Protein 1FNU (pdb70)

Organism: Streptococcus pyogenes phage T12 (NCBI:txid35344)

Sequence (884 aa):
QQDPDPSQLHRSSLVKNLQNIYFLYEGDPVTHENVKSVDQLLSHDLIYNVSGPNYDKLKTELKNQEMATLFKDKNVDIYGVEYYHLCYLCENAERSACIYGGVTNHEGNHLEIPKKIVVKVSIDGIQSLSFDIETNKKMVTAQELDYKVRKYTIDNKQLYTNGPSKYETGYIKFIPKNKESFWFDFFPEPEFTQSKYLMIYKDNETLDNKTSQIEVYLTTKQQDPDPSQLHRSSLVKNLQNIYFLYEGDPVTHENVKSVDQLLSHDLIYNVSGPNYDKLKTELKNQEMATLFKDKNVDIYGVEYYHLCYLCENAERSACIYGGVTNHEGNHLEIPKKIVVKVSIDGIQSLSFDIETNKKMVTAQELDYKVRKYTIDNKQLYTNGPSKYETGYIKFIPKNKESFWFDFFPEPEFTQSKYLMIYKDNETLDNKTSQIEVYLTTKQQDPDPSQLHRSSLVKNLQNIYFLYEGDPVTHENVKSVDQLLSHDLIYNVSGPNYDKLKTELKNQEMATLFKDKNVDIYGVEYYHLCYLCENAERSACIYGGVTNHEGNHLEIPKKIVVKVSIDGIQSLSFDIETNKKMVTAQELDYKVRKYTIDNKQLYTNGPSKYETGYIKFIPKNKESFWFDFFPEPEFTQSKYLMIYKDNETLDNKTSQIEVYLTTKQQDPDPSQLHRSSLVKNLQNIYFLYEGDPVTHENVKSVDQLLSHDLIYNVSGPNYDKLKTELKNQEMATLFKDKNVDIYGVEYYHLCYLCENAERSACIYGGVTNHEGNHLEIPKKIVVKVSIDGIQSLSFDIETNKKMVTAQELDYKVRKYTIDNKQLYTNGPSKYETGYIKFIPKNKESFWFDFFPEPEFTQSKYLMIYKDNETLDNKTSQIEVYLTTK

Structure (mmCIF, N/CA/C/O backbone):
data_1FNU
#
_entry.id   1FNU
#
_cell.length_a   55.3
_cell.length_b   126.8
_cell.length_c   148.4
_cell.angle_alpha   90
_cell.angle_beta   90
_cell.angle_gamma   90
#
_symmetry.space_group_name_H-M   'P 21 21 21'
#
loop_
_entity.id
_entity.type
_entity.pdbx_description
1 polymer 'EXOTOXIN TYPE A PRECURSOR (ALLELE 1)'
2 non-polymer 'CADMIUM ION'
3 water water
#
loop_
_atom_site.group_PDB
_atom_site.id
_atom_site.type_symbol
_atom_site.label_atom_id
_atom_site.label_alt_id
_atom_site.label_comp_id
_atom_site.label_asym_id
_atom_site.label_entity_id
_atom_site.label_seq_id
_atom_site.pdbx_PDB_ins_code
_atom_site.Cartn_x
_atom_site.Cartn_y
_atom_site.Cartn_z
_atom_site.occupancy
_atom_site.B_iso_or_equiv
_atom_site.auth_seq_id
_atom_site.auth_comp_id
_atom_site.auth_asym_id
_atom_site.auth_atom_id
_atom_site.pdbx_PDB_model_num
ATOM 1 N N . GLN A 1 1 ? 24.071 57.623 -0.992 1.00 44.55 1 GLN A N 1
ATOM 2 C CA . GLN A 1 1 ? 25.098 57.840 0.058 1.00 44.58 1 GLN A CA 1
ATOM 3 C C . GLN A 1 1 ? 26.580 57.879 -0.386 1.00 44.53 1 GLN A C 1
ATOM 4 O O . GLN A 1 1 ? 27.235 56.828 -0.523 1.00 44.54 1 GLN A O 1
ATOM 10 N N . GLN A 1 2 ? 27.101 59.095 -0.598 1.00 44.53 2 GLN A N 1
ATOM 11 C CA . GLN A 1 2 ? 28.516 59.266 -0.947 1.00 44.45 2 GLN A CA 1
ATOM 12 C C . GLN A 1 2 ? 29.150 58.545 0.208 1.00 44.23 2 GLN A C 1
ATOM 13 O O . GLN A 1 2 ? 28.729 58.760 1.327 1.00 44.26 2 GLN A O 1
ATOM 19 N N . ASP A 1 3 ? 30.153 57.714 -0.036 1.00 43.93 3 ASP A N 1
ATOM 20 C CA . ASP A 1 3 ? 30.795 57.039 1.072 1.00 43.59 3 ASP A CA 1
ATOM 21 C C . ASP A 1 3 ? 31.202 58.029 2.159 1.00 43.25 3 ASP A C 1
ATOM 22 O O . ASP A 1 3 ? 31.638 59.157 1.904 1.00 43.26 3 ASP A O 1
ATOM 27 N N . PRO A 1 4 ? 31.012 57.620 3.410 1.00 42.92 4 PRO A N 1
ATOM 28 C CA . PRO A 1 4 ? 31.340 58.460 4.548 1.00 42.59 4 PRO A CA 1
ATOM 29 C C . PRO A 1 4 ? 32.764 58.995 4.622 1.00 42.29 4 PRO A C 1
ATOM 30 O O . PRO A 1 4 ? 33.760 58.344 4.255 1.00 42.20 4 PRO A O 1
ATOM 34 N N . ASP A 1 5 ? 32.822 60.233 5.064 1.00 41.85 5 ASP A N 1
ATOM 35 C CA . ASP A 1 5 ? 34.087 60.887 5.307 1.00 41.47 5 ASP A CA 1
ATOM 36 C C . ASP A 1 5 ? 34.417 60.411 6.746 1.00 41.03 5 ASP A C 1
ATOM 37 O O . ASP A 1 5 ? 33.487 60.206 7.528 1.00 41.06 5 ASP A O 1
ATOM 42 N N . PRO A 1 6 ? 35.694 60.104 7.080 1.00 40.54 6 PRO A N 1
ATOM 43 C CA . PRO A 1 6 ? 36.075 59.670 8.444 1.00 40.06 6 PRO A CA 1
ATOM 44 C C . PRO A 1 6 ? 35.498 60.553 9.602 1.00 39.52 6 PRO A C 1
ATOM 45 O O . PRO A 1 6 ? 35.179 60.051 10.688 1.00 39.51 6 PRO A O 1
ATOM 49 N N . SER A 1 7 ? 35.362 61.854 9.338 1.00 38.89 7 SER A N 1
ATOM 50 C CA . SER A 1 7 ? 34.816 62.855 10.276 1.00 38.20 7 SER A CA 1
ATOM 51 C C . SER A 1 7 ? 33.295 62.817 10.333 1.00 37.63 7 SER A C 1
ATOM 52 O O . SER A 1 7 ? 32.702 63.384 11.237 1.00 37.60 7 SER A O 1
ATOM 55 N N . GLN A 1 8 ? 32.688 62.189 9.326 1.00 36.91 8 GLN A N 1
ATOM 56 C CA . GLN A 1 8 ? 31.241 62.014 9.203 1.00 36.18 8 GLN A CA 1
ATOM 57 C C . GLN A 1 8 ? 30.726 60.856 10.044 1.00 35.40 8 GLN A C 1
ATOM 58 O O . GLN A 1 8 ? 29.548 60.780 10.279 1.00 35.45 8 GLN A O 1
ATOM 64 N N . LEU A 1 9 ? 31.595 59.936 10.455 1.00 34.39 9 LEU A N 1
ATOM 65 C CA . LEU A 1 9 ? 31.199 58.815 11.278 1.00 33.38 9 LEU A CA 1
ATOM 66 C C . LEU A 1 9 ? 31.057 59.172 12.755 1.00 32.67 9 LEU A C 1
ATOM 67 O O . LEU A 1 9 ? 31.818 59.937 13.309 1.00 32.53 9 LEU A O 1
ATOM 72 N N . HIS A 1 10 ? 30.033 58.613 13.373 1.00 31.84 10 HIS A N 1
ATOM 73 C CA . HIS A 1 10 ? 29.758 58.820 14.806 1.00 30.93 10 HIS A CA 1
ATOM 74 C C . HIS A 1 10 ? 30.680 57.894 15.601 1.00 30.21 10 HIS A C 1
ATOM 75 O O . HIS A 1 10 ? 30.762 56.701 15.329 1.00 30.08 10 HIS A O 1
ATOM 82 N N . ARG A 1 11 ? 31.372 58.456 16.587 1.00 29.45 11 ARG A N 1
ATOM 83 C CA . ARG A 1 11 ? 32.294 57.683 17.426 1.00 28.69 11 ARG A CA 1
ATOM 84 C C . ARG A 1 11 ? 31.472 57.083 18.547 1.00 28.01 11 ARG A C 1
ATOM 85 O O . ARG A 1 11 ? 30.741 57.821 19.251 1.00 27.98 11 ARG A O 1
ATOM 93 N N . SER A 1 12 ? 31.555 55.766 18.711 1.00 27.33 12 SER A N 1
ATOM 94 C CA . SER A 1 12 ? 30.784 55.067 19.777 1.00 26.72 12 SER A CA 1
ATOM 95 C C . SER A 1 12 ? 31.165 55.471 21.210 1.00 26.20 12 SER A C 1
ATOM 96 O O . SER A 1 12 ? 30.342 55.396 22.110 1.00 25.99 12 SER A O 1
ATOM 99 N N . SER A 1 13 ? 32.419 55.884 21.402 1.00 25.64 13 SER A N 1
ATOM 100 C CA . SER A 1 13 ? 32.901 56.213 22.760 1.00 25.15 13 SER A CA 1
ATOM 101 C C . SER A 1 13 ? 32.333 57.522 23.316 1.00 24.73 13 SER A C 1
ATOM 102 O O . SER A 1 13 ? 32.484 57.762 24.464 1.00 24.78 13 SER A O 1
ATOM 105 N N . LEU A 1 14 ? 31.653 58.312 22.484 1.00 24.28 14 LEU A N 1
ATOM 106 C CA . LEU A 1 14 ? 30.997 59.538 22.899 1.00 23.79 14 LEU A CA 1
ATOM 107 C C . LEU A 1 14 ? 29.532 59.225 23.322 1.00 23.54 14 LEU A C 1
ATOM 108 O O . LEU A 1 14 ? 28.946 59.921 24.176 1.00 23.49 14 LEU A O 1
ATOM 113 N N . VAL A 1 15 ? 28.955 58.156 22.765 1.00 23.04 15 VAL A N 1
ATOM 114 C CA . VAL A 1 15 ? 27.571 57.783 23.069 1.00 22.47 15 VAL A CA 1
ATOM 115 C C . VAL A 1 15 ? 27.223 57.493 24.555 1.00 22.25 15 VAL A C 1
ATOM 116 O O . VAL A 1 15 ? 27.831 56.690 25.244 1.00 21.97 15 VAL A O 1
ATOM 120 N N . LYS A 1 16 ? 26.166 58.146 25.007 1.00 21.89 16 LYS A N 1
ATOM 121 C CA . LYS A 1 16 ? 25.627 57.897 26.333 1.00 21.39 16 LYS A CA 1
ATOM 122 C C . LYS A 1 16 ? 24.501 56.840 26.142 1.00 20.96 16 LYS A C 1
ATOM 123 O O . LYS A 1 16 ? 23.610 56.960 25.296 1.00 20.78 16 LYS A O 1
ATOM 129 N N . ASN A 1 17 ? 24.587 55.753 26.889 1.00 20.48 17 ASN A N 1
ATOM 130 C CA . ASN A 1 17 ? 23.577 54.711 26.799 1.00 20.12 17 ASN A CA 1
ATOM 131 C C . ASN A 1 17 ? 23.602 53.884 25.511 1.00 19.78 17 ASN A C 1
ATOM 132 O O . ASN A 1 17 ? 22.540 53.656 24.877 1.00 19.78 17 ASN A O 1
ATOM 137 N N . LEU A 1 18 ? 24.798 53.470 25.100 1.00 19.28 18 LEU A N 1
ATOM 138 C CA . LEU A 1 18 ? 24.919 52.698 23.894 1.00 18.90 18 LEU A CA 1
ATOM 139 C C . LEU A 1 18 ? 24.195 51.381 24.040 1.00 18.50 18 LEU A C 1
ATOM 140 O O . LEU A 1 18 ? 23.848 50.784 23.028 1.00 18.55 18 LEU A O 1
ATOM 145 N N . GLN A 1 19 ? 23.986 50.904 25.264 1.00 17.92 19 GLN A N 1
ATOM 146 C CA . GLN A 1 19 ? 23.275 49.679 25.477 1.00 17.69 19 GLN A CA 1
ATOM 147 C C . GLN A 1 19 ? 21.904 49.679 24.714 1.00 17.56 19 GLN A C 1
ATOM 148 O O . GLN A 1 19 ? 21.440 48.609 24.333 1.00 17.32 19 GLN A O 1
ATOM 154 N N . ASN A 1 20 ? 21.298 50.867 24.532 1.00 17.47 20 ASN A N 1
ATOM 155 C CA . ASN A 1 20 ? 19.995 51.011 23.831 1.00 17.59 20 ASN A CA 1
ATOM 156 C C . ASN A 1 20 ? 20.078 50.700 22.319 1.00 17.56 20 ASN A C 1
ATOM 157 O O . ASN A 1 20 ? 19.046 50.442 21.723 1.00 17.71 20 ASN A O 1
ATOM 162 N N . ILE A 1 21 ? 21.293 50.710 21.735 1.00 17.55 21 ILE A N 1
ATOM 163 C CA . ILE A 1 21 ? 21.493 50.259 20.330 1.00 17.61 21 ILE A CA 1
ATOM 164 C C . ILE A 1 21 ? 21.671 48.727 20.506 1.00 17.55 21 ILE A C 1
ATOM 165 O O . ILE A 1 21 ? 21.070 47.940 19.789 1.00 17.41 21 ILE A O 1
ATOM 170 N N . TYR A 1 22 ? 22.467 48.313 21.485 1.00 17.60 22 TYR A N 1
ATOM 171 C CA . TYR A 1 22 ? 22.662 46.887 21.791 1.00 17.63 22 TYR A CA 1
ATOM 172 C C . TYR A 1 22 ? 21.324 46.079 21.899 1.00 17.76 22 TYR A C 1
ATOM 173 O O . TYR A 1 22 ? 21.196 44.984 21.334 1.00 17.55 22 TYR A O 1
ATOM 182 N N . PHE A 1 23 ? 20.343 46.565 22.676 1.00 17.87 23 PHE A N 1
ATOM 183 C CA . PHE A 1 23 ? 19.129 45.760 22.822 1.00 18.00 23 PHE A CA 1
ATOM 184 C C . PHE A 1 23 ? 18.269 45.670 21.528 1.00 18.17 23 PHE A C 1
ATOM 185 O O . PHE A 1 23 ? 17.521 44.716 21.393 1.00 18.36 23 PHE A O 1
ATOM 193 N N . LEU A 1 24 ? 18.431 46.620 20.611 1.00 18.11 24 LEU A N 1
ATOM 194 C CA . LEU A 1 24 ? 17.701 46.652 19.344 1.00 18.41 24 LEU A CA 1
ATOM 195 C C . LEU A 1 24 ? 18.237 45.520 18.421 1.00 18.63 24 LEU A C 1
ATOM 196 O O . LEU A 1 24 ? 17.490 44.818 17.761 1.00 18.61 24 LEU A O 1
ATOM 201 N N . TYR A 1 25 ? 19.544 45.307 18.429 1.00 18.88 25 TYR A N 1
ATOM 202 C CA . TYR A 1 25 ? 20.137 44.315 17.547 1.00 19.18 25 TYR A CA 1
ATOM 203 C C . TYR A 1 25 ? 20.456 42.935 18.126 1.00 19.47 25 TYR A C 1
ATOM 204 O O . TYR A 1 25 ? 20.678 41.938 17.365 1.00 19.46 25 TYR A O 1
ATOM 213 N N . GLU A 1 26 ? 20.499 42.876 19.442 1.00 19.65 26 GLU A N 1
ATOM 214 C CA . GLU A 1 26 ? 20.685 41.608 20.123 1.00 19.99 26 GLU A CA 1
ATOM 215 C C . GLU A 1 26 ? 19.283 40.965 20.200 1.00 20.00 26 GLU A C 1
ATOM 216 O O . GLU A 1 26 ? 19.168 39.752 20.124 1.00 20.34 26 GLU A O 1
ATOM 222 N N . GLY A 1 27 ? 18.227 41.758 20.349 1.00 20.00 27 GLY A N 1
ATOM 223 C CA . GLY A 1 27 ? 16.858 41.210 20.438 1.00 19.94 27 GLY A CA 1
ATOM 224 C C . GLY A 1 27 ? 16.367 40.660 19.092 1.00 19.99 27 GLY A C 1
ATOM 225 O O . GLY A 1 27 ? 17.086 40.803 18.090 1.00 19.98 27 GLY A O 1
ATOM 226 N N . ASP A 1 28 ? 15.232 39.951 19.087 1.00 19.87 28 ASP A N 1
ATOM 227 C CA . ASP A 1 28 ? 14.666 39.419 17.872 1.00 19.94 28 ASP A CA 1
ATOM 228 C C . ASP A 1 28 ? 13.990 40.536 17.086 1.00 19.99 28 ASP A C 1
ATOM 229 O O . ASP A 1 28 ? 13.588 41.565 17.647 1.00 19.64 28 ASP A O 1
ATOM 234 N N . PRO A 1 29 ? 13.969 40.389 15.772 1.00 20.04 29 PRO A N 1
ATOM 235 C CA . PRO A 1 29 ? 13.311 41.413 14.947 1.00 20.19 29 PRO A CA 1
ATOM 236 C C . PRO A 1 29 ? 11.778 41.101 14.968 1.00 20.27 29 PRO A C 1
ATOM 237 O O . PRO A 1 29 ? 11.337 40.061 15.463 1.00 20.15 29 PRO A O 1
ATOM 241 N N . VAL A 1 30 ? 11.000 42.000 14.406 1.00 20.42 30 VAL A N 1
ATOM 242 C CA . VAL A 1 30 ? 9.543 41.817 14.319 1.00 20.64 30 VAL A CA 1
ATOM 243 C C . VAL A 1 30 ? 9.343 41.360 12.819 1.00 20.94 30 VAL A C 1
ATOM 244 O O . VAL A 1 30 ? 9.793 42.003 11.858 1.00 20.74 30 VAL A O 1
ATOM 248 N N . THR A 1 31 ? 8.750 40.191 12.631 1.00 21.31 31 THR A N 1
ATOM 249 C CA . THR A 1 31 ? 8.540 39.691 11.304 1.00 21.84 31 THR A CA 1
ATOM 250 C C . THR A 1 31 ? 7.120 39.141 11.189 1.00 22.16 31 THR A C 1
ATOM 251 O O . THR A 1 31 ? 6.577 38.486 12.097 1.00 22.00 31 THR A O 1
ATOM 255 N N . HIS A 1 32 ? 6.522 39.463 10.056 1.00 22.52 32 HIS A N 1
ATOM 256 C CA . HIS A 1 32 ? 5.152 39.042 9.790 1.00 23.08 32 HIS A CA 1
ATOM 257 C C . HIS A 1 32 ? 5.024 38.817 8.330 1.00 23.37 32 HIS A C 1
ATOM 258 O O . HIS A 1 32 ? 5.529 39.616 7.519 1.00 23.46 32 HIS A O 1
ATOM 265 N N . GLU A 1 33 ? 4.318 37.743 7.996 1.00 23.82 33 GLU A N 1
ATOM 266 C CA . GLU A 1 33 ? 4.125 37.367 6.582 1.00 24.26 33 GLU A CA 1
ATOM 267 C C . GLU A 1 33 ? 2.618 37.426 6.152 1.00 24.21 33 GLU A C 1
ATOM 268 O O . GLU A 1 33 ? 1.698 37.021 6.893 1.00 24.05 33 GLU A O 1
ATOM 274 N N . ASN A 1 34 ? 2.404 38.055 5.011 1.00 24.17 34 ASN A N 1
ATOM 275 C CA . ASN A 1 34 ? 1.077 38.151 4.353 1.00 24.21 34 ASN A CA 1
ATOM 276 C C . ASN A 1 34 ? -0.013 38.762 5.260 1.00 23.97 34 ASN A C 1
ATOM 277 O O . ASN A 1 34 ? -1.014 38.119 5.615 1.00 23.93 34 ASN A O 1
ATOM 282 N N . VAL A 1 35 ? 0.221 40.028 5.628 1.00 23.86 35 VAL A N 1
ATOM 283 C CA . VAL A 1 35 ? -0.705 40.752 6.462 1.00 23.71 35 VAL A CA 1
ATOM 284 C C . VAL A 1 35 ? -1.052 42.020 5.748 1.00 23.69 35 VAL A C 1
ATOM 285 O O . VAL A 1 35 ? -0.348 42.478 4.876 1.00 23.68 35 VAL A O 1
ATOM 289 N N . LYS A 1 36 ? -2.173 42.587 6.144 1.00 23.83 36 LYS A N 1
ATOM 290 C CA . LYS A 1 36 ? -2.691 43.775 5.509 1.00 23.83 36 LYS A CA 1
ATOM 291 C C . LYS A 1 36 ? -3.001 44.892 6.530 1.00 23.84 36 LYS A C 1
ATOM 292 O O . LYS A 1 36 ? -3.729 44.674 7.505 1.00 23.63 36 LYS A O 1
ATOM 298 N N . SER A 1 37 ? -2.512 46.096 6.243 1.00 23.91 37 SER A N 1
ATOM 299 C CA . SER A 1 37 ? -2.675 47.192 7.151 1.00 24.08 37 SER A CA 1
ATOM 300 C C . SER A 1 37 ? -4.121 47.168 7.557 1.00 24.12 37 SER A C 1
ATOM 301 O O . SER A 1 37 ? -4.942 46.498 6.886 1.00 24.22 37 SER A O 1
ATOM 304 N N . VAL A 1 38 ? -4.427 47.864 8.644 1.00 24.01 38 VAL A N 1
ATOM 305 C CA . VAL A 1 38 ? -5.796 47.935 9.181 1.00 23.92 38 VAL A CA 1
ATOM 306 C C . VAL A 1 38 ? -6.204 49.362 9.546 1.00 23.71 38 VAL A C 1
ATOM 307 O O . VAL A 1 38 ? -7.409 49.684 9.693 1.00 23.83 38 VAL A O 1
ATOM 311 N N . ASP A 1 39 ? -5.241 50.256 9.618 1.00 23.25 39 ASP A N 1
ATOM 312 C CA . ASP A 1 39 ? -5.602 51.588 10.039 1.00 22.73 39 ASP A CA 1
ATOM 313 C C . ASP A 1 39 ? -4.295 52.414 9.950 1.00 22.31 39 ASP A C 1
ATOM 314 O O . ASP A 1 39 ? -3.268 51.939 9.468 1.00 22.09 39 ASP A O 1
ATOM 319 N N . GLN A 1 40 ? -4.373 53.658 10.412 1.00 21.80 40 GLN A N 1
ATOM 320 C CA . GLN A 1 40 ? -3.212 54.531 10.401 1.00 21.31 40 GLN A CA 1
ATOM 321 C C . GLN A 1 40 ? -3.504 55.695 11.346 1.00 20.85 40 GLN A C 1
ATOM 322 O O . GLN A 1 40 ? -4.688 56.058 11.571 1.00 20.63 40 GLN A O 1
ATOM 328 N N . LEU A 1 41 ? -2.435 56.216 11.964 1.00 20.34 41 LEU A N 1
ATOM 329 C CA . LEU A 1 41 ? -2.509 57.358 12.904 1.00 19.88 41 LEU A CA 1
ATOM 330 C C . LEU A 1 41 ? -2.331 58.671 12.068 1.00 19.76 41 LEU A C 1
ATOM 331 O O . LEU A 1 41 ? -3.191 59.494 11.943 1.00 19.57 41 LEU A O 1
ATOM 336 N N . LEU A 1 42 ? -1.182 58.759 11.429 1.00 19.79 42 LEU A N 1
ATOM 337 C CA . LEU A 1 42 ? -0.866 59.874 10.557 1.00 19.89 42 LEU A CA 1
ATOM 338 C C . LEU A 1 42 ? -0.825 59.359 9.095 1.00 20.00 42 LEU A C 1
ATOM 339 O O . LEU A 1 42 ? -0.664 58.180 8.862 1.00 19.99 42 LEU A O 1
ATOM 344 N N . SER A 1 43 ? -0.934 60.239 8.115 1.00 20.16 43 SER A N 1
ATOM 345 C CA . SER A 1 43 ? -0.935 59.771 6.728 1.00 20.31 43 SER A CA 1
ATOM 346 C C . SER A 1 43 ? 0.290 58.950 6.263 1.00 20.40 43 SER A C 1
ATOM 347 O O . SER A 1 43 ? 0.193 58.213 5.272 1.00 20.28 43 SER A O 1
ATOM 350 N N . HIS A 1 44 ? 1.429 59.043 6.960 1.00 20.38 44 HIS A N 1
ATOM 351 C CA . HIS A 1 44 ? 2.602 58.343 6.434 1.00 20.40 44 HIS A CA 1
ATOM 352 C C . HIS A 1 44 ? 2.919 57.048 7.122 1.00 20.18 44 HIS A C 1
ATOM 353 O O . HIS A 1 44 ? 3.978 56.482 6.909 1.00 20.10 44 HIS A O 1
ATOM 360 N N . ASP A 1 45 ? 2.006 56.612 7.974 1.00 19.75 45 ASP A N 1
ATOM 361 C CA . ASP A 1 45 ? 2.202 55.373 8.655 1.00 19.48 45 ASP A CA 1
ATOM 362 C C . ASP A 1 45 ? 1.115 54.379 8.325 1.00 19.40 45 ASP A C 1
ATOM 363 O O . ASP A 1 45 ? 0.106 54.757 7.717 1.00 19.25 45 ASP A O 1
ATOM 368 N N . LEU A 1 46 ? 1.359 53.095 8.686 1.00 19.33 46 LEU A N 1
ATOM 369 C CA . LEU A 1 46 ? 0.323 52.033 8.563 1.00 19.43 46 LEU A CA 1
ATOM 370 C C . LEU A 1 46 ? 0.450 51.180 9.886 1.00 19.62 46 LEU A C 1
ATOM 371 O O . LEU A 1 46 ? 1.541 50.952 10.368 1.00 19.62 46 LEU A O 1
ATOM 376 N N . ILE A 1 47 ? -0.689 50.764 10.434 1.00 19.89 47 ILE A N 1
ATOM 377 C CA . ILE A 1 47 ? -0.839 50.013 11.675 1.00 20.26 47 ILE A CA 1
ATOM 378 C C . ILE A 1 47 ? -1.353 48.676 11.269 1.00 20.55 47 ILE A C 1
ATOM 379 O O . ILE A 1 47 ? -2.215 48.579 10.375 1.00 20.62 47 ILE A O 1
ATOM 384 N N . TYR A 1 48 ? -0.818 47.651 11.910 1.00 20.85 48 TYR A N 1
ATOM 385 C CA . TYR A 1 48 ? -1.127 46.251 11.611 1.00 21.32 48 TYR A CA 1
ATOM 386 C C . TYR A 1 48 ? -1.558 45.545 12.869 1.00 21.52 48 TYR A C 1
ATOM 387 O O . TYR A 1 48 ? -1.009 45.751 13.956 1.00 21.58 48 TYR A O 1
ATOM 396 N N . ASN A 1 49 ? -2.661 44.817 12.737 1.00 21.84 49 ASN A N 1
ATOM 397 C CA . ASN A 1 49 ? -3.167 44.092 13.877 1.00 22.11 49 ASN A CA 1
ATOM 398 C C . ASN A 1 49 ? -2.359 42.798 13.901 1.00 22.11 49 ASN A C 1
ATOM 399 O O . ASN A 1 49 ? -2.828 41.772 13.395 1.00 22.09 49 ASN A O 1
ATOM 404 N N . VAL A 1 50 ? -1.119 42.878 14.378 1.00 22.10 50 VAL A N 1
ATOM 405 C CA . VAL A 1 50 ? -0.250 41.692 14.457 1.00 22.14 50 VAL A CA 1
ATOM 406 C C . VAL A 1 50 ? 0.389 41.651 15.858 1.00 22.16 50 VAL A C 1
ATOM 407 O O . VAL A 1 50 ? 0.487 42.733 16.502 1.00 22.04 50 VAL A O 1
ATOM 411 N N . SER A 1 51 ? 0.782 40.423 16.305 1.00 22.15 51 SER A N 1
ATOM 412 C CA . SER A 1 51 ? 1.383 40.145 17.640 1.00 22.40 51 SER A CA 1
ATOM 413 C C . SER A 1 51 ? 2.799 39.569 17.740 1.00 22.39 51 SER A C 1
ATOM 414 O O . SER A 1 51 ? 3.326 38.983 16.808 1.00 22.57 51 SER A O 1
ATOM 417 N N . GLY A 1 52 ? 3.336 39.636 18.938 1.00 22.47 52 GLY A N 1
ATOM 418 C CA . GLY A 1 52 ? 4.648 39.094 19.221 1.00 22.47 52 GLY A CA 1
ATOM 419 C C . GLY A 1 52 ? 4.824 39.320 20.715 1.00 22.59 52 GLY A C 1
ATOM 420 O O . GLY A 1 52 ? 3.926 39.819 21.432 1.00 22.55 52 GLY A O 1
ATOM 421 N N . PRO A 1 53 ? 5.933 38.875 21.242 1.00 22.69 53 PRO A N 1
ATOM 422 C CA . PRO A 1 53 ? 5.992 39.147 22.663 1.00 22.93 53 PRO A CA 1
ATOM 423 C C . PRO A 1 53 ? 6.181 40.638 22.864 1.00 23.04 53 PRO A C 1
ATOM 424 O O . PRO A 1 53 ? 6.889 41.339 22.091 1.00 23.41 53 PRO A O 1
ATOM 428 N N . ASN A 1 54 ? 5.511 41.106 23.895 1.00 23.02 54 ASN A N 1
ATOM 429 C CA . ASN A 1 54 ? 5.427 42.472 24.340 1.00 22.86 54 ASN A CA 1
ATOM 430 C C . ASN A 1 54 ? 4.514 43.323 23.501 1.00 22.50 54 ASN A C 1
ATOM 431 O O . ASN A 1 54 ? 4.344 44.481 23.865 1.00 22.50 54 ASN A O 1
ATOM 436 N N . TYR A 1 55 ? 3.908 42.811 22.423 1.00 21.87 55 TYR A N 1
ATOM 437 C CA . TYR A 1 55 ? 3.014 43.737 21.694 1.00 21.53 55 TYR A CA 1
ATOM 438 C C . TYR A 1 55 ? 1.884 43.058 20.913 1.00 21.12 55 TYR A C 1
ATOM 439 O O . TYR A 1 55 ? 1.966 41.870 20.612 1.00 21.01 55 TYR A O 1
ATOM 448 N N . ASP A 1 56 ? 0.827 43.808 20.622 1.00 20.76 56 ASP A N 1
ATOM 449 C CA . ASP A 1 56 ? -0.293 43.240 19.816 1.00 20.40 56 ASP A CA 1
ATOM 450 C C . ASP A 1 56 ? -0.906 44.201 18.818 1.00 20.25 56 ASP A C 1
ATOM 451 O O . ASP A 1 56 ? -1.990 43.954 18.278 1.00 20.12 56 ASP A O 1
ATOM 456 N N . LYS A 1 57 ? -0.171 45.279 18.567 1.00 20.05 57 LYS A N 1
ATOM 457 C CA . LYS A 1 57 ? -0.508 46.313 17.606 1.00 19.79 57 LYS A CA 1
ATOM 458 C C . LYS A 1 57 ? 0.880 46.799 17.146 1.00 19.61 57 LYS A C 1
ATOM 459 O O . LYS A 1 57 ? 1.756 47.044 17.990 1.00 19.75 57 LYS A O 1
ATOM 465 N N . LEU A 1 58 ? 1.101 46.876 15.846 1.00 19.24 58 LEU A N 1
ATOM 466 C CA . LEU A 1 58 ? 2.398 47.292 15.323 1.00 18.95 58 LEU A CA 1
ATOM 467 C C . LEU A 1 58 ? 2.221 48.414 14.366 1.00 18.79 58 LEU A C 1
ATOM 468 O O . LEU A 1 58 ? 1.326 48.384 13.455 1.00 18.68 58 LEU A O 1
ATOM 473 N N . LYS A 1 59 ? 3.079 49.408 14.502 1.00 18.50 59 LYS A N 1
ATOM 474 C CA . LYS A 1 59 ? 2.991 50.527 13.564 1.00 18.31 59 LYS A CA 1
ATOM 475 C C . LYS A 1 59 ? 4.318 50.719 12.809 1.00 18.51 59 LYS A C 1
ATOM 476 O O . LYS A 1 59 ? 5.395 50.611 13.391 1.00 18.32 59 LYS A O 1
ATOM 482 N N . THR A 1 60 ? 4.223 50.916 11.480 1.00 18.84 60 THR A N 1
ATOM 483 C CA . THR A 1 60 ? 5.386 51.279 10.670 1.00 19.14 60 THR A CA 1
ATOM 484 C C . THR A 1 60 ? 5.230 52.625 10.014 1.00 19.45 60 THR A C 1
ATOM 485 O O . THR A 1 60 ? 4.156 52.936 9.421 1.00 19.48 60 THR A O 1
ATOM 489 N N . GLU A 1 61 ? 6.294 53.437 10.122 1.00 19.63 61 GLU A N 1
ATOM 490 C CA . GLU A 1 61 ? 6.307 54.744 9.556 1.00 20.02 61 GLU A CA 1
ATOM 491 C C . GLU A 1 61 ? 7.129 54.662 8.325 1.00 20.21 61 GLU A C 1
ATOM 492 O O . GLU A 1 61 ? 8.289 54.351 8.407 1.00 20.09 61 GLU A O 1
ATOM 498 N N . LEU A 1 62 ? 6.515 55.036 7.201 1.00 20.58 62 LEU A N 1
ATOM 499 C CA . LEU A 1 62 ? 7.168 55.023 5.913 1.00 20.95 62 LEU A CA 1
ATOM 500 C C . LEU A 1 62 ? 7.641 56.432 5.525 1.00 21.32 62 LEU A C 1
ATOM 501 O O . LEU A 1 62 ? 7.573 57.374 6.276 1.00 21.28 62 LEU A O 1
ATOM 506 N N . LYS A 1 63 ? 8.153 56.545 4.323 1.00 21.91 63 LYS A N 1
ATOM 507 C CA . LYS A 1 63 ? 8.705 57.765 3.836 1.00 22.52 63 LYS A CA 1
ATOM 508 C C . LYS A 1 63 ? 7.840 58.970 3.899 1.00 22.79 63 LYS A C 1
ATOM 509 O O . LYS A 1 63 ? 8.249 60.013 4.369 1.00 22.78 63 LYS A O 1
ATOM 515 N N . ASN A 1 64 ? 6.630 58.776 3.437 1.00 23.17 64 ASN A N 1
ATOM 516 C CA . ASN A 1 64 ? 5.613 59.807 3.329 1.00 23.58 64 ASN A CA 1
ATOM 517 C C . ASN A 1 64 ? 4.254 59.217 3.008 1.00 23.85 64 ASN A C 1
ATOM 518 O O . ASN A 1 64 ? 4.089 58.005 2.950 1.00 23.72 64 ASN A O 1
ATOM 523 N N . GLN A 1 65 ? 3.280 60.122 2.851 1.00 24.36 65 GLN A N 1
ATOM 524 C CA . GLN A 1 65 ? 1.917 59.760 2.567 1.00 24.81 65 GLN A CA 1
ATOM 525 C C . GLN A 1 65 ? 1.805 58.864 1.345 1.00 25.01 65 GLN A C 1
ATOM 526 O O . GLN A 1 65 ? 1.118 57.880 1.398 1.00 24.84 65 GLN A O 1
ATOM 532 N N . GLU A 1 66 ? 2.510 59.205 0.264 1.00 25.29 66 GLU A N 1
ATOM 533 C CA . GLU A 1 66 ? 2.434 58.369 -0.934 1.00 25.57 66 GLU A CA 1
ATOM 534 C C . GLU A 1 66 ? 2.825 56.935 -0.679 1.00 25.50 66 GLU A C 1
ATOM 535 O O . GLU A 1 66 ? 2.182 56.033 -1.228 1.00 25.29 66 GLU A O 1
ATOM 541 N 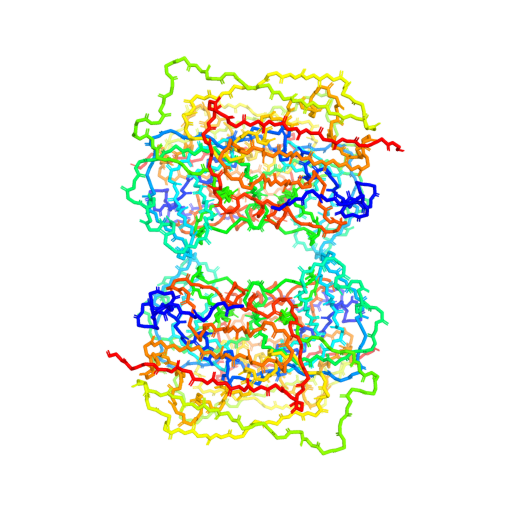N . MET A 1 67 ? 3.903 56.721 0.117 1.00 25.47 67 MET A N 1
ATOM 542 C CA . MET A 1 67 ? 4.346 55.357 0.430 1.00 25.41 67 MET A CA 1
ATOM 543 C C . MET A 1 67 ? 3.326 54.573 1.278 1.00 25.45 67 MET A C 1
ATOM 544 O O . MET A 1 67 ? 3.021 53.404 0.945 1.00 25.52 67 MET A O 1
ATOM 549 N N . ALA A 1 68 ? 2.782 55.162 2.362 1.00 25.29 68 ALA A N 1
ATOM 550 C CA . ALA A 1 68 ? 1.767 54.461 3.157 1.00 25.14 68 ALA A CA 1
ATOM 551 C C . ALA A 1 68 ? 0.590 54.062 2.241 1.00 25.25 68 ALA A C 1
ATOM 552 O O . ALA A 1 68 ? 0.122 52.927 2.304 1.00 24.91 68 ALA A O 1
ATOM 554 N N . THR A 1 69 ? 0.107 55.002 1.425 1.00 25.44 69 THR A N 1
ATOM 555 C CA . THR A 1 69 ? -1.001 54.628 0.525 1.00 25.82 69 THR A CA 1
ATOM 556 C C . THR A 1 69 ? -0.580 53.560 -0.509 1.00 25.91 69 THR A C 1
ATOM 557 O O . THR A 1 69 ? -1.399 52.721 -0.868 1.00 25.88 69 THR A O 1
ATOM 561 N N . LEU A 1 70 ? 0.700 53.493 -0.902 1.00 26.21 70 LEU A N 1
ATOM 562 C CA . LEU A 1 70 ? 1.114 52.457 -1.897 1.00 26.49 70 LEU A CA 1
ATOM 563 C C . LEU A 1 70 ? 0.883 51.051 -1.292 1.00 26.64 70 LEU A C 1
ATOM 564 O O . LEU A 1 70 ? 0.389 50.148 -1.979 1.00 26.53 70 LEU A O 1
ATOM 569 N N . PHE A 1 71 ? 1.218 50.884 0.003 1.00 26.75 71 PHE A N 1
ATOM 570 C CA . PHE A 1 71 ? 1.072 49.591 0.670 1.00 26.94 71 PHE A CA 1
ATOM 571 C C . PHE A 1 71 ? -0.154 49.417 1.475 1.00 27.13 71 PHE A C 1
ATOM 572 O O . PHE A 1 71 ? -0.446 48.284 1.893 1.00 27.04 71 PHE A O 1
ATOM 580 N N . LYS A 1 72 ? -0.882 50.511 1.695 1.00 27.33 72 LYS A N 1
ATOM 581 C CA . LYS A 1 72 ? -2.079 50.438 2.515 1.00 27.82 72 LYS A CA 1
ATOM 582 C C . LYS A 1 72 ? -2.978 49.210 2.322 1.00 28.07 72 LYS A C 1
ATOM 583 O O . LYS A 1 72 ? -3.314 48.454 3.211 1.00 28.08 72 LYS A O 1
ATOM 589 N N . ASP A 1 73 ? -3.425 49.025 1.120 1.00 28.52 73 ASP A N 1
ATOM 590 C CA . ASP A 1 73 ? -4.286 47.863 0.894 1.00 28.76 73 ASP A CA 1
ATOM 591 C C . ASP A 1 73 ? -3.640 46.626 0.457 1.00 28.54 73 ASP A C 1
ATOM 592 O O . ASP A 1 73 ? -4.346 45.721 0.070 1.00 28.72 73 ASP A O 1
ATOM 597 N N . LYS A 1 74 ? -2.322 46.574 0.494 1.00 28.22 74 LYS A N 1
ATOM 598 C CA . LYS A 1 74 ? -1.575 45.430 0.037 1.00 27.93 74 LYS A CA 1
ATOM 599 C C . LYS A 1 74 ? -1.229 44.320 1.048 1.00 27.59 74 LYS A C 1
ATOM 600 O O . LYS A 1 74 ? -1.122 44.607 2.266 1.00 27.63 74 LYS A O 1
ATOM 606 N N . ASN A 1 75 ? -1.104 43.049 0.588 1.00 26.94 75 ASN A N 1
ATOM 607 C CA . ASN A 1 75 ? -0.698 42.018 1.542 1.00 26.45 75 ASN A CA 1
ATOM 608 C C . ASN A 1 75 ? 0.832 42.188 1.520 1.00 25.69 75 ASN A C 1
ATOM 609 O O . ASN A 1 75 ? 1.461 42.191 0.446 1.00 25.66 75 ASN A O 1
ATOM 614 N N . VAL A 1 76 ? 1.451 42.327 2.692 1.00 24.78 76 VAL A N 1
ATOM 615 C CA . VAL A 1 76 ? 2.859 42.608 2.666 1.00 23.75 76 VAL A CA 1
ATOM 616 C C . VAL A 1 76 ? 3.582 41.757 3.617 1.00 23.17 76 VAL A C 1
ATOM 617 O O . VAL A 1 76 ? 2.981 41.043 4.376 1.00 23.09 76 VAL A O 1
ATOM 621 N N . ASP A 1 77 ? 4.894 41.797 3.546 1.00 22.53 77 ASP A N 1
ATOM 622 C CA . ASP A 1 77 ? 5.672 41.105 4.539 1.00 22.09 77 ASP A CA 1
ATOM 623 C C . ASP A 1 77 ? 6.350 42.262 5.303 1.00 21.45 77 ASP A C 1
ATOM 624 O O . ASP A 1 77 ? 6.652 43.305 4.703 1.00 21.48 77 ASP A O 1
ATOM 629 N N . ILE A 1 78 ? 6.595 42.041 6.596 1.00 20.89 78 ILE A N 1
ATOM 630 C CA . ILE A 1 78 ? 7.247 43.029 7.466 1.00 20.11 78 ILE A CA 1
ATOM 631 C C . ILE A 1 78 ? 8.470 42.453 8.102 1.00 19.54 78 ILE A C 1
ATOM 632 O O . ILE A 1 78 ? 8.457 41.331 8.540 1.00 19.61 78 ILE A O 1
ATOM 637 N N . TYR A 1 79 ? 9.559 43.198 8.166 1.00 18.92 79 TYR A N 1
ATOM 638 C CA . TYR A 1 79 ? 10.747 42.646 8.865 1.00 18.40 79 TYR A CA 1
ATOM 639 C C . TYR A 1 79 ? 11.391 43.891 9.488 1.00 17.91 79 TYR A C 1
ATOM 640 O O . TYR A 1 79 ? 11.947 44.699 8.792 1.00 17.96 79 TYR A O 1
ATOM 649 N N . GLY A 1 80 ? 11.279 44.093 10.784 1.00 17.52 80 GLY A N 1
ATOM 650 C CA . GLY A 1 80 ? 11.801 45.358 11.300 1.00 17.05 80 GLY A CA 1
ATOM 651 C C . GLY A 1 80 ? 12.396 45.261 12.708 1.00 16.83 80 GLY A C 1
ATOM 652 O O . GLY A 1 80 ? 12.129 44.290 13.424 1.00 16.31 80 GLY A O 1
ATOM 653 N N . VAL A 1 81 ? 13.196 46.289 13.040 1.00 16.64 81 VAL A N 1
ATOM 654 C CA . VAL A 1 81 ? 13.871 46.421 14.346 1.00 16.65 81 VAL A CA 1
ATOM 655 C C . VAL A 1 81 ? 12.902 47.311 15.148 1.00 16.49 81 VAL A C 1
ATOM 656 O O . VAL A 1 81 ? 12.769 48.468 14.838 1.00 16.64 81 VAL A O 1
ATOM 660 N N . GLU A 1 82 ? 12.215 46.766 16.127 1.00 16.24 82 GLU A N 1
ATOM 661 C CA . GLU A 1 82 ? 11.250 47.547 16.844 1.00 16.25 82 GLU A CA 1
ATOM 662 C C . GLU A 1 82 ? 11.728 48.283 18.097 1.00 16.15 82 GLU A C 1
ATOM 663 O O . GLU A 1 82 ? 12.726 47.880 18.687 1.00 16.12 82 GLU A O 1
ATOM 669 N N . TYR A 1 83 ? 10.990 49.346 18.427 1.00 16.01 83 TYR A N 1
ATOM 670 C CA . TYR A 1 83 ? 11.174 50.155 19.635 1.00 16.15 83 TYR A CA 1
ATOM 671 C C . TYR A 1 83 ? 9.816 50.385 20.284 1.00 16.33 83 TYR A C 1
ATOM 672 O O . TYR A 1 83 ? 8.741 50.357 19.638 1.00 16.19 83 TYR A O 1
ATOM 681 N N . TYR A 1 84 ? 9.899 50.630 21.592 1.00 16.71 84 TYR A N 1
ATOM 682 C CA . TYR A 1 84 ? 8.753 50.837 22.467 1.00 17.02 84 TYR A CA 1
ATOM 683 C C . TYR A 1 84 ? 8.676 52.254 23.030 1.00 16.89 84 TYR A C 1
ATOM 684 O O . TYR A 1 84 ? 7.606 52.895 23.004 1.00 16.83 84 TYR A O 1
ATOM 693 N N . HIS A 1 85 ? 9.802 52.691 23.574 1.00 16.71 85 HIS A N 1
ATOM 694 C CA . HIS A 1 85 ? 9.918 54.054 24.147 1.00 16.52 85 HIS A CA 1
ATOM 695 C C . HIS A 1 85 ? 9.608 55.083 23.047 1.00 16.61 85 HIS A C 1
ATOM 696 O O . HIS A 1 85 ? 10.299 55.061 21.993 1.00 16.56 85 HIS A O 1
ATOM 703 N N . LEU A 1 86 ? 8.605 55.951 23.289 1.00 16.51 86 LEU A N 1
ATOM 704 C CA . LEU A 1 86 ? 8.118 56.994 22.359 1.00 16.74 86 LEU A CA 1
ATOM 705 C C . LEU A 1 86 ? 7.429 56.414 21.071 1.00 16.83 86 LEU A C 1
ATOM 706 O O . LEU A 1 86 ? 7.371 57.053 20.016 1.00 16.47 86 LEU A O 1
ATOM 711 N N . CYS A 1 87 ? 6.901 55.204 21.199 1.00 17.25 87 CYS A N 1
ATOM 712 C CA . CYS A 1 87 ? 6.160 54.597 20.103 1.00 17.53 87 CYS A CA 1
ATOM 713 C C . CYS A 1 87 ? 4.706 54.985 20.362 1.00 18.06 87 CYS A C 1
ATOM 714 O O . CYS A 1 87 ? 4.155 54.690 21.399 1.00 17.99 87 CYS A O 1
ATOM 717 N N . TYR A 1 88 ? 4.061 55.649 19.427 1.00 18.77 88 TYR A N 1
ATOM 718 C CA . TYR A 1 88 ? 2.660 55.947 19.668 1.00 19.39 88 TYR A CA 1
ATOM 719 C C . TYR A 1 88 ? 1.886 55.436 18.452 1.00 19.17 88 TYR A C 1
ATOM 720 O O . TYR A 1 88 ? 2.271 55.662 17.294 1.00 19.23 88 TYR A O 1
ATOM 729 N N . LEU A 1 89 ? 0.761 54.796 18.728 1.00 18.62 89 LEU A N 1
ATOM 730 C CA . LEU A 1 89 ? -0.002 54.194 17.694 1.00 18.12 89 LEU A CA 1
ATOM 731 C C . LEU A 1 89 ? -1.496 54.474 17.835 1.00 17.82 89 LEU A C 1
ATOM 732 O O . LEU A 1 89 ? -2.188 54.737 16.837 1.00 17.59 89 LEU A O 1
ATOM 737 N N . CYS A 1 90 ? -1.981 54.426 19.073 1.00 17.50 90 CYS A N 1
ATOM 738 C CA . CYS A 1 90 ? -3.409 54.607 19.378 1.00 17.48 90 CYS A CA 1
ATOM 739 C C . CYS A 1 90 ? -3.582 54.976 20.885 1.00 17.56 90 CYS A C 1
ATOM 740 O O . CYS A 1 90 ? -2.799 54.539 21.726 1.00 17.44 90 CYS A O 1
ATOM 743 N N . GLU A 1 91 ? -4.600 55.769 21.212 1.00 17.84 91 GLU A N 1
ATOM 744 C CA . GLU A 1 91 ? -4.875 56.183 22.646 1.00 17.96 91 GLU A CA 1
ATOM 745 C C . GLU A 1 91 ? -5.248 54.999 23.535 1.00 18.22 91 GLU A C 1
ATOM 746 O O . GLU A 1 91 ? -5.060 55.027 24.770 1.00 18.12 91 GLU A O 1
ATOM 752 N N . ASN A 1 92 ? -5.794 53.961 22.892 1.00 18.41 92 ASN A N 1
ATOM 753 C CA . ASN A 1 92 ? -6.247 52.719 23.581 1.00 18.72 92 ASN A CA 1
ATOM 754 C C . ASN A 1 92 ? -5.268 51.525 23.528 1.00 18.69 92 ASN A C 1
ATOM 755 O O . ASN A 1 92 ? -5.537 50.482 24.107 1.00 18.95 92 ASN A O 1
ATOM 760 N N . ALA A 1 93 ? -4.164 51.632 22.797 1.00 18.85 93 ALA A N 1
ATOM 761 C CA . ALA A 1 93 ? -3.230 50.493 22.673 1.00 18.69 93 ALA A CA 1
ATOM 762 C C . ALA A 1 93 ? -2.190 50.554 23.809 1.00 18.63 93 ALA A C 1
ATOM 763 O O . ALA A 1 93 ? -1.466 51.548 23.910 1.00 18.93 93 ALA A O 1
ATOM 765 N N . GLU A 1 94 ? -2.156 49.574 24.702 1.00 18.30 94 GLU A N 1
ATOM 766 C CA . GLU A 1 94 ? -1.173 49.574 25.830 1.00 18.06 94 GLU A CA 1
ATOM 767 C C . GLU A 1 94 ? -0.027 48.650 25.524 1.00 17.65 94 GLU A C 1
ATOM 768 O O . GLU A 1 94 ? 0.943 48.536 26.274 1.00 17.59 94 GLU A O 1
ATOM 774 N N . ARG A 1 95 ? -0.164 47.982 24.410 1.00 17.26 95 ARG A N 1
ATOM 775 C CA . ARG A 1 95 ? 0.880 47.018 24.009 1.00 17.02 95 ARG A CA 1
ATOM 776 C C . ARG A 1 95 ? 1.334 47.221 22.614 1.00 16.75 95 ARG A C 1
ATOM 777 O O . ARG A 1 95 ? 1.226 46.312 21.803 1.00 16.87 95 ARG A O 1
ATOM 785 N N . SER A 1 96 ? 1.829 48.400 22.280 1.00 16.48 96 SER A N 1
ATOM 786 C CA . SER A 1 96 ? 2.259 48.525 20.879 1.00 16.55 96 SER A CA 1
ATOM 787 C C . SER A 1 96 ? 3.773 48.499 20.682 1.00 16.40 96 SER A C 1
ATOM 788 O O . SER A 1 96 ? 4.515 48.591 21.658 1.00 16.31 96 SER A O 1
ATOM 791 N N . ALA A 1 97 ? 4.190 48.306 19.430 1.00 16.39 97 ALA A N 1
ATOM 792 C CA . ALA A 1 97 ? 5.575 48.253 18.976 1.00 16.39 97 ALA A CA 1
ATOM 793 C C . ALA A 1 97 ? 5.602 49.099 17.709 1.00 16.38 97 ALA A C 1
ATOM 794 O O . ALA A 1 97 ? 4.609 49.181 17.009 1.00 16.37 97 ALA A O 1
ATOM 796 N N . CYS A 1 98 ? 6.761 49.716 17.421 1.00 16.54 98 CYS A N 1
ATOM 797 C CA . CYS A 1 98 ? 6.906 50.568 16.274 1.00 16.62 98 CYS A CA 1
ATOM 798 C C . CYS A 1 98 ? 8.161 50.267 15.507 1.00 16.66 98 CYS A C 1
ATOM 799 O O . CYS A 1 98 ? 9.156 49.854 16.065 1.00 16.77 98 CYS A O 1
ATOM 802 N N . ILE A 1 99 ? 8.072 50.473 14.205 1.00 16.88 99 ILE A N 1
ATOM 803 C CA . ILE A 1 99 ? 9.198 50.320 13.295 1.00 17.14 99 ILE A CA 1
ATOM 804 C C . ILE A 1 99 ? 9.178 51.429 12.220 1.00 17.25 99 ILE A C 1
ATOM 805 O O . ILE A 1 99 ? 8.235 52.209 12.102 1.00 17.26 99 ILE A O 1
ATOM 810 N N . TYR A 1 100 ? 10.267 51.505 11.464 1.00 17.51 100 TYR A N 1
ATOM 811 C CA . TYR A 1 100 ? 10.347 52.424 10.360 1.00 17.81 100 TYR A CA 1
ATOM 812 C C . TYR A 1 100 ? 10.577 51.484 9.168 1.00 18.19 100 TYR A C 1
ATOM 813 O O . TYR A 1 100 ? 11.265 50.442 9.282 1.00 18.05 100 TYR A O 1
ATOM 822 N N . GLY A 1 101 ? 9.906 51.822 8.070 1.00 18.54 101 GLY A N 1
ATOM 823 C CA . GLY A 1 101 ? 9.971 51.011 6.868 1.00 19.01 101 GLY A CA 1
ATOM 824 C C . GLY A 1 101 ? 9.697 49.539 7.078 1.00 19.34 101 GLY A C 1
ATOM 825 O O . GLY A 1 101 ? 8.711 49.159 7.734 1.00 19.27 101 GLY A O 1
ATOM 826 N N . GLY A 1 102 ? 10.586 48.706 6.518 1.00 19.76 102 GLY A N 1
ATOM 827 C CA . GLY A 1 102 ? 10.515 47.250 6.623 1.00 20.32 102 GLY A CA 1
ATOM 828 C C . GLY A 1 102 ? 9.382 46.537 5.877 1.00 20.84 102 GLY A C 1
ATOM 829 O O . GLY A 1 102 ? 9.012 45.441 6.218 1.00 20.63 102 GLY A O 1
ATOM 830 N N . VAL A 1 103 ? 8.827 47.181 4.867 1.00 21.39 103 VAL A N 1
ATOM 831 C CA . VAL A 1 103 ? 7.678 46.636 4.156 1.00 22.13 103 VAL A CA 1
ATOM 832 C C . VAL A 1 103 ? 7.952 46.195 2.712 1.00 22.73 103 VAL A C 1
ATOM 833 O O . VAL A 1 103 ? 8.481 46.987 1.939 1.00 22.68 103 VAL A O 1
ATOM 837 N N . THR A 1 104 ? 7.511 44.997 2.331 1.00 23.58 104 THR A N 1
ATOM 838 C CA . THR A 1 104 ? 7.713 44.549 0.967 1.00 24.55 104 THR A CA 1
ATOM 839 C C . THR A 1 104 ? 6.487 43.806 0.501 1.00 25.42 104 THR A C 1
ATOM 840 O O . THR A 1 104 ? 5.855 43.124 1.280 1.00 25.33 104 THR A O 1
ATOM 844 N N . ASN A 1 105 ? 6.103 43.952 -0.775 1.00 26.43 105 ASN A N 1
ATOM 845 C CA . ASN A 1 105 ? 4.886 43.245 -1.184 1.00 27.59 105 ASN A CA 1
ATOM 846 C C . ASN A 1 105 ? 5.032 41.760 -0.949 1.00 28.20 105 ASN A C 1
ATOM 847 O O . ASN A 1 105 ? 6.094 41.220 -1.110 1.00 28.40 105 ASN A O 1
ATOM 852 N N . HIS A 1 106 ? 3.978 41.074 -0.549 1.00 29.12 106 HIS A N 1
ATOM 853 C CA . HIS A 1 106 ? 4.090 39.628 -0.383 1.00 29.98 106 HIS A CA 1
ATOM 854 C C . HIS A 1 106 ? 4.114 38.861 -1.732 1.00 30.69 106 HIS A C 1
ATOM 855 O O . HIS A 1 106 ? 5.015 38.055 -1.970 1.00 30.70 106 HIS A O 1
ATOM 862 N N . GLU A 1 107 ? 3.130 39.125 -2.609 1.00 31.52 107 GLU A N 1
ATOM 863 C CA . GLU A 1 107 ? 2.956 38.421 -3.926 1.00 32.37 107 GLU A CA 1
ATOM 864 C C . GLU A 1 107 ? 4.208 38.098 -4.767 1.00 32.70 107 GLU A C 1
ATOM 865 O O . GLU A 1 107 ? 4.779 39.012 -5.333 1.00 32.78 107 GLU A O 1
ATOM 871 N N . GLY A 1 108 ? 4.553 36.807 -4.896 1.00 33.26 108 GLY A N 1
ATOM 872 C CA . GLY A 1 108 ? 5.697 36.314 -5.667 1.00 33.88 108 GLY A CA 1
ATOM 873 C C . GLY A 1 108 ? 7.057 36.928 -5.338 1.00 34.38 108 GLY A C 1
ATOM 874 O O . GLY A 1 108 ? 7.922 37.092 -6.211 1.00 34.49 108 GLY A O 1
ATOM 875 N N . ASN A 1 109 ? 7.267 37.293 -4.086 1.00 34.81 109 ASN A N 1
ATOM 876 C CA . ASN A 1 109 ? 8.540 37.916 -3.743 1.00 35.28 109 ASN A CA 1
ATOM 877 C C . ASN A 1 109 ? 9.394 36.941 -2.999 1.00 35.70 109 ASN A C 1
ATOM 878 O O . ASN A 1 109 ? 10.496 37.269 -2.592 1.00 35.66 109 ASN A O 1
ATOM 883 N N . HIS A 1 110 ? 8.854 35.730 -2.866 1.00 36.28 110 HIS A N 1
ATOM 884 C CA . HIS A 1 110 ? 9.482 34.643 -2.168 1.00 36.93 110 HIS A CA 1
ATOM 885 C C . HIS A 1 110 ? 10.431 33.845 -3.109 1.00 37.27 110 HIS A C 1
ATOM 886 O O . HIS A 1 110 ? 10.357 33.891 -4.362 1.00 37.30 110 HIS A O 1
ATOM 893 N N . LEU A 1 111 ? 11.354 33.154 -2.457 1.00 37.63 111 LEU A N 1
ATOM 894 C CA . LEU A 1 111 ? 12.391 32.367 -3.097 1.00 37.99 111 LEU A CA 1
ATOM 895 C C . LEU A 1 111 ? 12.376 30.933 -2.561 1.00 38.23 111 LEU A C 1
ATOM 896 O O . LEU A 1 111 ? 12.317 30.730 -1.320 1.00 38.31 111 LEU A O 1
ATOM 901 N N . GLU A 1 112 ? 12.449 29.945 -3.470 1.00 38.53 112 GLU A N 1
ATOM 902 C CA . GLU A 1 112 ? 12.472 28.534 -3.024 1.00 38.82 112 GLU A CA 1
ATOM 903 C C . GLU A 1 112 ? 13.581 28.308 -1.982 1.00 38.79 112 GLU A C 1
ATOM 904 O O . GLU A 1 112 ? 13.348 27.805 -0.887 1.00 38.84 112 GLU A O 1
ATOM 910 N N . ILE A 1 113 ? 14.804 28.671 -2.335 1.00 38.80 113 ILE A N 1
ATOM 911 C CA . ILE A 1 113 ? 15.916 28.469 -1.406 1.00 38.75 113 ILE A CA 1
ATOM 912 C C . ILE A 1 113 ? 16.430 29.848 -0.992 1.00 38.62 113 ILE A C 1
ATOM 913 O O . ILE A 1 113 ? 16.565 30.727 -1.841 1.00 38.57 113 ILE A O 1
ATOM 918 N N . PRO A 1 114 ? 16.769 30.047 0.294 1.00 38.56 114 PRO A N 1
ATOM 919 C CA . PRO A 1 114 ? 17.283 31.346 0.760 1.00 38.44 114 PRO A CA 1
ATOM 920 C C . PRO A 1 114 ? 18.458 31.855 -0.098 1.00 38.40 114 PRO A C 1
ATOM 921 O O . PRO A 1 114 ? 19.328 31.074 -0.480 1.00 38.37 114 PRO A O 1
ATOM 925 N N . LYS A 1 115 ? 18.487 33.149 -0.404 1.00 38.28 115 LYS A N 1
ATOM 926 C CA . LYS A 1 115 ? 19.582 33.687 -1.179 1.00 38.23 115 LYS A CA 1
ATOM 927 C C . LYS A 1 115 ? 20.642 33.859 -0.104 1.00 38.20 115 LYS A C 1
ATOM 928 O O . LYS A 1 115 ? 20.340 34.279 1.014 1.00 38.25 115 LYS A O 1
ATOM 934 N N . LYS A 1 116 ? 21.857 33.434 -0.385 1.00 38.05 116 LYS A N 1
ATOM 935 C CA . LYS A 1 116 ? 22.898 33.575 0.599 1.00 37.90 116 LYS A CA 1
ATOM 936 C C . LYS A 1 116 ? 23.709 34.777 0.158 1.00 37.74 116 LYS A C 1
ATOM 937 O O . LYS A 1 116 ? 24.084 34.900 -0.997 1.00 37.63 116 LYS A O 1
ATOM 943 N N . ILE A 1 117 ? 23.967 35.704 1.066 1.00 37.53 117 ILE A N 1
ATOM 944 C CA . ILE A 1 117 ? 24.748 36.855 0.648 1.00 37.35 117 ILE A CA 1
ATOM 945 C C . ILE A 1 117 ? 26.010 36.953 1.488 1.00 37.21 117 ILE A C 1
ATOM 946 O O . ILE A 1 117 ? 25.966 36.976 2.734 1.00 37.25 117 ILE A O 1
ATOM 951 N N . VAL A 1 118 ? 27.148 36.972 0.815 1.00 36.93 118 VAL A N 1
ATOM 952 C CA . VAL A 1 118 ? 28.427 37.062 1.510 1.00 36.64 118 VAL A CA 1
ATOM 953 C C . VAL A 1 118 ? 28.687 38.493 1.984 1.00 36.42 118 VAL A C 1
ATOM 954 O O . VAL A 1 118 ? 28.542 39.454 1.215 1.00 36.50 118 VAL A O 1
ATOM 958 N N . VAL A 1 119 ? 29.019 38.636 3.276 1.00 36.12 119 VAL A N 1
ATOM 959 C CA . VAL A 1 119 ? 29.251 39.962 3.849 1.00 35.78 119 VAL A CA 1
ATOM 960 C C . VAL A 1 119 ? 30.722 40.208 4.078 1.00 35.65 119 VAL A C 1
ATOM 961 O O . VAL A 1 119 ? 31.346 39.498 4.839 1.00 35.59 119 VAL A O 1
ATOM 965 N N . LYS A 1 120 ? 31.252 41.228 3.414 1.00 35.61 120 LYS A N 1
ATOM 966 C CA . LYS A 1 120 ? 32.649 41.597 3.502 1.00 35.63 120 LYS A CA 1
ATOM 967 C C . LYS A 1 120 ? 32.959 42.558 4.613 1.00 35.67 120 LYS A C 1
ATOM 968 O O . LYS A 1 120 ? 32.590 43.717 4.529 1.00 35.69 120 LYS A O 1
ATOM 974 N N . VAL A 1 121 ? 33.674 42.087 5.631 1.00 35.67 121 VAL A N 1
ATOM 975 C CA . VAL A 1 121 ? 34.034 42.963 6.720 1.00 35.60 121 VAL A CA 1
ATOM 976 C C . VAL A 1 121 ? 35.506 43.366 6.734 1.00 35.79 121 VAL A C 1
ATOM 977 O O . VAL A 1 121 ? 36.393 42.509 6.651 1.00 35.76 121 VAL A O 1
ATOM 981 N N . SER A 1 122 ? 35.753 44.682 6.826 1.00 35.88 122 SER A N 1
ATOM 982 C CA . SER A 1 122 ? 37.099 45.252 6.955 1.00 36.00 122 SER A CA 1
ATOM 983 C C . SER A 1 122 ? 37.157 45.824 8.353 1.00 36.06 122 SER A C 1
ATOM 984 O O . SER A 1 122 ? 36.152 46.306 8.856 1.00 36.02 122 SER A O 1
ATOM 987 N N . ILE A 1 123 ? 38.325 45.774 8.986 1.00 36.20 123 ILE A N 1
ATOM 988 C CA . ILE A 1 123 ? 38.503 46.350 10.334 1.00 36.30 123 ILE A CA 1
ATOM 989 C C . ILE A 1 123 ? 39.827 47.064 10.257 1.00 36.42 123 ILE A C 1
ATOM 990 O O . ILE A 1 123 ? 40.839 46.447 9.998 1.00 36.43 123 ILE A O 1
ATOM 995 N N . ASP A 1 124 ? 39.812 48.351 10.536 1.00 36.55 124 ASP A N 1
ATOM 996 C CA . ASP A 1 124 ? 40.991 49.156 10.449 1.00 36.66 124 ASP A CA 1
ATOM 997 C C . ASP A 1 124 ? 41.691 48.948 9.084 1.00 37.01 124 ASP A C 1
ATOM 998 O O . ASP A 1 124 ? 42.920 48.846 9.018 1.00 37.10 124 ASP A O 1
ATOM 1003 N N . GLY A 1 125 ? 40.934 48.865 7.995 1.00 37.21 125 GLY A N 1
ATOM 1004 C CA . GLY A 1 125 ? 41.604 48.742 6.717 1.00 37.50 125 GLY A CA 1
ATOM 1005 C C . GLY A 1 125 ? 41.873 47.353 6.211 1.00 37.76 125 GLY A C 1
ATOM 1006 O O . GLY A 1 125 ? 42.091 47.211 5.016 1.00 37.81 125 GLY A O 1
ATOM 1007 N N . ILE A 1 126 ? 41.874 46.318 7.061 1.00 38.06 126 ILE A N 1
ATOM 1008 C CA . ILE A 1 126 ? 42.099 44.997 6.490 1.00 38.26 126 ILE A CA 1
ATOM 1009 C C . ILE A 1 126 ? 40.824 44.186 6.550 1.00 38.45 126 ILE A C 1
ATOM 1010 O O . ILE A 1 126 ? 40.153 44.155 7.593 1.00 38.43 126 ILE A O 1
ATOM 1015 N N . GLN A 1 127 ? 40.489 43.528 5.430 1.00 38.59 127 GLN A N 1
ATOM 1016 C CA . GLN A 1 127 ? 39.323 42.666 5.399 1.00 38.69 127 GLN A CA 1
ATOM 1017 C C . GLN A 1 127 ? 39.594 41.377 6.124 1.00 38.65 127 GLN A C 1
ATOM 1018 O O . GLN A 1 127 ? 40.026 40.366 5.543 1.00 38.74 127 GLN A O 1
ATOM 1024 N N . SER A 1 128 ? 39.273 41.363 7.388 1.00 38.45 128 SER A N 1
ATOM 1025 C CA . SER A 1 128 ? 39.567 40.183 8.127 1.00 38.28 128 SER A CA 1
ATOM 1026 C C . SER A 1 128 ? 38.505 39.140 8.206 1.00 38.07 128 SER A C 1
ATOM 1027 O O . SER A 1 128 ? 38.764 38.092 8.808 1.00 38.19 128 SER A O 1
ATOM 1030 N N . LEU A 1 129 ? 37.304 39.400 7.692 1.00 37.73 129 LEU A N 1
ATOM 1031 C CA . LEU A 1 129 ? 36.272 38.356 7.738 1.00 37.36 129 LEU A CA 1
ATOM 1032 C C . LEU A 1 129 ? 35.094 38.505 6.819 1.00 36.95 129 LEU A C 1
ATOM 1033 O O . LEU A 1 129 ? 34.687 39.610 6.427 1.00 36.97 129 LEU A O 1
ATOM 1038 N N . SER A 1 130 ? 34.573 37.335 6.494 1.00 36.44 130 SER A N 1
ATOM 1039 C CA . SER A 1 130 ? 33.405 37.191 5.679 1.00 35.95 130 SER A CA 1
ATOM 1040 C C . SER A 1 130 ? 32.540 36.200 6.375 1.00 35.59 130 SER A C 1
ATOM 1041 O O . SER A 1 130 ? 33.043 35.247 6.967 1.00 35.49 130 SER A O 1
ATOM 1044 N N . PHE A 1 131 ? 31.241 36.471 6.337 1.00 35.22 131 PHE A N 1
ATOM 1045 C CA . PHE A 1 131 ? 30.225 35.579 6.851 1.00 34.85 131 PHE A CA 1
ATOM 1046 C C . PHE A 1 131 ? 29.049 35.770 5.884 1.00 34.72 131 PHE A C 1
ATOM 1047 O O . PHE A 1 131 ? 29.033 36.682 5.046 1.00 34.55 131 PHE A O 1
ATOM 1055 N N . ASP A 1 132 ? 28.102 34.859 5.996 1.00 34.63 132 ASP A N 1
ATOM 1056 C CA . ASP A 1 132 ? 26.908 34.833 5.191 1.00 34.62 132 ASP A CA 1
ATOM 1057 C C . ASP A 1 132 ? 25.660 35.244 6.003 1.00 34.43 132 ASP A C 1
ATOM 1058 O O . ASP A 1 132 ? 25.542 34.911 7.171 1.00 34.37 132 ASP A O 1
ATOM 1063 N N . ILE A 1 133 ? 24.754 35.979 5.357 1.00 34.27 133 ILE A N 1
ATOM 1064 C CA . ILE A 1 133 ? 23.444 36.258 5.954 1.00 34.15 133 ILE A CA 1
ATOM 1065 C C . ILE A 1 133 ? 22.566 35.621 4.850 1.00 34.08 133 ILE A C 1
ATOM 1066 O O . ILE A 1 133 ? 23.080 35.204 3.797 1.00 34.00 133 ILE A O 1
ATOM 1071 N N . GLU A 1 134 ? 21.267 35.527 5.103 1.00 34.04 134 GLU A N 1
ATOM 1072 C CA . GLU A 1 134 ? 20.322 34.882 4.187 1.00 33.95 134 GLU A CA 1
ATOM 1073 C C . GLU A 1 134 ? 18.996 35.562 4.257 1.00 33.66 134 GLU A C 1
ATOM 1074 O O . GLU A 1 134 ? 18.607 35.974 5.330 1.00 33.59 134 GLU A O 1
ATOM 1080 N N . THR A 1 135 ? 18.290 35.582 3.132 1.00 33.39 135 THR A N 1
ATOM 1081 C CA . THR A 1 135 ? 16.937 36.122 3.054 1.00 33.19 135 THR A CA 1
ATOM 1082 C C . THR A 1 135 ? 16.087 35.230 2.142 1.00 33.20 135 THR A C 1
ATOM 1083 O O . THR A 1 135 ? 16.616 34.591 1.229 1.00 33.26 135 THR A O 1
ATOM 1087 N N . ASN A 1 136 ? 14.782 35.198 2.403 1.00 33.11 136 ASN A N 1
ATOM 1088 C CA . ASN A 1 136 ? 13.810 34.429 1.629 1.00 32.98 136 ASN A CA 1
ATOM 1089 C C . ASN A 1 136 ? 13.136 35.331 0.594 1.00 32.60 136 ASN A C 1
ATOM 1090 O O . ASN A 1 136 ? 12.319 34.857 -0.186 1.00 32.68 136 ASN A O 1
ATOM 1095 N N . LYS A 1 137 ? 13.490 36.607 0.568 1.00 31.98 137 LYS A N 1
ATOM 1096 C CA . LYS A 1 137 ? 12.907 37.567 -0.370 1.00 31.49 137 LYS A CA 1
ATOM 1097 C C . LYS A 1 137 ? 13.734 37.977 -1.586 1.00 31.23 137 LYS A C 1
ATOM 1098 O O . LYS A 1 137 ? 14.953 38.210 -1.509 1.00 31.23 137 LYS A O 1
ATOM 1104 N N . LYS A 1 138 ? 13.044 38.109 -2.718 1.00 30.86 138 LYS A N 1
ATOM 1105 C CA . LYS A 1 138 ? 13.663 38.538 -3.967 1.00 30.45 138 LYS A CA 1
ATOM 1106 C C . LYS A 1 138 ? 14.084 40.002 -3.806 1.00 30.00 138 LYS A C 1
ATOM 1107 O O . LYS A 1 138 ? 15.213 40.384 -4.141 1.00 29.80 138 LYS A O 1
ATOM 1113 N N . MET A 1 139 ? 13.136 40.817 -3.342 1.00 29.44 139 MET A N 1
ATOM 1114 C CA . MET A 1 139 ? 13.394 42.216 -3.064 1.00 28.81 139 MET A CA 1
ATOM 1115 C C . MET A 1 139 ? 13.279 42.331 -1.518 1.00 28.24 139 MET A C 1
ATOM 1116 O O . MET A 1 139 ? 12.190 42.155 -0.901 1.00 28.22 139 MET A O 1
ATOM 1121 N N . VAL A 1 140 ? 14.415 42.611 -0.898 1.00 27.31 140 VAL A N 1
ATOM 1122 C CA . VAL A 1 140 ? 14.466 42.674 0.564 1.00 26.38 140 VAL A CA 1
ATOM 1123 C C . VAL A 1 140 ? 14.792 44.064 1.033 1.00 25.69 140 VAL A C 1
ATOM 1124 O O . VAL A 1 140 ? 15.530 44.776 0.337 1.00 25.56 140 VAL A O 1
ATOM 1128 N N . THR A 1 141 ? 14.263 44.490 2.176 1.00 24.78 141 THR A N 1
ATOM 1129 C CA . THR A 1 141 ? 14.665 45.827 2.604 1.00 24.06 141 THR A CA 1
ATOM 1130 C C . THR A 1 141 ? 16.099 45.787 3.099 1.00 23.53 141 THR A C 1
ATOM 1131 O O . THR A 1 141 ? 16.559 44.773 3.536 1.00 23.33 141 THR A O 1
ATOM 1135 N N . ALA A 1 142 ? 16.815 46.905 2.947 1.00 23.25 142 ALA A N 1
ATOM 1136 C CA . ALA A 1 142 ? 18.189 47.028 3.469 1.00 22.83 142 ALA A CA 1
ATOM 1137 C C . ALA A 1 142 ? 18.063 46.748 5.027 1.00 22.52 142 ALA A C 1
ATOM 1138 O O . ALA A 1 142 ? 18.912 46.075 5.668 1.00 22.47 142 ALA A O 1
ATOM 1140 N N . GLN A 1 143 ? 16.982 47.265 5.614 1.00 21.90 143 GLN A N 1
ATOM 1141 C CA . GLN A 1 143 ? 16.771 47.039 7.015 1.00 21.36 143 GLN A CA 1
ATOM 1142 C C . GLN A 1 143 ? 16.925 45.554 7.398 1.00 21.02 143 GLN A C 1
ATOM 1143 O O . GLN A 1 143 ? 17.665 45.158 8.350 1.00 20.95 143 GLN A O 1
ATOM 1149 N N . GLU A 1 144 ? 16.215 44.700 6.699 1.00 20.55 144 GLU A N 1
ATOM 1150 C CA . GLU A 1 144 ? 16.306 43.312 7.075 1.00 20.41 144 GLU A CA 1
ATOM 1151 C C . GLU A 1 144 ? 17.763 42.757 7.034 1.00 20.06 144 GLU A C 1
ATOM 1152 O O . GLU A 1 144 ? 18.234 42.011 7.925 1.00 19.77 144 GLU A O 1
ATOM 1158 N N . LEU A 1 145 ? 18.489 43.177 6.029 1.00 19.74 145 LEU A N 1
ATOM 1159 C CA . LEU A 1 145 ? 19.856 42.649 5.862 1.00 19.64 145 LEU A CA 1
ATOM 1160 C C . LEU A 1 145 ? 20.816 43.195 6.910 1.00 19.58 145 LEU A C 1
ATOM 1161 O O . LEU A 1 145 ? 21.664 42.447 7.408 1.00 19.90 145 LEU A O 1
ATOM 1166 N N . ASP A 1 146 ? 20.640 44.466 7.247 1.00 19.63 146 ASP A N 1
ATOM 1167 C CA . ASP A 1 146 ? 21.435 45.185 8.303 1.00 19.56 146 ASP A CA 1
ATOM 1168 C C . ASP A 1 146 ? 21.106 44.496 9.636 1.00 19.42 146 ASP A C 1
ATOM 1169 O O . ASP A 1 146 ? 21.997 44.120 10.391 1.00 19.48 146 ASP A O 1
ATOM 1174 N N . TYR A 1 147 ? 19.829 44.233 9.902 1.00 19.15 147 TYR A N 1
ATOM 1175 C CA . TYR A 1 147 ? 19.527 43.568 11.150 1.00 18.91 147 TYR A CA 1
ATOM 1176 C C . TYR A 1 147 ? 20.336 42.306 11.213 1.00 19.00 147 TYR A C 1
ATOM 1177 O O . TYR A 1 147 ? 21.060 42.103 12.146 1.00 18.96 147 TYR A O 1
ATOM 1186 N N . LYS A 1 148 ? 20.177 41.409 10.232 1.00 19.13 148 LYS A N 1
ATOM 1187 C CA . LYS A 1 148 ? 20.996 40.192 10.251 1.00 19.61 148 LYS A CA 1
ATOM 1188 C C . LYS A 1 148 ? 22.528 40.438 10.300 1.00 19.72 148 LYS A C 1
ATOM 1189 O O . LYS A 1 148 ? 23.252 39.743 10.988 1.00 19.87 148 LYS A O 1
ATOM 1195 N N . VAL A 1 149 ? 23.040 41.444 9.614 1.00 20.02 149 VAL A N 1
ATOM 1196 C CA . VAL A 1 149 ? 24.485 41.627 9.715 1.00 20.12 149 VAL A CA 1
ATOM 1197 C C . VAL A 1 149 ? 24.807 41.957 11.183 1.00 20.27 149 VAL A C 1
ATOM 1198 O O . VAL A 1 149 ? 25.715 41.377 11.787 1.00 20.17 149 VAL A O 1
ATOM 1202 N N . ARG A 1 150 ? 24.071 42.923 11.747 1.00 20.32 150 ARG A N 1
ATOM 1203 C CA . ARG A 1 150 ? 24.333 43.333 13.105 1.00 20.51 150 ARG A CA 1
ATOM 1204 C C . ARG A 1 150 ? 24.090 42.309 14.225 1.00 20.85 150 ARG A C 1
ATOM 1205 O O . ARG A 1 150 ? 24.903 42.258 15.152 1.00 20.84 150 ARG A O 1
ATOM 1213 N N . LYS A 1 151 ? 23.029 41.494 14.139 1.00 21.21 151 LYS A N 1
ATOM 1214 C CA . LYS A 1 151 ? 22.770 40.480 15.135 1.00 21.76 151 LYS A CA 1
ATOM 1215 C C . LYS A 1 151 ? 23.983 39.547 15.090 1.00 22.30 151 LYS A C 1
ATOM 1216 O O . LYS A 1 151 ? 24.406 38.990 16.118 1.00 22.31 151 LYS A O 1
ATOM 1222 N N . TYR A 1 152 ? 24.542 39.400 13.900 1.00 23.02 152 TYR A N 1
ATOM 1223 C CA . TYR A 1 152 ? 25.695 38.543 13.761 1.00 23.79 152 TYR A CA 1
ATOM 1224 C C . TYR A 1 152 ? 26.961 39.175 14.353 1.00 23.98 152 TYR A C 1
ATOM 1225 O O . TYR A 1 152 ? 27.682 38.516 15.118 1.00 23.90 152 TYR A O 1
ATOM 1234 N N . THR A 1 153 ? 27.225 40.435 14.046 1.00 24.31 153 THR A N 1
ATOM 1235 C CA . THR A 1 153 ? 28.459 40.895 14.590 1.00 24.73 153 THR A CA 1
ATOM 1236 C C . THR A 1 153 ? 28.423 41.220 16.086 1.00 24.88 153 THR A C 1
ATOM 1237 O O . THR A 1 153 ? 29.461 41.262 16.786 1.00 24.89 153 THR A O 1
ATOM 1241 N N . ILE A 1 154 ? 27.210 41.302 16.634 1.00 25.05 154 ILE A N 1
ATOM 1242 C CA . ILE A 1 154 ? 27.074 41.539 18.065 1.00 25.17 154 ILE A CA 1
ATOM 1243 C C . ILE A 1 154 ? 27.418 40.245 18.814 1.00 25.28 154 ILE A C 1
ATOM 1244 O O . ILE A 1 154 ? 28.107 40.222 19.830 1.00 25.18 154 ILE A O 1
ATOM 1249 N N . ASP A 1 155 ? 26.884 39.169 18.300 1.00 25.44 155 ASP A N 1
ATOM 1250 C CA . ASP A 1 155 ? 27.048 37.908 18.932 1.00 25.71 155 ASP A CA 1
ATOM 1251 C C . ASP A 1 155 ? 28.364 37.228 18.603 1.00 25.74 155 ASP A C 1
ATOM 1252 O O . ASP A 1 155 ? 28.745 36.295 19.266 1.00 25.83 155 ASP A O 1
ATOM 1257 N N . ASN A 1 156 ? 29.029 37.636 17.547 1.00 25.72 156 ASN A N 1
ATOM 1258 C CA . ASN A 1 156 ? 30.300 36.981 17.311 1.00 25.69 156 ASN A CA 1
ATOM 1259 C C . ASN A 1 156 ? 31.475 37.909 17.374 1.00 25.47 156 ASN A C 1
ATOM 1260 O O . ASN A 1 156 ? 32.520 37.467 17.689 1.00 25.66 156 ASN A O 1
ATOM 1265 N N . LYS A 1 157 ? 31.338 39.189 17.082 1.00 25.09 157 LYS A N 1
ATOM 1266 C CA . LYS A 1 157 ? 32.518 40.027 17.106 1.00 24.96 157 LYS A CA 1
ATOM 1267 C C . LYS A 1 157 ? 32.374 41.224 18.104 1.00 24.70 157 LYS A C 1
ATOM 1268 O O . LYS A 1 157 ? 33.066 42.235 18.031 1.00 24.65 157 LYS A O 1
ATOM 1274 N N . GLN A 1 158 ? 31.445 41.127 19.048 1.00 24.42 158 GLN A N 1
ATOM 1275 C CA . GLN A 1 158 ? 31.362 42.233 19.949 1.00 24.07 158 GLN A CA 1
ATOM 1276 C C . GLN A 1 158 ? 30.989 43.592 19.403 1.00 23.53 158 GLN A C 1
ATOM 1277 O O . GLN A 1 158 ? 31.449 44.587 19.965 1.00 23.37 158 GLN A O 1
ATOM 1283 N N . LEU A 1 159 ? 30.160 43.663 18.365 1.00 22.71 159 LEU A N 1
ATOM 1284 C CA . LEU A 1 159 ? 29.817 44.966 17.778 1.00 22.23 159 LEU A CA 1
ATOM 1285 C C . LEU A 1 159 ? 29.126 45.839 18.823 1.00 21.96 159 LEU A C 1
ATOM 1286 O O . LEU A 1 159 ? 29.366 47.033 18.882 1.00 21.95 159 LEU A O 1
ATOM 1291 N N . TYR A 1 160 ? 28.218 45.245 19.573 1.00 21.74 160 TYR A N 1
ATOM 1292 C CA . TYR A 1 160 ? 27.511 45.970 20.645 1.00 21.71 160 TYR A CA 1
ATOM 1293 C C . TYR A 1 160 ? 27.542 45.097 21.926 1.00 21.65 160 TYR A C 1
ATOM 1294 O O . TYR A 1 160 ? 27.685 43.837 21.857 1.00 21.59 160 TYR A O 1
ATOM 1303 N N . THR A 1 161 ? 27.460 45.737 23.095 1.00 21.80 161 THR A N 1
ATOM 1304 C CA . THR A 1 161 ? 27.364 44.977 24.327 1.00 21.77 161 THR A CA 1
ATOM 1305 C C . THR A 1 161 ? 26.438 45.806 25.222 1.00 21.97 161 THR A C 1
ATOM 1306 O O . THR A 1 161 ? 26.092 46.901 24.903 1.00 21.93 161 THR A O 1
ATOM 1310 N N . ASN A 1 162 ? 26.062 45.263 26.362 1.00 22.38 162 ASN A N 1
ATOM 1311 C CA . ASN A 1 162 ? 25.289 46.035 27.308 1.00 22.78 162 ASN A CA 1
ATOM 1312 C C . ASN A 1 162 ? 26.438 46.899 27.942 1.00 23.06 162 ASN A C 1
ATOM 1313 O O . ASN A 1 162 ? 26.903 46.652 29.049 1.00 23.16 162 ASN A O 1
ATOM 1318 N N . GLY A 1 163 ? 26.868 47.913 27.214 1.00 23.38 163 GLY A N 1
ATOM 1319 C CA . GLY A 1 163 ? 28.001 48.716 27.622 1.00 23.71 163 GLY A CA 1
ATOM 1320 C C . GLY A 1 163 ? 28.693 49.247 26.377 1.00 23.95 163 GLY A C 1
ATOM 1321 O O . GLY A 1 163 ? 28.017 49.430 25.374 1.00 23.95 163 GLY A O 1
ATOM 1322 N N . PRO A 1 164 ? 30.031 49.412 26.316 1.00 24.20 164 PRO A N 1
ATOM 1323 C CA . PRO A 1 164 ? 30.473 49.976 25.052 1.00 24.35 164 PRO A CA 1
ATOM 1324 C C . PRO A 1 164 ? 30.765 48.920 24.021 1.00 24.52 164 PRO A C 1
ATOM 1325 O O . PRO A 1 164 ? 30.614 47.734 24.294 1.00 24.40 164 PRO A O 1
ATOM 1329 N N . SER A 1 165 ? 31.091 49.367 22.820 1.00 24.82 165 SER A N 1
ATOM 1330 C CA . SER A 1 165 ? 31.375 48.460 21.699 1.00 25.15 165 SER A CA 1
ATOM 1331 C C . SER A 1 165 ? 32.864 48.269 21.576 1.00 25.50 165 SER A C 1
ATOM 1332 O O . SER A 1 165 ? 33.592 49.116 21.990 1.00 25.56 165 SER A O 1
ATOM 1335 N N . LYS A 1 166 ? 33.325 47.160 20.993 1.00 25.92 166 LYS A N 1
ATOM 1336 C CA . LYS A 1 166 ? 34.781 46.977 20.755 1.00 26.35 166 LYS A CA 1
ATOM 1337 C C . LYS A 1 166 ? 35.255 47.966 19.629 1.00 26.40 166 LYS A C 1
ATOM 1338 O O . LYS A 1 166 ? 36.463 48.314 19.513 1.00 26.60 166 LYS A O 1
ATOM 1344 N N . TYR A 1 167 ? 34.312 48.471 18.830 1.00 26.30 167 TYR A N 1
ATOM 1345 C CA . TYR A 1 167 ? 34.640 49.365 17.718 1.00 26.22 167 TYR A CA 1
ATOM 1346 C C . TYR A 1 167 ? 34.369 50.831 17.977 1.00 26.21 167 TYR A C 1
ATOM 1347 O O . TYR A 1 167 ? 33.426 51.174 18.682 1.00 26.35 167 TYR A O 1
ATOM 1356 N N . GLU A 1 168 ? 35.195 51.689 17.391 1.00 26.09 168 GLU A N 1
ATOM 1357 C CA . GLU A 1 168 ? 35.049 53.128 17.547 1.00 25.92 168 GLU A CA 1
ATOM 1358 C C . GLU A 1 168 ? 34.096 53.649 16.475 1.00 25.83 168 GLU A C 1
ATOM 1359 O O . GLU A 1 168 ? 33.254 54.485 16.730 1.00 25.48 168 GLU A O 1
ATOM 1365 N N . THR A 1 169 ? 34.251 53.162 15.249 1.00 25.73 169 THR A N 1
ATOM 1366 C CA . THR A 1 169 ? 33.346 53.630 14.239 1.00 25.73 169 THR A CA 1
ATOM 1367 C C . THR A 1 169 ? 32.930 52.425 13.442 1.00 25.76 169 THR A C 1
ATOM 1368 O O . THR A 1 169 ? 33.592 51.393 13.490 1.00 25.57 169 THR A O 1
ATOM 1372 N N . GLY A 1 170 ? 31.765 52.531 12.801 1.00 25.95 170 GLY A N 1
ATOM 1373 C CA . GLY A 1 170 ? 31.260 51.423 12.008 1.00 26.25 170 GLY A CA 1
ATOM 1374 C C . GLY A 1 170 ? 30.169 51.833 11.039 1.00 26.44 170 GLY A C 1
ATOM 1375 O O . GLY A 1 170 ? 29.383 52.711 11.354 1.00 26.57 170 GLY A O 1
ATOM 1376 N N . TYR A 1 171 ? 30.147 51.281 9.832 1.00 26.59 171 TYR A N 1
ATOM 1377 C CA . TYR A 1 171 ? 29.099 51.592 8.890 1.00 26.78 171 TYR A CA 1
ATOM 1378 C C . TYR A 1 171 ? 28.956 50.401 7.970 1.00 26.85 171 TYR A C 1
ATOM 1379 O O . TYR A 1 171 ? 29.840 49.504 7.894 1.00 26.76 171 TYR A O 1
ATOM 1388 N N . ILE A 1 172 ? 27.777 50.308 7.379 1.00 26.91 172 ILE A N 1
ATOM 1389 C CA . ILE A 1 172 ? 27.486 49.190 6.487 1.00 27.10 172 ILE A CA 1
ATOM 1390 C C . ILE A 1 172 ? 27.102 49.884 5.187 1.00 27.40 172 ILE A C 1
ATOM 1391 O O . ILE A 1 172 ? 26.383 50.904 5.202 1.00 27.31 172 ILE A O 1
ATOM 1396 N N . LYS A 1 173 ? 27.609 49.351 4.088 1.00 27.68 173 LYS A N 1
ATOM 1397 C CA . LYS A 1 173 ? 27.398 49.948 2.776 1.00 28.09 173 LYS A CA 1
ATOM 1398 C C . LYS A 1 173 ? 26.718 48.951 1.884 1.00 28.25 173 LYS A C 1
ATOM 1399 O O . LYS A 1 173 ? 27.103 47.801 1.816 1.00 28.10 173 LYS A O 1
ATOM 1405 N N . PHE A 1 174 ? 25.661 49.419 1.248 1.00 28.53 174 PHE A N 1
ATOM 1406 C CA . PHE A 1 174 ? 24.875 48.602 0.358 1.00 28.93 174 PHE A CA 1
ATOM 1407 C C . PHE A 1 174 ? 25.197 49.049 -1.084 1.00 29.39 174 PHE A C 1
ATOM 1408 O O . PHE A 1 174 ? 25.211 50.252 -1.414 1.00 29.23 174 PHE A O 1
ATOM 1416 N N . ILE A 1 175 ? 25.496 48.063 -1.930 1.00 30.07 175 ILE A N 1
ATOM 1417 C CA . ILE A 1 175 ? 25.837 48.335 -3.323 1.00 30.71 175 ILE A CA 1
ATOM 1418 C C . ILE A 1 175 ? 24.873 47.561 -4.241 1.00 31.21 175 ILE A C 1
ATOM 1419 O O . ILE A 1 175 ? 25.069 46.367 -4.480 1.00 31.24 175 ILE A O 1
ATOM 1424 N N . PRO A 1 176 ? 23.807 48.234 -4.734 1.00 31.76 176 PRO A N 1
ATOM 1425 C CA . PRO A 1 176 ? 22.769 47.673 -5.616 1.00 32.33 176 PRO A CA 1
ATOM 1426 C C . PRO A 1 176 ? 23.298 47.669 -7.057 1.00 32.88 176 PRO A C 1
ATOM 1427 O O . PRO A 1 176 ? 23.731 48.707 -7.532 1.00 33.07 176 PRO A O 1
ATOM 1431 N N . LYS A 1 177 ? 23.245 46.538 -7.754 1.00 33.48 177 LYS A N 1
ATOM 1432 C CA . LYS A 1 177 ? 23.746 46.416 -9.159 1.00 33.97 177 LYS A CA 1
ATOM 1433 C C . LYS A 1 177 ? 23.805 47.704 -9.913 1.00 34.32 177 LYS A C 1
ATOM 1434 O O . LYS A 1 177 ? 24.845 48.137 -10.396 1.00 34.50 177 LYS A O 1
ATOM 1440 N N . ASN A 1 178 ? 22.621 48.287 -9.962 1.00 34.65 178 ASN A N 1
ATOM 1441 C CA . ASN A 1 178 ? 22.210 49.507 -10.626 1.00 34.89 178 ASN A CA 1
ATOM 1442 C C . ASN A 1 178 ? 22.617 50.772 -9.900 1.00 35.00 178 ASN A C 1
ATOM 1443 O O . ASN A 1 178 ? 23.829 50.960 -9.588 1.00 35.15 178 ASN A O 1
ATOM 1448 N N . LYS A 1 179 ? 21.607 51.605 -9.580 1.00 34.89 179 LYS A N 1
ATOM 1449 C CA . LYS A 1 179 ? 21.874 52.885 -8.952 1.00 34.75 179 LYS A CA 1
ATOM 1450 C C . LYS A 1 179 ? 22.620 53.014 -7.644 1.00 34.33 179 LYS A C 1
ATOM 1451 O O . LYS A 1 179 ? 23.216 52.083 -7.126 1.00 34.39 179 LYS A O 1
ATOM 1457 N N . GLU A 1 180 ? 22.665 54.257 -7.225 1.00 33.86 180 GLU A N 1
ATOM 1458 C CA . GLU A 1 180 ? 23.419 54.703 -6.102 1.00 33.41 180 GLU A CA 1
ATOM 1459 C C . GLU A 1 180 ? 23.627 53.733 -4.864 1.00 32.75 180 GLU A C 1
ATOM 1460 O O . GLU A 1 180 ? 22.686 53.084 -4.360 1.00 32.68 180 GLU A O 1
ATOM 1466 N N . SER A 1 181 ? 24.889 53.599 -4.445 1.00 31.85 181 SER A N 1
ATOM 1467 C CA . SER A 1 181 ? 25.234 52.783 -3.265 1.00 31.00 181 SER A CA 1
ATOM 1468 C C . SER A 1 181 ? 24.758 53.670 -2.055 1.00 30.28 181 SER A C 1
ATOM 1469 O O . SER A 1 181 ? 24.468 54.870 -2.240 1.00 30.32 181 SER A O 1
ATOM 1472 N N . PHE A 1 182 ? 24.614 53.089 -0.853 1.00 29.42 182 PHE A N 1
ATOM 1473 C CA . PHE A 1 182 ? 24.245 53.889 0.335 1.00 28.36 182 PHE A CA 1
ATOM 1474 C C . PHE A 1 182 ? 24.777 53.267 1.637 1.00 27.74 182 PHE A C 1
ATOM 1475 O O . PHE A 1 182 ? 25.252 52.111 1.666 1.00 27.57 182 PHE A O 1
ATOM 1483 N N . TRP A 1 183 ? 24.717 54.002 2.739 1.00 26.83 183 TRP A N 1
ATOM 1484 C CA . TRP A 1 183 ? 25.278 53.364 3.887 1.00 26.13 183 TRP A CA 1
ATOM 1485 C C . TRP A 1 183 ? 24.577 53.831 5.129 1.00 25.44 183 TRP A C 1
ATOM 1486 O O . TRP A 1 183 ? 23.847 54.822 5.063 1.00 25.36 183 TRP A O 1
ATOM 1497 N N . PHE A 1 184 ? 24.726 53.055 6.210 1.00 24.59 184 PHE A N 1
ATOM 1498 C CA . PHE A 1 184 ? 24.111 53.383 7.503 1.00 23.73 184 PHE A CA 1
ATOM 1499 C C . PHE A 1 184 ? 25.239 53.406 8.559 1.00 23.32 184 PHE A C 1
ATOM 1500 O O . PHE A 1 184 ? 26.088 52.501 8.577 1.00 23.23 184 PHE A O 1
ATOM 1508 N N . ASP A 1 185 ? 25.234 54.432 9.424 1.00 22.82 185 ASP A N 1
ATOM 1509 C CA . ASP A 1 185 ? 26.176 54.551 10.551 1.00 22.28 185 ASP A CA 1
ATOM 1510 C C . ASP A 1 185 ? 25.774 53.561 11.677 1.00 21.97 185 ASP A C 1
ATOM 1511 O O . ASP A 1 185 ? 24.629 53.603 12.150 1.00 21.88 185 ASP A O 1
ATOM 1516 N N . PHE A 1 186 ? 26.663 52.657 12.077 1.00 21.61 186 PHE A N 1
ATOM 1517 C CA . PHE A 1 186 ? 26.343 51.733 13.150 1.00 21.32 186 PHE A CA 1
ATOM 1518 C C . PHE A 1 186 ? 26.127 52.449 14.482 1.00 21.02 186 PHE A C 1
ATOM 1519 O O . PHE A 1 186 ? 25.577 51.873 15.396 1.00 20.97 186 PHE A O 1
ATOM 1527 N N . PHE A 1 187 ? 26.561 53.698 14.575 1.00 20.78 187 PHE A N 1
ATOM 1528 C CA . PHE A 1 187 ? 26.463 54.431 15.820 1.00 20.67 187 PHE A CA 1
ATOM 1529 C C . PHE A 1 187 ? 25.651 55.716 15.747 1.00 20.52 187 PHE A C 1
ATOM 1530 O O . PHE A 1 187 ? 25.720 56.461 14.778 1.00 20.61 187 PHE A O 1
ATOM 1538 N N . PRO A 1 188 ? 24.870 56.002 16.819 1.00 20.40 188 PRO A N 1
ATOM 1539 C CA . PRO A 1 188 ? 24.026 57.178 16.950 1.00 20.22 188 PRO A CA 1
ATOM 1540 C C . PRO A 1 188 ? 24.837 58.407 17.377 1.00 20.20 188 PRO A C 1
ATOM 1541 O O . PRO A 1 188 ? 26.019 58.280 17.716 1.00 20.04 188 PRO A O 1
ATOM 1545 N N . GLU A 1 189 ? 24.178 59.584 17.408 1.00 20.21 189 GLU A N 1
ATOM 1546 C CA . GLU A 1 189 ? 24.802 60.788 17.961 1.00 20.23 189 GLU A CA 1
ATOM 1547 C C . GLU A 1 189 ? 24.950 60.496 19.504 1.00 20.04 189 GLU A C 1
ATOM 1548 O O . GLU A 1 189 ? 24.331 59.542 20.043 1.00 19.90 189 GLU A O 1
ATOM 1554 N N . PRO A 1 190 ? 25.747 61.324 20.234 1.00 19.77 190 PRO A N 1
ATOM 1555 C CA . PRO A 1 190 ? 25.975 61.100 21.662 1.00 19.62 190 PRO A CA 1
ATOM 1556 C C . PRO A 1 190 ? 24.767 60.928 22.570 1.00 19.42 190 PRO A C 1
ATOM 1557 O O . PRO A 1 190 ? 24.699 59.965 23.307 1.00 19.51 190 PRO A O 1
ATOM 1561 N N . GLU A 1 191 ? 23.825 61.862 22.527 1.00 19.27 191 GLU A N 1
ATOM 1562 C CA . GLU A 1 191 ? 22.599 61.748 23.295 1.00 19.07 191 GLU A CA 1
ATOM 1563 C C . GLU A 1 191 ? 21.525 61.558 22.207 1.00 18.39 191 GLU A C 1
ATOM 1564 O O . GLU A 1 191 ? 21.280 62.433 21.330 1.00 18.22 191 GLU A O 1
ATOM 1570 N N . PHE A 1 192 ? 20.891 60.396 22.276 1.00 17.76 192 PHE A N 1
ATOM 1571 C CA . PHE A 1 192 ? 19.932 60.009 21.228 1.00 17.22 192 PHE A CA 1
ATOM 1572 C C . PHE A 1 192 ? 18.753 59.261 21.767 1.00 16.95 192 PHE A C 1
ATOM 1573 O O . PHE A 1 192 ? 18.664 58.991 22.988 1.00 16.79 192 PHE A O 1
ATOM 1581 N N . THR A 1 193 ? 17.809 58.960 20.878 1.00 16.74 193 THR A N 1
ATOM 1582 C CA . THR A 1 193 ? 16.723 58.069 21.274 1.00 16.74 193 THR A CA 1
ATOM 1583 C C . THR A 1 193 ? 16.659 57.051 20.158 1.00 16.92 193 THR A C 1
ATOM 1584 O O . THR A 1 193 ? 17.011 57.325 18.961 1.00 16.74 193 THR A O 1
ATOM 1588 N N . GLN A 1 194 ? 16.184 55.880 20.530 1.00 17.18 194 GLN A N 1
ATOM 1589 C CA . GLN A 1 194 ? 16.029 54.774 19.581 1.00 17.36 194 GLN A CA 1
ATOM 1590 C C . GLN A 1 194 ? 15.107 55.177 18.380 1.00 17.50 194 GLN A C 1
ATOM 1591 O O . GLN A 1 194 ? 15.365 54.849 17.178 1.00 17.56 194 GLN A O 1
ATOM 1597 N N . SER A 1 195 ? 14.065 55.924 18.716 1.00 17.66 195 SER A N 1
ATOM 1598 C CA . SER A 1 195 ? 13.082 56.380 17.745 1.00 17.96 195 SER A CA 1
ATOM 1599 C C . SER A 1 195 ? 13.735 57.245 16.646 1.00 18.08 195 SER A C 1
ATOM 1600 O O . SER A 1 195 ? 13.395 57.108 15.474 1.00 18.27 195 SER A O 1
ATOM 1603 N N . LYS A 1 196 ? 14.587 58.178 17.055 1.00 18.02 196 LYS A N 1
ATOM 1604 C CA . LYS A 1 196 ? 15.264 59.047 16.108 1.00 18.10 196 LYS A CA 1
ATOM 1605 C C . LYS A 1 196 ? 16.331 58.305 15.240 1.00 17.88 196 LYS A C 1
ATOM 1606 O O . LYS A 1 196 ? 16.358 58.466 14.020 1.00 17.89 196 LYS A O 1
ATOM 1612 N N . TYR A 1 197 ? 17.100 57.420 15.880 1.00 17.84 197 TYR A N 1
ATOM 1613 C CA . TYR A 1 197 ? 18.147 56.623 15.286 1.00 17.74 197 TYR A CA 1
ATOM 1614 C C . TYR A 1 197 ? 17.563 55.704 14.215 1.00 17.94 197 TYR A C 1
ATOM 1615 O O . TYR A 1 197 ? 18.146 55.564 13.121 1.00 17.91 197 TYR A O 1
ATOM 1624 N N . LEU A 1 198 ? 16.406 55.089 14.498 1.00 17.89 198 LEU A N 1
ATOM 1625 C CA . LEU A 1 198 ? 15.862 54.098 13.570 1.00 17.82 198 LEU A CA 1
ATOM 1626 C C . LEU A 1 198 ? 15.277 54.643 12.245 1.00 18.08 198 LEU A C 1
ATOM 1627 O O . LEU A 1 198 ? 14.927 53.880 11.316 1.00 17.98 198 LEU A O 1
ATOM 1632 N N . MET A 1 199 ? 15.261 55.964 12.152 1.00 18.34 199 MET A N 1
ATOM 1633 C CA . MET A 1 199 ? 14.775 56.653 10.992 1.00 18.81 199 MET A CA 1
ATOM 1634 C C . MET A 1 199 ? 15.732 56.337 9.846 1.00 19.06 199 MET A C 1
ATOM 1635 O O . MET A 1 199 ? 15.398 56.651 8.741 1.00 19.18 199 MET A O 1
ATOM 1640 N N . ILE A 1 200 ? 16.880 55.690 10.072 1.00 19.24 200 ILE A N 1
ATOM 1641 C CA . ILE A 1 200 ? 17.660 55.287 8.878 1.00 19.59 200 ILE A CA 1
ATOM 1642 C C . ILE A 1 200 ? 16.863 54.279 8.007 1.00 19.81 200 ILE A C 1
ATOM 1643 O O . ILE A 1 200 ? 17.202 54.052 6.838 1.00 19.84 200 ILE A O 1
ATOM 1648 N N . TYR A 1 201 ? 15.795 53.694 8.551 1.00 20.02 201 TYR A N 1
ATOM 1649 C CA . TYR A 1 201 ? 14.960 52.723 7.811 1.00 20.30 201 TYR A CA 1
ATOM 1650 C C . TYR A 1 201 ? 13.637 53.267 7.289 1.00 20.79 201 TYR A C 1
ATOM 1651 O O . TYR A 1 201 ? 12.804 52.536 6.652 1.00 20.67 201 TYR A O 1
ATOM 1660 N N . LYS A 1 202 ? 13.407 54.532 7.599 1.00 21.46 202 LYS A N 1
ATOM 1661 C CA . LYS A 1 202 ? 12.155 55.132 7.203 1.00 22.13 202 LYS A CA 1
ATOM 1662 C C . LYS A 1 202 ? 11.882 55.134 5.687 1.00 22.66 202 LYS A C 1
ATOM 1663 O O . LYS A 1 202 ? 10.711 55.028 5.279 1.00 22.71 202 LYS A O 1
ATOM 1669 N N . ASP A 1 203 ? 12.924 55.235 4.861 1.00 23.18 203 ASP A N 1
ATOM 1670 C CA . ASP A 1 203 ? 12.654 55.360 3.425 1.00 23.85 203 ASP A CA 1
ATOM 1671 C C . ASP A 1 203 ? 12.348 54.011 2.815 1.00 24.22 203 ASP A C 1
ATOM 1672 O O . ASP A 1 203 ? 12.148 53.928 1.639 1.00 24.17 203 ASP A O 1
ATOM 1677 N N . ASN A 1 204 ? 12.321 52.981 3.661 1.00 24.49 204 ASN A N 1
ATOM 1678 C CA . ASN A 1 204 ? 11.962 51.626 3.251 1.00 24.96 204 ASN A CA 1
ATOM 1679 C C . ASN A 1 204 ? 12.792 51.109 2.108 1.00 25.38 204 ASN A C 1
ATOM 1680 O O . ASN A 1 204 ? 12.314 50.299 1.338 1.00 25.40 204 ASN A O 1
ATOM 1685 N N . GLU A 1 205 ? 14.036 51.575 2.004 1.00 26.00 205 GLU A N 1
ATOM 1686 C CA . GLU A 1 205 ? 14.946 51.151 0.933 1.00 26.61 205 GLU A CA 1
ATOM 1687 C C . GLU A 1 205 ? 14.952 49.617 0.739 1.00 26.63 205 GLU A C 1
ATOM 1688 O O . GLU A 1 205 ? 15.126 48.839 1.672 1.00 26.50 205 GLU A O 1
ATOM 1694 N N . THR A 1 206 ? 14.767 49.210 -0.526 1.00 26.78 206 THR A N 1
ATOM 1695 C CA . THR A 1 206 ? 14.649 47.813 -0.890 1.00 26.76 206 THR A CA 1
ATOM 1696 C C . THR A 1 206 ? 15.568 47.452 -2.080 1.00 26.89 206 THR A C 1
ATOM 1697 O O . THR A 1 206 ? 15.746 48.225 -3.003 1.00 26.60 206 THR A O 1
ATOM 1701 N N . LEU A 1 207 ? 16.159 46.279 -2.063 1.00 27.08 207 LEU A N 1
ATOM 1702 C CA . LEU A 1 207 ? 16.978 45.966 -3.210 1.00 27.46 207 LEU A CA 1
ATOM 1703 C C . LEU A 1 207 ? 16.931 44.551 -3.573 1.00 27.65 207 LEU A C 1
ATOM 1704 O O . LEU A 1 207 ? 16.442 43.733 -2.841 1.00 27.57 207 LEU A O 1
ATOM 1709 N N . ASP A 1 208 ? 17.442 44.271 -4.756 1.00 28.21 208 ASP A N 1
ATOM 1710 C CA . ASP A 1 208 ? 17.412 42.916 -5.286 1.00 28.63 208 ASP A CA 1
ATOM 1711 C C . ASP A 1 208 ? 18.467 42.072 -4.542 1.00 29.08 208 ASP A C 1
ATOM 1712 O O . ASP A 1 208 ? 19.666 42.340 -4.644 1.00 29.11 208 ASP A O 1
ATOM 1717 N N . ASN A 1 209 ? 18.070 41.060 -3.802 1.00 29.50 209 ASN A N 1
ATOM 1718 C CA . ASN A 1 209 ? 19.116 40.346 -3.115 1.00 30.18 209 ASN A CA 1
ATOM 1719 C C . ASN A 1 209 ? 20.059 39.481 -3.927 1.00 30.52 209 ASN A C 1
ATOM 1720 O O . ASN A 1 209 ? 21.084 39.071 -3.387 1.00 30.59 209 ASN A O 1
ATOM 1725 N N . LYS A 1 210 ? 19.751 39.214 -5.201 1.00 30.88 210 LYS A N 1
ATOM 1726 C CA . LYS A 1 210 ? 20.626 38.369 -6.003 1.00 31.27 210 LYS A CA 1
ATOM 1727 C C . LYS A 1 210 ? 21.769 39.240 -6.442 1.00 31.43 210 LYS A C 1
ATOM 1728 O O . LYS A 1 210 ? 22.895 38.781 -6.522 1.00 31.70 210 LYS A O 1
ATOM 1734 N N . THR A 1 211 ? 21.503 40.501 -6.721 1.00 31.53 211 THR A N 1
ATOM 1735 C CA . THR A 1 211 ? 22.583 41.362 -7.204 1.00 31.65 211 THR A CA 1
ATOM 1736 C C . THR A 1 211 ? 23.066 42.552 -6.383 1.00 31.60 211 THR A C 1
ATOM 1737 O O . THR A 1 211 ? 23.653 43.501 -6.934 1.00 31.72 211 THR A O 1
ATOM 1741 N N . SER A 1 212 ? 22.883 42.507 -5.076 1.00 31.58 212 SER A N 1
ATOM 1742 C CA . SER A 1 212 ? 23.350 43.624 -4.260 1.00 31.33 212 SER A CA 1
ATOM 1743 C C . SER A 1 212 ? 24.487 43.126 -3.347 1.00 31.27 212 SER A C 1
ATOM 1744 O O . SER A 1 212 ? 24.456 42.013 -2.863 1.00 31.19 212 SER A O 1
ATOM 1747 N N . GLN A 1 213 ? 25.514 43.934 -3.142 1.00 31.16 213 GLN A N 1
ATOM 1748 C CA . GLN A 1 213 ? 26.614 43.520 -2.245 1.00 31.18 213 GLN A CA 1
ATOM 1749 C C . GLN A 1 213 ? 26.671 44.286 -0.881 1.00 31.02 213 GLN A C 1
ATOM 1750 O O . GLN A 1 213 ? 26.402 45.501 -0.819 1.00 30.80 213 GLN A O 1
ATOM 1756 N N . ILE A 1 214 ? 27.036 43.558 0.181 1.00 30.95 214 ILE A N 1
ATOM 1757 C CA . ILE A 1 214 ? 27.113 44.169 1.513 1.00 30.90 214 ILE A CA 1
ATOM 1758 C C . ILE A 1 214 ? 28.552 44.214 1.917 1.00 30.84 214 ILE A C 1
ATOM 1759 O O . ILE A 1 214 ? 29.264 43.221 1.834 1.00 30.92 214 ILE A O 1
ATOM 1764 N N . GLU A 1 215 ? 28.966 45.376 2.355 1.00 30.86 215 GLU A N 1
ATOM 1765 C CA . GLU A 1 215 ? 30.311 45.637 2.807 1.00 30.73 215 GLU A CA 1
ATOM 1766 C C . GLU A 1 215 ? 30.284 46.348 4.163 1.00 30.70 215 GLU A C 1
ATOM 1767 O O . GLU A 1 215 ? 29.582 47.361 4.343 1.00 30.60 215 GLU A O 1
ATOM 1773 N N . VAL A 1 216 ? 31.050 45.806 5.105 1.00 30.63 216 VAL A N 1
ATOM 1774 C CA . VAL A 1 216 ? 31.152 46.383 6.435 1.00 30.55 216 VAL A CA 1
ATOM 1775 C C . VAL A 1 216 ? 32.535 46.943 6.801 1.00 30.54 216 VAL A C 1
ATOM 1776 O O . VAL A 1 216 ? 33.512 46.187 6.769 1.00 30.48 216 VAL A O 1
ATOM 1780 N N . TYR A 1 217 ? 32.579 48.227 7.230 1.00 30.55 217 TYR A N 1
ATOM 1781 C CA . TYR A 1 217 ? 33.829 48.941 7.654 1.00 30.45 217 TYR A CA 1
ATOM 1782 C C . TYR A 1 217 ? 33.884 49.391 9.132 1.00 30.28 217 TYR A C 1
ATOM 1783 O O . TYR A 1 217 ? 33.150 50.304 9.542 1.00 30.38 217 TYR A O 1
ATOM 1792 N N . LEU A 1 218 ? 34.789 48.817 9.903 1.00 30.06 218 LEU A N 1
ATOM 1793 C CA . LEU A 1 218 ? 34.920 49.126 11.329 1.00 29.89 218 LEU A CA 1
ATOM 1794 C C . LEU A 1 218 ? 36.321 49.620 11.712 1.00 29.95 218 LEU A C 1
ATOM 1795 O O . LEU A 1 218 ? 37.326 49.227 11.069 1.00 29.93 218 LEU A O 1
ATOM 1800 N N . THR A 1 219 ? 36.405 50.475 12.740 1.00 29.83 219 THR A N 1
ATOM 1801 C CA . THR A 1 219 ? 37.702 50.949 13.234 1.00 29.83 219 THR A CA 1
ATOM 1802 C C . THR A 1 219 ? 37.613 50.696 14.726 1.00 29.96 219 THR A C 1
ATOM 1803 O O . THR A 1 219 ? 36.516 50.601 15.289 1.00 30.04 219 THR A O 1
ATOM 1807 N N . THR A 1 220 ? 38.775 50.503 15.323 1.00 30.12 220 THR A N 1
ATOM 1808 C CA . THR A 1 220 ? 38.941 50.268 16.746 1.00 30.18 220 THR A CA 1
ATOM 1809 C C . THR A 1 220 ? 39.539 51.626 17.200 1.00 30.33 220 THR A C 1
ATOM 1810 O O . THR A 1 220 ? 39.931 52.404 16.325 1.00 30.41 220 THR A O 1
ATOM 1814 N N . LYS A 1 221 ? 39.578 51.937 18.513 1.00 30.38 221 LYS A N 1
ATOM 1815 C CA . LYS A 1 221 ? 40.091 53.246 19.037 1.00 30.55 221 LYS A CA 1
ATOM 1816 C C . LYS A 1 221 ? 41.566 53.390 18.600 1.00 30.59 221 LYS A C 1
ATOM 1817 O O . LYS A 1 221 ? 41.972 54.412 17.967 1.00 30.88 221 LYS A O 1
ATOM 1824 N N . GLN B 1 1 ? -12.608 47.177 55.960 1.00 45.09 301 GLN B N 1
ATOM 1825 C CA . GLN B 1 1 ? -13.391 47.260 54.690 1.00 45.08 301 GLN B CA 1
ATOM 1826 C C . GLN B 1 1 ? -14.648 46.412 54.824 1.00 44.92 301 GLN B C 1
ATOM 1827 O O . GLN B 1 1 ? -14.689 45.438 55.624 1.00 45.02 301 GLN B O 1
ATOM 1833 N N . GLN B 1 2 ? -15.664 46.782 54.059 1.00 44.64 302 GLN B N 1
ATOM 1834 C CA . GLN B 1 2 ? -16.933 46.064 54.063 1.00 44.37 302 GLN B CA 1
ATOM 1835 C C . GLN B 1 2 ? -16.933 45.187 52.827 1.00 44.03 302 GLN B C 1
ATOM 1836 O O . GLN B 1 2 ? -16.647 45.661 51.725 1.00 43.92 302 GLN B O 1
ATOM 1842 N N . ASP B 1 3 ? -17.237 43.908 53.006 1.00 43.60 303 ASP B N 1
ATOM 1843 C CA . ASP B 1 3 ? -17.297 43.035 51.863 1.00 43.16 303 ASP B CA 1
ATOM 1844 C C . ASP B 1 3 ? -18.274 43.648 50.893 1.00 42.82 303 ASP B C 1
ATOM 1845 O O . ASP B 1 3 ? -19.356 44.135 51.284 1.00 42.87 303 ASP B O 1
ATOM 1850 N N . PRO B 1 4 ? -17.931 43.574 49.600 1.00 42.39 304 PRO B N 1
ATOM 1851 C CA . PRO B 1 4 ? -18.652 44.086 48.437 1.00 42.00 304 PRO B CA 1
ATOM 1852 C C . PRO B 1 4 ? -20.009 43.524 48.170 1.00 41.61 304 PRO B C 1
ATOM 1853 O O . PRO B 1 4 ? -20.235 42.313 48.254 1.00 41.57 304 PRO B O 1
ATOM 1857 N N . ASP B 1 5 ? -20.885 44.421 47.749 1.00 41.16 305 ASP B N 1
ATOM 1858 C CA . ASP B 1 5 ? -22.209 44.039 47.317 1.00 40.63 305 ASP B CA 1
ATOM 1859 C C . ASP B 1 5 ? -21.981 43.674 45.825 1.00 40.03 305 ASP B C 1
ATOM 1860 O O . ASP B 1 5 ? -21.060 44.191 45.194 1.00 39.82 305 ASP B O 1
ATOM 1865 N N . PRO B 1 6 ? -22.807 42.769 45.254 1.00 39.51 306 PRO B N 1
ATOM 1866 C CA . PRO B 1 6 ? -22.603 42.424 43.841 1.00 39.03 306 PRO B CA 1
ATOM 1867 C C . PRO B 1 6 ? -22.701 43.632 42.948 1.00 38.43 306 PRO B C 1
ATOM 1868 O O . PRO B 1 6 ? -22.170 43.641 41.843 1.00 38.60 306 PRO B O 1
ATOM 1872 N N . SER B 1 7 ? -23.372 44.665 43.422 1.00 37.67 307 SER B N 1
ATOM 1873 C CA . SER B 1 7 ? -23.547 45.862 42.601 1.00 36.79 307 SER B CA 1
ATOM 1874 C C . SER B 1 7 ? -22.253 46.661 42.634 1.00 35.97 307 SER B C 1
ATOM 1875 O O . SER B 1 7 ? -22.039 47.516 41.815 1.00 35.94 307 SER B O 1
ATOM 1878 N N . GLN B 1 8 ? -21.405 46.402 43.604 1.00 35.04 308 GLN B N 1
ATOM 1879 C CA . GLN B 1 8 ? -20.164 47.132 43.666 1.00 34.00 308 GLN B CA 1
ATOM 1880 C C . GLN B 1 8 ? -19.092 46.541 42.769 1.00 33.06 308 GLN B C 1
ATOM 1881 O O . GLN B 1 8 ? -18.233 47.281 42.339 1.00 33.03 308 GLN B O 1
ATOM 1887 N N . LEU B 1 9 ? -19.183 45.243 42.443 1.00 31.88 309 LEU B N 1
ATOM 1888 C CA . LEU B 1 9 ? -18.185 44.550 41.613 1.00 30.56 309 LEU B CA 1
ATOM 1889 C C . LEU B 1 9 ? -18.313 44.819 40.136 1.00 29.80 309 LEU B C 1
ATOM 1890 O O . LEU B 1 9 ? -19.424 44.866 39.594 1.00 29.54 309 LEU B O 1
ATOM 1895 N N . HIS B 1 10 ? -17.165 44.950 39.464 1.00 28.86 310 HIS B N 1
ATOM 1896 C CA . HIS B 1 10 ? -17.151 45.235 38.020 1.00 28.01 310 HIS B CA 1
ATOM 1897 C C . HIS B 1 10 ? -17.476 44.017 37.193 1.00 27.37 310 HIS B C 1
ATOM 1898 O O . HIS B 1 10 ? -16.896 42.992 37.403 1.00 27.31 310 HIS B O 1
ATOM 1905 N N . ARG B 1 11 ? -18.392 44.143 36.249 1.00 26.77 311 ARG B N 1
ATOM 1906 C CA . ARG B 1 11 ? -18.786 43.018 35.388 1.00 26.17 311 ARG B CA 1
ATOM 1907 C C . ARG B 1 11 ? -17.688 42.907 34.296 1.00 25.59 311 ARG B C 1
ATOM 1908 O O . ARG B 1 11 ? -17.525 43.816 33.531 1.00 25.39 311 ARG B O 1
ATOM 1916 N N . SER B 1 12 ? -16.955 41.792 34.219 1.00 24.96 312 SER B N 1
ATOM 1917 C CA . SER B 1 12 ? -15.886 41.675 33.201 1.00 24.38 312 SER B CA 1
ATOM 1918 C C . SER B 1 12 ? -16.449 41.768 31.815 1.00 24.03 312 SER B C 1
ATOM 1919 O O . SER B 1 12 ? -15.740 42.177 30.869 1.00 23.92 312 SER B O 1
ATOM 1922 N N . SER B 1 13 ? -17.721 41.398 31.656 1.00 23.61 313 SER B N 1
ATOM 1923 C CA . SER B 1 13 ? -18.263 41.415 30.296 1.00 23.39 313 SER B CA 1
ATOM 1924 C C . SER B 1 13 ? -18.357 42.862 29.824 1.00 22.97 313 SER B C 1
ATOM 1925 O O . SER B 1 13 ? -18.527 43.123 28.651 1.00 22.95 313 SER B O 1
ATOM 1928 N N . LEU B 1 14 ? -18.247 43.818 30.737 1.00 22.51 314 LEU B N 1
ATOM 1929 C CA . LEU B 1 14 ? -18.310 45.183 30.298 1.00 21.99 314 LEU B CA 1
ATOM 1930 C C . LEU B 1 14 ? -16.940 45.764 29.857 1.00 21.73 314 LEU B C 1
ATOM 1931 O O . LEU B 1 14 ? -16.912 46.816 29.211 1.00 21.70 314 LEU B O 1
ATOM 1936 N N . VAL B 1 15 ? -15.840 45.080 30.201 1.00 21.30 315 VAL B N 1
ATOM 1937 C CA . VAL B 1 15 ? -14.477 45.566 29.917 1.00 21.00 315 VAL B CA 1
ATOM 1938 C C . VAL B 1 15 ? -13.965 45.623 28.496 1.00 20.98 315 VAL B C 1
ATOM 1939 O O . VAL B 1 15 ? -14.138 44.704 27.666 1.00 21.12 315 VAL B O 1
ATOM 1943 N N . LYS B 1 16 ? -13.359 46.756 28.169 1.00 20.66 316 LYS B N 1
ATOM 1944 C CA . LYS B 1 16 ? -12.807 46.881 26.850 1.00 20.50 316 LYS B CA 1
ATOM 1945 C C . LYS B 1 16 ? -11.336 46.581 27.047 1.00 20.10 316 LYS B C 1
ATOM 1946 O O . LYS B 1 16 ? -10.709 47.100 28.013 1.00 19.70 316 LYS B O 1
ATOM 1952 N N . ASN B 1 17 ? -10.803 45.777 26.136 1.00 19.57 317 ASN B N 1
ATOM 1953 C CA . ASN B 1 17 ? -9.400 45.404 26.202 1.00 19.25 317 ASN B CA 1
ATOM 1954 C C . ASN B 1 17 ? -9.049 44.718 27.482 1.00 18.91 317 ASN B C 1
ATOM 1955 O O . ASN B 1 17 ? -8.028 45.065 28.109 1.00 18.82 317 ASN B O 1
ATOM 1960 N N . LEU B 1 18 ? -9.866 43.741 27.907 1.00 18.68 318 LEU B N 1
ATOM 1961 C CA . LEU B 1 18 ? -9.608 43.037 29.192 1.00 18.49 318 LEU B CA 1
ATOM 1962 C C . LEU B 1 18 ? -8.312 42.237 29.157 1.00 18.38 318 LEU B C 1
ATOM 1963 O O . LEU B 1 18 ? -7.711 41.901 30.151 1.00 18.34 318 LEU B O 1
ATOM 1968 N N . GLN B 1 19 ? -7.849 42.015 27.952 1.00 18.41 319 GLN B N 1
ATOM 1969 C CA . GLN B 1 19 ? -6.645 41.259 27.699 1.00 18.42 319 GLN B CA 1
ATOM 1970 C C . GLN B 1 19 ? -5.405 41.991 28.388 1.00 18.06 319 GLN B C 1
ATOM 1971 O O . GLN B 1 19 ? -4.416 41.371 28.809 1.00 18.09 319 GLN B O 1
ATOM 1977 N N . ASN B 1 20 ? -5.490 43.311 28.546 1.00 17.67 320 ASN B N 1
ATOM 1978 C CA . ASN B 1 20 ? -4.444 44.054 29.250 1.00 17.34 320 ASN B CA 1
ATOM 1979 C C . ASN B 1 20 ? -4.303 43.675 30.753 1.00 17.13 320 ASN B C 1
ATOM 1980 O O . ASN B 1 20 ? -3.237 43.882 31.421 1.00 17.32 320 ASN B O 1
ATOM 1985 N N . ILE B 1 21 ? -5.350 43.085 31.282 1.00 16.70 321 ILE B N 1
ATOM 1986 C CA . ILE B 1 21 ? -5.271 42.647 32.642 1.00 16.49 321 ILE B CA 1
ATOM 1987 C C . ILE B 1 21 ? -4.604 41.269 32.575 1.00 16.53 321 ILE B C 1
ATOM 1988 O O . ILE B 1 21 ? -3.734 40.907 33.411 1.00 16.32 321 ILE B O 1
ATOM 1993 N N . TYR B 1 22 ? -5.018 40.477 31.601 1.00 16.62 322 TYR B N 1
ATOM 1994 C CA . TYR B 1 22 ? -4.389 39.160 31.405 1.00 16.99 322 TYR B CA 1
ATOM 1995 C C . TYR B 1 22 ? -2.833 39.271 31.358 1.00 17.12 322 TYR B C 1
ATOM 1996 O O . TYR B 1 22 ? -2.154 38.579 32.092 1.00 17.23 322 TYR B O 1
ATOM 2005 N N . PHE B 1 23 ? -2.268 40.172 30.559 1.00 17.36 323 PHE B N 1
ATOM 2006 C CA . PHE B 1 23 ? -0.822 40.234 30.413 1.00 17.48 323 PHE B CA 1
ATOM 2007 C C . PHE B 1 23 ? -0.039 40.554 31.659 1.00 17.64 323 PHE B C 1
ATOM 2008 O O . PHE B 1 23 ? 1.099 40.104 31.841 1.00 17.56 323 PHE B O 1
ATOM 2016 N N . LEU B 1 24 ? -0.691 41.278 32.544 1.00 17.60 324 LEU B N 1
ATOM 2017 C CA . LEU B 1 24 ? -0.131 41.606 33.841 1.00 17.67 324 LEU B CA 1
ATOM 2018 C C . LEU B 1 24 ? 0.045 40.362 34.693 1.00 17.78 324 LEU B C 1
ATOM 2019 O O . LEU B 1 24 ? 1.035 40.219 35.334 1.00 17.42 324 LEU B O 1
ATOM 2024 N N . TYR B 1 25 ? -0.983 39.515 34.741 1.00 18.16 325 TYR B N 1
ATOM 2025 C CA . TYR B 1 25 ? -0.941 38.377 35.654 1.00 18.60 325 TYR B CA 1
ATOM 2026 C C . TYR B 1 25 ? -0.456 37.069 35.060 1.00 18.82 325 TYR B C 1
ATOM 2027 O O . TYR B 1 25 ? -0.228 36.130 35.845 1.00 18.95 325 TYR B O 1
ATOM 2036 N N . GLU B 1 26 ? -0.273 37.011 33.725 1.00 19.19 326 GLU B N 1
ATOM 2037 C CA . GLU B 1 26 ? 0.262 35.803 33.033 1.00 19.80 326 GLU B CA 1
ATOM 2038 C C . GLU B 1 26 ? 1.791 35.967 33.004 1.00 20.06 326 GLU B C 1
ATOM 2039 O O . GLU B 1 26 ? 2.533 35.030 33.091 1.00 20.28 326 GLU B O 1
ATOM 2045 N N . GLY B 1 27 ? 2.220 37.207 32.914 1.00 20.47 327 GLY B N 1
ATOM 2046 C CA . GLY B 1 27 ? 3.648 37.539 32.904 1.00 20.70 327 GLY B CA 1
ATOM 2047 C C . GLY B 1 27 ? 4.360 37.429 34.232 1.00 20.94 327 GLY B C 1
ATOM 2048 O O . GLY B 1 27 ? 3.704 37.419 35.318 1.00 20.94 327 GLY B O 1
ATOM 2049 N N . ASP B 1 28 ? 5.687 37.340 34.168 1.00 21.02 328 ASP B N 1
ATOM 2050 C CA . ASP B 1 28 ? 6.500 37.292 35.374 1.00 21.38 328 ASP B CA 1
ATOM 2051 C C . ASP B 1 28 ? 6.458 38.566 36.151 1.00 21.23 328 ASP B C 1
ATOM 2052 O O . ASP B 1 28 ? 6.382 39.631 35.548 1.00 21.44 328 ASP B O 1
ATOM 2057 N N . PRO B 1 29 ? 6.474 38.492 37.491 1.00 21.17 329 PRO B N 1
ATOM 2058 C CA . PRO B 1 29 ? 6.448 39.786 38.210 1.00 21.06 329 PRO B CA 1
ATOM 2059 C C . PRO B 1 29 ? 7.899 40.320 38.228 1.00 21.14 329 PRO B C 1
ATOM 2060 O O . PRO B 1 29 ? 8.819 39.723 37.676 1.00 21.34 329 PRO B O 1
ATOM 2064 N N . VAL B 1 30 ? 8.109 41.417 38.896 1.00 21.06 330 VAL B N 1
ATOM 2065 C CA . VAL B 1 30 ? 9.394 42.021 38.893 1.00 21.22 330 VAL B CA 1
ATOM 2066 C C . VAL B 1 30 ? 9.858 41.781 40.312 1.00 21.23 330 VAL B C 1
ATOM 2067 O O . VAL B 1 30 ? 9.088 42.016 41.208 1.00 21.23 330 VAL B O 1
ATOM 2071 N N . THR B 1 31 ? 11.057 41.217 40.491 1.00 21.34 331 THR B N 1
ATOM 2072 C CA . THR B 1 31 ? 11.547 40.903 41.854 1.00 21.36 331 THR B CA 1
ATOM 2073 C C . THR B 1 31 ? 13.031 41.209 41.997 1.00 21.60 331 THR B C 1
ATOM 2074 O O . THR B 1 31 ? 13.822 40.974 41.058 1.00 21.31 331 THR B O 1
ATOM 2078 N N . HIS B 1 32 ? 13.417 41.709 43.184 1.00 21.98 332 HIS B N 1
ATOM 2079 C CA . HIS B 1 32 ? 14.832 42.045 43.419 1.00 22.48 332 HIS B CA 1
ATOM 2080 C C . HIS B 1 32 ? 15.021 41.918 44.891 1.00 22.74 332 HIS B C 1
ATOM 2081 O O . HIS B 1 32 ? 14.128 42.274 45.633 1.00 22.87 332 HIS B O 1
ATOM 2088 N N . GLU B 1 33 ? 16.212 41.491 45.312 1.00 23.06 333 GLU B N 1
ATOM 2089 C CA . GLU B 1 33 ? 16.501 41.301 46.733 1.00 23.37 333 GLU B CA 1
ATOM 2090 C C . GLU B 1 33 ? 17.585 42.213 47.224 1.00 23.28 333 GLU B C 1
ATOM 2091 O O . GLU B 1 33 ? 18.533 42.439 46.506 1.00 23.37 333 GLU B O 1
ATOM 2097 N N . ASN B 1 34 ? 17.433 42.759 48.433 1.00 23.21 334 ASN B N 1
ATOM 2098 C CA . ASN B 1 34 ? 18.452 43.654 49.018 1.00 23.18 334 ASN B CA 1
ATOM 2099 C C . ASN B 1 34 ? 19.004 44.760 48.122 1.00 23.06 334 ASN B C 1
ATOM 2100 O O . ASN B 1 34 ? 20.209 44.707 47.719 1.00 23.04 334 ASN B O 1
ATOM 2105 N N . VAL B 1 35 ? 18.163 45.752 47.776 1.00 22.84 335 VAL B N 1
ATOM 2106 C CA . VAL B 1 35 ? 18.623 46.859 46.947 1.00 22.72 335 VAL B CA 1
ATOM 2107 C C . VAL B 1 35 ? 18.266 48.201 47.587 1.00 22.79 335 VAL B C 1
ATOM 2108 O O . VAL B 1 35 ? 17.462 48.254 48.514 1.00 22.75 335 VAL B O 1
ATOM 2112 N N . LYS B 1 36 ? 18.791 49.282 47.050 1.00 22.75 336 LYS B N 1
ATOM 2113 C CA . LYS B 1 36 ? 18.533 50.563 47.659 1.00 22.88 336 LYS B CA 1
ATOM 2114 C C . LYS B 1 36 ? 18.267 51.586 46.570 1.00 22.76 336 LYS B C 1
ATOM 2115 O O . LYS B 1 36 ? 18.896 51.509 45.501 1.00 22.50 336 LYS B O 1
ATOM 2121 N N . SER B 1 37 ? 17.377 52.538 46.864 1.00 22.64 337 SER B N 1
ATOM 2122 C CA . SER B 1 37 ? 16.997 53.555 45.888 1.00 22.83 337 SER B CA 1
ATOM 2123 C C . SER B 1 37 ? 18.195 54.414 45.489 1.00 22.93 337 SER B C 1
ATOM 2124 O O . SER B 1 37 ? 19.155 54.561 46.251 1.00 22.97 337 SER B O 1
ATOM 2127 N N . VAL B 1 38 ? 18.129 54.977 44.281 1.00 22.92 338 VAL B N 1
ATOM 2128 C CA . VAL B 1 38 ? 19.180 55.846 43.830 1.00 22.98 338 VAL B CA 1
ATOM 2129 C C . VAL B 1 38 ? 18.595 57.204 43.385 1.00 22.80 338 VAL B C 1
ATOM 2130 O O . VAL B 1 38 ? 19.335 58.168 43.220 1.00 23.03 338 VAL B O 1
ATOM 2134 N N . ASP B 1 39 ? 17.276 57.291 43.185 1.00 22.45 339 ASP B N 1
ATOM 2135 C CA . ASP B 1 39 ? 16.734 58.559 42.830 1.00 22.09 339 ASP B CA 1
ATOM 2136 C C . ASP B 1 39 ? 15.209 58.538 42.920 1.00 21.73 339 ASP B C 1
ATOM 2137 O O . ASP B 1 39 ? 14.578 57.595 43.411 1.00 21.60 339 ASP B O 1
ATOM 2142 N N . GLN B 1 40 ? 14.646 59.639 42.490 1.00 21.48 340 GLN B N 1
ATOM 2143 C CA . GLN B 1 40 ? 13.205 59.785 42.461 1.00 21.11 340 GLN B CA 1
ATOM 2144 C C . GLN B 1 40 ? 12.839 60.918 41.559 1.00 20.77 340 GLN B C 1
ATOM 2145 O O . GLN B 1 40 ? 13.590 61.881 41.389 1.00 20.59 340 GLN B O 1
ATOM 2151 N N . LEU B 1 41 ? 11.665 60.792 40.969 1.00 20.36 341 LEU B N 1
ATOM 2152 C CA . LEU B 1 41 ? 11.163 61.823 40.073 1.00 20.10 341 LEU B CA 1
ATOM 2153 C C . LEU B 1 41 ? 10.317 62.799 40.857 1.00 19.92 341 LEU B C 1
ATOM 2154 O O . LEU B 1 41 ? 10.551 63.998 40.816 1.00 19.85 341 LEU B O 1
ATOM 2159 N N . LEU B 1 42 ? 9.246 62.266 41.449 1.00 19.67 342 LEU B N 1
ATOM 2160 C CA . LEU B 1 42 ? 8.329 63.002 42.325 1.00 19.51 342 LEU B CA 1
ATOM 2161 C C . LEU B 1 42 ? 8.613 62.461 43.763 1.00 19.35 342 LEU B C 1
ATOM 2162 O O . LEU B 1 42 ? 9.260 61.433 43.935 1.00 19.04 342 LEU B O 1
ATOM 2167 N N . SER B 1 43 ? 8.104 63.177 44.754 1.00 19.45 343 SER B N 1
ATOM 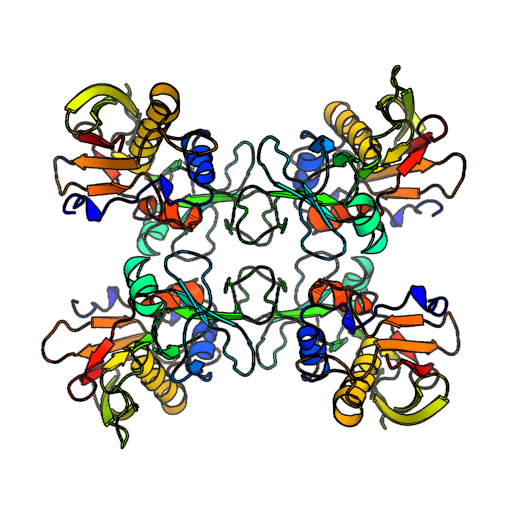2168 C CA . SER B 1 43 ? 8.340 62.892 46.172 1.00 19.50 343 SER B CA 1
ATOM 2169 C C . SER B 1 43 ? 7.646 61.602 46.691 1.00 19.55 343 SER B C 1
ATOM 2170 O O . SER B 1 43 ? 8.021 61.104 47.743 1.00 19.73 343 SER B O 1
ATOM 2173 N N . HIS B 1 44 ? 6.592 61.127 46.027 1.00 19.46 344 HIS B N 1
ATOM 2174 C CA . HIS B 1 44 ? 5.964 59.891 46.454 1.00 19.48 344 HIS B CA 1
ATOM 2175 C C . HIS B 1 44 ? 6.577 58.680 45.761 1.00 19.19 344 HIS B C 1
ATOM 2176 O O . HIS B 1 44 ? 6.053 57.564 45.935 1.00 19.32 344 HIS B O 1
ATOM 2183 N N . ASP B 1 45 ? 7.691 58.824 45.044 1.00 18.87 345 ASP B N 1
ATOM 2184 C CA . ASP B 1 45 ? 8.198 57.604 44.404 1.00 18.66 345 ASP B CA 1
ATOM 2185 C C . ASP B 1 45 ? 9.688 57.317 44.697 1.00 18.52 345 ASP B C 1
ATOM 2186 O O . ASP B 1 45 ? 10.361 58.155 45.302 1.00 18.44 345 ASP B O 1
ATOM 2191 N N . LEU B 1 46 ? 10.181 56.142 44.270 1.00 18.21 346 LEU B N 1
ATOM 2192 C CA . LEU B 1 46 ? 11.577 55.759 44.425 1.00 18.02 346 LEU B CA 1
ATOM 2193 C C . LEU B 1 46 ? 11.999 55.045 43.140 1.00 17.91 346 LEU B C 1
ATOM 2194 O O . LEU B 1 46 ? 11.233 54.224 42.607 1.00 17.58 346 LEU B O 1
ATOM 2199 N N . ILE B 1 47 ? 13.226 55.340 42.687 1.00 17.93 347 ILE B N 1
ATOM 2200 C CA . ILE B 1 47 ? 13.791 54.725 41.480 1.00 18.10 347 ILE B CA 1
ATOM 2201 C C . ILE B 1 47 ? 14.950 53.834 41.867 1.00 18.43 347 ILE B C 1
ATOM 2202 O O . ILE B 1 47 ? 15.758 54.218 42.709 1.00 18.45 347 ILE B O 1
ATOM 2207 N N . TYR B 1 48 ? 15.002 52.645 41.275 1.00 18.72 348 TYR B N 1
ATOM 2208 C CA . TYR B 1 48 ? 16.048 51.663 41.553 1.00 19.09 348 TYR B CA 1
ATOM 2209 C C . TYR B 1 48 ? 16.704 51.319 40.248 1.00 19.40 348 TYR B C 1
ATOM 2210 O O . TYR B 1 48 ? 16.014 51.176 39.213 1.00 19.65 348 TYR B O 1
ATOM 2219 N N . ASN B 1 49 ? 18.034 51.229 40.276 1.00 19.84 349 ASN B N 1
ATOM 2220 C CA . ASN B 1 49 ? 18.795 50.868 39.062 1.00 20.24 349 ASN B CA 1
ATOM 2221 C C . ASN B 1 49 ? 18.928 49.327 39.186 1.00 20.22 349 ASN B C 1
ATOM 2222 O O . ASN B 1 49 ? 19.889 48.785 39.760 1.00 20.25 349 ASN B O 1
ATOM 2227 N N . VAL B 1 50 ? 17.904 48.617 38.736 1.00 20.10 350 VAL B N 1
ATOM 2228 C CA . VAL B 1 50 ? 17.841 47.184 38.805 1.00 20.05 350 VAL B CA 1
ATOM 2229 C C . VAL B 1 50 ? 17.309 46.780 37.448 1.00 20.19 350 VAL B C 1
ATOM 2230 O O . VAL B 1 50 ? 16.689 47.607 36.776 1.00 19.99 350 VAL B O 1
ATOM 2234 N N . SER B 1 51 ? 17.581 45.527 37.088 1.00 20.19 351 SER B N 1
ATOM 2235 C CA . SER B 1 51 ? 17.289 44.940 35.817 1.00 20.68 351 SER B CA 1
ATOM 2236 C C . SER B 1 51 ? 16.454 43.719 35.778 1.00 20.80 351 SER B C 1
ATOM 2237 O O . SER B 1 51 ? 16.490 42.931 36.716 1.00 20.89 351 SER B O 1
ATOM 2240 N N . GLY B 1 52 ? 15.737 43.599 34.645 1.00 21.07 352 GLY B N 1
ATOM 2241 C CA . GLY B 1 52 ? 14.844 42.496 34.294 1.00 21.45 352 GLY B CA 1
ATOM 2242 C C . GLY B 1 52 ? 14.841 42.399 32.748 1.00 21.72 352 GLY B C 1
ATOM 2243 O O . GLY B 1 52 ? 15.407 43.272 32.078 1.00 21.77 352 GLY B O 1
ATOM 2244 N N . PRO B 1 53 ? 14.212 41.367 32.141 1.00 21.92 353 PRO B N 1
ATOM 2245 C CA . PRO B 1 53 ? 14.119 41.103 30.692 1.00 22.02 353 PRO B CA 1
ATOM 2246 C C . PRO B 1 53 ? 13.959 42.301 29.759 1.00 22.13 353 PRO B C 1
ATOM 2247 O O . PRO B 1 53 ? 14.710 42.491 28.699 1.00 22.50 353 PRO B O 1
ATOM 2251 N N . ASN B 1 54 ? 13.041 43.153 30.146 1.00 21.91 354 ASN B N 1
ATOM 2252 C CA . ASN B 1 54 ? 12.747 44.283 29.351 1.00 21.69 354 ASN B CA 1
ATOM 2253 C C . ASN B 1 54 ? 13.046 45.636 29.935 1.00 21.36 354 ASN B C 1
ATOM 2254 O O . ASN B 1 54 ? 12.523 46.568 29.399 1.00 21.40 354 ASN B O 1
ATOM 2259 N N . TYR B 1 55 ? 13.819 45.789 31.003 1.00 20.82 355 TYR B N 1
ATOM 2260 C CA . TYR B 1 55 ? 14.037 47.171 31.568 1.00 20.28 355 TYR B CA 1
ATOM 2261 C C . TYR B 1 55 ? 15.369 47.266 32.340 1.00 20.08 355 TYR B C 1
ATOM 2262 O O . TYR B 1 55 ? 15.873 46.253 32.756 1.00 19.68 355 TYR B O 1
ATOM 2271 N N . ASP B 1 56 ? 15.910 48.471 32.522 1.00 19.96 356 ASP B N 1
ATOM 2272 C CA . ASP B 1 56 ? 17.110 48.610 33.329 1.00 19.96 356 ASP B CA 1
ATOM 2273 C C . ASP B 1 56 ? 16.980 49.705 34.414 1.00 19.81 356 ASP B C 1
ATOM 2274 O O . ASP B 1 56 ? 17.974 50.078 35.078 1.00 19.88 356 ASP B O 1
ATOM 2279 N N . LYS B 1 57 ? 15.751 50.206 34.576 1.00 19.48 357 LYS B N 1
ATOM 2280 C CA . LYS B 1 57 ? 15.408 51.208 35.590 1.00 19.31 357 LYS B CA 1
ATOM 2281 C C . LYS B 1 57 ? 13.993 50.832 36.023 1.00 19.02 357 LYS B C 1
ATOM 2282 O O . LYS B 1 57 ? 13.116 50.494 35.178 1.00 18.78 357 LYS B O 1
ATOM 2288 N N . LEU B 1 58 ? 13.784 50.861 37.334 1.00 18.65 358 LEU B N 1
ATOM 2289 C CA . LEU B 1 58 ? 12.512 50.478 37.883 1.00 18.58 358 LEU B CA 1
ATOM 2290 C C . LEU B 1 58 ? 11.982 51.576 38.819 1.00 18.52 358 LEU B C 1
ATOM 2291 O O . LEU B 1 58 ? 12.672 51.915 39.748 1.00 18.46 358 LEU B O 1
ATOM 2296 N N . LYS B 1 59 ? 10.780 52.096 38.579 1.00 18.53 359 LYS B N 1
ATOM 2297 C CA . LYS B 1 59 ? 10.222 53.072 3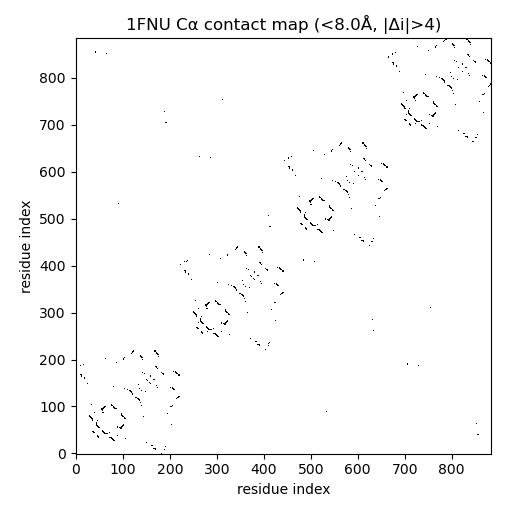9.492 1.00 18.61 359 LYS B CA 1
ATOM 2298 C C . LYS B 1 59 ? 9.039 52.468 40.275 1.00 18.83 359 LYS B C 1
ATOM 2299 O O . LYS B 1 59 ? 8.214 51.770 39.700 1.00 18.58 359 LYS B O 1
ATOM 2305 N N . THR B 1 60 ? 8.989 52.732 41.577 1.00 19.11 360 THR B N 1
ATOM 2306 C CA . THR B 1 60 ? 7.817 52.342 42.386 1.00 19.56 360 THR B CA 1
ATOM 2307 C C . THR B 1 60 ? 7.154 53.578 42.964 1.00 20.01 360 THR B C 1
ATOM 2308 O O . THR B 1 60 ? 7.834 54.435 43.560 1.00 19.78 360 THR B O 1
ATOM 2312 N N . GLU B 1 61 ? 5.834 53.702 42.768 1.00 20.68 361 GLU B N 1
ATOM 2313 C CA . GLU B 1 61 ? 5.058 54.832 43.343 1.00 21.37 361 GLU B CA 1
ATOM 2314 C C . GLU B 1 61 ? 4.499 54.316 44.605 1.00 21.74 361 GLU B C 1
ATOM 2315 O O . GLU B 1 61 ? 3.827 53.320 44.592 1.00 21.86 361 GLU B O 1
ATOM 2321 N N . LEU B 1 62 ? 4.816 54.976 45.706 1.00 22.31 362 LEU B N 1
ATOM 2322 C CA . LEU B 1 62 ? 4.359 54.599 47.041 1.00 22.78 362 LEU B CA 1
ATOM 2323 C C . LEU B 1 62 ? 3.150 55.406 47.567 1.00 23.29 362 LEU B C 1
ATOM 2324 O O . LEU B 1 62 ? 2.586 56.262 46.899 1.00 23.41 362 LEU B O 1
ATOM 2329 N N . LYS B 1 63 ? 2.735 55.127 48.783 1.00 24.03 363 LYS B N 1
ATOM 2330 C CA . LYS B 1 63 ? 1.578 55.839 49.293 1.00 24.69 363 LYS B CA 1
ATOM 2331 C C . LYS B 1 63 ? 1.626 57.402 49.239 1.00 24.99 363 LYS B C 1
ATOM 2332 O O . LYS B 1 63 ? 0.712 58.054 48.708 1.00 24.94 363 LYS B O 1
ATOM 2338 N N . ASN B 1 64 ? 2.703 58.010 49.737 1.00 25.20 364 ASN B N 1
ATOM 2339 C CA . ASN B 1 64 ? 2.809 59.473 49.724 1.00 25.48 364 ASN B CA 1
ATOM 2340 C C . ASN B 1 64 ? 4.301 59.845 49.938 1.00 25.73 364 ASN B C 1
ATOM 2341 O O . ASN B 1 64 ? 5.145 58.957 49.946 1.00 25.76 364 ASN B O 1
ATOM 2346 N N . GLN B 1 65 ? 4.649 61.116 50.099 1.00 26.01 365 GLN B N 1
ATOM 2347 C CA . GLN B 1 65 ? 6.070 61.465 50.305 1.00 26.23 365 GLN B CA 1
ATOM 2348 C C . GLN B 1 65 ? 6.696 60.709 51.554 1.00 26.29 365 GLN B C 1
ATOM 2349 O O . GLN B 1 65 ? 7.818 60.183 51.520 1.00 26.15 365 GLN B O 1
ATOM 2355 N N . GLU B 1 66 ? 5.912 60.695 52.627 1.00 26.44 366 GLU B N 1
ATOM 2356 C CA . GLU B 1 66 ? 6.220 60.071 53.940 1.00 26.51 366 GLU B CA 1
ATOM 2357 C C . GLU B 1 66 ? 6.710 58.630 53.765 1.00 26.19 366 GLU B C 1
ATOM 2358 O O . GLU B 1 66 ? 7.786 58.253 54.222 1.00 26.16 366 GLU B O 1
ATOM 2364 N N . MET B 1 67 ? 5.885 57.813 53.105 1.00 25.81 367 MET B N 1
ATOM 2365 C CA . MET B 1 67 ? 6.262 56.438 52.852 1.00 25.43 367 MET B CA 1
ATOM 2366 C C . MET B 1 67 ? 7.494 56.375 51.917 1.00 25.49 367 MET B C 1
ATOM 2367 O O . MET B 1 67 ? 8.391 55.541 52.138 1.00 25.44 367 MET B O 1
ATOM 2372 N N . ALA B 1 68 ? 7.579 57.231 50.887 1.00 25.45 368 ALA B N 1
ATOM 2373 C CA . ALA B 1 68 ? 8.773 57.121 50.033 1.00 25.30 368 ALA B CA 1
ATOM 2374 C C . ALA B 1 68 ? 10.074 57.520 50.768 1.00 25.34 368 ALA B C 1
ATOM 2375 O O . ALA B 1 68 ? 11.132 56.961 50.471 1.00 25.07 368 ALA B O 1
ATOM 2377 N N . THR B 1 69 ? 10.026 58.522 51.676 1.00 25.52 369 THR B N 1
ATOM 2378 C CA . THR B 1 69 ? 11.298 58.875 52.356 1.00 25.75 369 THR B CA 1
ATOM 2379 C C . THR B 1 69 ? 11.586 57.850 53.430 1.00 25.88 369 THR B C 1
ATOM 2380 O O . THR B 1 69 ? 12.730 57.637 53.798 1.00 25.68 369 THR B O 1
ATOM 2384 N N . LEU B 1 70 ? 10.534 57.180 53.903 1.00 26.16 370 LEU B N 1
ATOM 2385 C CA . LEU B 1 70 ? 10.745 56.116 54.885 1.00 26.40 370 LEU B CA 1
ATOM 2386 C C . LEU B 1 70 ? 11.629 54.964 54.315 1.00 26.52 370 LEU B C 1
ATOM 2387 O O . LEU B 1 70 ? 12.443 54.343 55.039 1.00 26.42 370 LEU B O 1
ATOM 2392 N N . PHE B 1 71 ? 11.419 54.632 53.040 1.00 26.57 371 PHE B N 1
ATOM 2393 C CA . PHE B 1 71 ? 12.178 53.542 52.465 1.00 26.60 371 PHE B CA 1
ATOM 2394 C C . PHE B 1 71 ? 13.336 54.078 51.616 1.00 26.75 371 PHE B C 1
ATOM 2395 O O . PHE B 1 71 ? 14.113 53.285 51.125 1.00 26.62 371 PHE B O 1
ATOM 2403 N N . LYS B 1 72 ? 13.441 55.384 51.422 1.00 27.00 372 LYS B N 1
ATOM 2404 C CA . LYS B 1 72 ? 14.503 55.887 50.543 1.00 27.37 372 LYS B CA 1
ATOM 2405 C C . LYS B 1 72 ? 15.946 55.383 50.809 1.00 27.67 372 LYS B C 1
ATOM 2406 O O . LYS B 1 72 ? 16.640 54.943 49.906 1.00 27.76 372 LYS B O 1
ATOM 2412 N N . ASP B 1 73 ? 16.424 55.411 52.042 1.00 27.99 373 ASP B N 1
ATOM 2413 C CA . ASP B 1 73 ? 17.790 54.955 52.231 1.00 28.14 373 ASP B CA 1
ATOM 2414 C C . ASP B 1 73 ? 17.853 53.518 52.784 1.00 28.00 373 ASP B C 1
ATOM 2415 O O . ASP B 1 73 ? 18.873 53.135 53.352 1.00 28.04 373 ASP B O 1
ATOM 2420 N N . LYS B 1 74 ? 16.807 52.703 52.588 1.00 27.56 374 LYS B N 1
ATOM 2421 C CA . LYS B 1 74 ? 16.868 51.363 53.167 1.00 27.25 374 LYS B CA 1
ATOM 2422 C C . LYS B 1 74 ? 17.101 50.250 52.157 1.00 26.83 374 LYS B C 1
ATOM 2423 O O . LYS B 1 74 ? 16.768 50.391 51.000 1.00 26.77 374 LYS B O 1
ATOM 2429 N N . ASN B 1 75 ? 17.656 49.126 52.623 1.00 26.34 375 ASN B N 1
ATOM 2430 C CA . ASN B 1 75 ? 17.812 47.989 51.744 1.00 25.80 375 ASN B CA 1
ATOM 2431 C C . ASN B 1 75 ? 16.426 47.351 51.770 1.00 25.22 375 ASN B C 1
ATOM 2432 O O . ASN B 1 75 ? 15.882 47.043 52.855 1.00 25.37 375 ASN B O 1
ATOM 2437 N N . VAL B 1 76 ? 15.839 47.199 50.605 1.00 24.42 376 VAL B N 1
ATOM 2438 C CA . VAL B 1 76 ? 14.538 46.581 50.531 1.00 23.59 376 VAL B CA 1
ATOM 2439 C C . VAL B 1 76 ? 14.553 45.426 49.492 1.00 22.90 376 VAL B C 1
ATOM 2440 O O . VAL B 1 76 ? 15.537 45.188 48.768 1.00 22.62 376 VAL B O 1
ATOM 2444 N N . ASP B 1 77 ? 13.459 44.667 49.520 1.00 22.17 377 ASP B N 1
ATOM 2445 C CA . ASP B 1 77 ? 13.226 43.625 48.556 1.00 21.32 377 ASP B CA 1
ATOM 2446 C C . ASP B 1 77 ? 12.014 44.218 47.840 1.00 20.77 377 ASP B C 1
ATOM 2447 O O . ASP B 1 77 ? 11.141 44.883 48.450 1.00 20.54 377 ASP B O 1
ATOM 2452 N N . ILE B 1 78 ? 11.936 43.893 46.566 1.00 20.02 378 ILE B N 1
ATOM 2453 C CA . ILE B 1 78 ? 10.860 44.343 45.726 1.00 19.34 378 ILE B CA 1
ATOM 2454 C C . ILE B 1 78 ? 10.084 43.203 45.063 1.00 19.04 378 ILE B C 1
ATOM 2455 O O . ILE B 1 78 ? 10.662 42.287 44.503 1.00 19.09 378 ILE B O 1
ATOM 2460 N N . TYR B 1 79 ? 8.768 43.254 45.112 1.00 18.55 379 TYR B N 1
ATOM 2461 C CA . TYR B 1 79 ? 7.991 42.234 44.432 1.00 18.32 379 TYR B CA 1
ATOM 2462 C C . TYR B 1 79 ? 6.765 42.976 43.811 1.00 17.98 379 TYR B C 1
ATOM 2463 O O . TYR B 1 79 ? 5.792 43.259 44.495 1.00 17.93 379 TYR B O 1
ATOM 2472 N N . GLY B 1 80 ? 6.818 43.231 42.506 1.00 17.79 380 GLY B N 1
ATOM 2473 C CA . GLY B 1 80 ? 5.762 43.970 41.848 1.00 17.14 380 GLY B CA 1
ATOM 2474 C C . GLY B 1 80 ? 5.235 43.468 40.543 1.00 16.89 380 GLY B C 1
ATOM 2475 O O . GLY B 1 80 ? 5.871 42.619 39.872 1.00 16.96 380 GLY B O 1
ATOM 2476 N N . VAL B 1 81 ? 4.020 43.954 40.235 1.00 16.53 381 VAL B N 1
ATOM 2477 C CA . VAL B 1 81 ? 3.304 43.710 38.983 1.00 16.27 381 VAL B CA 1
ATOM 2478 C C . VAL B 1 81 ? 3.602 44.981 38.137 1.00 16.22 381 VAL B C 1
ATOM 2479 O O . VAL B 1 81 ? 2.999 46.024 38.388 1.00 16.28 381 VAL B O 1
ATOM 2483 N N . GLU B 1 82 ? 4.466 44.882 37.108 1.00 15.99 382 GLU B N 1
ATOM 2484 C CA . GLU B 1 82 ? 4.878 46.041 36.349 1.00 15.86 382 GLU B CA 1
ATOM 2485 C C . GLU B 1 82 ? 4.090 46.381 35.075 1.00 15.78 382 GLU B C 1
ATOM 2486 O O . GLU B 1 82 ? 3.372 45.534 34.552 1.00 15.52 382 GLU B O 1
ATOM 2492 N N . TYR B 1 83 ? 4.252 47.622 34.578 1.00 15.55 383 TYR B N 1
ATOM 2493 C CA . TYR B 1 83 ? 3.621 48.059 33.376 1.00 15.57 383 TYR B CA 1
ATOM 2494 C C . TYR B 1 83 ? 4.650 48.978 32.738 1.00 15.97 383 TYR B C 1
ATOM 2495 O O . TYR B 1 83 ? 5.553 49.508 33.408 1.00 15.95 383 TYR B O 1
ATOM 2504 N N . TYR B 1 84 ? 4.462 49.174 31.442 1.00 16.22 384 TYR B N 1
ATOM 2505 C CA . TYR B 1 84 ? 5.269 49.995 30.537 1.00 16.50 384 TYR B CA 1
ATOM 2506 C C . TYR B 1 84 ? 4.546 51.227 29.995 1.00 16.60 384 TYR B C 1
ATOM 2507 O O . TYR B 1 84 ? 5.052 52.342 29.995 1.00 16.43 384 TYR B O 1
ATOM 2516 N N . HIS B 1 85 ? 3.338 50.996 29.513 1.00 16.74 385 HIS B N 1
ATOM 2517 C CA . HIS B 1 85 ? 2.525 52.045 28.959 1.00 16.95 385 HIS B CA 1
ATOM 2518 C C . HIS B 1 85 ? 2.264 53.045 30.079 1.00 17.08 385 HIS B C 1
ATOM 2519 O O . HIS B 1 85 ? 1.844 52.663 31.182 1.00 17.10 385 HIS B O 1
ATOM 2526 N N . LEU B 1 86 ? 2.542 54.318 29.795 1.00 17.15 386 LEU B N 1
ATOM 2527 C CA . LEU B 1 86 ? 2.412 55.424 30.784 1.00 17.44 386 LEU B CA 1
ATOM 2528 C C . LEU B 1 86 ? 3.381 55.337 32.019 1.00 17.54 386 LEU B C 1
ATOM 2529 O O . LEU B 1 86 ? 3.180 55.953 33.059 1.00 17.40 386 LEU B O 1
ATOM 2534 N N . CYS B 1 87 ? 4.446 54.559 31.885 1.00 17.82 387 CYS B N 1
ATOM 2535 C CA . CYS B 1 87 ? 5.430 54.461 32.935 1.00 18.17 387 CYS B CA 1
ATOM 2536 C C . CYS B 1 87 ? 6.397 55.662 32.682 1.00 18.66 387 CYS B C 1
ATOM 2537 O O . CYS B 1 87 ? 6.961 55.794 31.616 1.00 18.61 387 CYS B O 1
ATOM 2540 N N . TYR B 1 88 ? 6.533 56.537 33.674 1.00 19.26 388 TYR B N 1
ATOM 2541 C CA . TYR B 1 88 ? 7.410 57.733 33.613 1.00 19.88 388 TYR B CA 1
ATOM 2542 C C . TYR B 1 88 ? 8.509 57.623 34.665 1.00 19.50 388 TYR B C 1
ATOM 2543 O O . TYR B 1 88 ? 8.233 57.482 35.867 1.00 19.54 388 TYR B O 1
ATOM 2552 N N . LEU B 1 89 ? 9.744 57.764 34.236 1.00 19.09 389 LEU B N 1
ATOM 2553 C CA . LEU B 1 89 ? 10.809 57.648 35.191 1.00 18.77 389 LEU B CA 1
ATOM 2554 C C . LEU B 1 89 ? 11.871 58.711 35.088 1.00 18.57 389 LEU B C 1
ATOM 2555 O O . LEU B 1 89 ? 12.127 59.401 36.071 1.00 18.58 389 LEU B O 1
ATOM 2560 N N . CYS B 1 90 ? 12.473 58.845 33.910 1.00 18.35 390 CYS B N 1
ATOM 2561 C CA . CYS B 1 90 ? 13.531 59.800 33.686 1.00 18.04 390 CYS B CA 1
ATOM 2562 C C . CYS B 1 90 ? 13.602 60.157 32.181 1.00 18.18 390 CYS B C 1
ATOM 2563 O O . CYS B 1 90 ? 13.392 59.310 31.322 1.00 18.03 390 CYS B O 1
ATOM 2566 N N . GLU B 1 91 ? 13.889 61.429 31.854 1.00 18.11 391 GLU B N 1
ATOM 2567 C CA . GLU B 1 91 ? 13.987 61.823 30.446 1.00 17.99 391 GLU B CA 1
ATOM 2568 C C . GLU B 1 91 ? 15.016 60.945 29.684 1.00 18.40 391 GLU B C 1
ATOM 2569 O O . GLU B 1 91 ? 14.934 60.790 28.460 1.00 18.45 391 GLU B O 1
ATOM 2575 N N . ASN B 1 92 ? 16.029 60.415 30.385 1.00 18.63 392 ASN B N 1
ATOM 2576 C CA . ASN B 1 92 ? 17.069 59.648 29.676 1.00 18.86 392 ASN B CA 1
ATOM 2577 C C . ASN B 1 92 ? 16.880 58.170 29.667 1.00 19.00 392 ASN B C 1
ATOM 2578 O O . ASN B 1 92 ? 17.778 57.420 29.259 1.00 19.24 392 ASN B O 1
ATOM 2583 N N . ALA B 1 93 ? 15.726 57.707 30.152 1.00 18.85 393 ALA B N 1
ATOM 2584 C CA . ALA B 1 93 ? 15.583 56.279 30.258 1.00 18.78 393 ALA B CA 1
ATOM 2585 C C . ALA B 1 93 ? 14.649 55.828 29.223 1.00 18.52 393 ALA B C 1
ATOM 2586 O O . ALA B 1 93 ? 13.535 56.328 29.177 1.00 18.67 393 ALA B O 1
ATOM 2588 N N . GLU B 1 94 ? 15.122 54.947 28.346 1.00 18.22 394 GLU B N 1
ATOM 2589 C CA . GLU B 1 94 ? 14.285 54.339 27.285 1.00 17.88 394 GLU B CA 1
ATOM 2590 C C . GLU B 1 94 ? 13.804 52.916 27.608 1.00 17.60 394 GLU B C 1
ATOM 2591 O O . GLU B 1 94 ? 13.014 52.388 26.880 1.00 17.43 394 GLU B O 1
ATOM 2597 N N . ARG B 1 95 ? 14.313 52.302 28.677 1.00 17.31 395 ARG B N 1
ATOM 2598 C CA . ARG B 1 95 ? 13.900 50.955 29.020 1.00 17.16 395 ARG B CA 1
ATOM 2599 C C . ARG B 1 95 ? 13.464 50.958 30.467 1.00 17.16 395 ARG B C 1
ATOM 2600 O O . ARG B 1 95 ? 14.164 50.385 31.324 1.00 17.26 395 ARG B O 1
ATOM 2608 N N . SER B 1 96 ? 12.297 51.620 30.744 1.00 17.12 396 SER B N 1
ATOM 2609 C CA . SER B 1 96 ? 11.791 51.689 32.121 1.00 17.00 396 SER B CA 1
ATOM 2610 C C . SER B 1 96 ? 10.657 50.690 32.378 1.00 16.77 396 SER B C 1
ATOM 2611 O O . SER B 1 96 ? 10.026 50.167 31.466 1.00 16.87 396 SER B O 1
ATOM 2614 N N . ALA B 1 97 ? 10.460 50.403 33.658 1.00 16.70 397 ALA B N 1
ATOM 2615 C CA . ALA B 1 97 ? 9.365 49.572 34.163 1.00 16.66 397 ALA B CA 1
ATOM 2616 C C . ALA B 1 97 ? 8.826 50.323 35.385 1.00 16.51 397 ALA B C 1
ATOM 2617 O O . ALA B 1 97 ? 9.554 51.026 36.097 1.00 16.56 397 ALA B O 1
ATOM 2619 N N . CYS B 1 98 ? 7.540 50.207 35.595 1.00 16.46 398 CYS B N 1
ATOM 2620 C CA . CYS B 1 98 ? 6.889 50.852 36.735 1.00 16.33 398 CYS B CA 1
ATOM 2621 C C . CYS B 1 98 ? 5.995 49.917 37.528 1.00 16.14 398 CYS B C 1
ATOM 2622 O O . CYS B 1 98 ? 5.367 49.016 36.959 1.00 15.83 398 CYS B O 1
ATOM 2625 N N . ILE B 1 99 ? 5.960 50.126 38.843 1.00 15.99 399 ILE B N 1
ATOM 2626 C CA . ILE B 1 99 ? 5.037 49.395 39.699 1.00 16.20 399 ILE B CA 1
ATOM 2627 C C . ILE B 1 99 ? 4.532 50.373 40.715 1.00 16.23 399 ILE B C 1
ATOM 2628 O O . ILE B 1 99 ? 4.981 51.528 40.740 1.00 16.41 399 ILE B O 1
ATOM 2633 N N . TYR B 1 100 ? 3.606 49.893 41.553 1.00 16.44 400 TYR B N 1
ATOM 2634 C CA . TYR B 1 100 ? 3.088 50.606 42.704 1.00 16.56 400 TYR B CA 1
ATOM 2635 C C . TYR B 1 100 ? 3.377 49.735 43.958 1.00 16.69 400 TYR B C 1
ATOM 2636 O O . TYR B 1 100 ? 3.219 48.495 43.969 1.00 16.47 400 TYR B O 1
ATOM 2645 N N . GLY B 1 101 ? 3.871 50.381 45.016 1.00 17.05 401 GLY B N 1
ATOM 2646 C CA . GLY B 1 101 ? 4.135 49.649 46.249 1.00 17.31 401 GLY B CA 1
ATOM 2647 C C . GLY B 1 101 ? 5.063 48.487 46.012 1.00 17.64 401 GLY B C 1
ATOM 2648 O O . GLY B 1 101 ? 6.072 48.632 45.290 1.00 17.58 401 GLY B O 1
ATOM 2649 N N . GLY B 1 102 ? 4.733 47.360 46.615 1.00 18.01 402 GLY B N 1
ATOM 2650 C CA . GLY B 1 102 ? 5.512 46.115 46.558 1.00 18.57 402 GLY B CA 1
ATOM 2651 C C . GLY B 1 102 ? 6.869 46.159 47.270 1.00 19.10 402 GLY B C 1
ATOM 2652 O O . GLY B 1 102 ? 7.767 45.333 47.025 1.00 19.09 402 GLY B O 1
ATOM 2653 N N . VAL B 1 103 ? 7.059 47.150 48.138 1.00 19.52 403 VAL B N 1
ATOM 2654 C CA . VAL B 1 103 ? 8.345 47.330 48.824 1.00 20.09 403 VAL B CA 1
ATOM 2655 C C . VAL B 1 103 ? 8.352 46.866 50.303 1.00 20.66 403 VAL B C 1
ATOM 2656 O O . VAL B 1 103 ? 7.427 47.215 51.072 1.00 20.69 403 VAL B O 1
ATOM 2660 N N . THR B 1 104 ? 9.391 46.119 50.690 1.00 21.19 404 THR B N 1
ATOM 2661 C CA . THR B 1 104 ? 9.526 45.599 52.053 1.00 21.93 404 THR B CA 1
ATOM 2662 C C . THR B 1 104 ? 10.987 45.692 52.548 1.00 22.47 404 THR B C 1
ATOM 2663 O O . THR B 1 104 ? 11.921 45.475 51.789 1.00 22.29 404 THR B O 1
ATOM 2667 N N . ASN B 1 105 ? 11.159 46.059 53.807 1.00 23.38 405 ASN B N 1
ATOM 2668 C CA . ASN B 1 105 ? 12.528 46.086 54.393 1.00 24.28 405 ASN B CA 1
ATOM 2669 C C . ASN B 1 105 ? 13.177 44.733 54.172 1.00 24.82 405 ASN B C 1
ATOM 2670 O O . ASN B 1 105 ? 12.512 43.719 54.321 1.00 24.63 405 ASN B O 1
ATOM 2675 N N . HIS B 1 106 ? 14.450 44.701 53.766 1.00 25.61 406 HIS B N 1
ATOM 2676 C CA . HIS B 1 106 ? 15.102 43.396 53.565 1.00 26.46 406 HIS B CA 1
ATOM 2677 C C . HIS B 1 106 ? 15.591 42.819 54.908 1.00 27.15 406 HIS B C 1
ATOM 2678 O O . HIS B 1 106 ? 15.375 41.635 55.187 1.00 27.21 406 HIS B O 1
ATOM 2685 N N . GLU B 1 107 ? 16.271 43.640 55.722 1.00 27.88 407 GLU B N 1
ATOM 2686 C CA . GLU B 1 107 ? 16.788 43.128 57.010 1.00 28.68 407 GLU B CA 1
ATOM 2687 C C . GLU B 1 107 ? 15.895 42.202 57.899 1.00 29.08 407 GLU B C 1
ATOM 2688 O O . GLU B 1 107 ? 14.878 42.612 58.462 1.00 29.14 407 GLU B O 1
ATOM 2694 N N . GLY B 1 108 ? 16.354 40.959 58.041 1.00 29.56 408 GLY B N 1
ATOM 2695 C CA . GLY B 1 108 ? 15.686 39.931 58.851 1.00 30.17 408 GLY B CA 1
ATOM 2696 C C . GLY B 1 108 ? 14.354 39.389 58.309 1.00 30.65 408 GLY B C 1
ATOM 2697 O O . GLY B 1 108 ? 13.671 38.593 58.997 1.00 30.67 408 GLY B O 1
ATOM 2698 N N . ASN B 1 109 ? 13.986 39.743 57.068 1.00 30.95 409 ASN B N 1
ATOM 2699 C CA . ASN B 1 109 ? 12.659 39.344 56.623 1.00 31.36 409 ASN B CA 1
ATOM 2700 C C . ASN B 1 109 ? 12.504 38.044 55.923 1.00 31.76 409 ASN B C 1
ATOM 2701 O O . ASN B 1 109 ? 11.390 37.628 55.611 1.00 31.78 409 ASN B O 1
ATOM 2706 N N . HIS B 1 110 ? 13.641 37.402 55.674 1.00 32.16 410 HIS B N 1
ATOM 2707 C CA . HIS B 1 110 ? 13.709 36.154 54.996 1.00 32.56 410 HIS B CA 1
ATOM 2708 C C . HIS B 1 110 ? 13.473 34.920 55.878 1.00 32.85 410 HIS B C 1
ATOM 2709 O O . HIS B 1 110 ? 14.012 34.812 56.973 1.00 32.85 410 HIS B O 1
ATOM 2716 N N . LEU B 1 111 ? 12.685 33.981 55.352 1.00 33.14 411 LEU B N 1
ATOM 2717 C CA . LEU B 1 111 ? 12.361 32.712 56.006 1.00 33.49 411 LEU B CA 1
ATOM 2718 C C . LEU B 1 111 ? 13.174 31.625 55.285 1.00 33.62 411 LEU B C 1
ATOM 2719 O O . LEU B 1 111 ? 13.324 31.679 54.061 1.00 33.63 411 LEU B O 1
ATOM 2724 N N . GLU B 1 112 ? 13.715 30.666 56.062 1.00 33.86 412 GLU B N 1
ATOM 2725 C CA . GLU B 1 112 ? 14.498 29.499 55.583 1.00 33.93 412 GLU B CA 1
ATOM 2726 C C . GLU B 1 112 ? 13.777 28.661 54.513 1.00 33.76 412 GLU B C 1
ATOM 2727 O O . GLU B 1 112 ? 14.315 28.239 53.476 1.00 33.76 412 GLU B O 1
ATOM 2733 N N . ILE B 1 113 ? 12.540 28.367 54.827 1.00 33.59 413 ILE B N 1
ATOM 2734 C CA . ILE B 1 113 ? 11.767 27.534 53.941 1.00 33.32 413 ILE B CA 1
ATOM 2735 C C . ILE B 1 113 ? 10.480 28.302 53.676 1.00 33.05 413 ILE B C 1
ATOM 2736 O O . ILE B 1 113 ? 9.938 28.986 54.565 1.00 33.02 413 ILE B O 1
ATOM 2741 N N . PRO B 1 114 ? 9.986 28.224 52.442 1.00 32.74 414 PRO B N 1
ATOM 2742 C CA . PRO B 1 114 ? 8.771 28.972 52.130 1.00 32.48 414 PRO B CA 1
ATOM 2743 C C . PRO B 1 114 ? 7.589 28.745 53.057 1.00 32.22 414 PRO B C 1
ATOM 2744 O O . PRO B 1 114 ? 7.347 27.607 53.460 1.00 32.23 414 PRO B O 1
ATOM 2748 N N . LYS B 1 115 ? 6.895 29.829 53.414 1.00 31.83 415 LYS B N 1
ATOM 2749 C CA . LYS B 1 115 ? 5.690 29.768 54.227 1.00 31.48 415 LYS B CA 1
ATOM 2750 C C . LYS B 1 115 ? 4.490 29.556 53.259 1.00 31.20 415 LYS B C 1
ATOM 2751 O O . LYS B 1 115 ? 4.294 30.401 52.402 1.00 31.18 415 LYS B O 1
ATOM 2757 N N . LYS B 1 116 ? 3.741 28.428 53.368 1.00 30.74 416 LYS B N 1
ATOM 2758 C CA . LYS B 1 116 ? 2.603 28.121 52.485 1.00 30.41 416 LYS B CA 1
ATOM 2759 C C . LYS B 1 116 ? 1.323 28.800 53.043 1.00 30.09 416 LYS B C 1
ATOM 2760 O O . LYS B 1 116 ? 1.097 28.821 54.273 1.00 29.98 416 LYS B O 1
ATOM 2766 N N . ILE B 1 117 ? 0.497 29.383 52.165 1.00 29.65 417 ILE B N 1
ATOM 2767 C CA . ILE B 1 117 ? -0.721 29.997 52.632 1.00 29.13 417 ILE B CA 1
ATOM 2768 C C . ILE B 1 117 ? -1.771 29.399 51.763 1.00 28.93 417 ILE B C 1
ATOM 2769 O O . ILE B 1 117 ? -1.633 29.313 50.561 1.00 28.94 417 ILE B O 1
ATOM 2774 N N . VAL B 1 118 ? -2.842 28.953 52.393 1.00 28.61 418 VAL B N 1
ATOM 2775 C CA . VAL B 1 118 ? -3.946 28.317 51.691 1.00 28.28 418 VAL B CA 1
ATOM 2776 C C . VAL B 1 118 ? -4.830 29.380 51.022 1.00 28.01 418 VAL B C 1
ATOM 2777 O O . VAL B 1 118 ? -5.061 30.469 51.599 1.00 28.00 418 VAL B O 1
ATOM 2781 N N . VAL B 1 119 ? -5.320 29.098 49.824 1.00 27.68 419 VAL B N 1
ATOM 2782 C CA . VAL B 1 119 ? -6.201 30.051 49.157 1.00 27.36 419 VAL B CA 1
ATOM 2783 C C . VAL B 1 119 ? -7.510 29.314 48.843 1.00 27.23 419 VAL B C 1
ATOM 2784 O O . VAL B 1 119 ? -7.529 28.392 48.040 1.00 27.19 419 VAL B O 1
ATOM 2788 N N . LYS B 1 120 ? -8.585 29.710 49.525 1.00 27.10 420 LYS B N 1
ATOM 2789 C CA . LYS B 1 120 ? -9.911 29.118 49.354 1.00 26.99 420 LYS B CA 1
ATOM 2790 C C . LYS B 1 120 ? -10.649 29.745 48.184 1.00 26.76 420 LYS B C 1
ATOM 2791 O O . LYS B 1 120 ? -10.893 30.930 48.186 1.00 26.60 420 LYS B O 1
ATOM 2797 N N . VAL B 1 121 ? -11.050 28.959 47.203 1.00 26.50 421 VAL B N 1
ATOM 2798 C CA . VAL B 1 121 ? -11.708 29.578 46.095 1.00 26.52 421 VAL B CA 1
ATOM 2799 C C . VAL B 1 121 ? -13.211 29.241 46.005 1.00 26.61 421 VAL B C 1
ATOM 2800 O O . VAL B 1 121 ? -13.567 28.045 45.918 1.00 26.48 421 VAL B O 1
ATOM 2804 N N . SER B 1 122 ? -14.078 30.265 46.103 1.00 26.46 422 SER B N 1
ATOM 2805 C CA . SER B 1 122 ? -15.516 30.012 45.920 1.00 26.70 422 SER B CA 1
ATOM 2806 C C . SER B 1 122 ? -15.885 30.416 44.483 1.00 26.74 422 SER B C 1
ATOM 2807 O O . SER B 1 122 ? -15.454 31.477 43.972 1.00 26.62 422 SER B O 1
ATOM 2810 N N . ILE B 1 123 ? -16.679 29.557 43.845 1.00 26.89 423 ILE B N 1
ATOM 2811 C CA . ILE B 1 123 ? -17.191 29.805 42.515 1.00 27.08 423 ILE B CA 1
ATOM 2812 C C . ILE B 1 123 ? -18.689 29.652 42.722 1.00 27.27 423 ILE B C 1
ATOM 2813 O O . ILE B 1 123 ? -19.171 28.580 43.172 1.00 27.14 423 ILE B O 1
ATOM 2818 N N . ASP B 1 124 ? -19.407 30.746 42.433 1.00 27.38 424 ASP B N 1
ATOM 2819 C CA . ASP B 1 124 ? -20.866 30.810 42.543 1.00 27.50 424 ASP B CA 1
ATOM 2820 C C . ASP B 1 124 ? -21.346 30.325 43.880 1.00 27.49 424 ASP B C 1
ATOM 2821 O O . ASP B 1 124 ? -22.252 29.487 43.963 1.00 27.60 424 ASP B O 1
ATOM 2826 N N . GLY B 1 125 ? -20.724 30.786 44.960 1.00 27.36 425 GLY B N 1
ATOM 2827 C CA . GLY B 1 125 ? -21.216 30.358 46.237 1.00 27.17 425 GLY B CA 1
ATOM 2828 C C . GLY B 1 125 ? -20.809 28.983 46.727 1.00 27.10 425 GLY B C 1
ATOM 2829 O O . GLY B 1 125 ? -21.192 28.621 47.840 1.00 27.20 425 GLY B O 1
ATOM 2830 N N . ILE B 1 126 ? -20.015 28.234 45.953 1.00 26.81 426 ILE B N 1
ATOM 2831 C CA . ILE B 1 126 ? -19.546 26.889 46.376 1.00 26.52 426 ILE B CA 1
ATOM 2832 C C . ILE B 1 126 ? -17.999 26.877 46.446 1.00 26.40 426 ILE B C 1
ATOM 2833 O O . ILE B 1 126 ? -17.340 27.246 45.466 1.00 26.18 426 ILE B O 1
ATOM 2838 N N . GLN B 1 127 ? -17.434 26.488 47.592 1.00 26.27 427 GLN B N 1
ATOM 2839 C CA . GLN B 1 127 ? -15.988 26.482 47.721 1.00 26.24 427 GLN B CA 1
ATOM 2840 C C . GLN B 1 127 ? -15.385 25.101 47.592 1.00 26.21 427 GLN B C 1
ATOM 2841 O O . GLN B 1 127 ? -14.969 24.492 48.575 1.00 26.39 427 GLN B O 1
ATOM 2847 N N . SER B 1 128 ? -15.277 24.622 46.376 1.00 26.16 428 SER B N 1
ATOM 2848 C CA . SER B 1 128 ? -14.756 23.314 46.164 1.00 25.97 428 SER B CA 1
ATOM 2849 C C . SER B 1 128 ? -13.306 23.193 45.646 1.00 25.85 428 SER B C 1
ATOM 2850 O O . SER B 1 128 ? -12.881 22.106 45.216 1.00 25.89 428 SER B O 1
ATOM 2853 N N . LEU B 1 129 ? -12.556 24.289 45.761 1.00 25.65 429 LEU B N 1
ATOM 2854 C CA . LEU B 1 129 ? -11.154 24.386 45.369 1.00 25.45 429 LEU B CA 1
ATOM 2855 C C . LEU B 1 129 ? -10.353 25.069 46.446 1.00 25.26 429 LEU B C 1
ATOM 2856 O O . LEU B 1 129 ? -10.797 26.052 47.051 1.00 25.17 429 LEU B O 1
ATOM 2861 N N . SER B 1 130 ? -9.173 24.540 46.709 1.00 25.07 430 SER B N 1
ATOM 2862 C CA . SER B 1 130 ? -8.248 25.126 47.652 1.00 24.98 430 SER B CA 1
ATOM 2863 C C . SER B 1 130 ? -6.920 24.982 46.952 1.00 24.79 430 SER B C 1
ATOM 2864 O O . SER B 1 130 ? -6.763 24.053 46.134 1.00 24.76 430 SER B O 1
ATOM 2867 N N . PHE B 1 131 ? -6.009 25.930 47.148 1.00 24.50 431 PHE B N 1
ATOM 2868 C CA . PHE B 1 131 ? -4.664 25.755 46.575 1.00 24.42 431 PHE B CA 1
ATOM 2869 C C . PHE B 1 131 ? -3.727 26.562 47.434 1.00 24.45 431 PHE B C 1
ATOM 2870 O O . PHE B 1 131 ? -4.183 27.337 48.287 1.00 24.65 431 PHE B O 1
ATOM 2878 N N . ASP B 1 132 ? -2.428 26.376 47.289 1.00 24.63 432 ASP B N 1
ATOM 2879 C CA . ASP B 1 132 ? -1.505 27.151 48.135 1.00 24.79 432 ASP B CA 1
ATOM 2880 C C . ASP B 1 132 ? -0.606 28.010 47.297 1.00 24.62 432 ASP B C 1
ATOM 2881 O O . ASP B 1 132 ? -0.416 27.727 46.109 1.00 24.56 432 ASP B O 1
ATOM 2886 N N . ILE B 1 133 ? -0.115 29.056 47.929 1.00 24.43 433 ILE B N 1
ATOM 2887 C CA . ILE B 1 133 ? 0.854 29.893 47.315 1.00 24.35 433 ILE B CA 1
ATOM 2888 C C . ILE B 1 133 ? 1.881 29.924 48.410 1.00 24.27 433 ILE B C 1
ATOM 2889 O O . ILE B 1 133 ? 1.588 29.540 49.506 1.00 24.04 433 ILE B O 1
ATOM 2894 N N . GLU B 1 134 ? 3.104 30.341 48.115 1.00 24.46 434 GLU B N 1
ATOM 2895 C CA . GLU B 1 134 ? 4.111 30.404 49.140 1.00 24.67 434 GLU B CA 1
ATOM 2896 C C . GLU B 1 134 ? 4.878 31.675 48.935 1.00 24.69 434 GLU B C 1
ATOM 2897 O O . GLU B 1 134 ? 4.877 32.186 47.813 1.00 24.80 434 GLU B O 1
ATOM 2903 N N . THR B 1 135 ? 5.496 32.166 50.031 1.00 24.66 435 THR B N 1
ATOM 2904 C CA . THR B 1 135 ? 6.375 33.332 50.091 1.00 24.49 435 THR B CA 1
ATOM 2905 C C . THR B 1 135 ? 7.610 33.066 51.003 1.00 24.59 435 THR B C 1
ATOM 2906 O O . THR B 1 135 ? 7.546 32.284 52.002 1.00 24.56 435 THR B O 1
ATOM 2910 N N . ASN B 1 136 ? 8.681 33.800 50.700 1.00 24.62 436 ASN B N 1
ATOM 2911 C CA . ASN B 1 136 ? 9.980 33.760 51.380 1.00 24.69 436 ASN B CA 1
ATOM 2912 C C . ASN B 1 136 ? 10.095 34.906 52.329 1.00 24.61 436 ASN B C 1
ATOM 2913 O O . ASN B 1 136 ? 11.184 35.132 52.901 1.00 24.48 436 ASN B O 1
ATOM 2918 N N . LYS B 1 137 ? 8.982 35.631 52.479 1.00 24.44 437 LYS B N 1
ATOM 2919 C CA . LYS B 1 137 ? 8.921 36.821 53.347 1.00 24.29 437 LYS B CA 1
ATOM 2920 C C . LYS B 1 137 ? 8.117 36.686 54.650 1.00 24.21 437 LYS B C 1
ATOM 2921 O O . LYS B 1 137 ? 7.069 36.067 54.641 1.00 24.33 437 LYS B O 1
ATOM 2927 N N . LYS B 1 138 ? 8.599 37.235 55.775 1.00 24.09 438 LYS B N 1
ATOM 2928 C CA . LYS B 1 138 ? 7.822 37.131 57.001 1.00 23.96 438 LYS B CA 1
ATOM 2929 C C . LYS B 1 138 ? 6.690 38.160 56.930 1.00 23.71 438 LYS B C 1
ATOM 2930 O O . LYS B 1 138 ? 5.589 37.934 57.406 1.00 23.65 438 LYS B O 1
ATOM 2936 N N . MET B 1 139 ? 7.004 39.332 56.414 1.00 23.48 439 MET B N 1
ATOM 2937 C CA . MET B 1 139 ? 5.958 40.392 56.226 1.00 23.19 439 MET B CA 1
ATOM 2938 C C . MET B 1 139 ? 5.996 40.598 54.675 1.00 22.60 439 MET B C 1
ATOM 2939 O O . MET B 1 139 ? 7.016 41.048 54.118 1.00 22.64 439 MET B O 1
ATOM 2944 N N . VAL B 1 140 ? 4.953 40.119 53.999 1.00 21.99 440 VAL B N 1
ATOM 2945 C CA . VAL B 1 140 ? 4.796 40.177 52.553 1.00 21.15 440 VAL B CA 1
ATOM 2946 C C . VAL B 1 140 ? 3.801 41.244 52.123 1.00 20.67 440 VAL B C 1
ATOM 2947 O O . VAL B 1 140 ? 2.830 41.460 52.811 1.00 20.45 440 VAL B O 1
ATOM 2951 N N . THR B 1 141 ? 3.956 41.808 50.923 1.00 20.13 441 THR B N 1
ATOM 2952 C CA . THR B 1 141 ? 2.899 42.728 50.457 1.00 19.69 441 THR B CA 1
ATOM 2953 C C . THR B 1 141 ? 1.670 41.949 49.973 1.00 19.30 441 THR B C 1
ATOM 2954 O O . THR B 1 141 ? 1.763 40.793 49.533 1.00 19.18 441 THR B O 1
ATOM 2958 N N . ALA B 1 142 ? 0.493 42.574 50.054 1.00 19.08 442 ALA B N 1
ATOM 2959 C CA . ALA B 1 142 ? -0.754 41.901 49.580 1.00 18.66 442 ALA B CA 1
ATOM 2960 C C . ALA B 1 142 ? -0.531 41.684 48.106 1.00 18.20 442 ALA B C 1
ATOM 2961 O O . ALA B 1 142 ? -0.942 40.636 47.546 1.00 18.00 442 ALA B O 1
ATOM 2963 N N . GLN B 1 143 ? 0.150 42.674 47.511 1.00 17.99 443 GLN B N 1
ATOM 2964 C CA . GLN B 1 143 ? 0.512 42.660 46.094 1.00 17.92 443 GLN B CA 1
ATOM 2965 C C . GLN B 1 143 ? 1.186 41.344 45.690 1.00 17.98 443 GLN B C 1
ATOM 2966 O O . GLN B 1 143 ? 0.821 40.668 44.686 1.00 18.00 443 GLN B O 1
ATOM 2972 N N . GLU B 1 144 ? 2.167 40.950 46.477 1.00 18.03 444 GLU B N 1
ATOM 2973 C CA . GLU B 1 144 ? 2.907 39.747 46.131 1.00 18.26 444 GLU B CA 1
ATOM 2974 C C . GLU B 1 144 ? 2.014 38.492 46.158 1.00 18.40 444 GLU B C 1
ATOM 2975 O O . GLU B 1 144 ? 2.097 37.632 45.251 1.00 18.33 444 GLU B O 1
ATOM 2981 N N . LEU B 1 145 ? 1.165 38.405 47.206 1.00 18.40 445 LEU B N 1
ATOM 2982 C CA . LEU B 1 145 ? 0.323 37.264 47.369 1.00 18.44 445 LEU B CA 1
ATOM 2983 C C . LEU B 1 145 ? -0.724 37.257 46.318 1.00 18.35 445 LEU B C 1
ATOM 2984 O O . LEU B 1 145 ? -0.975 36.189 45.773 1.00 18.57 445 LEU B O 1
ATOM 2989 N N . ASP B 1 146 ? -1.247 38.454 45.966 1.00 18.23 446 ASP B N 1
ATOM 2990 C CA . ASP B 1 146 ? -2.335 38.626 44.987 1.00 18.03 446 ASP B CA 1
ATOM 2991 C C . ASP B 1 146 ? -1.850 38.219 43.544 1.00 17.79 446 ASP B C 1
ATOM 2992 O O . ASP B 1 146 ? -2.546 37.520 42.811 1.00 17.60 446 ASP B O 1
ATOM 2997 N N . TYR B 1 147 ? -0.631 38.614 43.187 1.00 17.54 447 TYR B N 1
ATOM 2998 C CA . TYR B 1 147 ? -0.085 38.220 41.921 1.00 17.55 447 TYR B CA 1
ATOM 2999 C C . TYR B 1 147 ? -0.021 36.698 41.980 1.00 17.79 447 TYR B C 1
ATOM 3000 O O . TYR B 1 147 ? -0.401 36.004 41.031 1.00 17.88 447 TYR B O 1
ATOM 3009 N N . LYS B 1 148 ? 0.513 36.178 43.090 1.00 18.09 448 LYS B N 1
ATOM 3010 C CA . LYS B 1 148 ? 0.649 34.743 43.229 1.00 18.30 448 LYS B CA 1
ATOM 3011 C C . LYS B 1 148 ? -0.633 34.027 42.965 1.00 18.31 448 LYS B C 1
ATOM 3012 O O . LYS B 1 148 ? -0.695 33.124 42.172 1.00 18.47 448 LYS B O 1
ATOM 3018 N N . VAL B 1 149 ? -1.684 34.475 43.590 1.00 18.37 449 VAL B N 1
ATOM 3019 C CA . VAL B 1 149 ? -3.003 33.888 43.438 1.00 18.12 449 VAL B CA 1
ATOM 3020 C C . VAL B 1 149 ? -3.569 34.042 42.024 1.00 18.01 449 VAL B C 1
ATOM 3021 O O . VAL B 1 149 ? -4.110 33.057 41.486 1.00 18.05 449 VAL B O 1
ATOM 3025 N N . ARG B 1 150 ? -3.468 35.247 41.421 1.00 17.71 450 ARG B N 1
ATOM 3026 C CA . ARG B 1 150 ? -4.019 35.431 40.089 1.00 17.61 450 ARG B CA 1
ATOM 3027 C C . ARG B 1 150 ? -3.221 34.683 39.020 1.00 17.78 450 ARG B C 1
ATOM 3028 O O . ARG B 1 150 ? -3.787 34.212 38.057 1.00 17.52 450 ARG B O 1
ATOM 3036 N N . LYS B 1 151 ? -1.900 34.614 39.165 1.00 18.20 451 LYS B N 1
ATOM 3037 C CA . LYS B 1 151 ? -1.112 33.851 38.185 1.00 19.00 451 LYS B CA 1
ATOM 3038 C C . LYS B 1 151 ? -1.590 32.375 38.130 1.00 19.37 451 LYS B C 1
ATOM 3039 O O . LYS B 1 151 ? -1.777 31.788 37.037 1.00 19.64 451 LYS B O 1
ATOM 3045 N N . TYR B 1 152 ? -1.820 31.803 39.302 1.00 19.93 452 TYR B N 1
ATOM 3046 C CA . TYR B 1 152 ? -2.295 30.404 39.451 1.00 20.65 452 TYR B CA 1
ATOM 3047 C C . TYR B 1 152 ? -3.687 30.267 38.847 1.00 20.84 452 TYR B C 1
ATOM 3048 O O . TYR B 1 152 ? -3.925 29.398 38.059 1.00 20.91 452 TYR B O 1
ATOM 3057 N N . THR B 1 153 ? -4.643 31.114 39.202 1.00 21.11 453 THR B N 1
ATOM 3058 C CA . THR B 1 153 ? -5.888 30.800 38.537 1.00 21.26 453 THR B CA 1
ATOM 3059 C C . THR B 1 153 ? -5.904 31.214 37.073 1.00 21.21 453 THR B C 1
ATOM 3060 O O . THR B 1 153 ? -6.756 30.722 36.341 1.00 20.93 453 THR B O 1
ATOM 3064 N N . ILE B 1 154 ? -4.973 32.078 36.598 1.00 21.20 454 ILE B N 1
ATOM 3065 C CA . ILE B 1 154 ? -5.050 32.368 35.179 1.00 21.24 454 ILE B CA 1
ATOM 3066 C C . ILE B 1 154 ? -4.658 31.133 34.416 1.00 21.56 454 ILE B C 1
ATOM 3067 O O . ILE B 1 154 ? -5.188 30.828 33.307 1.00 21.48 454 ILE B O 1
ATOM 3072 N N . ASP B 1 155 ? -3.742 30.401 34.992 1.00 21.73 455 ASP B N 1
ATOM 3073 C CA . ASP B 1 155 ? -3.270 29.267 34.225 1.00 22.15 455 ASP B CA 1
ATOM 3074 C C . ASP B 1 155 ? -3.978 27.978 34.559 1.00 22.36 455 ASP B C 1
ATOM 3075 O O . ASP B 1 155 ? -3.873 27.006 33.822 1.00 22.63 455 ASP B O 1
ATOM 3080 N N . ASN B 1 156 ? -4.680 27.963 35.667 1.00 22.67 456 ASN B N 1
ATOM 3081 C CA . ASN B 1 156 ? -5.356 26.786 36.090 1.00 22.87 456 ASN B CA 1
ATOM 3082 C C . ASN B 1 156 ? -6.854 26.812 35.942 1.00 22.98 456 ASN B C 1
ATOM 3083 O O . ASN B 1 156 ? -7.475 25.801 35.707 1.00 22.92 456 ASN B O 1
ATOM 3088 N N . LYS B 1 157 ? -7.434 27.982 36.027 1.00 22.97 457 LYS B N 1
ATOM 3089 C CA . LYS B 1 157 ? -8.891 28.047 36.013 1.00 23.21 457 LYS B CA 1
ATOM 3090 C C . LYS B 1 157 ? -9.315 29.096 35.029 1.00 23.14 457 LYS B C 1
ATOM 3091 O O . LYS B 1 157 ? -10.448 29.492 35.030 1.00 23.35 457 LYS B O 1
ATOM 3097 N N . GLN B 1 158 ? -8.375 29.576 34.242 1.00 23.37 458 GLN B N 1
ATOM 3098 C CA . GLN B 1 158 ? -8.648 30.599 33.236 1.00 23.42 458 GLN B CA 1
ATOM 3099 C C . GLN B 1 158 ? -9.295 31.877 33.753 1.00 23.17 458 GLN B C 1
ATOM 3100 O O . GLN B 1 158 ? -10.168 32.417 33.084 1.00 23.09 458 GLN B O 1
ATOM 3106 N N . LEU B 1 159 ? -8.822 32.381 34.889 1.00 22.76 459 LEU B N 1
ATOM 3107 C CA . LEU B 1 159 ? -9.334 33.643 35.456 1.00 22.45 459 LEU B CA 1
ATOM 3108 C C . LEU B 1 159 ? -9.302 34.695 34.355 1.00 22.21 459 LEU B C 1
ATOM 3109 O O . LEU B 1 159 ? -10.312 35.403 34.097 1.00 22.15 459 LEU B O 1
ATOM 3114 N N . TYR B 1 160 ? -8.153 34.770 33.680 1.00 21.85 460 TYR B N 1
ATOM 3115 C CA . TYR B 1 160 ? -7.975 35.702 32.563 1.00 21.59 460 TYR B CA 1
ATOM 3116 C C . TYR B 1 160 ? -7.521 35.003 31.256 1.00 21.45 460 TYR B C 1
ATOM 3117 O O . TYR B 1 160 ? -6.867 33.965 31.339 1.00 21.26 460 TYR B O 1
ATOM 3126 N N . THR B 1 161 ? -7.926 35.519 30.086 1.00 21.34 461 THR B N 1
ATOM 3127 C CA . THR B 1 161 ? -7.410 34.988 28.822 1.00 21.32 461 THR B CA 1
ATOM 3128 C C . THR B 1 161 ? -7.034 36.191 27.967 1.00 21.35 461 THR B C 1
ATOM 3129 O O . THR B 1 161 ? -7.313 37.321 28.341 1.00 21.18 461 THR B O 1
ATOM 3133 N N . ASN B 1 162 ? -6.384 35.944 26.817 1.00 21.29 462 ASN B N 1
ATOM 3134 C CA . ASN B 1 162 ? -6.105 37.045 25.917 1.00 21.61 462 ASN B CA 1
ATOM 3135 C C . ASN B 1 162 ? -7.484 37.292 25.268 1.00 21.64 462 ASN B C 1
ATOM 3136 O O . ASN B 1 162 ? -7.672 36.958 24.156 1.00 21.77 462 ASN B O 1
ATOM 3141 N N . GLY B 1 163 ? -8.456 37.805 26.029 1.00 21.90 463 GLY B N 1
ATOM 3142 C CA . GLY B 1 163 ? -9.823 37.948 25.531 1.00 22.02 463 GLY B CA 1
ATOM 3143 C C . GLY B 1 163 ? -10.781 37.988 26.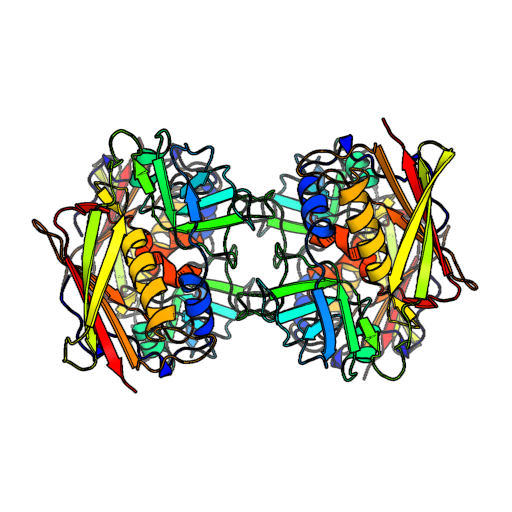732 1.00 22.27 463 GLY B C 1
ATOM 3144 O O . GLY B 1 163 ? -10.389 38.541 27.737 1.00 22.20 463 GLY B O 1
ATOM 3145 N N . PRO B 1 164 ? -12.024 37.396 26.691 1.00 22.50 464 PRO B N 1
ATOM 3146 C CA . PRO B 1 164 ? -12.952 37.460 27.837 1.00 22.67 464 PRO B CA 1
ATOM 3147 C C . PRO B 1 164 ? -12.652 36.479 28.929 1.00 22.83 464 PRO B C 1
ATOM 3148 O O . PRO B 1 164 ? -11.807 35.576 28.786 1.00 22.85 464 PRO B O 1
ATOM 3152 N N . SER B 1 165 ? -13.321 36.684 30.048 1.00 23.06 465 SER B N 1
ATOM 3153 C CA . SER B 1 165 ? -13.156 35.808 31.188 1.00 23.30 465 SER B CA 1
ATOM 3154 C C . SER B 1 165 ? -14.450 34.990 31.179 1.00 23.50 465 SER B C 1
ATOM 3155 O O . SER B 1 165 ? -15.494 35.512 30.712 1.00 23.67 465 SER B O 1
ATOM 3158 N N . LYS B 1 166 ? -14.380 33.735 31.625 1.00 23.61 466 LYS B N 1
ATOM 3159 C CA . LYS B 1 166 ? -15.569 32.900 31.774 1.00 23.40 466 LYS B CA 1
ATOM 3160 C C . LYS B 1 166 ? -16.242 33.423 33.087 1.00 23.48 466 LYS B C 1
ATOM 3161 O O . LYS B 1 166 ? -17.441 33.179 33.335 1.00 23.44 466 LYS B O 1
ATOM 3167 N N . TYR B 1 167 ? -15.498 34.165 33.918 1.00 23.34 467 TYR B N 1
ATOM 3168 C CA . TYR B 1 167 ? -16.094 34.705 35.100 1.00 23.37 467 TYR B CA 1
ATOM 3169 C C . TYR B 1 167 ? -16.639 36.125 34.831 1.00 23.55 467 TYR B C 1
ATOM 3170 O O . TYR B 1 167 ? -16.021 36.914 34.099 1.00 23.34 467 TYR B O 1
ATOM 3179 N N . GLU B 1 168 ? -17.811 36.417 35.429 1.00 23.75 468 GLU B N 1
ATOM 3180 C CA . GLU B 1 168 ? -18.463 37.729 35.284 1.00 23.84 468 GLU B CA 1
ATOM 3181 C C . GLU B 1 168 ? -17.898 38.672 36.363 1.00 23.87 468 GLU B C 1
ATOM 3182 O O . GLU B 1 168 ? -17.551 39.815 36.068 1.00 24.03 468 GLU B O 1
ATOM 3188 N N . THR B 1 169 ? -17.836 38.216 37.609 1.00 23.79 469 THR B N 1
ATOM 3189 C CA . THR B 1 169 ? -17.261 39.018 38.685 1.00 23.77 469 THR B CA 1
ATOM 3190 C C . THR B 1 169 ? -16.302 38.170 39.460 1.00 23.79 469 THR B C 1
ATOM 3191 O O . THR B 1 169 ? -16.327 36.946 39.381 1.00 23.87 469 THR B O 1
ATOM 3195 N N . GLY B 1 170 ? -15.445 38.819 40.199 1.00 23.85 470 GLY B N 1
ATOM 3196 C CA . GLY B 1 170 ? -14.492 38.089 40.995 1.00 24.01 470 GLY B CA 1
ATOM 3197 C C . GLY B 1 170 ? -13.694 39.020 41.817 1.00 24.13 470 GLY B C 1
ATOM 3198 O O . GLY B 1 170 ? -13.442 40.147 41.390 1.00 24.16 470 GLY B O 1
ATOM 3199 N N . TYR B 1 171 ? -13.298 38.594 43.000 1.00 24.36 471 TYR B N 1
ATOM 3200 C CA . TYR B 1 171 ? -12.490 39.417 43.874 1.00 24.66 471 TYR B CA 1
ATOM 3201 C C . TYR B 1 171 ? -11.684 38.585 44.898 1.00 24.85 471 TYR B C 1
ATOM 3202 O O . TYR B 1 171 ? -11.974 37.409 45.163 1.00 24.92 471 TYR B O 1
ATOM 3211 N N . ILE B 1 172 ? -10.654 39.181 45.449 1.00 25.11 472 ILE B N 1
ATOM 3212 C CA . ILE B 1 172 ? -9.811 38.515 46.386 1.00 25.49 472 ILE B CA 1
ATOM 3213 C C . ILE B 1 172 ? -9.928 39.228 47.712 1.00 26.08 472 ILE B C 1
ATOM 3214 O O . ILE B 1 172 ? -9.840 40.468 47.788 1.00 26.02 472 ILE B O 1
ATOM 3219 N N . LYS B 1 173 ? -10.127 38.434 48.762 1.00 26.60 473 LYS B N 1
ATOM 3220 C CA . LYS B 1 173 ? -10.278 38.973 50.109 1.00 27.19 473 LYS B CA 1
ATOM 3221 C C . LYS B 1 173 ? -9.102 38.532 51.017 1.00 27.63 473 LYS B C 1
ATOM 3222 O O . LYS B 1 173 ? -8.810 37.325 51.148 1.00 27.78 473 LYS B O 1
ATOM 3228 N N . PHE B 1 174 ? -8.391 39.492 51.573 1.00 28.06 474 PHE B N 1
ATOM 3229 C CA . PHE B 1 174 ? -7.318 39.197 52.465 1.00 28.72 474 PHE B CA 1
ATOM 3230 C C . PHE B 1 174 ? -7.922 39.328 53.840 1.00 29.34 474 PHE B C 1
ATOM 3231 O O . PHE B 1 174 ? -8.741 40.222 54.109 1.00 29.28 474 PHE B O 1
ATOM 3239 N N . ILE B 1 175 ? -7.532 38.402 54.699 1.00 30.01 475 ILE B N 1
ATOM 3240 C CA . ILE B 1 175 ? -8.067 38.374 56.013 1.00 30.84 475 ILE B CA 1
ATOM 3241 C C . ILE B 1 175 ? -6.912 38.414 57.063 1.00 31.35 475 ILE B C 1
ATOM 3242 O O . ILE B 1 175 ? -6.477 37.365 57.493 1.00 31.39 475 ILE B O 1
ATOM 3247 N N . PRO B 1 176 ? -6.392 39.603 57.472 1.00 31.85 476 PRO B N 1
ATOM 3248 C CA . PRO B 1 176 ? -5.301 39.612 58.488 1.00 32.38 476 PRO B CA 1
ATOM 3249 C C . PRO B 1 176 ? -5.879 39.106 59.844 1.00 32.91 476 PRO B C 1
ATOM 3250 O O . PRO B 1 176 ? -7.108 39.076 59.997 1.00 32.91 476 PRO B O 1
ATOM 3254 N N . LYS B 1 177 ? -5.024 38.742 60.819 1.00 33.53 477 LYS B N 1
ATOM 3255 C CA . LYS B 1 177 ? -5.461 38.183 62.119 1.00 34.13 477 LYS B CA 1
ATOM 3256 C C . LYS B 1 177 ? -6.135 39.197 63.044 1.00 34.50 477 LYS B C 1
ATOM 3257 O O . LYS B 1 177 ? -7.342 39.140 63.430 1.00 34.62 477 LYS B O 1
ATOM 3263 N N . ASN B 1 178 ? -5.233 40.082 63.417 1.00 34.79 478 ASN B N 1
ATOM 3264 C CA . ASN B 1 178 ? -5.366 41.226 64.291 1.00 35.13 478 ASN B CA 1
ATOM 3265 C C . ASN B 1 178 ? -6.310 42.282 63.701 1.00 35.09 478 ASN B C 1
ATOM 3266 O O . ASN B 1 178 ? -7.350 42.616 64.309 1.00 35.25 478 ASN B O 1
ATOM 3271 N N . LYS B 1 179 ? -5.978 42.787 62.515 1.00 34.98 479 LYS B N 1
ATOM 3272 C CA . LYS B 1 179 ? -6.845 43.784 61.898 1.00 34.76 479 LYS B CA 1
ATOM 3273 C C . LYS B 1 179 ? -7.710 43.546 60.665 1.00 34.32 479 LYS B C 1
ATOM 3274 O O . LYS B 1 179 ? -7.867 42.420 60.181 1.00 34.37 479 LYS B O 1
ATOM 3280 N N . GLU B 1 180 ? -8.317 44.650 60.239 1.00 33.72 480 GLU B N 1
ATOM 3281 C CA . GLU B 1 180 ? -9.282 44.833 59.126 1.00 33.03 480 GLU B CA 1
ATOM 3282 C C . GLU B 1 180 ? -9.181 44.003 57.807 1.00 32.21 480 GLU B C 1
ATOM 3283 O O . GLU B 1 180 ? -8.144 43.998 57.171 1.00 32.22 480 GLU B O 1
ATOM 3289 N N . SER B 1 181 ? -10.249 43.333 57.368 1.00 31.18 481 SER B N 1
ATOM 3290 C CA . SER B 1 181 ? -10.126 42.614 56.122 1.00 30.12 481 SER B CA 1
ATOM 3291 C C . SER B 1 181 ? -10.224 43.693 55.017 1.00 29.33 481 SER B C 1
ATOM 3292 O O . SER B 1 181 ? -10.587 44.855 55.288 1.00 29.11 481 SER B O 1
ATOM 3295 N N . PHE B 1 182 ? -9.834 43.311 53.809 1.00 28.18 482 PHE B N 1
ATOM 3296 C CA . PHE B 1 182 ? -9.914 44.208 52.665 1.00 27.07 482 PHE B CA 1
ATOM 3297 C C . PHE B 1 182 ? -9.866 43.369 51.382 1.00 26.46 482 PHE B C 1
ATOM 3298 O O . PHE B 1 182 ? -9.390 42.211 51.393 1.00 26.41 482 PHE B O 1
ATOM 3306 N N . TRP B 1 183 ? -10.377 43.915 50.282 1.00 25.62 483 TRP B N 1
ATOM 3307 C CA . TRP B 1 183 ? -10.398 43.188 49.029 1.00 24.75 483 TRP B CA 1
ATOM 3308 C C . TRP B 1 183 ? -10.031 43.940 47.743 1.00 24.27 483 TRP B C 1
ATOM 3309 O O . TRP B 1 183 ? -10.127 45.156 47.681 1.00 24.36 483 TRP B O 1
ATOM 3320 N N . PHE B 1 184 ? -9.647 43.221 46.685 1.00 23.47 484 PHE B N 1
ATOM 3321 C CA . PHE B 1 184 ? -9.359 43.892 45.434 1.00 22.69 484 PHE B CA 1
ATOM 3322 C C . PHE B 1 184 ? -10.339 43.236 44.434 1.00 22.38 484 PHE B C 1
ATOM 3323 O O . PHE B 1 184 ? -10.615 42.009 44.461 1.00 22.28 484 PHE B O 1
ATOM 3331 N N . ASP B 1 185 ? -10.861 44.057 43.539 1.00 21.92 485 ASP B N 1
ATOM 3332 C CA . ASP B 1 185 ? -11.764 43.585 42.528 1.00 21.56 485 ASP B CA 1
ATOM 3333 C C . ASP B 1 185 ? -10.817 43.112 41.406 1.00 21.18 485 ASP B C 1
ATOM 3334 O O . ASP B 1 185 ? -9.804 43.806 41.088 1.00 21.19 485 ASP B O 1
ATOM 3339 N N . PHE B 1 186 ? -11.084 41.915 40.876 1.00 20.61 486 PHE B N 1
ATOM 3340 C CA . PHE B 1 186 ? -10.276 41.284 39.811 1.00 20.06 486 PHE B CA 1
ATOM 3341 C C . PHE B 1 186 ? -10.523 41.983 38.449 1.00 19.81 486 PHE B C 1
ATOM 3342 O O . PHE B 1 186 ? -9.716 41.907 37.577 1.00 19.75 486 PHE B O 1
ATOM 3350 N N . PHE B 1 187 ? -11.625 42.701 38.275 1.00 19.58 487 PHE B N 1
ATOM 3351 C CA . PHE B 1 187 ? -11.834 43.324 36.990 1.00 19.45 487 PHE B CA 1
ATOM 3352 C C . PHE B 1 187 ? -11.786 44.841 37.109 1.00 19.28 487 PHE B C 1
ATOM 3353 O O . PHE B 1 187 ? -12.118 45.401 38.152 1.00 19.06 487 PHE B O 1
ATOM 3361 N N . PRO B 1 188 ? -11.342 45.521 36.052 1.00 19.27 488 PRO B N 1
ATOM 3362 C CA . PRO B 1 188 ? -11.274 46.990 36.149 1.00 19.25 488 PRO B CA 1
ATOM 3363 C C . PRO B 1 188 ? -12.571 47.639 35.631 1.00 19.43 488 PRO B C 1
ATOM 3364 O O . PRO B 1 188 ? -13.526 46.933 35.258 1.00 19.56 488 PRO B O 1
ATOM 3368 N N . GLU B 1 189 ? -12.594 48.974 35.547 1.00 19.51 489 GLU B N 1
ATOM 3369 C CA . GLU B 1 189 ? -13.776 49.664 35.007 1.00 19.68 489 GLU B CA 1
ATOM 3370 C C . GLU B 1 189 ? -13.761 49.425 33.478 1.00 19.46 489 GLU B C 1
ATOM 3371 O O . GLU B 1 189 ? -12.719 49.038 32.954 1.00 19.41 489 GLU B O 1
ATOM 3377 N N . PRO B 1 190 ? -14.918 49.629 32.761 1.00 19.34 490 PRO B N 1
ATOM 3378 C CA . PRO B 1 190 ? -15.013 49.414 31.299 1.00 19.31 490 PRO B CA 1
ATOM 3379 C C . PRO B 1 190 ? -13.805 49.855 30.431 1.00 19.37 490 PRO B C 1
ATOM 3380 O O . PRO B 1 190 ? -13.280 49.028 29.642 1.00 19.20 490 PRO B O 1
ATOM 3384 N N . GLU B 1 191 ? -13.398 51.141 30.545 1.00 19.22 491 GLU B N 1
ATOM 3385 C CA . GLU B 1 191 ? -12.251 51.692 29.808 1.00 19.33 491 GLU B CA 1
ATOM 3386 C C . GLU B 1 191 ? -11.228 52.148 30.943 1.00 18.96 491 GLU B C 1
ATOM 3387 O O . GLU B 1 191 ? -11.522 52.996 31.809 1.00 18.75 491 GLU B O 1
ATOM 3393 N N . PHE B 1 192 ? -10.041 51.529 30.927 1.00 18.63 492 PHE B N 1
ATOM 3394 C CA . PHE B 1 192 ? -9.069 51.724 31.983 1.00 18.25 492 PHE B CA 1
ATOM 3395 C C . PHE B 1 192 ? -7.703 51.634 31.365 1.00 18.25 492 PHE B C 1
ATOM 3396 O O . PHE B 1 192 ? -7.545 51.369 30.147 1.00 17.90 492 PHE B O 1
ATOM 3404 N N . THR B 1 193 ? -6.742 51.869 32.237 1.00 18.22 493 THR B N 1
ATOM 3405 C CA . THR B 1 193 ? -5.345 51.679 31.901 1.00 18.51 493 THR B CA 1
ATOM 3406 C C . THR B 1 193 ? -4.758 50.811 33.012 1.00 18.49 493 THR B C 1
ATOM 3407 O O . THR B 1 193 ? -5.244 50.752 34.162 1.00 18.52 493 THR B O 1
ATOM 3411 N N . GLN B 1 194 ? -3.726 50.099 32.629 1.00 18.62 494 GLN B N 1
ATOM 3412 C CA . GLN B 1 194 ? -3.024 49.211 33.529 1.00 18.47 494 GLN B CA 1
ATOM 3413 C C . GLN B 1 194 ? -2.493 50.087 34.587 1.00 18.57 494 GLN B C 1
ATOM 3414 O O . GLN B 1 194 ? -2.657 49.810 35.760 1.00 18.69 494 GLN B O 1
ATOM 3420 N N . SER B 1 195 ? -1.908 51.214 34.225 1.00 18.69 495 SER B N 1
ATOM 3421 C CA . SER B 1 195 ? -1.371 52.077 35.289 1.00 18.74 495 SER B CA 1
ATOM 3422 C C . SER B 1 195 ? -2.426 52.507 36.318 1.00 18.61 495 SER B C 1
ATOM 3423 O O . SER B 1 195 ? -2.195 52.458 37.509 1.00 18.58 495 SER B O 1
ATOM 3426 N N . LYS B 1 196 ? -3.606 52.842 35.819 1.00 18.48 496 LYS B N 1
ATOM 3427 C CA . LYS B 1 196 ? -4.686 53.259 36.641 1.00 18.30 496 LYS B CA 1
ATOM 3428 C C . LYS B 1 196 ? -5.122 52.098 37.546 1.00 17.93 496 LYS B C 1
ATOM 3429 O O . LYS B 1 196 ? -5.213 52.197 38.776 1.00 17.88 496 LYS B O 1
ATOM 3435 N N . TYR B 1 197 ? -5.442 50.979 36.939 1.00 17.68 497 TYR B N 1
ATOM 3436 C CA . TYR B 1 197 ? -5.882 49.807 37.738 1.00 17.18 497 TYR B CA 1
ATOM 3437 C C . TYR B 1 197 ? -4.922 49.324 38.874 1.00 17.19 497 TYR B C 1
ATOM 3438 O O . TYR B 1 197 ? -5.365 48.965 39.960 1.00 16.73 497 TYR B O 1
ATOM 3447 N N . LEU B 1 198 ? -3.603 49.335 38.602 1.00 17.29 498 LEU B N 1
ATOM 3448 C CA . LEU B 1 198 ? -2.600 48.843 39.527 1.00 17.28 498 LEU B CA 1
ATOM 3449 C C . LEU B 1 198 ? -2.455 49.702 40.822 1.00 17.56 498 LEU B C 1
ATOM 3450 O O . LEU B 1 198 ? -1.742 49.319 41.803 1.00 17.23 498 LEU B O 1
ATOM 3455 N N . MET B 1 199 ? -3.189 50.818 40.845 1.00 17.84 499 MET B N 1
ATOM 3456 C CA . MET B 1 199 ? -3.116 51.678 42.032 1.00 18.30 499 MET B CA 1
ATOM 3457 C C . MET B 1 199 ? -3.594 50.953 43.287 1.00 18.32 499 MET B C 1
ATOM 3458 O O . MET B 1 199 ? -3.310 51.377 44.407 1.00 18.40 499 MET B O 1
ATOM 3463 N N . ILE B 1 200 ? -4.305 49.837 43.108 1.00 18.50 500 ILE B N 1
ATOM 3464 C CA . ILE B 1 200 ? -4.752 49.045 44.278 1.00 18.42 500 ILE B CA 1
ATOM 3465 C C . ILE B 1 200 ? -3.508 48.618 45.111 1.00 18.55 500 ILE B C 1
ATOM 3466 O O . ILE B 1 200 ? -3.633 48.192 46.287 1.00 18.47 500 ILE B O 1
ATOM 3471 N N . TYR B 1 201 ? -2.313 48.656 44.496 1.00 18.75 501 TYR B N 1
ATOM 3472 C CA . TYR B 1 201 ? -1.069 48.350 45.204 1.00 19.01 501 TYR B CA 1
ATOM 3473 C C . TYR B 1 201 ? -0.355 49.579 45.774 1.00 19.56 501 TYR B C 1
ATOM 3474 O O . TYR B 1 201 ? 0.585 49.412 46.536 1.00 19.47 501 TYR B O 1
ATOM 3483 N N . LYS B 1 202 ? -0.778 50.796 45.408 1.00 20.13 502 LYS B N 1
ATOM 3484 C CA . LYS B 1 202 ? -0.062 52.021 45.880 1.00 21.00 502 LYS B CA 1
ATOM 3485 C C . LYS B 1 202 ? 0.118 52.167 47.387 1.00 21.49 502 LYS B C 1
ATOM 3486 O O . LYS B 1 202 ? 1.148 52.716 47.813 1.00 21.59 502 LYS B O 1
ATOM 3492 N N . ASP B 1 203 ? -0.844 51.697 48.184 1.00 22.07 503 ASP B N 1
ATOM 3493 C CA . ASP B 1 203 ? -0.718 51.820 49.620 1.00 22.88 503 ASP B CA 1
ATOM 3494 C C . ASP B 1 203 ? 0.320 50.900 50.292 1.00 23.39 503 ASP B C 1
ATOM 3495 O O . ASP B 1 203 ? 0.539 50.998 51.522 1.00 23.39 503 ASP B O 1
ATOM 3500 N N . ASN B 1 204 ? 0.931 50.006 49.501 1.00 23.80 504 ASN B N 1
ATOM 3501 C CA . ASN B 1 204 ? 2.005 49.151 49.963 1.00 24.38 504 ASN B CA 1
ATOM 3502 C C . ASN B 1 204 ? 1.643 48.257 51.147 1.00 24.91 504 ASN B C 1
ATOM 3503 O O . ASN B 1 204 ? 2.499 47.890 51.938 1.00 24.73 504 ASN B O 1
ATOM 3508 N N . GLU B 1 205 ? 0.352 47.913 51.223 1.00 25.63 505 GLU B N 1
ATOM 3509 C CA . GLU B 1 205 ? -0.234 47.083 52.311 1.00 26.43 505 GLU B CA 1
ATOM 3510 C C . GLU B 1 205 ? 0.567 45.805 52.535 1.00 26.55 505 GLU B C 1
ATOM 3511 O O . GLU B 1 205 ? 0.718 44.996 51.661 1.00 26.44 505 GLU B O 1
ATOM 3517 N N . THR B 1 206 ? 1.055 45.626 53.742 1.00 26.87 506 THR B N 1
ATOM 3518 C CA . THR B 1 206 ? 1.860 44.472 54.065 1.00 27.22 506 THR B CA 1
ATOM 3519 C C . THR B 1 206 ? 1.261 43.710 55.243 1.00 27.47 506 THR B C 1
ATOM 3520 O O . THR B 1 206 ? 0.724 44.331 56.160 1.00 27.58 506 THR B O 1
ATOM 3524 N N . LEU B 1 207 ? 1.375 42.375 55.215 1.00 27.76 507 LEU B N 1
ATOM 3525 C CA . LEU B 1 207 ? 0.862 41.499 56.266 1.00 28.02 507 LEU B CA 1
ATOM 3526 C C . LEU B 1 207 ? 1.757 40.362 56.676 1.00 28.12 507 LEU B C 1
ATOM 3527 O O . LEU B 1 207 ? 2.790 40.063 56.029 1.00 28.16 507 LEU B O 1
ATOM 3532 N N . ASP B 1 208 ? 1.359 39.749 57.795 1.00 28.38 508 ASP B N 1
ATOM 3533 C CA . ASP B 1 208 ? 2.056 38.642 58.405 1.00 28.43 508 ASP B CA 1
ATOM 3534 C C . ASP B 1 208 ? 1.654 37.445 57.625 1.00 28.55 508 ASP B C 1
ATOM 3535 O O . ASP B 1 208 ? 0.490 37.065 57.571 1.00 28.47 508 ASP B O 1
ATOM 3540 N N . ASN B 1 209 ? 2.614 36.794 57.029 1.00 28.79 509 ASN B N 1
ATOM 3541 C CA . ASN B 1 209 ? 2.191 35.678 56.230 1.00 29.07 509 ASN B CA 1
ATOM 3542 C C . ASN B 1 209 ? 1.994 34.428 57.052 1.00 29.11 509 ASN B C 1
ATOM 3543 O O . ASN B 1 209 ? 1.400 33.472 56.577 1.00 29.02 509 ASN B O 1
ATOM 3548 N N . LYS B 1 210 ? 2.484 34.422 58.291 1.00 29.36 510 LYS B N 1
ATOM 3549 C CA . LYS B 1 210 ? 2.262 33.213 59.080 1.00 29.55 510 LYS B CA 1
ATOM 3550 C C . LYS B 1 210 ? 0.769 33.126 59.413 1.00 29.65 510 LYS B C 1
ATOM 3551 O O . LYS B 1 210 ? 0.194 32.025 59.447 1.00 29.71 510 LYS B O 1
ATOM 3557 N N . THR B 1 211 ?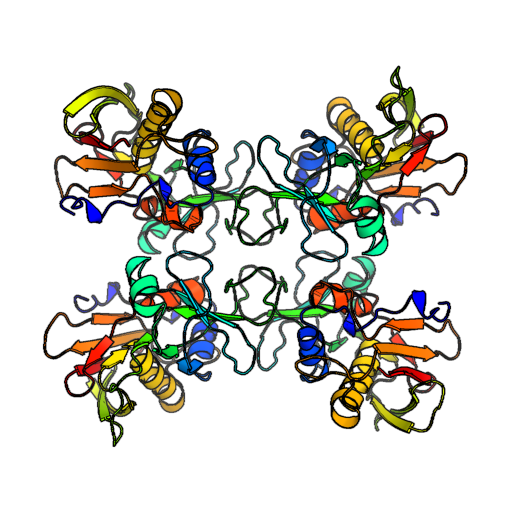 0.138 34.285 59.624 1.00 29.66 511 THR B N 1
ATOM 3558 C CA . THR B 1 211 ? -1.242 34.332 60.086 1.00 29.64 511 THR B CA 1
ATOM 3559 C C . THR B 1 211 ? -2.332 34.802 59.200 1.00 29.70 511 THR B C 1
ATOM 3560 O O . THR B 1 211 ? -3.468 34.596 59.526 1.00 29.81 511 THR B O 1
ATOM 3564 N N . SER B 1 212 ? -2.006 35.415 58.072 1.00 29.64 512 SER B N 1
ATOM 3565 C CA . SER B 1 212 ? -3.054 35.910 57.195 1.00 29.52 512 SER B CA 1
ATOM 3566 C C . SER B 1 212 ? -3.694 34.850 56.304 1.00 29.30 512 SER B C 1
ATOM 3567 O O . SER B 1 212 ? -3.020 33.958 55.785 1.00 29.30 512 SER B O 1
ATOM 3570 N N . GLN B 1 213 ? -5.015 34.946 56.176 1.00 29.01 513 GLN B N 1
ATOM 3571 C CA . GLN B 1 213 ? -5.808 34.013 55.370 1.00 28.77 513 GLN B CA 1
ATOM 3572 C C . GLN B 1 213 ? -6.306 34.631 54.051 1.00 28.33 513 GLN B C 1
ATOM 3573 O O . GLN B 1 213 ? -6.664 35.827 54.002 1.00 28.23 513 GLN B O 1
ATOM 3579 N N . ILE B 1 214 ? -6.381 33.819 52.997 1.00 27.79 514 ILE B N 1
ATOM 3580 C CA . ILE B 1 214 ? -6.880 34.335 51.740 1.00 27.33 514 ILE B CA 1
ATOM 3581 C C . ILE B 1 214 ? -8.137 33.653 51.112 1.00 27.08 514 ILE B C 1
ATOM 3582 O O . ILE B 1 214 ? -8.135 32.432 50.883 1.00 27.06 514 ILE B O 1
ATOM 3587 N N . GLU B 1 215 ? -9.158 34.440 50.735 1.00 26.82 515 GLU B N 1
ATOM 3588 C CA . GLU B 1 215 ? -10.354 33.887 50.038 1.00 26.57 515 GLU B CA 1
ATOM 3589 C C . GLU B 1 215 ? -10.594 34.592 48.674 1.00 26.28 515 GLU B C 1
ATOM 3590 O O . GLU B 1 215 ? -10.312 35.775 48.524 1.00 26.11 515 GLU B O 1
ATOM 3596 N N . VAL B 1 216 ? -11.158 33.864 47.708 1.00 25.81 516 VAL B N 1
ATOM 3597 C CA . VAL B 1 216 ? -11.403 34.408 46.418 1.00 25.38 516 VAL B CA 1
ATOM 3598 C C . VAL B 1 216 ? -12.803 34.024 46.120 1.00 25.25 516 VAL B C 1
ATOM 3599 O O . VAL B 1 216 ? -13.220 32.959 46.482 1.00 25.06 516 VAL B O 1
ATOM 3603 N N . TYR B 1 217 ? -13.546 34.908 45.495 1.00 25.26 517 TYR B N 1
ATOM 3604 C CA . TYR B 1 217 ? -14.947 34.648 45.142 1.00 25.40 517 TYR B CA 1
ATOM 3605 C C . TYR B 1 217 ? -15.224 35.056 43.690 1.00 25.64 517 TYR B C 1
ATOM 3606 O O . TYR B 1 217 ? -15.095 36.255 43.313 1.00 25.48 517 TYR B O 1
ATOM 3615 N N . LEU B 1 218 ? -15.684 34.084 42.902 1.00 25.84 518 LEU B N 1
ATOM 3616 C CA . LEU B 1 218 ? -15.937 34.303 41.489 1.00 26.26 518 LEU B CA 1
ATOM 3617 C C . LEU B 1 218 ? -17.391 33.964 41.106 1.00 26.70 518 LEU B C 1
ATOM 3618 O O . LEU B 1 218 ? -18.041 33.134 41.763 1.00 26.79 518 LEU B O 1
ATOM 3623 N N . THR B 1 219 ? -17.917 34.559 40.042 1.00 27.11 519 THR B N 1
ATOM 3624 C CA . THR B 1 219 ? -19.259 34.186 39.655 1.00 27.68 519 THR B CA 1
ATOM 3625 C C . THR B 1 219 ? -19.081 33.968 38.191 1.00 28.15 519 THR B C 1
ATOM 3626 O O . THR B 1 219 ? -18.342 34.683 37.534 1.00 27.88 519 THR B O 1
ATOM 3630 N N . THR B 1 220 ? -19.789 32.964 37.704 1.00 28.83 520 THR B N 1
ATOM 3631 C CA . THR B 1 220 ? -19.691 32.552 36.346 1.00 29.65 520 THR B CA 1
ATOM 3632 C C . THR B 1 220 ? -20.697 33.249 35.463 1.00 30.21 520 THR B C 1
ATOM 3633 O O . THR B 1 220 ? -21.714 33.682 35.972 1.00 30.24 520 THR B O 1
ATOM 3637 N N . LYS B 1 221 ? -20.373 33.328 34.164 1.00 30.92 521 LYS B N 1
ATOM 3638 C CA . LYS B 1 221 ? -21.251 33.796 33.044 1.00 31.72 521 LYS B CA 1
ATOM 3639 C C . LYS B 1 221 ? -20.756 34.575 31.808 1.00 32.00 521 LYS B C 1
ATOM 3640 O O . LYS B 1 221 ? -21.085 34.040 30.694 1.00 32.34 521 LYS B O 1
ATOM 3647 N N . GLN C 1 1 ? -12.995 65.788 58.282 1.00 47.35 601 GLN C N 1
ATOM 3648 C CA . GLN C 1 1 ? -11.561 65.590 57.881 1.00 47.31 601 GLN C CA 1
ATOM 3649 C C . GLN C 1 1 ? -10.750 66.465 58.804 1.00 47.29 601 GLN C C 1
ATOM 3650 O O . GLN C 1 1 ? -10.589 67.658 58.532 1.00 47.33 601 GLN C O 1
ATOM 3656 N N . GLN C 1 2 ? -10.253 65.858 59.882 1.00 47.25 602 GLN C N 1
ATOM 3657 C CA . GLN C 1 2 ? -9.470 66.547 60.925 1.00 47.18 602 GLN C CA 1
ATOM 3658 C C . GLN C 1 2 ? -8.586 67.619 60.331 1.00 46.96 602 GLN C C 1
ATOM 3659 O O . GLN C 1 2 ? -7.961 67.409 59.301 1.00 46.96 602 GLN C O 1
ATOM 3665 N N . ASP C 1 3 ? -8.522 68.770 60.980 1.00 46.66 603 ASP C N 1
ATOM 3666 C CA . ASP C 1 3 ? -7.703 69.819 60.422 1.00 46.38 603 ASP C CA 1
ATOM 3667 C C . ASP C 1 3 ? -6.200 69.520 60.535 1.00 46.05 603 ASP C C 1
ATOM 3668 O O . ASP C 1 3 ? -5.744 68.728 61.391 1.00 46.14 603 ASP C O 1
ATOM 3673 N N . PRO C 1 4 ? -5.405 70.144 59.663 1.00 45.68 604 PRO C N 1
ATOM 3674 C CA . PRO C 1 4 ? -3.963 69.893 59.668 1.00 45.36 604 PRO C CA 1
ATOM 3675 C C . PRO C 1 4 ? -3.132 70.045 60.937 1.00 45.00 604 PRO C C 1
ATOM 3676 O O . PRO C 1 4 ? -3.093 71.096 61.534 1.00 45.00 604 PRO C O 1
ATOM 3680 N N . ASP C 1 5 ? -2.474 68.980 61.352 1.00 44.58 605 ASP C N 1
ATOM 3681 C CA . ASP C 1 5 ? -1.542 69.087 62.450 1.00 44.18 605 ASP C CA 1
ATOM 3682 C C . ASP C 1 5 ? -0.434 69.957 61.716 1.00 43.71 605 ASP C C 1
ATOM 3683 O O . ASP C 1 5 ? -0.161 69.759 60.522 1.00 43.75 605 ASP C O 1
ATOM 3688 N N . PRO C 1 6 ? 0.253 70.874 62.418 1.00 43.13 606 PRO C N 1
ATOM 3689 C CA . PRO C 1 6 ? 1.270 71.744 61.780 1.00 42.59 606 PRO C CA 1
ATOM 3690 C C . PRO C 1 6 ? 2.415 71.069 61.045 1.00 42.01 606 PRO C C 1
ATOM 3691 O O . PRO C 1 6 ? 3.007 71.619 60.126 1.00 42.01 606 PRO C O 1
ATOM 3695 N N . SER C 1 7 ? 2.743 69.878 61.484 1.00 41.41 607 SER C N 1
ATOM 3696 C CA . SER C 1 7 ? 3.802 69.136 60.864 1.00 40.78 607 SER C CA 1
ATOM 3697 C C . SER C 1 7 ? 3.178 68.441 59.652 1.00 40.21 607 SER C C 1
ATOM 3698 O O . SER C 1 7 ? 3.841 67.709 58.940 1.00 40.18 607 SER C O 1
ATOM 3701 N N . GLN C 1 8 ? 1.886 68.671 59.438 1.00 39.47 608 GLN C N 1
ATOM 3702 C CA . GLN C 1 8 ? 1.171 68.088 58.307 1.00 38.68 608 GLN C CA 1
ATOM 3703 C C . GLN C 1 8 ? 1.015 69.067 57.091 1.00 37.87 608 GLN C C 1
ATOM 3704 O O . GLN C 1 8 ? 0.626 68.654 56.001 1.00 37.87 608 GLN C O 1
ATOM 3710 N N . LEU C 1 9 ? 1.341 70.343 57.259 1.00 36.83 609 LEU C N 1
ATOM 3711 C CA . LEU C 1 9 ? 1.243 71.269 56.127 1.00 35.75 609 LEU C CA 1
ATOM 3712 C C . LEU C 1 9 ? 2.530 71.243 55.258 1.00 35.12 609 LEU C C 1
ATOM 3713 O O . LEU C 1 9 ? 3.643 70.997 55.773 1.00 34.95 609 LEU C O 1
ATOM 3718 N N . HIS C 1 10 ? 2.404 71.504 53.951 1.00 34.18 610 HIS C N 1
ATOM 3719 C CA . HIS C 1 10 ? 3.593 71.464 53.091 1.00 33.28 610 HIS C CA 1
ATOM 3720 C C . HIS C 1 10 ? 4.342 72.791 53.213 1.00 32.76 610 HIS C C 1
ATOM 3721 O O . HIS C 1 10 ? 3.731 73.855 53.178 1.00 32.54 610 HIS C O 1
ATOM 3728 N N . ARG C 1 11 ? 5.666 72.709 53.379 1.00 32.10 611 ARG C N 1
ATOM 3729 C CA . ARG C 1 11 ? 6.516 73.881 53.498 1.00 31.40 611 ARG C CA 1
ATOM 3730 C C . ARG C 1 11 ? 6.795 74.402 52.100 1.00 30.65 611 ARG C C 1
ATOM 3731 O O . ARG C 1 11 ? 7.320 73.685 51.254 1.00 30.55 611 ARG C O 1
ATOM 3739 N N . SER C 1 12 ? 6.486 75.657 51.854 1.00 29.78 612 SER C N 1
ATOM 3740 C CA . SER C 1 12 ? 6.732 76.202 50.513 1.00 28.88 612 SER C CA 1
ATOM 3741 C C . SER C 1 12 ? 8.233 76.320 50.089 1.00 28.25 612 SER C C 1
ATOM 3742 O O . SER C 1 12 ? 8.550 76.118 48.930 1.00 28.04 612 SER C O 1
ATOM 3745 N N . SER C 1 13 ? 9.122 76.637 51.028 1.00 27.49 613 SER C N 1
ATOM 3746 C CA . SER C 1 13 ? 10.576 76.817 50.717 1.00 26.88 613 SER C CA 1
ATOM 3747 C C . SER C 1 13 ? 11.243 75.503 50.297 1.00 26.20 613 SER C C 1
ATOM 3748 O O . SER C 1 13 ? 12.396 75.495 49.935 1.00 26.17 613 SER C O 1
ATOM 3751 N N . LEU C 1 14 ? 10.513 74.397 50.396 1.00 25.60 614 LEU C N 1
ATOM 3752 C CA . LEU C 1 14 ? 11.030 73.101 49.952 1.00 24.96 614 LEU C CA 1
ATOM 3753 C C . LEU C 1 14 ? 10.508 72.725 48.534 1.00 24.62 614 LEU C C 1
ATOM 3754 O O . LEU C 1 14 ? 10.933 71.721 47.962 1.00 24.34 614 LEU C O 1
ATOM 3759 N N . VAL C 1 15 ? 9.636 73.553 47.948 1.00 24.16 615 VAL C N 1
ATOM 3760 C CA . VAL C 1 15 ? 9.056 73.183 46.655 1.00 23.80 615 VAL C CA 1
ATOM 3761 C C . VAL C 1 15 ? 9.928 73.553 45.461 1.00 23.66 615 VAL C C 1
ATOM 3762 O O . VAL C 1 15 ? 10.346 74.671 45.343 1.00 23.48 615 VAL C O 1
ATOM 3766 N N . LYS C 1 16 ? 10.173 72.586 44.581 1.00 23.40 616 LYS C N 1
ATOM 3767 C CA . LYS C 1 16 ? 10.906 72.807 43.345 1.00 23.26 616 LYS C CA 1
ATOM 3768 C C . LYS C 1 16 ? 9.875 73.228 42.294 1.00 22.83 616 LYS C C 1
ATOM 3769 O O . LYS C 1 16 ? 8.796 72.656 42.195 1.00 22.89 616 LYS C O 1
ATOM 3775 N N . ASN C 1 17 ? 10.169 74.247 41.531 1.00 22.35 617 ASN C N 1
ATOM 3776 C CA . ASN C 1 17 ? 9.190 74.760 40.555 1.00 21.88 617 ASN C CA 1
ATOM 3777 C C . ASN C 1 17 ? 7.832 75.237 41.132 1.00 21.60 617 ASN C C 1
ATOM 3778 O O . ASN C 1 17 ? 6.745 75.008 40.563 1.00 21.51 617 ASN C O 1
ATOM 3783 N N . LEU C 1 18 ? 7.886 75.897 42.281 1.00 21.19 618 LEU C N 1
ATOM 3784 C CA . LEU C 1 18 ? 6.669 76.459 42.832 1.00 20.89 618 LEU C CA 1
ATOM 3785 C C . LEU C 1 18 ? 5.981 77.398 41.888 1.00 20.73 618 LEU C C 1
ATOM 3786 O O . LEU C 1 18 ? 4.810 77.663 42.058 1.00 20.64 618 LEU C O 1
ATOM 3791 N N . GLN C 1 19 ? 6.675 77.921 40.890 1.00 20.56 619 GLN C N 1
ATOM 3792 C CA . GLN C 1 19 ? 5.984 78.855 40.013 1.00 20.54 619 GLN C CA 1
ATOM 3793 C C . GLN C 1 19 ? 4.833 78.196 39.277 1.00 20.26 619 GLN C C 1
ATOM 3794 O O . GLN C 1 19 ? 3.917 78.905 38.791 1.00 20.45 619 GLN C O 1
ATOM 3800 N N . ASN C 1 20 ? 4.883 76.876 39.172 1.00 19.74 620 ASN C N 1
ATOM 3801 C CA . ASN C 1 20 ? 3.783 76.169 38.444 1.00 19.32 620 ASN C CA 1
ATOM 3802 C C . ASN C 1 20 ? 2.454 76.183 39.166 1.00 19.06 620 ASN C C 1
ATOM 3803 O O . ASN C 1 20 ? 1.402 75.975 38.528 1.00 18.99 620 ASN C O 1
ATOM 3808 N N . ILE C 1 21 ? 2.505 76.346 40.497 1.00 18.70 621 ILE C N 1
ATOM 3809 C CA . ILE C 1 21 ? 1.269 76.538 41.242 1.00 18.49 621 ILE C CA 1
ATOM 3810 C C . ILE C 1 21 ? 0.760 77.952 40.935 1.00 18.30 621 ILE C C 1
ATOM 3811 O O . ILE C 1 21 ? -0.443 78.127 40.714 1.00 18.24 621 ILE C O 1
ATOM 3816 N N . TYR C 1 22 ? 1.670 78.947 40.861 1.00 18.24 622 TYR C N 1
ATOM 3817 C CA . TYR C 1 22 ? 1.310 80.347 40.577 1.00 18.15 622 TYR C CA 1
ATOM 3818 C C . TYR C 1 22 ? 0.471 80.450 39.300 1.00 18.22 622 TYR C C 1
ATOM 3819 O O . TYR C 1 22 ? -0.602 81.076 39.304 1.00 18.01 622 TYR C O 1
ATOM 3828 N N . PHE C 1 23 ? 0.948 79.825 38.207 1.00 18.24 623 PHE C N 1
ATOM 3829 C CA . PHE C 1 23 ? 0.211 79.893 36.905 1.00 18.36 623 PHE C CA 1
ATOM 3830 C C . PHE C 1 23 ? -1.218 79.375 36.907 1.00 18.47 623 PHE C C 1
ATOM 3831 O O . PHE C 1 23 ? -2.112 79.902 36.201 1.00 18.56 623 PHE C O 1
ATOM 3839 N N . LEU C 1 24 ? -1.455 78.404 37.757 1.00 18.59 624 LEU C N 1
ATOM 3840 C CA . LEU C 1 24 ? -2.784 77.833 37.928 1.00 18.75 624 LEU C CA 1
ATOM 3841 C C . LEU C 1 24 ? -3.799 78.820 38.513 1.00 18.92 624 LEU C C 1
ATOM 3842 O O . LEU C 1 24 ? -4.921 78.961 38.018 1.00 18.92 624 LEU C O 1
ATOM 3847 N N . TYR C 1 25 ? -3.387 79.535 39.546 1.00 19.02 625 TYR C N 1
ATOM 3848 C CA . TYR C 1 25 ? -4.308 80.396 40.250 1.00 19.23 625 TYR C CA 1
ATOM 3849 C C . TYR C 1 25 ? -4.213 81.811 39.846 1.00 19.35 625 TYR C C 1
ATOM 3850 O O . TYR C 1 25 ? -5.063 82.591 40.214 1.00 19.29 625 TYR C O 1
ATOM 3859 N N . GLU C 1 26 ? -3.184 82.153 39.051 1.00 19.64 626 GLU C N 1
ATOM 3860 C CA . GLU C 1 26 ? -3.057 83.548 38.586 1.00 19.86 626 GLU C CA 1
ATOM 3861 C C . GLU C 1 26 ? -3.839 83.640 37.256 1.00 19.92 626 GLU C C 1
ATOM 3862 O O . GLU C 1 26 ? -4.514 84.616 37.004 1.00 19.98 626 GLU C O 1
ATOM 3868 N N . GLY C 1 27 ? -3.748 82.622 36.403 1.00 20.03 627 GLY C N 1
ATOM 3869 C CA . GLY C 1 27 ? -4.502 82.693 35.150 1.00 20.06 627 GLY C CA 1
ATOM 3870 C C . GLY C 1 27 ? -5.999 82.468 35.281 1.00 20.05 627 GLY C C 1
ATOM 3871 O O . GLY C 1 27 ? -6.523 82.041 36.329 1.00 20.14 627 GLY C O 1
ATOM 3872 N N . ASP C 1 28 ? -6.728 82.702 34.212 1.00 20.00 628 ASP C N 1
ATOM 3873 C CA . ASP C 1 28 ? -8.169 82.503 34.306 1.00 19.94 628 ASP C CA 1
ATOM 3874 C C . ASP C 1 28 ? -8.579 81.067 34.423 1.00 19.75 628 ASP C C 1
ATOM 3875 O O . ASP C 1 28 ? -7.923 80.181 33.922 1.00 19.54 628 ASP C O 1
ATOM 3880 N N . PRO C 1 29 ? -9.710 80.821 35.068 1.00 19.47 629 PRO C N 1
ATOM 3881 C CA . PRO C 1 29 ? -10.167 79.450 35.192 1.00 19.34 629 PRO C CA 1
ATOM 3882 C C . PRO C 1 29 ? -10.858 79.133 33.860 1.00 19.30 629 PRO C C 1
ATOM 3883 O O . PRO C 1 29 ? -10.954 79.957 32.982 1.00 19.34 629 PRO C O 1
ATOM 3887 N N . VAL C 1 30 ? -11.331 77.905 33.716 1.00 19.33 630 VAL C N 1
ATOM 3888 C CA . VAL C 1 30 ? -12.044 77.522 32.524 1.00 19.38 630 VAL C CA 1
ATOM 3889 C C . VAL C 1 30 ? -13.517 77.480 32.938 1.00 19.36 630 VAL C C 1
ATOM 3890 O O . VAL C 1 30 ? -13.907 76.827 33.919 1.00 19.16 630 VAL C O 1
ATOM 3894 N N . THR C 1 31 ? -14.346 78.213 32.204 1.00 19.52 631 THR C N 1
ATOM 3895 C CA . THR C 1 31 ? -15.760 78.205 32.503 1.00 19.71 631 THR C CA 1
ATOM 3896 C C . THR C 1 31 ? -16.647 78.043 31.247 1.00 19.95 631 THR C C 1
ATOM 3897 O O . THR C 1 31 ? -16.366 78.705 30.224 1.00 19.88 631 THR C O 1
ATOM 3901 N N . HIS C 1 32 ? -17.692 77.184 31.350 1.00 20.30 632 HIS C N 1
ATOM 3902 C CA . HIS C 1 32 ? -18.704 76.925 30.278 1.00 20.89 632 HIS C CA 1
ATOM 3903 C C . HIS C 1 32 ? -20.063 76.730 30.895 1.00 21.46 632 HIS C C 1
ATOM 3904 O O . HIS C 1 32 ? -20.205 76.054 31.928 1.00 21.40 632 HIS C O 1
ATOM 3911 N N . GLU C 1 33 ? -21.071 77.296 30.243 1.00 22.33 633 GLU C N 1
ATOM 3912 C CA . GLU C 1 33 ? -22.427 77.198 30.781 1.00 23.08 633 GLU C CA 1
ATOM 3913 C C . GLU C 1 33 ? -23.399 76.369 29.909 1.00 23.25 633 GLU C C 1
ATOM 3914 O O . GLU C 1 33 ? -23.454 76.584 28.707 1.00 23.23 633 GLU C O 1
ATOM 3920 N N . ASN C 1 34 ? -24.069 75.391 30.522 1.00 23.57 634 ASN C N 1
ATOM 3921 C CA . ASN C 1 34 ? -25.113 74.584 29.887 1.00 23.82 634 ASN C CA 1
ATOM 3922 C C . ASN C 1 34 ? -24.607 73.767 28.730 1.00 23.91 634 ASN C C 1
ATOM 3923 O O . ASN C 1 34 ? -25.199 73.890 27.632 1.00 24.02 634 ASN C O 1
ATOM 3928 N N . VAL C 1 35 ? -23.531 72.982 28.956 1.00 23.66 635 VAL C N 1
ATOM 3929 C CA . VAL C 1 35 ? -22.906 72.137 27.955 1.00 23.45 635 VAL C CA 1
ATOM 3930 C C . VAL C 1 35 ? -23.060 70.625 28.278 1.00 23.36 635 VAL C C 1
ATOM 3931 O O . VAL C 1 35 ? -23.259 70.227 29.417 1.00 23.25 635 VAL C O 1
ATOM 3935 N N . LYS C 1 36 ? -22.877 69.793 27.253 1.00 23.28 636 LYS C N 1
ATOM 3936 C CA . LYS C 1 36 ? -23.047 68.335 27.362 1.00 23.17 636 LYS C CA 1
ATOM 3937 C C . LYS C 1 36 ? -21.825 67.564 26.839 1.00 22.97 636 LYS C C 1
ATOM 3938 O O . LYS C 1 36 ? -21.285 67.907 25.799 1.00 22.83 636 LYS C O 1
ATOM 3944 N N . SER C 1 37 ? -21.419 66.489 27.528 1.00 22.87 637 SER C N 1
ATOM 3945 C CA . SER C 1 37 ? -20.240 65.750 27.093 1.00 22.81 637 SER C CA 1
ATOM 3946 C C . SER C 1 37 ? -20.440 65.157 25.669 1.00 22.79 637 SER C C 1
ATOM 3947 O O . SER C 1 37 ? -21.556 64.902 25.236 1.00 22.73 637 SER C O 1
ATOM 3950 N N . VAL C 1 38 ? -19.352 65.010 24.940 1.00 22.63 638 VAL C N 1
ATOM 3951 C CA . VAL C 1 38 ? -19.455 64.443 23.595 1.00 22.52 638 VAL C CA 1
ATOM 3952 C C . VAL C 1 38 ? -18.643 63.160 23.538 1.00 22.39 638 VAL C C 1
ATOM 3953 O O . VAL C 1 38 ? -18.719 62.462 22.552 1.00 22.49 638 VAL C O 1
ATOM 3957 N N . ASP C 1 39 ? -17.856 62.842 24.574 1.00 22.18 639 ASP C N 1
ATOM 3958 C CA . ASP C 1 39 ? -17.089 61.616 24.529 1.00 21.89 639 ASP C CA 1
ATOM 3959 C C . ASP C 1 39 ? -16.459 61.286 25.893 1.00 21.77 639 ASP C C 1
ATOM 3960 O O . ASP C 1 39 ? -16.745 61.939 26.940 1.00 21.63 639 ASP C O 1
ATOM 3965 N N . GLN C 1 40 ? -15.598 60.270 25.905 1.00 21.50 640 GLN C N 1
ATOM 3966 C CA . GLN C 1 40 ? -14.841 59.972 27.122 1.00 21.30 640 GLN C CA 1
ATOM 3967 C C . GLN C 1 40 ? -13.591 59.132 26.774 1.00 20.97 640 GLN C C 1
ATOM 3968 O O . GLN C 1 40 ? -13.609 58.445 25.751 1.00 20.84 640 GLN C O 1
ATOM 3974 N N . LEU C 1 41 ? -12.498 59.241 27.560 1.00 20.56 641 LEU C N 1
ATOM 3975 C CA . LEU C 1 41 ? -11.246 58.435 27.305 1.00 20.02 641 LEU C CA 1
ATOM 3976 C C . LEU C 1 41 ? -11.346 57.159 28.158 1.00 19.66 641 LEU C C 1
ATOM 3977 O O . LEU C 1 41 ? -11.365 56.034 27.634 1.00 19.68 641 LEU C O 1
ATOM 3982 N N . LEU C 1 42 ? -11.346 57.369 29.476 1.00 19.23 642 LEU C N 1
ATOM 3983 C CA . LEU C 1 42 ? -11.546 56.366 30.507 1.00 18.86 642 LEU C CA 1
ATOM 3984 C C . LEU C 1 42 ? -12.990 56.544 31.108 1.00 18.84 642 LEU C C 1
ATOM 3985 O O . LEU C 1 42 ? -13.689 57.619 30.938 1.00 18.48 642 LEU C O 1
ATOM 3990 N N . SER C 1 43 ? -13.422 55.523 31.822 1.00 18.71 643 SER C N 1
ATOM 3991 C CA . SER C 1 43 ? -14.741 55.454 32.443 1.00 18.88 643 SER C CA 1
ATOM 3992 C C . SER C 1 43 ? -15.051 56.537 33.491 1.00 19.11 643 SER C C 1
ATOM 3993 O O . SER C 1 43 ? -16.237 56.868 33.748 1.00 19.02 643 SER C O 1
ATOM 3996 N N . HIS C 1 44 ? -13.987 57.090 34.068 1.00 19.21 644 HIS C N 1
ATOM 3997 C CA . HIS C 1 44 ? -14.181 58.087 35.076 1.00 19.34 644 HIS C CA 1
ATOM 3998 C C . HIS C 1 44 ? -14.047 59.532 34.596 1.00 18.96 644 HIS C C 1
ATOM 3999 O O . HIS C 1 44 ? -14.015 60.455 35.438 1.00 19.06 644 HIS C O 1
ATOM 4006 N N . ASP C 1 45 ? -13.951 59.746 33.273 1.00 18.37 645 ASP C N 1
ATOM 4007 C CA . ASP C 1 45 ? -13.818 61.127 32.766 1.00 17.83 645 ASP C CA 1
ATOM 4008 C C . ASP C 1 45 ? -14.938 61.462 31.765 1.00 17.44 645 ASP C C 1
ATOM 4009 O O . ASP C 1 45 ? -15.709 60.590 31.442 1.00 17.21 645 ASP C O 1
ATOM 4014 N N . LEU C 1 46 ? -14.989 62.727 31.336 1.00 16.99 646 LEU C N 1
ATOM 4015 C CA . LEU C 1 46 ? -15.950 63.207 30.393 1.00 16.72 646 LEU C CA 1
ATOM 4016 C C . LEU C 1 46 ? -15.153 64.211 29.591 1.00 16.80 646 LEU C C 1
ATOM 4017 O O . LEU C 1 46 ? -14.383 65.000 30.169 1.00 16.86 646 LEU C O 1
ATOM 4022 N N . ILE C 1 47 ? -15.418 64.232 28.296 1.00 16.74 647 ILE C N 1
ATOM 4023 C CA . ILE C 1 47 ? -14.823 65.133 27.313 1.00 17.07 647 ILE C CA 1
ATOM 4024 C C . ILE C 1 47 ? -15.913 66.055 26.719 1.00 17.22 647 ILE C C 1
ATOM 4025 O O . ILE C 1 47 ? -16.978 65.615 26.366 1.00 17.21 647 ILE C O 1
ATOM 4030 N N . TYR C 1 48 ? -15.637 67.358 26.750 1.00 17.51 648 TYR C N 1
ATOM 4031 C CA . TYR C 1 48 ? -16.504 68.400 26.213 1.00 17.65 648 TYR C CA 1
ATOM 4032 C C . TYR C 1 48 ? -15.867 69.095 24.991 1.00 17.99 648 TYR C C 1
ATOM 4033 O O . TYR C 1 48 ? -14.635 69.310 24.953 1.00 17.65 648 TYR C O 1
ATOM 4042 N N . ASN C 1 49 ? -16.705 69.403 23.993 1.00 18.31 649 ASN C N 1
ATOM 4043 C CA . ASN C 1 49 ? -16.249 70.107 22.803 1.00 18.94 649 ASN C CA 1
ATOM 4044 C C . ASN C 1 49 ? -16.456 71.613 23.112 1.00 19.08 649 ASN C C 1
ATOM 4045 O O . ASN C 1 49 ? -17.467 72.251 22.701 1.00 19.28 649 ASN C O 1
ATOM 4050 N N . VAL C 1 50 ? -15.539 72.143 23.902 1.00 19.21 650 VAL C N 1
ATOM 4051 C CA . VAL C 1 50 ? -15.553 73.542 24.310 1.00 19.36 650 VAL C CA 1
ATOM 4052 C C . VAL C 1 50 ? -14.164 74.108 24.120 1.00 19.57 650 VAL C C 1
ATOM 4053 O O . VAL C 1 50 ? -13.167 73.355 24.111 1.00 19.47 650 VAL C O 1
ATOM 4057 N N . SER C 1 51 ? -14.114 75.442 24.039 1.00 19.80 651 SER C N 1
ATOM 4058 C CA . SER C 1 51 ? -12.924 76.238 23.688 1.00 20.11 651 SER C CA 1
ATOM 4059 C C . SER C 1 51 ? -12.558 77.349 24.637 1.00 20.23 651 SER C C 1
ATOM 4060 O O . SER C 1 51 ? -13.423 77.892 25.252 1.00 20.01 651 SER C O 1
ATOM 4063 N N . GLY C 1 52 ? -11.291 77.751 24.586 1.00 20.62 652 GLY C N 1
ATOM 4064 C CA . GLY C 1 52 ? -10.772 78.801 25.444 1.00 21.13 652 GLY C CA 1
ATOM 4065 C C . GLY C 1 52 ? -9.528 79.230 24.723 1.00 21.60 652 GLY C C 1
ATOM 4066 O O . GLY C 1 52 ? -9.154 78.661 23.665 1.00 21.58 652 GLY C O 1
ATOM 4067 N N . PRO C 1 53 ? -8.874 80.276 25.216 1.00 21.88 653 PRO C N 1
ATOM 4068 C CA . PRO C 1 53 ? -7.658 80.695 24.495 1.00 22.08 653 PRO C CA 1
ATOM 4069 C C . PRO C 1 53 ? -6.654 79.684 23.956 1.00 22.08 653 PRO C C 1
ATOM 4070 O O . PRO C 1 53 ? -6.268 79.778 22.755 1.00 22.35 653 PRO C O 1
ATOM 4074 N N . ASN C 1 54 ? -6.229 78.731 24.768 1.00 21.98 654 ASN C N 1
ATOM 4075 C CA . ASN C 1 54 ? -5.258 77.763 24.250 1.00 21.82 654 ASN C CA 1
ATOM 4076 C C . ASN C 1 54 ? -5.852 76.377 24.024 1.00 21.38 654 ASN C C 1
ATOM 4077 O O . ASN C 1 54 ? -5.109 75.449 23.882 1.00 21.72 654 ASN C O 1
ATOM 4082 N N . TYR C 1 55 ? -7.161 76.181 23.986 1.00 20.94 655 TYR C N 1
ATOM 4083 C CA . TYR C 1 55 ? -7.665 74.803 23.741 1.00 20.27 655 TYR C CA 1
ATOM 4084 C C . TYR C 1 55 ? -9.000 74.765 23.062 1.00 20.11 655 TYR C C 1
ATOM 4085 O O . TYR C 1 55 ? -9.718 75.764 23.028 1.00 19.92 655 TYR C O 1
ATOM 4094 N N . ASP C 1 56 ? -9.368 73.581 22.570 1.00 19.98 656 ASP C N 1
ATOM 4095 C CA . ASP C 1 56 ? -10.714 73.451 21.991 1.00 19.89 656 ASP C CA 1
ATOM 4096 C C . ASP C 1 56 ? -11.436 72.133 22.273 1.00 19.71 656 ASP C C 1
ATOM 4097 O O . ASP C 1 56 ? -12.438 71.845 21.660 1.00 19.57 656 ASP C O 1
ATOM 4102 N N . LYS C 1 57 ? -10.894 71.376 23.226 1.00 19.36 657 LYS C N 1
ATOM 4103 C CA . LYS C 1 57 ? -11.402 70.120 23.742 1.00 19.09 657 LYS C CA 1
ATOM 4104 C C . LYS C 1 57 ? -11.034 70.168 25.267 1.00 19.00 657 LYS C C 1
ATOM 4105 O O . LYS C 1 57 ? -9.899 70.496 25.639 1.00 18.93 657 LYS C O 1
ATOM 4111 N N . LEU C 1 58 ? -11.983 69.819 26.123 1.00 19.04 658 LEU C N 1
ATOM 4112 C CA . LEU C 1 58 ? -11.719 69.874 27.548 1.00 19.20 658 LEU C CA 1
ATOM 4113 C C . LEU C 1 58 ? -12.158 68.548 28.214 1.00 19.38 658 LEU C C 1
ATOM 4114 O O . LEU C 1 58 ? -13.305 68.036 28.005 1.00 19.42 658 LEU C O 1
ATOM 4119 N N . LYS C 1 59 ? -11.293 68.057 29.083 1.00 19.48 659 LYS C N 1
ATOM 4120 C CA . LYS C 1 59 ? -11.579 66.837 29.782 1.00 19.77 659 LYS C CA 1
ATOM 4121 C C . LYS C 1 59 ? -11.614 67.076 31.303 1.00 20.07 659 LYS C C 1
ATOM 4122 O O . LYS C 1 59 ? -10.771 67.843 31.831 1.00 20.26 659 LYS C O 1
ATOM 4128 N N . THR C 1 60 ? -12.628 66.518 31.977 1.00 20.23 660 THR C N 1
ATOM 4129 C CA . THR C 1 60 ? -12.658 66.568 33.421 1.00 20.63 660 THR C CA 1
ATOM 4130 C C . THR C 1 60 ? -12.553 65.123 33.927 1.00 20.92 660 THR C C 1
ATOM 4131 O O . THR C 1 60 ? -13.256 64.248 33.400 1.00 20.83 660 THR C O 1
ATOM 4135 N N . GLU C 1 61 ? -11.670 64.846 34.882 1.00 21.35 661 GLU C N 1
ATOM 4136 C CA . GLU C 1 61 ? -11.680 63.505 35.485 1.00 21.91 661 GLU C CA 1
ATOM 4137 C C . GLU C 1 61 ? -12.535 63.610 36.741 1.00 21.96 661 GLU C C 1
ATOM 4138 O O . GLU C 1 61 ? -12.280 64.433 37.593 1.00 21.69 661 GLU C O 1
ATOM 4144 N N . LEU C 1 62 ? -13.576 62.783 36.820 1.00 22.09 662 LEU C N 1
ATOM 4145 C CA . LEU C 1 62 ? -14.459 62.812 37.973 1.00 22.23 662 LEU C CA 1
ATOM 4146 C C . LEU C 1 62 ? -14.043 61.673 38.932 1.00 22.46 662 LEU C C 1
ATOM 4147 O O . LEU C 1 62 ? -13.073 60.969 38.647 1.00 22.23 662 LEU C O 1
ATOM 4152 N N . LYS C 1 63 ? -14.712 61.544 40.083 1.00 22.84 663 LYS C N 1
ATOM 4153 C CA . LYS C 1 63 ? -14.350 60.536 41.063 1.00 23.33 663 LYS C CA 1
ATOM 4154 C C . LYS C 1 63 ? -14.257 59.047 40.587 1.00 23.53 663 LYS C C 1
ATOM 4155 O O . LYS C 1 63 ? -13.230 58.359 40.834 1.00 23.52 663 LYS C O 1
ATOM 4161 N N . ASN C 1 64 ? -15.281 58.553 39.904 1.00 23.55 664 ASN C N 1
ATOM 4162 C CA . ASN C 1 64 ? -15.297 57.175 39.454 1.00 23.82 664 ASN C CA 1
ATOM 4163 C C . ASN C 1 64 ? -16.282 57.031 38.206 1.00 23.81 664 ASN C C 1
ATOM 4164 O O . ASN C 1 64 ? -16.884 58.037 37.737 1.00 23.67 664 ASN C O 1
ATOM 4169 N N . GLN C 1 65 ? -16.448 55.823 37.671 1.00 23.81 665 GLN C N 1
ATOM 4170 C CA . GLN C 1 65 ? -17.275 55.741 36.472 1.00 23.95 665 GLN C CA 1
ATOM 4171 C C . GLN C 1 65 ? -18.686 56.200 36.827 1.00 23.90 665 GLN C C 1
ATOM 4172 O O . GLN C 1 65 ? -19.364 56.891 36.076 1.00 23.72 665 GLN C O 1
ATOM 4178 N N . GLU C 1 66 ? -19.081 55.861 38.031 1.00 24.01 666 GLU C N 1
ATOM 4179 C CA . GLU C 1 66 ? -20.392 56.235 38.520 1.00 24.17 666 GLU C CA 1
ATOM 4180 C C . GLU C 1 66 ? -20.666 57.694 38.369 1.00 23.90 666 GLU C C 1
ATOM 4181 O O . GLU C 1 66 ? -21.720 58.079 37.879 1.00 23.88 666 GLU C O 1
ATOM 4187 N N . MET C 1 67 ? -19.741 58.518 38.823 1.00 23.66 667 MET C N 1
ATOM 4188 C CA . MET C 1 67 ? -19.983 59.974 38.761 1.00 23.30 667 MET C CA 1
ATOM 4189 C C . MET C 1 67 ? -19.895 60.456 37.374 1.00 23.29 667 MET C C 1
ATOM 4190 O O . MET C 1 67 ? -20.609 61.366 37.009 1.00 23.26 667 MET C O 1
ATOM 4195 N N . ALA C 1 68 ? -18.997 59.884 36.564 1.00 23.24 668 ALA C N 1
ATOM 4196 C CA . ALA C 1 68 ? -18.970 60.351 35.178 1.00 23.05 668 ALA C CA 1
ATOM 4197 C C . ALA C 1 68 ? -20.234 59.924 34.478 1.00 23.00 668 ALA C C 1
ATOM 4198 O O . ALA C 1 68 ? -20.754 60.668 33.659 1.00 22.85 668 ALA C O 1
ATOM 4200 N N . THR C 1 69 ? -20.751 58.743 34.761 1.00 22.96 669 THR C N 1
ATOM 4201 C CA . THR C 1 69 ? -21.936 58.402 33.992 1.00 23.00 669 THR C CA 1
ATOM 4202 C C . THR C 1 69 ? -23.147 59.208 34.528 1.00 23.06 669 THR C C 1
ATOM 4203 O O . THR C 1 69 ? -24.108 59.443 33.796 1.00 22.79 669 THR C O 1
ATOM 4207 N N . LEU C 1 70 ? -23.056 59.673 35.776 1.00 23.22 670 LEU C N 1
ATOM 4208 C CA . LEU C 1 70 ? -24.083 60.497 36.388 1.00 23.51 670 LEU C CA 1
ATOM 4209 C C . LEU C 1 70 ? -24.250 61.805 35.595 1.00 23.61 670 LEU C C 1
ATOM 4210 O O . LEU C 1 70 ? -25.386 62.206 35.370 1.00 23.64 670 LEU C O 1
ATOM 4215 N N . PHE C 1 71 ? -23.157 62.450 35.153 1.00 23.53 671 PHE C N 1
ATOM 4216 C CA . PHE C 1 71 ? -23.277 63.719 34.430 1.00 23.63 671 PHE C CA 1
ATOM 4217 C C . PHE C 1 71 ? -23.173 63.561 32.940 1.00 23.77 671 PHE C C 1
ATOM 4218 O O . PHE C 1 71 ? -23.430 64.477 32.232 1.00 23.73 671 PHE C O 1
ATOM 4226 N N . LYS C 1 72 ? -22.768 62.374 32.490 1.00 23.99 672 LYS C N 1
ATOM 4227 C CA . LYS C 1 72 ? -22.537 62.076 31.077 1.00 24.35 672 LYS C CA 1
ATOM 4228 C C . LYS C 1 72 ? -23.464 62.714 30.112 1.00 24.50 672 LYS C C 1
ATOM 4229 O O . LYS C 1 72 ? -23.036 63.318 29.143 1.00 24.33 672 LYS C O 1
ATOM 4235 N N . ASP C 1 73 ? -24.754 62.587 30.382 1.00 24.85 673 ASP C N 1
ATOM 4236 C CA . ASP C 1 73 ? -25.716 63.101 29.405 1.00 25.03 673 ASP C CA 1
ATOM 4237 C C . ASP C 1 73 ? -26.475 64.284 29.905 1.00 25.04 673 ASP C C 1
ATOM 4238 O O . ASP C 1 73 ? -27.548 64.585 29.335 1.00 25.04 673 ASP C O 1
ATOM 4243 N N . LYS C 1 74 ? -25.953 64.941 30.947 1.00 25.02 674 LYS C N 1
ATOM 4244 C CA . LYS C 1 74 ? -26.621 66.111 31.490 1.00 24.97 674 LYS C CA 1
ATOM 4245 C C . LYS C 1 74 ? -26.035 67.439 31.064 1.00 24.89 674 LYS C C 1
ATOM 4246 O O . LYS C 1 74 ? -24.860 67.538 30.608 1.00 24.80 674 LYS C O 1
ATOM 4252 N N . ASN C 1 75 ? -26.864 68.470 31.145 1.00 24.73 675 ASN C N 1
ATOM 4253 C CA . ASN C 1 75 ? -26.335 69.786 30.802 1.00 24.53 675 ASN C CA 1
ATOM 4254 C C . ASN C 1 75 ? -25.787 70.217 32.117 1.00 24.07 675 ASN C C 1
ATOM 4255 O O . ASN C 1 75 ? -26.465 70.220 33.159 1.00 24.01 675 ASN C O 1
ATOM 4260 N N . VAL C 1 76 ? -24.524 70.534 32.044 1.00 23.61 676 VAL C N 1
ATOM 4261 C CA . VAL C 1 76 ? -23.817 71.004 33.189 1.00 23.12 676 VAL C CA 1
ATOM 4262 C C . VAL C 1 76 ? -23.168 72.366 32.887 1.00 22.84 676 VAL C C 1
ATOM 4263 O O . VAL C 1 76 ? -23.112 72.837 31.718 1.00 22.65 676 VAL C O 1
ATOM 4267 N N . ASP C 1 77 ? -22.638 72.911 33.998 1.00 22.54 677 ASP C N 1
ATOM 4268 C CA . ASP C 1 77 ? -21.830 74.141 34.069 1.00 22.33 677 ASP C CA 1
ATOM 4269 C C . ASP C 1 77 ? -20.422 73.601 34.518 1.00 21.94 677 ASP C C 1
ATOM 4270 O O . ASP C 1 77 ? -20.316 72.695 35.348 1.00 22.00 677 ASP C O 1
ATOM 4275 N N . ILE C 1 78 ? -19.366 74.179 33.955 1.00 21.51 678 ILE C N 1
ATOM 4276 C CA . ILE C 1 78 ? -17.992 73.792 34.279 1.00 21.01 678 ILE C CA 1
ATOM 4277 C C . ILE C 1 78 ? -17.273 74.991 34.857 1.00 20.72 678 ILE C C 1
ATOM 4278 O O . ILE C 1 78 ? -17.348 76.057 34.299 1.00 20.58 678 ILE C O 1
ATOM 4283 N N . TYR C 1 79 ? -16.625 74.827 36.014 1.00 20.47 679 TYR C N 1
ATOM 4284 C CA . TYR C 1 79 ? -15.827 75.906 36.609 1.00 20.21 679 TYR C CA 1
ATOM 4285 C C . TYR C 1 79 ? -14.562 75.165 37.058 1.00 19.90 679 TYR C C 1
ATOM 4286 O O . TYR C 1 79 ? -14.628 74.459 38.070 1.00 19.96 679 TYR C O 1
ATOM 4295 N N . GLY C 1 80 ? -13.439 75.310 36.338 1.00 19.59 680 GLY C N 1
ATOM 4296 C CA . GLY C 1 80 ? -12.257 74.522 36.722 1.00 19.47 680 GLY C CA 1
ATOM 4297 C C . GLY C 1 80 ? -10.883 75.151 36.588 1.00 19.29 680 GLY C C 1
ATOM 4298 O O . GLY C 1 80 ? -10.759 76.119 35.862 1.00 19.10 680 GLY C O 1
ATOM 4299 N N . VAL C 1 81 ? -9.876 74.579 37.273 1.00 19.07 681 VAL C N 1
ATOM 4300 C CA . VAL C 1 81 ? -8.505 75.079 37.277 1.00 18.99 681 VAL C CA 1
ATOM 4301 C C . VAL C 1 81 ? -7.826 74.128 36.332 1.00 18.95 681 VAL C C 1
ATOM 4302 O O . VAL C 1 81 ? -7.620 72.943 36.661 1.00 18.98 681 VAL C O 1
ATOM 4306 N N . GLU C 1 82 ? -7.447 74.637 35.162 1.00 18.66 682 GLU C N 1
ATOM 4307 C CA . GLU C 1 82 ? -6.931 73.734 34.166 1.00 18.25 682 GLU C CA 1
ATOM 4308 C C . GLU C 1 82 ? -5.440 73.577 34.006 1.00 17.94 682 GLU C C 1
ATOM 4309 O O . GLU C 1 82 ? -4.658 74.456 34.416 1.00 17.92 682 GLU C O 1
ATOM 4315 N N . TYR C 1 83 ? -5.033 72.461 33.413 1.00 17.56 683 TYR C N 1
ATOM 4316 C CA . TYR C 1 83 ? -3.638 72.182 33.128 1.00 17.26 683 TYR C CA 1
ATOM 4317 C C . TYR C 1 83 ? -3.454 71.622 31.679 1.00 17.46 683 TYR C C 1
ATOM 4318 O O . TYR C 1 83 ? -4.401 71.108 31.084 1.00 17.38 683 TYR C O 1
ATOM 4327 N N . TYR C 1 84 ? -2.259 71.742 31.122 1.00 17.69 684 TYR C N 1
ATOM 4328 C CA . TYR C 1 84 ? -1.940 71.245 29.759 1.00 18.04 684 TYR C CA 1
ATOM 4329 C C . TYR C 1 84 ? -0.859 70.176 29.813 1.00 18.12 684 TYR C C 1
ATOM 4330 O O . TYR C 1 84 ? -0.833 69.216 29.008 1.00 18.23 684 TYR C O 1
ATOM 4339 N N . HIS C 1 85 ? 0.069 70.324 30.761 1.00 18.25 685 HIS C N 1
ATOM 4340 C CA . HIS C 1 85 ? 1.151 69.369 30.843 1.00 18.33 685 HIS C CA 1
ATOM 4341 C C . HIS C 1 85 ? 0.621 68.061 31.377 1.00 18.28 685 HIS C C 1
ATOM 4342 O O . HIS C 1 85 ? 0.004 68.019 32.428 1.00 18.43 685 HIS C O 1
ATOM 4349 N N . LEU C 1 86 ? 0.834 66.990 30.634 1.00 18.33 686 LEU C N 1
ATOM 4350 C CA . LEU C 1 86 ? 0.380 65.692 30.994 1.00 18.28 686 LEU C CA 1
ATOM 4351 C C . LEU C 1 86 ? -1.138 65.544 30.883 1.00 18.45 686 LEU C C 1
ATOM 4352 O O . LEU C 1 86 ? -1.733 64.602 31.440 1.00 18.37 686 LEU C O 1
ATOM 4357 N N . CYS C 1 87 ? -1.775 66.420 30.100 1.00 18.51 687 CYS C N 1
ATOM 4358 C CA . CYS C 1 87 ? -3.217 66.329 29.848 1.00 18.87 687 CYS C CA 1
ATOM 4359 C C . CYS C 1 87 ? -3.379 65.438 28.591 1.00 19.39 687 CYS C C 1
ATOM 4360 O O . CYS C 1 87 ? -2.836 65.745 27.583 1.00 19.32 687 CYS C O 1
ATOM 4363 N N . TYR C 1 88 ? -4.109 64.349 28.703 1.00 19.94 688 TYR C N 1
ATOM 4364 C CA . TYR C 1 88 ? -4.287 63.393 27.581 1.00 20.62 688 TYR C CA 1
ATOM 4365 C C . TYR C 1 88 ? -5.763 63.253 27.373 1.00 20.21 688 TYR C C 1
ATOM 4366 O O . TYR C 1 88 ? -6.489 62.947 28.329 1.00 20.67 688 TYR C O 1
ATOM 4375 N N . LEU C 1 89 ? -6.227 63.434 26.161 1.00 19.56 689 LEU C N 1
ATOM 4376 C CA . LEU C 1 89 ? -7.663 63.422 25.949 1.00 18.95 689 LEU C CA 1
ATOM 4377 C C . LEU C 1 89 ? -8.076 62.602 24.706 1.00 18.56 689 LEU C C 1
ATOM 4378 O O . LEU C 1 89 ? -9.014 61.786 24.799 1.00 18.22 689 LEU C O 1
ATOM 4383 N N . CYS C 1 90 ? -7.344 62.816 23.613 1.00 18.20 690 CYS C N 1
ATOM 4384 C CA . CYS C 1 90 ? -7.539 62.123 22.382 1.00 18.05 690 CYS C CA 1
ATOM 4385 C C . CYS C 1 90 ? -6.213 62.074 21.605 1.00 18.02 690 CYS C C 1
ATOM 4386 O O . CYS C 1 90 ? -5.476 63.047 21.587 1.00 17.76 690 CYS C O 1
ATOM 4389 N N . GLU C 1 91 ? -5.985 60.993 20.858 1.00 17.99 691 GLU C N 1
ATOM 4390 C CA . GLU C 1 91 ? -4.777 60.826 20.030 1.00 18.20 691 GLU C CA 1
ATOM 4391 C C . GLU C 1 91 ? -4.756 61.915 18.926 1.00 18.44 691 GLU C C 1
ATOM 4392 O O . GLU C 1 91 ? -3.714 62.346 18.453 1.00 18.55 691 GLU C O 1
ATOM 4398 N N . ASN C 1 92 ? -5.917 62.387 18.520 1.00 18.68 692 ASN C N 1
ATOM 4399 C CA . ASN C 1 92 ? -5.893 63.424 17.474 1.00 19.03 692 ASN C CA 1
ATOM 4400 C C . ASN C 1 92 ? -5.985 64.873 18.025 1.00 19.07 692 ASN C C 1
ATOM 4401 O O . ASN C 1 92 ? -5.905 65.799 17.265 1.00 19.18 692 ASN C O 1
ATOM 4406 N N . ALA C 1 93 ? -6.197 65.085 19.313 1.00 19.24 693 ALA C N 1
ATOM 4407 C CA . ALA C 1 93 ? -6.316 66.509 19.770 1.00 19.19 693 ALA C CA 1
ATOM 4408 C C . ALA C 1 93 ? -4.944 67.116 20.093 1.00 19.04 693 ALA C C 1
ATOM 4409 O O . ALA C 1 93 ? -4.172 66.516 20.843 1.00 19.24 693 ALA C O 1
ATOM 4411 N N . GLU C 1 94 ? -4.630 68.251 19.503 1.00 18.52 694 GLU C N 1
ATOM 4412 C CA . GLU C 1 94 ? -3.371 68.894 19.721 1.00 18.29 694 GLU C CA 1
ATOM 4413 C C . GLU C 1 94 ? -3.550 70.161 20.596 1.00 17.99 694 GLU C C 1
ATOM 4414 O O . GLU C 1 94 ? -2.555 70.824 20.919 1.00 17.77 694 GLU C O 1
ATOM 4420 N N . ARG C 1 95 ? -4.814 70.478 20.959 1.00 17.73 695 ARG C N 1
ATOM 4421 C CA . ARG C 1 95 ? -5.130 71.712 21.746 1.00 17.57 695 ARG C CA 1
ATOM 4422 C C . ARG C 1 95 ? -6.126 71.332 22.830 1.00 17.43 695 ARG C C 1
ATOM 4423 O O . ARG C 1 95 ? -7.269 71.702 22.835 1.00 17.56 695 ARG C O 1
ATOM 4431 N N . SER C 1 96 ? -5.654 70.542 23.766 1.00 17.27 696 SER C N 1
ATOM 4432 C CA . SER C 1 96 ? -6.458 70.010 24.862 1.00 17.08 696 SER C CA 1
ATOM 4433 C C . SER C 1 96 ? -6.232 70.745 26.157 1.00 16.85 696 SER C C 1
ATOM 4434 O O . SER C 1 96 ? -5.174 71.274 26.340 1.00 16.65 696 SER C O 1
ATOM 4437 N N . ALA C 1 97 ? -7.222 70.736 27.043 1.00 16.78 697 ALA C N 1
ATOM 4438 C CA . ALA C 1 97 ? -7.019 71.271 28.399 1.00 16.75 697 ALA C CA 1
ATOM 4439 C C . ALA C 1 97 ? -7.677 70.207 29.285 1.00 16.83 697 ALA C C 1
ATOM 4440 O O . ALA C 1 97 ? -8.589 69.504 28.856 1.00 16.78 697 ALA C O 1
ATOM 4442 N N . CYS C 1 98 ? -7.213 70.110 30.530 1.00 16.88 698 CYS C N 1
ATOM 4443 C CA . CYS C 1 98 ? -7.777 69.177 31.460 1.00 17.03 698 CYS C CA 1
ATOM 4444 C C . CYS C 1 98 ? -8.012 69.802 32.829 1.00 16.94 698 CYS C C 1
ATOM 4445 O O . CYS C 1 98 ? -7.275 70.740 33.242 1.00 17.13 698 CYS C O 1
ATOM 4448 N N . ILE C 1 99 ? -9.002 69.251 33.534 1.00 16.83 699 ILE C N 1
ATOM 4449 C CA . ILE C 1 99 ? -9.353 69.646 34.867 1.00 16.85 699 ILE C CA 1
ATOM 4450 C C . ILE C 1 99 ? -9.775 68.400 35.626 1.00 17.00 699 ILE C C 1
ATOM 4451 O O . ILE C 1 99 ? -9.873 67.350 35.036 1.00 16.64 699 ILE C O 1
ATOM 4456 N N . TYR C 1 100 ? -9.966 68.556 36.954 1.00 17.21 700 TYR C N 1
ATOM 4457 C CA . TYR C 1 100 ? -10.586 67.504 37.805 1.00 17.46 700 TYR C CA 1
ATOM 4458 C C . TYR C 1 100 ? -11.889 68.115 38.325 1.00 17.66 700 TYR C C 1
ATOM 4459 O O . TYR C 1 100 ? -11.952 69.312 38.640 1.00 17.55 700 TYR C O 1
ATOM 4468 N N . GLY C 1 101 ? -12.921 67.289 38.436 1.00 17.99 701 GLY C N 1
ATOM 4469 C CA . GLY C 1 101 ? -14.215 67.747 38.892 1.00 18.43 701 GLY C CA 1
ATOM 4470 C C . GLY C 1 101 ? -14.705 69.036 38.242 1.00 18.71 701 GLY C C 1
ATOM 4471 O O . GLY C 1 101 ? -14.640 69.113 37.046 1.00 18.72 701 GLY C O 1
ATOM 4472 N N . GLY C 1 102 ? -15.267 69.959 39.041 1.00 18.87 702 GLY C N 1
ATOM 4473 C CA . GLY C 1 102 ? -15.785 71.245 38.592 1.00 19.36 702 GLY C CA 1
ATOM 4474 C C . GLY C 1 102 ? -17.154 71.270 37.920 1.00 19.64 702 GLY C C 1
ATOM 4475 O O . GLY C 1 102 ? -17.539 72.280 37.274 1.00 19.24 702 GLY C O 1
ATOM 4476 N N . VAL C 1 103 ? -17.875 70.176 38.081 1.00 20.08 703 VAL C N 1
ATOM 4477 C CA . VAL C 1 103 ? -19.123 69.982 37.392 1.00 20.83 703 VAL C CA 1
ATOM 4478 C C . VAL C 1 103 ? -20.324 70.014 38.276 1.00 21.46 703 VAL C C 1
ATOM 4479 O O . VAL C 1 103 ? -20.417 69.267 39.264 1.00 21.41 703 VAL C O 1
ATOM 4483 N N . THR C 1 104 ? -21.258 70.859 37.884 1.00 22.35 704 THR C N 1
ATOM 4484 C CA . THR C 1 104 ? -22.559 70.986 38.551 1.00 23.43 704 THR C CA 1
ATOM 4485 C C . THR C 1 104 ? -23.740 70.922 37.476 1.00 24.24 704 THR C C 1
ATOM 4486 O O . THR C 1 104 ? -23.576 71.348 36.315 1.00 24.26 704 THR C O 1
ATOM 4490 N N . ASN C 1 105 ? -24.894 70.345 37.830 1.00 25.21 705 ASN C N 1
ATOM 4491 C CA . ASN C 1 105 ? -25.984 70.328 36.832 1.00 26.27 705 ASN C CA 1
ATOM 4492 C C . ASN C 1 105 ? -26.385 71.821 36.556 1.00 26.93 705 ASN C C 1
ATOM 4493 O O . ASN C 1 105 ? -26.503 72.610 37.466 1.00 26.98 705 ASN C O 1
ATOM 4498 N N . HIS C 1 106 ? -26.627 72.192 35.324 1.00 27.82 706 HIS C N 1
ATOM 4499 C CA . HIS C 1 106 ? -26.995 73.581 35.014 1.00 28.88 706 HIS C CA 1
ATOM 4500 C C . HIS C 1 106 ? -28.365 74.098 35.464 1.00 29.62 706 HIS C C 1
ATOM 4501 O O . HIS C 1 106 ? -28.514 75.182 36.092 1.00 29.58 706 HIS C O 1
ATOM 4508 N N . GLU C 1 107 ? -29.355 73.326 35.002 1.00 30.40 707 GLU C N 1
ATOM 4509 C CA . GLU C 1 107 ? -30.754 73.569 35.174 1.00 31.21 707 GLU C CA 1
ATOM 4510 C C . GLU C 1 107 ? -31.110 73.765 36.603 1.00 31.69 707 GLU C C 1
ATOM 4511 O O . GLU C 1 107 ? -30.868 72.846 37.390 1.00 31.71 707 GLU C O 1
ATOM 4517 N N . GLY C 1 108 ? -31.694 74.933 36.941 1.00 32.20 708 GLY C N 1
ATOM 4518 C CA . GLY C 1 108 ? -32.139 75.216 38.319 1.00 32.82 708 GLY C CA 1
ATOM 4519 C C . GLY C 1 108 ? -31.083 75.595 39.383 1.00 33.35 708 GLY C C 1
ATOM 4520 O O . GLY C 1 108 ? -31.378 75.704 40.578 1.00 33.35 708 GLY C O 1
ATOM 4521 N N . ASN C 1 109 ? -29.855 75.838 38.946 1.00 33.76 709 ASN C N 1
ATOM 4522 C CA . ASN C 1 109 ? -28.780 76.120 39.881 1.00 34.15 709 ASN C CA 1
ATOM 4523 C C . ASN C 1 109 ? -28.340 77.570 39.857 1.00 34.44 709 ASN C C 1
ATOM 4524 O O . ASN C 1 109 ? -27.482 77.999 40.629 1.00 34.44 709 ASN C O 1
ATOM 4529 N N . HIS C 1 110 ? -28.924 78.324 38.945 1.00 34.84 710 HIS C N 1
ATOM 4530 C CA . HIS C 1 110 ? -28.593 79.706 38.800 1.00 35.22 710 HIS C CA 1
ATOM 4531 C C . HIS C 1 110 ? -29.293 80.643 39.834 1.00 35.47 710 HIS C C 1
ATOM 4532 O O . HIS C 1 110 ? -30.494 80.524 40.103 1.00 35.50 710 HIS C O 1
ATOM 4539 N N . LEU C 1 111 ? -28.514 81.538 40.438 1.00 35.71 711 LEU C N 1
ATOM 4540 C CA . LEU C 1 111 ? -29.002 82.521 41.397 1.00 35.95 711 LEU C CA 1
ATOM 4541 C C . LEU C 1 111 ? -29.192 83.767 40.566 1.00 36.15 711 LEU C C 1
ATOM 4542 O O . LEU C 1 111 ? -28.433 84.027 39.663 1.00 36.12 711 LEU C O 1
ATOM 4547 N N . GLU C 1 112 ? -30.200 84.555 40.885 1.00 36.40 712 GLU C N 1
ATOM 4548 C CA . GLU C 1 112 ? -30.532 85.735 40.085 1.00 36.64 712 GLU C CA 1
ATOM 4549 C C . GLU C 1 112 ? -29.620 86.897 40.451 1.00 36.56 712 GLU C C 1
ATOM 4550 O O . GLU C 1 112 ? -29.345 87.782 39.639 1.00 36.57 712 GLU C O 1
ATOM 4556 N N . ILE C 1 113 ? -29.109 86.822 41.682 1.00 36.55 713 ILE C N 1
ATOM 4557 C CA . ILE C 1 113 ? -28.220 87.823 42.302 1.00 36.42 713 ILE C CA 1
ATOM 4558 C C . ILE C 1 113 ? -27.077 86.949 42.855 1.00 36.28 713 ILE C C 1
ATOM 4559 O O . ILE C 1 113 ? -27.353 85.912 43.460 1.00 36.42 713 ILE C O 1
ATOM 4564 N N . PRO C 1 114 ? -25.810 87.357 42.690 1.00 36.10 714 PRO C N 1
ATOM 4565 C CA . PRO C 1 114 ? -24.687 86.567 43.190 1.00 36.01 714 PRO C CA 1
ATOM 4566 C C . PRO C 1 114 ? -24.676 86.449 44.701 1.00 35.96 714 PRO C C 1
ATOM 4567 O O . PRO C 1 114 ? -25.052 87.379 45.410 1.00 35.98 714 PRO C O 1
ATOM 4571 N N . LYS C 1 115 ? -24.256 85.319 45.223 1.00 35.86 715 LYS C N 1
ATOM 4572 C CA . LYS C 1 115 ? -24.188 85.212 46.683 1.00 35.85 715 LYS C CA 1
ATOM 4573 C C . LYS C 1 115 ? -22.778 85.557 47.202 1.00 35.72 715 LYS C C 1
ATOM 4574 O O . LYS C 1 115 ? -21.798 84.914 46.808 1.00 35.82 715 LYS C O 1
ATOM 4580 N N . LYS C 1 116 ? -22.648 86.549 48.075 1.00 35.56 716 LYS C N 1
ATOM 4581 C CA . LYS C 1 116 ? -21.309 86.834 48.635 1.00 35.39 716 LYS C CA 1
ATOM 4582 C C . LYS C 1 116 ? -20.942 85.843 49.736 1.00 35.15 716 LYS C C 1
ATOM 4583 O O . LYS C 1 116 ? -21.770 85.443 50.532 1.00 35.15 716 LYS C O 1
ATOM 4589 N N . ILE C 1 117 ? -19.705 85.410 49.780 1.00 34.95 717 ILE C N 1
ATOM 4590 C CA . ILE C 1 117 ? -19.321 84.545 50.854 1.00 34.77 717 ILE C CA 1
ATOM 4591 C C . ILE C 1 117 ? -18.157 85.289 51.444 1.00 34.66 717 ILE C C 1
ATOM 4592 O O . ILE C 1 117 ? -17.284 85.799 50.681 1.00 34.56 717 ILE C O 1
ATOM 4597 N N . VAL C 1 118 ? -18.163 85.379 52.782 1.00 34.46 718 VAL C N 1
ATOM 4598 C CA . VAL C 1 118 ? -17.154 86.083 53.569 1.00 34.29 718 VAL C CA 1
ATOM 4599 C C . VAL C 1 118 ? -15.975 85.152 53.681 1.00 34.18 718 VAL C C 1
ATOM 4600 O O . VAL C 1 118 ? -16.152 83.973 53.898 1.00 34.02 718 VAL C O 1
ATOM 4604 N N . VAL C 1 119 ? -14.764 85.643 53.512 1.00 34.03 719 VAL C N 1
ATOM 4605 C CA . VAL C 1 119 ? -13.678 84.707 53.666 1.00 33.96 719 VAL C CA 1
ATOM 4606 C C . VAL C 1 119 ? -12.768 85.232 54.744 1.00 34.06 719 VAL C C 1
ATOM 4607 O O . VAL C 1 119 ? -12.167 86.313 54.636 1.00 33.99 719 VAL C O 1
ATOM 4611 N N . LYS C 1 120 ? -12.688 84.488 55.818 1.00 34.14 720 LYS C N 1
ATOM 4612 C CA . LYS C 1 120 ? -11.834 84.938 56.909 1.00 34.32 720 LYS C CA 1
ATOM 4613 C C . LYS C 1 120 ? -10.404 84.526 56.682 1.00 34.26 720 LYS C C 1
ATOM 4614 O O . LYS C 1 120 ? -10.142 83.381 56.354 1.00 34.31 720 LYS C O 1
ATOM 4620 N N . VAL C 1 121 ? -9.467 85.440 56.830 1.00 34.31 721 VAL C N 1
ATOM 4621 C CA . VAL C 1 121 ? -8.085 85.031 56.593 1.00 34.34 721 VAL C CA 1
ATOM 4622 C C . VAL C 1 121 ? -7.271 85.292 57.889 1.00 34.45 721 VAL C C 1
ATOM 4623 O O . VAL C 1 121 ? -7.493 86.302 58.547 1.00 34.33 721 VAL C O 1
ATOM 4627 N N . SER C 1 122 ? -6.394 84.341 58.269 1.00 34.56 722 SER C N 1
ATOM 4628 C CA . SER C 1 122 ? -5.497 84.426 59.461 1.00 34.65 722 SER C CA 1
ATOM 4629 C C . SER C 1 122 ? -4.048 84.299 59.019 1.00 34.75 722 SER C C 1
ATOM 4630 O O . SER C 1 122 ? -3.733 83.515 58.149 1.00 34.72 722 SER C O 1
ATOM 4633 N N . ILE C 1 123 ? -3.171 85.055 59.654 1.00 34.92 723 ILE C N 1
ATOM 4634 C CA . ILE C 1 123 ? -1.738 85.038 59.373 1.00 35.16 723 ILE C CA 1
ATOM 4635 C C . ILE C 1 123 ? -1.005 84.926 60.713 1.00 35.35 723 ILE C C 1
ATOM 4636 O O . ILE C 1 123 ? -1.255 85.709 61.627 1.00 35.33 723 ILE C O 1
ATOM 4641 N N . ASP C 1 124 ? -0.131 83.929 60.808 1.00 35.63 724 ASP C N 1
ATOM 4642 C CA . ASP C 1 124 ? 0.647 83.607 62.019 1.00 36.01 724 ASP C CA 1
ATOM 4643 C C . ASP C 1 124 ? -0.268 83.679 63.235 1.00 36.18 724 ASP C C 1
ATOM 4644 O O . ASP C 1 124 ? -0.012 84.381 64.200 1.00 36.30 724 ASP C O 1
ATOM 4649 N N . GLY C 1 125 ? -1.369 82.959 63.152 1.00 36.41 725 GLY C N 1
ATOM 4650 C CA . GLY C 1 125 ? -2.337 82.936 64.228 1.00 36.57 725 GLY C CA 1
ATOM 4651 C C . GLY C 1 125 ? -3.301 84.110 64.410 1.00 36.73 725 GLY C C 1
ATOM 4652 O O . GLY C 1 125 ? -4.253 83.924 65.164 1.00 36.72 725 GLY C O 1
ATOM 4653 N N . ILE C 1 126 ? -3.102 85.275 63.774 1.00 36.78 726 ILE C N 1
ATOM 4654 C CA . ILE C 1 126 ? -4.020 86.393 63.982 1.00 36.96 726 ILE C CA 1
ATOM 4655 C C . ILE C 1 126 ? -4.953 86.756 62.813 1.00 37.04 726 ILE C C 1
ATOM 4656 O O . ILE C 1 126 ? -4.497 86.965 61.664 1.00 36.93 726 ILE C O 1
ATOM 4661 N N . GLN C 1 127 ? -6.251 86.834 63.134 1.00 37.19 727 GLN C N 1
ATOM 4662 C CA . GLN C 1 127 ? -7.332 87.248 62.198 1.00 37.42 727 GLN C CA 1
ATOM 4663 C C . GLN C 1 127 ? -6.973 88.576 61.508 1.00 37.41 727 GLN C C 1
ATOM 4664 O O . GLN C 1 127 ? -7.356 89.621 62.010 1.00 37.57 727 GLN C O 1
ATOM 4670 N N . SER C 1 128 ? -6.295 88.560 60.358 1.00 37.41 728 SER C N 1
ATOM 4671 C CA . SER C 1 128 ? -5.855 89.812 59.747 1.00 37.35 728 SER C CA 1
ATOM 4672 C C . SER C 1 128 ? -6.710 90.540 58.767 1.00 37.23 728 SER C C 1
ATOM 4673 O O . SER C 1 128 ? -6.355 91.683 58.373 1.00 37.30 728 SER C O 1
ATOM 4676 N N . LEU C 1 129 ? -7.784 89.922 58.312 1.00 37.00 729 LEU C N 1
ATOM 4677 C CA . LEU C 1 129 ? -8.683 90.656 57.423 1.00 36.75 729 LEU C CA 1
ATOM 4678 C C . LEU C 1 129 ? -9.590 89.758 56.644 1.00 36.44 729 LEU C C 1
ATOM 4679 O O . LEU C 1 129 ? -9.297 88.606 56.421 1.00 36.41 729 LEU C O 1
ATOM 4684 N N . SER C 1 130 ? -10.722 90.311 56.272 1.00 36.10 730 SER C N 1
ATOM 4685 C CA . SER C 1 130 ? -11.736 89.567 55.542 1.00 35.79 730 SER C CA 1
ATOM 4686 C C . SER C 1 130 ? -11.983 90.160 54.187 1.00 35.44 730 SER C C 1
ATOM 4687 O O . SER C 1 130 ? -11.836 91.373 53.979 1.00 35.36 730 SER C O 1
ATOM 4690 N N . PHE C 1 131 ? -12.351 89.287 53.253 1.00 35.06 731 PHE C N 1
ATOM 4691 C CA . PHE C 1 131 ? -12.694 89.712 51.894 1.00 34.70 731 PHE C CA 1
ATOM 4692 C C . PHE C 1 131 ? -13.800 88.782 51.404 1.00 34.50 731 PHE C C 1
ATOM 4693 O O . PHE C 1 131 ? -13.988 87.663 51.966 1.00 34.46 731 PHE C O 1
ATOM 4701 N N . ASP C 1 132 ? -14.549 89.220 50.392 1.00 34.21 732 ASP C N 1
ATOM 4702 C CA . ASP C 1 132 ? -15.614 88.340 49.868 1.00 33.96 732 ASP C CA 1
ATOM 4703 C C . ASP C 1 132 ? -15.354 87.875 48.462 1.00 33.67 732 ASP C C 1
ATOM 4704 O O . ASP C 1 132 ? -14.692 88.576 47.701 1.00 33.61 732 ASP C O 1
ATOM 4709 N N . ILE C 1 133 ? -15.888 86.699 48.140 1.00 33.37 733 ILE C N 1
ATOM 4710 C CA . ILE C 1 133 ? -15.850 86.130 46.801 1.00 33.09 733 ILE C CA 1
ATOM 4711 C C . ILE C 1 133 ? -17.316 86.014 46.440 1.00 32.99 733 ILE C C 1
ATOM 4712 O O . ILE C 1 133 ? -18.195 86.254 47.282 1.00 33.00 733 ILE C O 1
ATOM 4717 N N . GLU C 1 134 ? -17.583 85.603 45.210 1.00 32.82 734 GLU C N 1
ATOM 4718 C CA . GLU C 1 134 ? -18.950 85.491 44.734 1.00 32.67 734 GLU C CA 1
ATOM 4719 C C . GLU C 1 134 ? -19.108 84.368 43.772 1.00 32.39 734 GLU C C 1
ATOM 4720 O O . GLU C 1 134 ? -18.174 84.009 43.080 1.00 32.28 734 GLU C O 1
ATOM 4726 N N . THR C 1 135 ? -20.331 83.877 43.725 1.00 32.13 735 THR C N 1
ATOM 4727 C CA . THR C 1 135 ? -20.747 82.805 42.803 1.00 31.87 735 THR C CA 1
ATOM 4728 C C . THR C 1 135 ? -22.215 82.996 42.400 1.00 31.66 735 THR C C 1
ATOM 4729 O O . THR C 1 135 ? -23.013 83.577 43.168 1.00 31.77 735 THR C O 1
ATOM 4733 N N . ASN C 1 136 ? -22.559 82.461 41.233 1.00 31.39 736 ASN C N 1
ATOM 4734 C CA . ASN C 1 136 ? -23.909 82.451 40.638 1.00 31.08 736 ASN C CA 1
ATOM 4735 C C . ASN C 1 136 ? -24.662 81.141 40.790 1.00 30.78 736 ASN C C 1
ATOM 4736 O O . ASN C 1 136 ? -25.787 81.027 40.312 1.00 30.82 736 ASN C O 1
ATOM 4741 N N . LYS C 1 137 ? -24.061 80.150 41.434 1.00 30.41 737 LYS C N 1
ATOM 4742 C CA . LYS C 1 137 ? -24.647 78.822 41.566 1.00 30.08 737 LYS C CA 1
ATOM 4743 C C . LYS C 1 137 ? -25.155 78.599 42.989 1.00 29.89 737 LYS C C 1
ATOM 4744 O O . LYS C 1 137 ? -24.568 79.133 43.915 1.00 29.89 737 LYS C O 1
ATOM 4750 N N . LYS C 1 138 ? -26.275 77.872 43.149 1.00 29.52 738 LYS C N 1
ATOM 4751 C CA . LYS C 1 138 ? -26.829 77.565 44.447 1.00 29.23 738 LYS C CA 1
ATOM 4752 C C . LYS C 1 138 ? -25.977 76.486 45.077 1.00 28.84 738 LYS C C 1
ATOM 4753 O O . LYS C 1 138 ? -25.731 76.495 46.309 1.00 28.86 738 LYS C O 1
ATOM 4759 N N . MET C 1 139 ? -25.561 75.543 44.236 1.00 28.38 739 MET C N 1
ATOM 4760 C CA . MET C 1 139 ? -24.691 74.452 44.652 1.00 27.91 739 MET C CA 1
ATOM 4761 C C . MET C 1 139 ? -23.388 74.680 43.856 1.00 27.32 739 MET C C 1
ATOM 4762 O O . MET C 1 139 ? -23.404 74.659 42.632 1.00 27.38 739 MET C O 1
ATOM 4767 N N . VAL C 1 140 ? -22.266 74.919 44.533 1.00 26.49 740 VAL C N 1
ATOM 4768 C CA . VAL C 1 140 ? -21.010 75.206 43.809 1.00 25.61 740 VAL C CA 1
ATOM 4769 C C . VAL C 1 140 ? -19.927 74.252 44.199 1.00 24.84 740 VAL C C 1
ATOM 4770 O O . VAL C 1 140 ? -19.948 73.718 45.327 1.00 24.72 740 VAL C O 1
ATOM 4774 N N . THR C 1 141 ? -18.978 74.046 43.294 1.00 23.85 741 THR C N 1
ATOM 4775 C CA . THR C 1 141 ? -17.896 73.157 43.691 1.00 22.98 741 THR C CA 1
ATOM 4776 C C . THR C 1 141 ? -16.935 73.917 44.663 1.00 22.45 741 THR C C 1
ATOM 4777 O O . THR C 1 141 ? -16.778 75.164 44.565 1.00 22.44 741 THR C O 1
ATOM 4781 N N . ALA C 1 142 ? -16.344 73.181 45.618 1.00 21.84 742 ALA C N 1
ATOM 4782 C CA . ALA C 1 142 ? -15.316 73.740 46.542 1.00 21.22 742 ALA C CA 1
ATOM 4783 C C . ALA C 1 142 ? -14.260 74.343 45.584 1.00 20.89 742 ALA C C 1
ATOM 4784 O O . ALA C 1 142 ? -13.698 75.373 45.843 1.00 20.66 742 ALA C O 1
ATOM 4786 N N . GLN C 1 143 ? -14.013 73.647 44.463 1.00 20.57 743 GLN C N 1
ATOM 4787 C CA . GLN C 1 143 ? -13.058 74.113 43.446 1.00 20.43 743 GLN C CA 1
ATOM 4788 C C . GLN C 1 143 ? -13.287 75.551 42.957 1.00 20.42 743 GLN C C 1
ATOM 4789 O O . GLN C 1 143 ? -12.352 76.360 42.895 1.00 20.50 743 GLN C O 1
ATOM 4795 N N . GLU C 1 144 ? -14.503 75.885 42.561 1.00 20.50 744 GLU C N 1
ATOM 4796 C CA . GLU C 1 144 ? -14.791 77.269 42.117 1.00 20.58 744 GLU C CA 1
ATOM 4797 C C . GLU C 1 144 ? -14.457 78.282 43.271 1.00 20.56 744 GLU C C 1
ATOM 4798 O O . GLU C 1 144 ? -13.849 79.348 43.031 1.00 20.63 744 GLU C O 1
ATOM 4804 N N . LEU C 1 145 ? -14.883 77.956 44.490 1.00 20.49 745 LEU C N 1
ATOM 4805 C CA . LEU C 1 145 ? -14.680 78.823 45.689 1.00 20.49 745 LEU C CA 1
ATOM 4806 C C . LEU C 1 145 ? -13.192 78.957 46.049 1.00 20.38 745 LEU C C 1
ATOM 4807 O O . LEU C 1 145 ? -12.739 80.070 46.349 1.00 20.46 745 LEU C O 1
ATOM 4812 N N . ASP C 1 146 ? -12.462 77.839 45.940 1.00 20.38 746 ASP C N 1
ATOM 4813 C CA . ASP C 1 146 ? -10.997 77.764 46.233 1.00 20.40 746 ASP C CA 1
ATOM 4814 C C . ASP C 1 146 ? -10.211 78.620 45.220 1.00 20.36 746 ASP C C 1
ATOM 4815 O O . ASP C 1 146 ? -9.341 79.398 45.635 1.00 20.57 746 ASP C O 1
ATOM 4820 N N . TYR C 1 147 ? -10.528 78.487 43.919 1.00 20.20 747 TYR C N 1
ATOM 4821 C CA . TYR C 1 147 ? -9.866 79.310 42.875 1.00 20.15 747 TYR C CA 1
ATOM 4822 C C . TYR C 1 147 ? -10.115 80.826 43.063 1.00 20.13 747 TYR C C 1
ATOM 4823 O O . TYR C 1 147 ? -9.223 81.638 42.907 1.00 20.23 747 TYR C O 1
ATOM 4832 N N . LYS C 1 148 ? -11.354 81.225 43.319 1.00 20.08 748 LYS C N 1
ATOM 4833 C CA . LYS C 1 148 ? -11.584 82.641 43.526 1.00 20.08 748 LYS C CA 1
ATOM 4834 C C . LYS C 1 148 ? -10.795 83.156 44.767 1.00 20.19 748 LYS C C 1
ATOM 4835 O O . LYS C 1 148 ? -10.248 84.262 44.728 1.00 20.11 748 LYS C O 1
ATOM 4841 N N . VAL C 1 149 ? -10.760 82.349 45.838 1.00 20.30 749 VAL C N 1
ATOM 4842 C CA . VAL C 1 149 ? -10.024 82.675 47.054 1.00 20.45 749 VAL C CA 1
ATOM 4843 C C . VAL C 1 149 ? -8.534 82.905 46.695 1.00 20.45 749 VAL C C 1
ATOM 4844 O O . VAL C 1 149 ? -7.944 83.962 46.957 1.00 20.39 749 VAL C O 1
ATOM 4848 N N . ARG C 1 150 ? -7.935 81.906 46.065 1.00 20.54 750 ARG C N 1
ATOM 4849 C CA . ARG C 1 150 ? -6.502 81.981 45.722 1.00 20.56 750 ARG C CA 1
ATOM 4850 C C . ARG C 1 150 ? -6.140 83.048 44.685 1.00 20.64 750 ARG C C 1
ATOM 4851 O O . ARG C 1 150 ? -5.069 83.587 44.727 1.00 20.64 750 ARG C O 1
ATOM 4859 N N . LYS C 1 151 ? -7.033 83.361 43.768 1.00 20.80 751 LYS C N 1
ATOM 4860 C CA . LYS C 1 151 ? -6.788 84.375 42.769 1.00 21.27 751 LYS C CA 1
ATOM 4861 C C . LYS C 1 151 ? -6.737 85.728 43.491 1.00 21.58 751 LYS C C 1
ATOM 4862 O O . LYS C 1 151 ? -5.829 86.523 43.381 1.00 21.56 751 LYS C O 1
ATOM 4868 N N . TYR C 1 152 ? -7.747 85.972 44.275 1.00 22.23 752 TYR C N 1
ATOM 4869 C CA . TYR C 1 152 ? -7.761 87.206 45.015 1.00 22.73 752 TYR C CA 1
ATOM 4870 C C . TYR C 1 152 ? -6.500 87.326 45.915 1.00 22.96 752 TYR C C 1
ATOM 4871 O O . TYR C 1 152 ? -5.831 88.379 45.895 1.00 23.06 752 TYR C O 1
ATOM 4880 N N . THR C 1 153 ? -6.106 86.290 46.671 1.00 23.43 753 THR C N 1
ATOM 4881 C CA . THR C 1 153 ? -4.917 86.529 47.504 1.00 23.86 753 THR C CA 1
ATOM 4882 C C . THR C 1 153 ? -3.575 86.482 46.794 1.00 23.82 753 THR C C 1
ATOM 4883 O O . THR C 1 153 ? -2.590 87.023 47.315 1.00 23.79 753 THR C O 1
ATOM 4887 N N . ILE C 1 154 ? -3.535 85.866 45.611 1.00 23.71 754 ILE C N 1
ATOM 4888 C CA . ILE C 1 154 ? -2.309 85.932 44.805 1.00 23.81 754 ILE C CA 1
ATOM 4889 C C . ILE C 1 154 ? -2.096 87.390 44.359 1.00 23.84 754 ILE C C 1
ATOM 4890 O O . ILE C 1 154 ? -0.981 87.929 44.423 1.00 23.86 754 ILE C O 1
ATOM 4895 N N . ASP C 1 155 ? -3.165 88.048 43.905 1.00 23.85 755 ASP C N 1
ATOM 4896 C CA . ASP C 1 155 ? -2.956 89.401 43.451 1.00 23.94 755 ASP C CA 1
ATOM 4897 C C . ASP C 1 155 ? -2.990 90.495 44.505 1.00 24.10 755 ASP C C 1
ATOM 4898 O O . ASP C 1 155 ? -2.634 91.642 44.169 1.00 24.28 755 ASP C O 1
ATOM 4903 N N . ASN C 1 156 ? -3.391 90.161 45.747 1.00 24.21 756 ASN C N 1
ATOM 4904 C CA . ASN C 1 156 ? -3.469 91.145 46.847 1.00 24.33 756 ASN C CA 1
ATOM 4905 C C . ASN C 1 156 ? -2.589 90.860 48.024 1.00 24.32 756 ASN C C 1
ATOM 4906 O O . ASN C 1 156 ? -2.206 91.774 48.726 1.00 24.25 756 ASN C O 1
ATOM 4911 N N . LYS C 1 157 ? -2.230 89.604 48.253 1.00 24.37 757 LYS C N 1
ATOM 4912 C CA . LYS C 1 157 ? -1.394 89.339 49.384 1.00 24.40 757 LYS C CA 1
ATOM 4913 C C . LYS C 1 157 ? -0.214 88.547 48.919 1.00 24.31 757 LYS C C 1
ATOM 4914 O O . LYS C 1 157 ? 0.507 87.938 49.716 1.00 24.40 757 LYS C O 1
ATOM 4920 N N . GLN C 1 158 ? -0.070 88.505 47.603 1.00 24.11 758 GLN C N 1
ATOM 4921 C CA . GLN C 1 158 ? 1.036 87.770 46.981 1.00 23.69 758 GLN C CA 1
ATOM 4922 C C . GLN C 1 158 ? 1.247 86.322 47.471 1.00 23.23 758 GLN C C 1
ATOM 4923 O O . GLN C 1 158 ? 2.398 85.853 47.680 1.00 23.20 758 GLN C O 1
ATOM 4929 N N . LEU C 1 159 ? 0.129 85.605 47.619 1.00 22.58 759 LEU C N 1
ATOM 4930 C CA . LEU C 1 159 ? 0.150 84.190 48.013 1.00 21.99 759 LEU C CA 1
ATOM 4931 C C . LEU C 1 159 ? 1.099 83.382 47.166 1.00 21.62 759 LEU C C 1
ATOM 4932 O O . LEU C 1 159 ? 1.709 82.436 47.660 1.00 21.67 759 LEU C O 1
ATOM 4937 N N . TYR C 1 160 ? 1.146 83.692 45.876 1.00 21.11 760 TYR C N 1
ATOM 4938 C CA . TYR C 1 160 ? 2.039 82.991 44.940 1.00 20.76 760 TYR C CA 1
ATOM 4939 C C . TYR C 1 160 ? 2.574 84.032 43.980 1.00 20.77 760 TYR C C 1
ATOM 4940 O O . TYR C 1 160 ? 1.960 85.066 43.800 1.00 20.75 760 TYR C O 1
ATOM 4949 N N . THR C 1 161 ? 3.740 83.734 43.407 1.00 20.76 761 THR C N 1
ATOM 4950 C CA . THR C 1 161 ? 4.383 84.558 42.394 1.00 20.88 761 THR C CA 1
ATOM 4951 C C . THR C 1 161 ? 5.098 83.558 41.518 1.00 20.83 761 THR C C 1
ATOM 4952 O O . THR C 1 161 ? 5.138 82.361 41.782 1.00 20.57 761 THR C O 1
ATOM 4956 N N . ASN C 1 162 ? 5.654 84.090 40.465 1.00 21.15 762 ASN C N 1
ATOM 4957 C CA . ASN C 1 162 ? 6.484 83.308 39.557 1.00 21.61 762 ASN C CA 1
ATOM 4958 C C . ASN C 1 162 ? 7.817 83.175 40.292 1.00 21.93 762 ASN C C 1
ATOM 4959 O O . ASN C 1 162 ? 8.803 83.844 39.906 1.00 21.96 762 ASN C O 1
ATOM 4964 N N . GLY C 1 163 ? 7.851 82.325 41.307 1.00 22.33 763 GLY C N 1
ATOM 4965 C CA . GLY C 1 163 ? 9.051 82.202 42.123 1.00 22.94 763 GLY C CA 1
ATOM 4966 C C . GLY C 1 163 ? 8.659 81.851 43.547 1.00 23.42 763 GLY C C 1
ATOM 4967 O O . GLY C 1 163 ? 7.665 81.139 43.725 1.00 23.39 763 GLY C O 1
ATOM 4968 N N . PRO C 1 164 ? 9.399 82.331 44.590 1.00 23.65 764 PRO C N 1
ATOM 4969 C CA . PRO C 1 164 ? 8.987 81.965 45.950 1.00 23.92 764 PRO C CA 1
ATOM 4970 C C . PRO C 1 164 ? 7.740 82.740 46.449 1.00 24.10 764 PRO C C 1
ATOM 4971 O O . PRO C 1 164 ? 7.351 83.778 45.881 1.00 24.10 764 PRO C O 1
ATOM 4975 N N . SER C 1 165 ? 7.127 82.198 47.487 1.00 24.41 765 SER C N 1
ATOM 4976 C CA . SER C 1 165 ? 5.988 82.817 48.200 1.00 24.79 765 SER C CA 1
ATOM 4977 C C . SER C 1 165 ? 6.422 83.481 49.512 1.00 25.02 765 SER C C 1
ATOM 4978 O O . SER C 1 165 ? 7.435 83.056 50.104 1.00 25.18 765 SER C O 1
ATOM 4981 N N . LYS C 1 166 ? 5.700 84.532 49.930 1.00 25.35 766 LYS C N 1
ATOM 4982 C CA . LYS C 1 166 ? 5.924 85.248 51.251 1.00 25.62 766 LYS C CA 1
ATOM 4983 C C . LYS C 1 166 ? 5.694 84.199 52.318 1.00 25.70 766 LYS C C 1
ATOM 4984 O O . LYS C 1 166 ? 6.227 84.242 53.409 1.00 25.96 766 LYS C O 1
ATOM 4990 N N . TYR C 1 167 ? 4.844 83.261 52.016 1.00 25.74 767 TYR C N 1
ATOM 4991 C CA . TYR C 1 167 ? 4.463 82.334 53.033 1.00 25.83 767 TYR C CA 1
ATOM 4992 C C . TYR C 1 167 ? 5.127 81.003 53.052 1.00 26.03 767 TYR C C 1
ATOM 4993 O O . TYR C 1 167 ? 5.474 80.443 52.000 1.00 26.02 767 TYR C O 1
ATOM 5002 N N . GLU C 1 168 ? 5.346 80.502 54.262 1.00 26.30 768 GLU C N 1
ATOM 5003 C CA . GLU C 1 168 ? 5.917 79.179 54.404 1.00 26.73 768 GLU C CA 1
ATOM 5004 C C . GLU C 1 168 ? 4.792 78.070 54.328 1.00 26.69 768 GLU C C 1
ATOM 5005 O O . GLU C 1 168 ? 5.039 76.994 53.790 1.00 26.71 768 GLU C O 1
ATOM 5011 N N . THR C 1 169 ? 3.601 78.304 54.911 1.00 26.65 769 THR C N 1
ATOM 5012 C CA . THR C 1 169 ? 2.525 77.316 54.854 1.00 26.57 769 THR C CA 1
ATOM 5013 C C . THR C 1 169 ? 1.186 78.001 54.675 1.00 26.64 769 THR C C 1
ATOM 5014 O O . THR C 1 169 ? 1.060 79.198 54.849 1.00 26.65 769 THR C O 1
ATOM 5018 N N . GLY C 1 170 ? 0.175 77.233 54.294 1.00 26.67 770 GLY C N 1
ATOM 5019 C CA . GLY C 1 170 ? -1.138 77.825 54.111 1.00 26.72 770 GLY C CA 1
ATOM 5020 C C . GLY C 1 170 ? -2.147 76.754 53.710 1.00 26.71 770 GLY C C 1
ATOM 5021 O O . GLY C 1 170 ? -1.773 75.736 53.096 1.00 26.66 770 GLY C O 1
ATOM 5022 N N . TYR C 1 171 ? -3.407 76.933 54.111 1.00 26.82 771 TYR C N 1
ATOM 5023 C CA . TYR C 1 171 ? -4.432 75.993 53.724 1.00 26.87 771 TYR C CA 1
ATOM 5024 C C . TYR C 1 171 ? -5.776 76.687 53.756 1.00 26.98 771 TYR C C 1
ATOM 5025 O O . TYR C 1 171 ? -5.914 77.784 54.316 1.00 26.78 771 TYR C O 1
ATOM 5034 N N . ILE C 1 172 ? -6.767 76.105 53.089 1.00 27.05 772 ILE C N 1
ATOM 5035 C CA . ILE C 1 172 ? -8.084 76.731 53.078 1.00 27.29 772 ILE C CA 1
ATOM 5036 C C . ILE C 1 172 ? -9.041 75.706 53.680 1.00 27.42 772 ILE C C 1
ATOM 5037 O O . ILE C 1 172 ? -8.965 74.513 53.417 1.00 27.25 772 ILE C O 1
ATOM 5042 N N . LYS C 1 173 ? -9.924 76.173 54.541 1.00 27.78 773 LYS C N 1
ATOM 5043 C CA . LYS C 1 173 ? -10.845 75.234 55.177 1.00 28.17 773 LYS C CA 1
ATOM 5044 C C . LYS C 1 173 ? -12.310 75.562 54.828 1.00 28.47 773 LYS C C 1
ATOM 5045 O O . LYS C 1 173 ? -12.734 76.728 54.856 1.00 28.35 773 LYS C O 1
ATOM 5051 N N . PHE C 1 174 ? -13.062 74.518 54.464 1.00 29.02 774 PHE C N 1
ATOM 5052 C CA . PHE C 1 174 ? -14.480 74.679 54.142 1.00 29.55 774 PHE C CA 1
ATOM 5053 C C . PHE C 1 174 ? -15.252 74.084 55.312 1.00 30.04 774 PHE C C 1
ATOM 5054 O O . PHE C 1 174 ? -14.921 73.021 55.809 1.00 30.07 774 PHE C O 1
ATOM 5062 N N . ILE C 1 175 ? -16.254 74.808 55.787 1.00 30.72 775 ILE C N 1
ATOM 5063 C CA . ILE C 1 175 ? -17.102 74.287 56.866 1.00 31.40 775 ILE C CA 1
ATOM 5064 C C . ILE C 1 175 ? -18.548 74.269 56.329 1.00 31.92 775 ILE C C 1
ATOM 5065 O O . ILE C 1 175 ? -19.216 75.318 56.201 1.00 31.86 775 ILE C O 1
ATOM 5070 N N . PRO C 1 176 ? -18.990 73.107 55.840 1.00 32.45 776 PRO C N 1
ATOM 5071 C CA . PRO C 1 176 ? -20.387 73.129 55.354 1.00 33.01 776 PRO C CA 1
ATOM 5072 C C . PRO C 1 176 ? -21.376 73.069 56.565 1.00 33.42 776 PRO C C 1
ATOM 5073 O O . PRO C 1 176 ? -21.027 72.579 57.645 1.00 33.38 776 PRO C O 1
ATOM 5077 N N . LYS C 1 177 ? -22.594 73.561 56.380 1.00 34.07 777 LYS C N 1
ATOM 5078 C CA . LYS C 1 177 ? -23.603 73.517 57.472 1.00 34.66 777 LYS C CA 1
ATOM 5079 C C . LYS C 1 177 ? -23.914 72.044 57.783 1.00 34.98 777 LYS C C 1
ATOM 5080 O O . LYS C 1 177 ? -23.641 71.530 58.875 1.00 34.96 777 LYS C O 1
ATOM 5086 N N . ASN C 1 178 ? -24.424 71.368 56.755 1.00 35.42 778 ASN C N 1
ATOM 5087 C CA . ASN C 1 178 ? -24.838 69.960 56.814 1.00 35.78 778 ASN C CA 1
ATOM 5088 C C . ASN C 1 178 ? -23.730 68.975 57.280 1.00 35.90 778 ASN C C 1
ATOM 5089 O O . ASN C 1 178 ? -24.033 68.027 58.037 1.00 35.98 778 ASN C O 1
ATOM 5094 N N . LYS C 1 179 ? -22.468 69.170 56.866 1.00 35.97 779 LYS C N 1
ATOM 5095 C CA . LYS C 1 179 ? -21.396 68.299 57.338 1.00 35.88 779 LYS C CA 1
ATOM 5096 C C . LYS C 1 179 ? -19.933 68.692 57.601 1.00 35.61 779 LYS C C 1
ATOM 5097 O O . LYS C 1 179 ? -19.577 69.867 57.736 1.00 35.70 779 LYS C O 1
ATOM 5103 N N . GLU C 1 180 ? -19.134 67.640 57.748 1.00 35.27 780 GLU C N 1
ATOM 5104 C CA . GLU C 1 180 ? -17.702 67.666 58.067 1.00 34.81 780 GLU C CA 1
ATOM 5105 C C . GLU C 1 180 ? -16.846 68.711 57.326 1.00 34.29 780 GLU C C 1
ATOM 5106 O O . GLU C 1 180 ? -16.928 68.865 56.096 1.00 34.38 780 GLU C O 1
ATOM 5112 N N . SER C 1 181 ? -16.051 69.456 58.089 1.00 33.61 781 SER C N 1
ATOM 5113 C CA . SER C 1 181 ? -15.163 70.460 57.518 1.00 32.85 781 SER C CA 1
ATOM 5114 C C . SER C 1 181 ? -14.089 69.726 56.737 1.00 32.28 781 SER C C 1
ATOM 5115 O O . SER C 1 181 ? -13.844 68.558 56.955 1.00 32.27 781 SER C O 1
ATOM 5118 N N . PHE C 1 182 ? -13.492 70.370 55.751 1.00 31.68 782 PHE C N 1
ATOM 5119 C CA . PHE C 1 182 ? -12.393 69.714 55.058 1.00 30.98 782 PHE C CA 1
ATOM 5120 C C . PHE C 1 182 ? -11.455 70.833 54.651 1.00 30.40 782 PHE C C 1
ATOM 5121 O O . PHE C 1 182 ? -11.807 71.994 54.793 1.00 30.43 782 PHE C O 1
ATOM 5129 N N . TRP C 1 183 ? -10.241 70.500 54.218 1.00 29.55 783 TRP C N 1
ATOM 5130 C CA . TRP C 1 183 ? -9.301 71.536 53.818 1.00 28.59 783 TRP C CA 1
ATOM 5131 C C . TRP C 1 183 ? -8.328 71.077 52.695 1.00 27.92 783 TRP C C 1
ATOM 5132 O O . TRP C 1 183 ? -8.248 69.877 52.367 1.00 27.68 783 TRP C O 1
ATOM 5143 N N . PHE C 1 184 ? -7.645 72.048 52.080 1.00 27.06 784 PHE C N 1
ATOM 5144 C CA . PHE C 1 184 ? -6.678 71.746 51.038 1.00 26.33 784 PHE C CA 1
ATOM 5145 C C . PHE C 1 184 ? -5.423 72.540 51.355 1.00 25.93 784 PHE C C 1
ATOM 5146 O O . PHE C 1 184 ? -5.513 73.725 51.587 1.00 25.76 784 PHE C O 1
ATOM 5154 N N . ASP C 1 185 ? -4.273 71.885 51.318 1.00 25.51 785 ASP C N 1
ATOM 5155 C CA . ASP C 1 185 ? -2.927 72.519 51.510 1.00 25.00 785 ASP C CA 1
ATOM 5156 C C . ASP C 1 185 ? -2.639 73.331 50.201 1.00 24.53 785 ASP C C 1
ATOM 5157 O O . ASP C 1 185 ? -2.856 72.820 49.076 1.00 24.42 785 ASP C O 1
ATOM 5162 N N . PHE C 1 186 ? -2.195 74.593 50.359 1.00 23.89 786 PHE C N 1
ATOM 5163 C CA . PHE C 1 186 ? -1.907 75.550 49.257 1.00 23.16 786 PHE C CA 1
ATOM 5164 C C . PHE C 1 186 ? -0.574 75.331 48.585 1.00 22.45 786 PHE C C 1
ATOM 5165 O O . PHE C 1 186 ? -0.250 75.998 47.612 1.00 22.34 786 PHE C O 1
ATOM 5173 N N . PHE C 1 187 ? 0.191 74.397 49.088 1.00 21.73 787 PHE C N 1
ATOM 5174 C CA . PHE C 1 187 ? 1.501 74.110 48.498 1.00 21.18 787 PHE C CA 1
ATOM 5175 C C . PHE C 1 187 ? 1.585 72.593 48.306 1.00 21.07 787 PHE C C 1
ATOM 5176 O O . PHE C 1 187 ? 1.109 71.828 49.154 1.00 20.80 787 PHE C O 1
ATOM 5184 N N . PRO C 1 188 ? 2.189 72.128 47.197 1.00 21.03 788 PRO C N 1
ATOM 5185 C CA . PRO C 1 188 ? 2.321 70.706 46.897 1.00 21.04 788 PRO C CA 1
ATOM 5186 C C . PRO C 1 188 ? 3.500 70.125 47.635 1.00 21.09 788 PRO C C 1
ATOM 5187 O O . PRO C 1 188 ? 4.177 70.878 48.368 1.00 21.21 788 PRO C O 1
ATOM 5191 N N . GLU C 1 189 ? 3.755 68.833 47.390 1.00 21.05 789 GLU C N 1
ATOM 5192 C CA . GLU C 1 189 ? 4.912 68.118 47.914 1.00 21.15 789 GLU C CA 1
ATOM 5193 C C . GLU C 1 189 ? 6.102 68.792 47.139 1.00 20.93 789 GLU C C 1
ATOM 5194 O O . GLU C 1 189 ? 5.905 69.467 46.105 1.00 20.75 789 GLU C O 1
ATOM 5200 N N . PRO C 1 190 ? 7.336 68.626 47.638 1.00 20.69 790 PRO C N 1
ATOM 5201 C CA . PRO C 1 190 ? 8.540 69.217 47.030 1.00 20.40 790 PRO C CA 1
ATOM 5202 C C . PRO C 1 190 ? 8.703 69.008 45.537 1.00 20.12 790 PRO C C 1
ATOM 5203 O O . PRO C 1 190 ? 8.931 69.967 44.836 1.00 19.98 790 PRO C O 1
ATOM 5207 N N . GLU C 1 191 ? 8.582 67.773 45.051 1.00 20.08 791 GLU C N 1
ATOM 5208 C CA . GLU C 1 191 ? 8.656 67.479 43.608 1.00 19.98 791 GLU C CA 1
ATOM 5209 C C . GLU C 1 191 ? 7.192 67.029 43.193 1.00 19.71 791 GLU C C 1
ATOM 5210 O O . GLU C 1 191 ? 6.682 65.949 43.589 1.00 19.31 791 GLU C O 1
ATOM 5216 N N . PHE C 1 192 ? 6.529 67.912 42.422 1.00 19.14 792 PHE C N 1
ATOM 5217 C CA . PHE C 1 192 ? 5.149 67.676 42.083 1.00 18.72 792 PHE C CA 1
ATOM 5218 C C . PHE C 1 192 ? 4.872 67.942 40.594 1.00 18.54 792 PHE C C 1
ATOM 5219 O O . PHE C 1 192 ? 5.753 68.447 39.841 1.00 18.31 792 PHE C O 1
ATOM 5227 N N . THR C 1 193 ? 3.641 67.646 40.169 1.00 18.40 793 THR C N 1
ATOM 5228 C CA . THR C 1 193 ? 3.209 68.066 38.839 1.00 18.27 793 THR C CA 1
ATOM 5229 C C . THR C 1 193 ? 1.887 68.690 39.105 1.00 18.48 793 THR C C 1
ATOM 5230 O O . THR C 1 193 ? 1.195 68.254 40.026 1.00 18.72 793 THR C O 1
ATOM 5234 N N . GLN C 1 194 ? 1.505 69.688 38.330 1.00 18.82 794 GLN C N 1
ATOM 5235 C CA . GLN C 1 194 ? 0.179 70.314 38.432 1.00 18.83 794 GLN C CA 1
ATOM 5236 C C . GLN C 1 194 ? -0.944 69.265 38.304 1.00 19.13 794 GLN C C 1
ATOM 5237 O O . GLN C 1 194 ? -1.945 69.348 39.043 1.00 19.17 794 GLN C O 1
ATOM 5243 N N . SER C 1 195 ? -0.836 68.238 37.435 1.00 19.47 795 SER C N 1
ATOM 5244 C CA . SER C 1 195 ? -1.992 67.292 37.374 1.00 19.75 795 SER C CA 1
ATOM 5245 C C . SER C 1 195 ? -2.143 66.507 38.678 1.00 19.90 795 SER C C 1
ATOM 5246 O O . SER C 1 195 ? -3.262 66.292 39.217 1.00 19.73 795 SER C O 1
ATOM 5249 N N . LYS C 1 196 ? -1.019 66.019 39.186 1.00 19.99 796 LYS C N 1
ATOM 5250 C CA . LYS C 1 196 ? -1.111 65.336 40.481 1.00 20.20 796 LYS C CA 1
ATOM 5251 C C . LYS C 1 196 ? -1.675 66.278 41.613 1.00 20.07 796 LYS C C 1
ATOM 5252 O O . LYS C 1 196 ? -2.542 65.911 42.408 1.00 20.05 796 LYS C O 1
ATOM 5258 N N . TYR C 1 197 ? -1.275 67.521 41.609 1.00 19.98 797 TYR C N 1
ATOM 5259 C CA . TYR C 1 197 ? -1.707 68.401 42.655 1.00 19.97 797 TYR C CA 1
ATOM 5260 C C . TYR C 1 197 ? -3.175 68.746 42.537 1.00 20.13 797 TYR C C 1
ATOM 5261 O O . TYR C 1 197 ? -3.871 68.841 43.556 1.00 20.22 797 TYR C O 1
ATOM 5270 N N . LEU C 1 198 ? -3.675 68.897 41.310 1.00 20.15 798 LEU C N 1
ATOM 5271 C CA . LEU C 1 198 ? -5.073 69.252 41.163 1.00 20.32 798 LEU C CA 1
ATOM 5272 C C . LEU C 1 198 ? -6.075 68.142 41.536 1.00 20.52 798 LEU C C 1
ATOM 5273 O O . LEU C 1 198 ? -7.299 68.352 41.492 1.00 20.26 798 LEU C O 1
ATOM 5278 N N . MET C 1 199 ? -5.556 66.991 41.935 1.00 20.85 799 MET C N 1
ATOM 5279 C CA . MET C 1 199 ? -6.453 65.885 42.282 1.00 21.39 799 MET C CA 1
ATOM 5280 C C . MET C 1 199 ? -7.360 66.168 43.508 1.00 21.50 799 MET C C 1
ATOM 5281 O O . MET C 1 199 ? -8.282 65.404 43.754 1.00 21.35 799 MET C O 1
ATOM 5286 N N . ILE C 1 200 ? -7.077 67.263 44.251 1.00 21.55 800 ILE C N 1
ATOM 5287 C CA . ILE C 1 200 ? -7.911 67.699 45.365 1.00 21.78 800 ILE C CA 1
ATOM 5288 C C . ILE C 1 200 ? -9.305 68.090 44.823 1.00 22.03 800 ILE C C 1
ATOM 5289 O O . ILE C 1 200 ? -10.274 68.277 45.598 1.00 22.06 800 ILE C O 1
ATOM 5294 N N . TYR C 1 201 ? -9.419 68.188 43.500 1.00 22.17 801 TYR C N 1
ATOM 5295 C CA . TYR C 1 201 ? -10.690 68.562 42.939 1.00 22.41 801 TYR C CA 1
ATOM 5296 C C . TYR C 1 201 ? -11.407 67.369 42.283 1.00 22.73 801 TYR C C 1
ATOM 5297 O O . TYR C 1 201 ? -12.513 67.540 41.791 1.00 22.77 801 TYR C O 1
ATOM 5306 N N . LYS C 1 202 ? -10.791 66.182 42.303 1.00 23.10 802 LYS C N 1
ATOM 5307 C CA . LYS C 1 202 ? -11.313 64.972 41.638 1.00 23.66 802 LYS C CA 1
ATOM 5308 C C . LYS C 1 202 ? -12.640 64.432 42.174 1.00 23.97 802 LYS C C 1
ATOM 5309 O O . LYS C 1 202 ? -13.452 63.834 41.413 1.00 23.95 802 LYS C O 1
ATOM 5315 N N . ASP C 1 203 ? -12.847 64.618 43.482 1.00 24.36 803 ASP C N 1
ATOM 5316 C CA . ASP C 1 203 ? -14.056 64.093 44.080 1.00 24.79 803 ASP C CA 1
ATOM 5317 C C . ASP C 1 203 ? -15.243 64.947 43.735 1.00 24.96 803 ASP C C 1
ATOM 5318 O O . ASP C 1 203 ? -16.346 64.534 44.048 1.00 24.97 803 ASP C O 1
ATOM 5323 N N . ASN C 1 204 ? -15.023 66.114 43.099 1.00 25.27 804 ASN C N 1
ATOM 5324 C CA . ASN C 1 204 ? -16.117 67.026 42.645 1.00 25.64 804 ASN C CA 1
ATOM 5325 C C . ASN C 1 204 ? -17.067 67.504 43.769 1.00 26.10 804 ASN C C 1
ATOM 5326 O O . ASN C 1 204 ? -18.239 67.809 43.556 1.00 26.09 804 ASN C O 1
ATOM 5331 N N . GLU C 1 205 ? -16.522 67.586 44.967 1.00 26.79 805 GLU C N 1
ATOM 5332 C CA . GLU C 1 205 ? -17.211 68.053 46.184 1.00 27.49 805 GLU C CA 1
ATOM 5333 C C . GLU C 1 205 ? -17.931 69.433 45.957 1.00 27.79 805 GLU C C 1
ATOM 5334 O O . GLU C 1 205 ? -17.348 70.413 45.483 1.00 27.61 805 GLU C O 1
ATOM 5340 N N . THR C 1 206 ? -19.238 69.454 46.267 1.00 28.18 806 THR C N 1
ATOM 5341 C CA . THR C 1 206 ? -20.093 70.628 46.080 1.00 28.67 806 THR C CA 1
ATOM 5342 C C . THR C 1 206 ? -20.801 71.046 47.383 1.00 29.00 806 THR C C 1
ATOM 5343 O O . THR C 1 206 ? -21.158 70.219 48.244 1.00 29.07 806 THR C O 1
ATOM 5347 N N . LEU C 1 207 ? -20.956 72.358 47.515 1.00 29.43 807 LEU C N 1
ATOM 5348 C CA . LEU C 1 207 ? -21.462 72.995 48.714 1.00 29.83 807 LEU C CA 1
ATOM 5349 C C . LEU C 1 207 ? -22.637 73.847 48.383 1.00 30.14 807 LEU C C 1
ATOM 5350 O O . LEU C 1 207 ? -22.754 74.340 47.285 1.00 30.00 807 LEU C O 1
ATOM 5355 N N . ASP C 1 208 ? -23.488 74.011 49.391 1.00 30.66 808 ASP C N 1
ATOM 5356 C CA . ASP C 1 208 ? -24.671 74.847 49.343 1.00 31.06 808 ASP C CA 1
ATOM 5357 C C . ASP C 1 208 ? -23.969 76.207 49.557 1.00 31.36 808 ASP C C 1
ATOM 5358 O O . ASP C 1 208 ? -23.378 76.433 50.611 1.00 31.32 808 ASP C O 1
ATOM 5363 N N . ASN C 1 209 ? -23.991 77.116 48.583 1.00 31.63 809 ASN C N 1
ATOM 5364 C CA . ASN C 1 209 ? -23.254 78.366 48.799 1.00 31.95 809 ASN C CA 1
ATOM 5365 C C . ASN C 1 209 ? -23.909 79.391 49.734 1.00 32.09 809 ASN C C 1
ATOM 5366 O O . ASN C 1 209 ? -23.252 80.327 50.182 1.00 32.08 809 ASN C O 1
ATOM 5371 N N . LYS C 1 210 ? -25.201 79.237 50.012 1.00 32.34 810 LYS C N 1
ATOM 5372 C CA . LYS C 1 210 ? -25.913 80.186 50.899 1.00 32.50 810 LYS C CA 1
ATOM 5373 C C . LYS C 1 210 ? -25.519 79.954 52.351 1.00 32.46 810 LYS C C 1
ATOM 5374 O O . LYS C 1 210 ? -25.612 80.862 53.159 1.00 32.52 810 LYS C O 1
ATOM 5380 N N . THR C 1 211 ? -25.036 78.756 52.658 1.00 32.35 811 THR C N 1
ATOM 5381 C CA . THR C 1 211 ? -24.728 78.406 54.014 1.00 32.36 811 THR C CA 1
ATOM 5382 C C . THR C 1 211 ? -23.318 77.876 54.271 1.00 32.37 811 THR C C 1
ATOM 5383 O O . THR C 1 211 ? -23.078 77.208 55.287 1.00 32.31 811 THR C O 1
ATOM 5387 N N . SER C 1 212 ? -22.386 78.179 53.366 1.00 32.33 812 SER C N 1
ATOM 5388 C CA . SER C 1 212 ? -21.016 77.672 53.533 1.00 32.27 812 SER C CA 1
ATOM 5389 C C . SER C 1 212 ? -20.075 78.693 54.128 1.00 32.08 812 SER C C 1
ATOM 5390 O O . SER C 1 212 ? -20.281 79.883 54.039 1.00 32.22 812 SER C O 1
ATOM 5393 N N . GLN C 1 213 ? -19.075 78.211 54.821 1.00 31.90 813 GLN C N 1
ATOM 5394 C CA . GLN C 1 213 ? -18.128 79.102 55.435 1.00 31.76 813 GLN C CA 1
ATOM 5395 C C . GLN C 1 213 ? -16.705 78.794 54.900 1.00 31.40 813 GLN C C 1
ATOM 5396 O O . GLN C 1 213 ? -16.387 77.645 54.589 1.00 31.24 813 GLN C O 1
ATOM 5402 N N . ILE C 1 214 ? -15.862 79.814 54.807 1.00 31.03 814 ILE C N 1
ATOM 5403 C CA . ILE C 1 214 ? -14.493 79.626 54.314 1.00 30.60 814 ILE C CA 1
ATOM 5404 C C . ILE C 1 214 ? -13.520 80.393 55.251 1.00 30.48 814 ILE C C 1
ATOM 5405 O O . ILE C 1 214 ? -13.714 81.585 55.558 1.00 30.29 814 ILE C O 1
ATOM 5410 N N . GLU C 1 215 ? -12.457 79.683 55.634 1.00 30.38 815 GLU C N 1
ATOM 5411 C CA . GLU C 1 215 ? -11.389 80.192 56.530 1.00 30.26 815 GLU C CA 1
ATOM 5412 C C . GLU C 1 215 ? -10.053 79.834 55.843 1.00 30.17 815 GLU C C 1
ATOM 5413 O O . GLU C 1 215 ? -9.933 78.736 55.241 1.00 30.30 815 GLU C O 1
ATOM 5419 N N . VAL C 1 216 ? -9.087 80.757 55.902 1.00 29.95 816 VAL C N 1
ATOM 5420 C CA . VAL C 1 216 ? -7.759 80.560 55.327 1.00 29.64 816 VAL C CA 1
ATOM 5421 C C . VAL C 1 216 ? -6.764 80.808 56.458 1.00 29.47 816 VAL C C 1
ATOM 5422 O O . VAL C 1 216 ? -6.921 81.787 57.186 1.00 29.29 816 VAL C O 1
ATOM 5426 N N . TYR C 1 217 ? -5.766 79.908 56.577 1.00 29.25 817 TYR C N 1
ATOM 5427 C CA . TYR C 1 217 ? -4.700 79.959 57.592 1.00 29.18 817 TYR C CA 1
ATOM 5428 C C . TYR C 1 217 ? -3.351 80.017 56.860 1.00 29.08 817 TYR C C 1
ATOM 5429 O O . TYR C 1 217 ? -3.005 79.058 56.154 1.00 29.04 817 TYR C O 1
ATOM 5438 N N . LEU C 1 218 ? -2.625 81.125 56.989 1.00 28.88 818 LEU C N 1
ATOM 5439 C CA . LEU C 1 218 ? -1.317 81.291 56.326 1.00 28.90 818 LEU C CA 1
ATOM 5440 C C . LEU C 1 218 ? -0.226 81.587 57.378 1.00 29.01 818 LEU C C 1
ATOM 5441 O O . LEU C 1 218 ? -0.485 82.283 58.348 1.00 28.92 818 LEU C O 1
ATOM 5446 N N . THR C 1 219 ? 0.977 81.070 57.196 1.00 29.15 819 THR C N 1
ATOM 5447 C CA . THR C 1 219 ? 2.052 81.433 58.109 1.00 29.41 819 THR C CA 1
ATOM 5448 C C . THR C 1 219 ? 3.202 82.046 57.311 1.00 29.67 819 THR C C 1
ATOM 5449 O O . THR C 1 219 ? 3.528 81.628 56.187 1.00 29.52 819 THR C O 1
ATOM 5453 N N . THR C 1 220 ? 3.795 83.065 57.895 1.00 30.07 820 THR C N 1
ATOM 5454 C CA . THR C 1 220 ? 4.893 83.744 57.267 1.00 30.58 820 THR C CA 1
ATOM 5455 C C . THR C 1 220 ? 6.170 82.951 57.423 1.00 30.89 820 THR C C 1
ATOM 5456 O O . THR C 1 220 ? 7.061 83.101 56.607 1.00 30.98 820 THR C O 1
ATOM 5460 N N . LYS C 1 221 ? 6.237 82.106 58.448 1.00 31.29 821 LYS C N 1
ATOM 5461 C CA . LYS C 1 221 ? 7.498 81.445 58.827 1.00 31.74 821 LYS C CA 1
ATOM 5462 C C . LYS C 1 221 ? 8.658 82.082 57.906 1.00 31.95 821 LYS C C 1
ATOM 5463 O O . LYS C 1 221 ? 9.557 82.816 58.463 1.00 31.98 821 LYS C O 1
ATOM 5470 N N . GLN D 1 1 ? 16.433 72.657 -5.620 1.00 52.81 901 GLN D N 1
ATOM 5471 C CA . GLN D 1 1 ? 15.096 71.973 -5.393 1.00 52.86 901 GLN D CA 1
ATOM 5472 C C . GLN D 1 1 ? 14.034 72.614 -6.348 1.00 52.83 901 GLN D C 1
ATOM 5473 O O . GLN D 1 1 ? 12.998 73.153 -5.874 1.00 52.84 901 GLN D O 1
ATOM 5479 N N . GLN D 1 2 ? 14.288 72.563 -7.673 1.00 52.66 902 GLN D N 1
ATOM 5480 C CA . GLN D 1 2 ? 13.363 73.174 -8.627 1.00 52.42 902 GLN D CA 1
ATOM 5481 C C . GLN D 1 2 ? 11.937 72.789 -8.211 1.00 52.09 902 GLN D C 1
ATOM 5482 O O . GLN D 1 2 ? 11.696 71.774 -7.557 1.00 52.08 902 GLN D O 1
ATOM 5488 N N . ASP D 1 3 ? 11.020 73.665 -8.579 1.00 51.67 903 ASP D N 1
ATOM 5489 C CA . ASP D 1 3 ? 9.608 73.600 -8.263 1.00 51.15 903 ASP D CA 1
ATOM 5490 C C . ASP D 1 3 ? 8.734 72.354 -8.320 1.00 50.78 903 ASP D C 1
ATOM 5491 O O . ASP D 1 3 ? 8.974 71.418 -9.093 1.00 50.76 903 ASP D O 1
ATOM 5496 N N . PRO D 1 4 ? 7.698 72.330 -7.450 1.00 50.38 904 PRO D N 1
ATOM 5497 C CA . PRO D 1 4 ? 6.733 71.243 -7.349 1.00 50.02 904 PRO D CA 1
ATOM 5498 C C . PRO D 1 4 ? 5.917 71.270 -8.621 1.00 49.65 904 PRO D C 1
ATOM 5499 O O . PRO D 1 4 ? 5.768 72.344 -9.202 1.00 49.63 904 PRO D O 1
ATOM 5503 N N . ASP D 1 5 ? 5.422 70.099 -9.048 1.00 49.19 905 ASP D N 1
ATOM 5504 C CA . ASP D 1 5 ? 4.570 69.952 -10.230 1.00 48.67 905 ASP D CA 1
ATOM 5505 C C . ASP D 1 5 ? 3.203 69.989 -9.585 1.00 48.16 905 ASP D C 1
ATOM 5506 O O . ASP D 1 5 ? 3.103 69.624 -8.423 1.00 48.24 905 ASP D O 1
ATOM 5511 N N . PRO D 1 6 ? 2.127 70.408 -10.297 1.00 47.60 906 PRO D N 1
ATOM 5512 C CA . PRO D 1 6 ? 0.853 70.397 -9.561 1.00 47.04 906 PRO D CA 1
ATOM 5513 C C . PRO D 1 6 ? 0.631 69.235 -8.580 1.00 46.43 906 PRO D C 1
ATOM 5514 O O . PRO D 1 6 ? 0.803 69.426 -7.390 1.00 46.47 906 PRO D O 1
ATOM 5518 N N . SER D 1 7 ? 0.279 68.046 -9.054 1.00 45.67 907 SER D N 1
ATOM 5519 C CA . SER D 1 7 ? 0.047 66.898 -8.180 1.00 44.84 907 SER D CA 1
ATOM 5520 C C . SER D 1 7 ? 0.928 66.795 -6.927 1.00 44.22 907 SER D C 1
ATOM 5521 O O . SER D 1 7 ? 0.617 66.033 -6.018 1.00 44.25 907 SER D O 1
ATOM 5524 N N . GLN D 1 8 ? 2.024 67.534 -6.858 1.00 43.39 908 GLN D N 1
ATOM 5525 C CA . GLN D 1 8 ? 2.915 67.406 -5.702 1.00 42.52 908 GLN D CA 1
ATOM 5526 C C . GLN D 1 8 ? 2.569 68.240 -4.437 1.00 41.78 908 GLN D C 1
ATOM 5527 O O . GLN D 1 8 ? 3.226 68.069 -3.397 1.00 41.79 908 GLN D O 1
ATOM 5533 N N . LEU D 1 9 ? 1.542 69.096 -4.541 1.00 40.79 909 LEU D N 1
ATOM 5534 C CA . LEU D 1 9 ? 1.078 69.975 -3.456 1.00 39.78 909 LEU D CA 1
ATOM 5535 C C . LEU D 1 9 ? -0.092 69.340 -2.683 1.00 39.02 909 LEU D C 1
ATOM 5536 O O . LEU D 1 9 ? -1.048 68.805 -3.257 1.00 38.89 909 LEU D O 1
ATOM 5541 N N . HIS D 1 10 ? 0.026 69.400 -1.365 1.00 38.14 910 HIS D N 1
ATOM 5542 C CA . HIS D 1 10 ? -0.971 68.869 -0.456 1.00 37.31 910 HIS D CA 1
ATOM 5543 C C . HIS D 1 10 ? -2.259 69.641 -0.595 1.00 36.68 910 HIS D C 1
ATOM 5544 O O . HIS D 1 10 ? -2.246 70.866 -0.517 1.00 36.66 910 HIS D O 1
ATOM 5551 N N . ARG D 1 11 ? -3.363 68.937 -0.754 1.00 35.94 911 ARG D N 1
ATOM 5552 C CA . ARG D 1 11 ? -4.658 69.562 -0.911 1.00 35.22 911 ARG D CA 1
ATOM 5553 C C . ARG D 1 11 ? -5.390 69.918 0.393 1.00 34.65 911 ARG D C 1
ATOM 5554 O O . ARG D 1 11 ? -5.920 69.070 1.113 1.00 34.62 911 ARG D O 1
ATOM 5562 N N . SER D 1 12 ? -5.481 71.205 0.653 1.00 33.89 912 SER D N 1
ATOM 5563 C CA . SER D 1 12 ? -6.087 71.662 1.864 1.00 33.15 912 SER D CA 1
ATOM 5564 C C . SER D 1 12 ? -7.406 71.027 2.194 1.00 32.48 912 SER D C 1
ATOM 5565 O O . SER D 1 12 ? -7.713 70.854 3.374 1.00 32.48 912 SER D O 1
ATOM 5568 N N . SER D 1 13 ? -8.202 70.652 1.206 1.00 31.70 913 SER D N 1
ATOM 5569 C CA . SER D 1 13 ? -9.493 70.076 1.564 1.00 30.94 913 SER D CA 1
ATOM 5570 C C . SER D 1 13 ? -9.519 68.645 2.084 1.00 30.42 913 SER D C 1
ATOM 5571 O O . SER D 1 13 ? -10.560 68.169 2.538 1.00 30.36 913 SER D O 1
ATOM 5574 N N . LEU D 1 14 ? -8.377 67.959 2.027 1.00 29.72 914 LEU D N 1
ATOM 5575 C CA . LEU D 1 14 ? -8.294 66.605 2.557 1.00 28.97 914 LEU D CA 1
ATOM 5576 C C . LEU D 1 14 ? -7.747 66.652 4.005 1.00 28.44 914 LEU D C 1
ATOM 5577 O O . LEU D 1 14 ? -7.858 65.678 4.773 1.00 28.28 914 LEU D O 1
ATOM 5582 N N . VAL D 1 15 ? -7.190 67.799 4.371 1.00 27.83 915 VAL D N 1
ATOM 5583 C CA . VAL D 1 15 ? -6.597 67.956 5.693 1.00 27.16 915 VAL D CA 1
ATOM 5584 C C . VAL D 1 15 ? -7.594 67.851 6.796 1.00 26.75 915 VAL D C 1
ATOM 5585 O O . VAL D 1 15 ? -8.662 68.457 6.729 1.00 26.74 915 VAL D O 1
ATOM 5589 N N . LYS D 1 16 ? -7.294 67.018 7.790 1.00 26.11 916 LYS D N 1
ATOM 5590 C CA . LYS D 1 16 ? -8.209 66.939 8.894 1.00 25.55 916 LYS D CA 1
ATOM 5591 C C . LYS D 1 16 ? -7.547 67.753 10.055 1.00 24.93 916 LYS D C 1
ATOM 5592 O O . LYS D 1 16 ? -6.280 67.815 10.196 1.00 24.79 916 LYS D O 1
ATOM 5598 N N . ASN D 1 17 ? -8.385 68.434 10.836 1.00 24.21 917 ASN D N 1
ATOM 5599 C CA . ASN D 1 17 ? -7.893 69.348 11.903 1.00 23.60 917 ASN D CA 1
ATOM 5600 C C . ASN D 1 17 ? -7.002 70.454 11.343 1.00 23.37 917 ASN D C 1
ATOM 5601 O O . ASN D 1 17 ? -5.985 70.813 11.953 1.00 23.11 917 ASN D O 1
ATOM 5606 N N . LEU D 1 18 ? -7.407 71.049 10.204 1.00 23.21 918 LEU D N 1
ATOM 5607 C CA . LEU D 1 18 ? -6.592 72.121 9.586 1.00 22.87 918 LEU D CA 1
ATOM 5608 C C . LEU D 1 18 ? -6.347 73.372 10.445 1.00 22.69 918 LEU D C 1
ATOM 5609 O O . LEU D 1 18 ? -5.425 74.158 10.168 1.00 22.76 918 LEU D O 1
ATOM 5614 N N . GLN D 1 19 ? -7.202 73.566 11.454 1.00 22.35 919 GLN D N 1
ATOM 5615 C CA . GLN D 1 19 ? -7.092 74.691 12.371 1.00 21.99 919 GLN D CA 1
ATOM 5616 C C . GLN D 1 19 ? -5.773 74.671 13.133 1.00 21.87 919 GLN D C 1
ATOM 5617 O O . GLN D 1 19 ? -5.276 75.728 13.486 1.00 21.54 919 GLN D O 1
ATOM 5623 N N . ASN D 1 20 ? -5.190 73.478 13.373 1.00 21.64 920 ASN D N 1
ATOM 5624 C CA . ASN D 1 20 ? -3.929 73.432 14.087 1.00 21.69 920 ASN D CA 1
ATOM 5625 C C . ASN D 1 20 ? -2.846 74.081 13.235 1.00 21.71 920 ASN D C 1
ATOM 5626 O O . ASN D 1 20 ? -1.781 74.389 13.739 1.00 21.79 920 ASN D O 1
ATOM 5631 N N . ILE D 1 21 ? -3.082 74.225 11.931 1.00 21.70 921 ILE D N 1
ATOM 5632 C CA . ILE D 1 21 ? -2.085 74.972 11.106 1.00 21.66 921 ILE D CA 1
ATOM 5633 C C . ILE D 1 21 ? -2.342 76.484 11.319 1.00 21.75 921 ILE D C 1
ATOM 5634 O O . ILE D 1 21 ? -1.406 77.245 11.537 1.00 21.85 921 ILE D O 1
ATOM 5639 N N . TYR D 1 22 ? -3.608 76.885 11.300 1.00 21.77 922 TYR D N 1
ATOM 5640 C CA . TYR D 1 22 ? -4.008 78.238 11.556 1.00 22.12 922 TYR D CA 1
ATOM 5641 C C . TYR D 1 22 ? -3.426 78.743 12.900 1.00 22.13 922 TYR D C 1
ATOM 5642 O O . TYR D 1 22 ? -2.811 79.823 12.973 1.00 22.13 922 TYR D O 1
ATOM 5651 N N . PHE D 1 23 ? -3.667 78.000 13.981 1.00 22.18 923 PHE D N 1
ATOM 5652 C CA . PHE D 1 23 ? -3.135 78.459 15.280 1.00 22.36 923 PHE D CA 1
ATOM 5653 C C . PHE D 1 23 ? -1.626 78.780 15.309 1.00 22.51 923 PHE D C 1
ATOM 5654 O O . PHE D 1 23 ? -1.183 79.669 16.080 1.00 22.42 923 PHE D O 1
ATOM 5662 N N . LEU D 1 24 ? -0.830 78.091 14.484 1.00 22.73 924 LEU D N 1
ATOM 5663 C CA . LEU D 1 24 ? 0.601 78.348 14.475 1.00 23.02 924 LEU D CA 1
ATOM 5664 C C . LEU D 1 24 ? 0.886 79.688 13.860 1.00 23.31 924 LEU D C 1
ATOM 5665 O O . LEU D 1 24 ? 1.650 80.486 14.401 1.00 23.41 924 LEU D O 1
ATOM 5670 N N . TYR D 1 25 ? 0.214 79.946 12.761 1.00 23.56 925 TYR D N 1
ATOM 5671 C CA . TYR D 1 25 ? 0.454 81.153 11.984 1.00 23.91 925 TYR D CA 1
ATOM 5672 C C . TYR D 1 25 ? -0.320 82.450 12.390 1.00 24.30 925 TYR D C 1
ATOM 5673 O O . TYR D 1 25 ? 0.163 83.570 12.118 1.00 24.23 925 TYR D O 1
ATOM 5682 N N . GLU D 1 26 ? -1.457 82.275 13.070 1.00 24.73 926 GLU D N 1
ATOM 5683 C CA . GLU D 1 26 ? -2.262 83.393 13.562 1.00 25.20 926 GLU D CA 1
ATOM 5684 C C . GLU D 1 26 ? -1.687 83.919 14.896 1.00 25.39 926 GLU D C 1
ATOM 5685 O O . GLU D 1 26 ? -1.808 85.077 15.214 1.00 25.31 926 GLU D O 1
ATOM 5691 N N . GLY D 1 27 ? -1.057 83.053 15.684 1.00 25.56 927 GLY D N 1
ATOM 5692 C CA . GLY D 1 27 ? -0.507 83.524 16.920 1.00 25.83 927 GLY D CA 1
ATOM 5693 C C . GLY D 1 27 ? 0.867 84.141 16.752 1.00 26.06 927 GLY D C 1
ATOM 5694 O O . GLY D 1 27 ? 1.445 84.181 15.654 1.00 25.99 927 GLY D O 1
ATOM 5695 N N . ASP D 1 28 ? 1.382 84.591 17.876 1.00 26.20 928 ASP D N 1
ATOM 5696 C CA . ASP D 1 28 ? 2.671 85.205 17.956 1.00 26.51 928 ASP D CA 1
ATOM 5697 C C . ASP D 1 28 ? 3.743 84.162 17.810 1.00 26.49 928 ASP D C 1
ATOM 5698 O O . ASP D 1 28 ? 3.479 83.003 18.101 1.00 26.61 928 ASP D O 1
ATOM 5703 N N . PRO D 1 29 ? 4.908 84.529 17.244 1.00 26.39 929 PRO D N 1
ATOM 5704 C CA . PRO D 1 29 ? 6.057 83.639 17.113 1.00 26.28 929 PRO D CA 1
ATOM 5705 C C . PRO D 1 29 ? 6.889 83.823 18.442 1.00 26.31 929 PRO D C 1
ATOM 5706 O O . PRO D 1 29 ? 6.589 84.669 19.290 1.00 26.09 929 PRO D O 1
ATOM 5710 N N . VAL D 1 30 ? 7.946 83.038 18.600 1.00 26.27 930 VAL D N 1
ATOM 5711 C CA . VAL D 1 30 ? 8.790 83.029 19.779 1.00 26.40 930 VAL D CA 1
ATOM 5712 C C . VAL D 1 30 ? 9.997 83.914 19.388 1.00 26.44 930 VAL D C 1
ATOM 5713 O O . VAL D 1 30 ? 10.654 83.642 18.368 1.00 26.24 930 VAL D O 1
ATOM 5717 N N . THR D 1 31 ? 10.271 84.992 20.134 1.00 26.41 931 THR D N 1
ATOM 5718 C CA . THR D 1 31 ? 11.390 85.820 19.743 1.00 26.49 931 THR D CA 1
ATOM 5719 C C . THR D 1 31 ? 12.147 86.286 20.932 1.00 26.62 931 THR D C 1
ATOM 5720 O O . THR D 1 31 ? 11.556 86.769 21.889 1.00 26.60 931 THR D O 1
ATOM 5724 N N . HIS D 1 32 ? 13.453 86.065 20.887 1.00 26.67 932 HIS D N 1
ATOM 5725 C CA . HIS D 1 32 ? 14.352 86.422 21.945 1.00 27.05 932 HIS D CA 1
ATOM 5726 C C . HIS D 1 32 ? 15.648 86.939 21.339 1.00 27.19 932 HIS D C 1
ATOM 5727 O O . HIS D 1 32 ? 16.048 86.459 20.296 1.00 27.18 932 HIS D O 1
ATOM 5734 N N . GLU D 1 33 ? 16.308 87.886 22.011 1.00 27.44 933 GLU D N 1
ATOM 5735 C CA . GLU D 1 33 ? 17.538 88.505 21.489 1.00 27.60 933 GLU D CA 1
ATOM 5736 C C . GLU D 1 33 ? 18.702 88.433 22.467 1.00 27.59 933 GLU D C 1
ATOM 5737 O O . GLU D 1 33 ? 18.537 88.701 23.636 1.00 27.37 933 GLU D O 1
ATOM 5743 N N . ASN D 1 34 ? 19.892 88.072 21.978 1.00 27.72 934 ASN D N 1
ATOM 5744 C CA . ASN D 1 34 ? 21.104 88.021 22.821 1.00 27.84 934 ASN D CA 1
ATOM 5745 C C . ASN D 1 34 ? 21.016 86.972 23.905 1.00 27.87 934 ASN D C 1
ATOM 5746 O O . ASN D 1 34 ? 21.435 87.169 25.038 1.00 27.90 934 ASN D O 1
ATOM 5751 N N . VAL D 1 35 ? 20.486 85.807 23.558 1.00 27.87 935 VAL D N 1
ATOM 5752 C CA . VAL D 1 35 ? 20.439 84.746 24.536 1.00 27.91 935 VAL D CA 1
ATOM 5753 C C . VAL D 1 35 ? 21.427 83.625 24.169 1.00 27.99 935 VAL D C 1
ATOM 5754 O O . VAL D 1 35 ? 21.924 83.559 23.048 1.00 27.94 935 VAL D O 1
ATOM 5758 N N . LYS D 1 36 ? 21.755 82.819 25.176 1.00 28.28 936 LYS D N 1
ATOM 5759 C CA . LYS D 1 36 ? 22.688 81.711 25.073 1.00 28.43 936 LYS D CA 1
ATOM 5760 C C . LYS D 1 36 ? 22.170 80.503 25.822 1.00 28.38 936 LYS D C 1
ATOM 5761 O O . LYS D 1 36 ? 21.656 80.657 26.908 1.00 28.37 936 LYS D O 1
ATOM 5767 N N . SER D 1 37 ? 22.349 79.317 25.228 1.00 28.19 937 SER D N 1
ATOM 5768 C CA . SER D 1 37 ? 21.833 78.056 25.718 1.00 28.05 937 SER D CA 1
ATOM 5769 C C . SER D 1 37 ? 22.358 77.668 27.059 1.00 28.07 937 SER D C 1
ATOM 5770 O O . SER D 1 37 ? 23.485 78.004 27.417 1.00 28.09 937 SER D O 1
A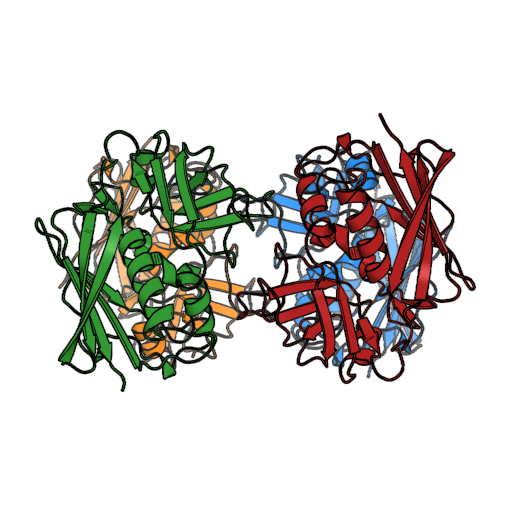TOM 5773 N N . VAL D 1 38 ? 21.539 76.918 27.789 1.00 27.88 938 VAL D N 1
ATOM 5774 C CA . VAL D 1 38 ? 21.890 76.464 29.115 1.00 27.73 938 VAL D CA 1
ATOM 5775 C C . VAL D 1 38 ? 21.882 74.926 29.276 1.00 27.62 938 VAL D C 1
ATOM 5776 O O . VAL D 1 38 ? 22.270 74.404 30.327 1.00 27.68 938 VAL D O 1
ATOM 5780 N N . ASP D 1 39 ? 21.390 74.200 28.272 1.00 27.46 939 ASP D N 1
ATOM 5781 C CA . ASP D 1 39 ? 21.379 72.754 28.331 1.00 27.19 939 ASP D CA 1
ATOM 5782 C C . ASP D 1 39 ? 20.926 72.252 26.927 1.00 26.82 939 ASP D C 1
ATOM 5783 O O . ASP D 1 39 ? 20.780 73.001 25.956 1.00 26.71 939 ASP D O 1
ATOM 5788 N N . GLN D 1 40 ? 20.804 70.950 26.771 1.00 26.60 940 GLN D N 1
ATOM 5789 C CA . GLN D 1 40 ? 20.265 70.435 25.505 1.00 26.19 940 GLN D CA 1
ATOM 5790 C C . GLN D 1 40 ? 19.722 69.061 25.919 1.00 25.82 940 GLN D C 1
ATOM 5791 O O . GLN D 1 40 ? 20.100 68.552 26.969 1.00 25.59 940 GLN D O 1
ATOM 5797 N N . LEU D 1 41 ? 18.807 68.485 25.156 1.00 25.30 941 LEU D N 1
ATOM 5798 C CA . LEU D 1 41 ? 18.270 67.190 25.555 1.00 24.98 941 LEU D CA 1
ATOM 5799 C C . LEU D 1 41 ? 18.917 66.111 24.673 1.00 24.75 941 LEU D C 1
ATOM 5800 O O . LEU D 1 41 ? 19.532 65.186 25.188 1.00 24.87 941 LEU D O 1
ATOM 5805 N N . LEU D 1 42 ? 18.740 66.195 23.372 1.00 24.40 942 LEU D N 1
ATOM 5806 C CA . LEU D 1 42 ? 19.446 65.291 22.469 1.00 24.14 942 LEU D CA 1
ATOM 5807 C C . LEU D 1 42 ? 20.666 66.089 21.955 1.00 23.97 942 LEU D C 1
ATOM 5808 O O . LEU D 1 42 ? 20.796 67.321 22.219 1.00 23.87 942 LEU D O 1
ATOM 5813 N N . SER D 1 43 ? 21.577 65.442 21.225 1.00 23.85 943 SER D N 1
ATOM 5814 C CA . SER D 1 43 ? 22.757 66.208 20.814 1.00 23.71 943 SER D CA 1
ATOM 5815 C C . SER D 1 43 ? 22.465 67.208 19.728 1.00 23.66 943 SER D C 1
ATOM 5816 O O . SER D 1 43 ? 23.339 68.052 19.397 1.00 23.43 943 SER D O 1
ATOM 5819 N N . HIS D 1 44 ? 21.272 67.140 19.157 1.00 23.50 944 HIS D N 1
ATOM 5820 C CA . HIS D 1 44 ? 20.968 68.053 18.070 1.00 23.54 944 HIS D CA 1
ATOM 5821 C C . HIS D 1 44 ? 19.984 69.231 18.323 1.00 23.35 944 HIS D C 1
ATOM 5822 O O . HIS D 1 44 ? 19.548 69.897 17.355 1.00 23.26 944 HIS D O 1
ATOM 5829 N N . ASP D 1 45 ? 19.695 69.484 19.598 1.00 23.18 945 ASP D N 1
ATOM 5830 C CA . ASP D 1 45 ? 18.844 70.596 20.047 1.00 23.10 945 ASP D CA 1
ATOM 5831 C C . ASP D 1 45 ? 19.671 71.415 21.060 1.00 23.02 945 ASP D C 1
ATOM 5832 O O . ASP D 1 45 ? 20.785 71.036 21.395 1.00 22.90 945 ASP D O 1
ATOM 5837 N N . LEU D 1 46 ? 19.105 72.546 21.497 1.00 22.93 946 LEU D N 1
ATOM 5838 C CA . LEU D 1 46 ? 19.709 73.431 22.480 1.00 22.90 946 LEU D CA 1
ATOM 5839 C C . LEU D 1 46 ? 18.489 73.928 23.246 1.00 22.86 946 LEU D C 1
ATOM 5840 O O . LEU D 1 46 ? 17.460 74.131 22.645 1.00 22.64 946 LEU D O 1
ATOM 5845 N N . ILE D 1 47 ? 18.640 74.097 24.558 1.00 22.82 947 ILE D N 1
ATOM 5846 C CA . ILE D 1 47 ? 17.556 74.548 25.420 1.00 22.76 947 ILE D CA 1
ATOM 5847 C C . ILE D 1 47 ? 17.980 75.960 25.968 1.00 22.89 947 ILE D C 1
ATOM 5848 O O . ILE D 1 47 ? 19.088 76.144 26.425 1.00 22.89 947 ILE D O 1
ATOM 5853 N N . TYR D 1 48 ? 17.047 76.912 25.923 1.00 22.95 948 TYR D N 1
ATOM 5854 C CA . TYR D 1 48 ? 17.200 78.304 26.360 1.00 22.92 948 TYR D CA 1
ATOM 5855 C C . TYR D 1 48 ? 16.276 78.618 27.549 1.00 22.77 948 TYR D C 1
ATOM 5856 O O . TYR D 1 48 ? 15.117 78.179 27.610 1.00 22.70 948 TYR D O 1
ATOM 5865 N N . ASN D 1 49 ? 16.813 79.341 28.527 1.00 22.52 949 ASN D N 1
ATOM 5866 C CA . ASN D 1 49 ? 16.013 79.697 29.687 1.00 22.33 949 ASN D CA 1
ATOM 5867 C C . ASN D 1 49 ? 15.389 81.104 29.334 1.00 22.10 949 ASN D C 1
ATOM 5868 O O . ASN D 1 49 ? 15.878 82.191 29.723 1.00 21.91 949 ASN D O 1
ATOM 5873 N N . VAL D 1 50 ? 14.359 81.054 28.494 1.00 21.73 950 VAL D N 1
ATOM 5874 C CA . VAL D 1 50 ? 13.653 82.236 28.033 1.00 21.43 950 VAL D CA 1
ATOM 5875 C C . VAL D 1 50 ? 12.148 81.991 28.268 1.00 21.41 950 VAL D C 1
ATOM 5876 O O . VAL D 1 50 ? 11.694 80.854 28.317 1.00 21.22 950 VAL D O 1
ATOM 5880 N N . SER D 1 51 ? 11.407 83.100 28.345 1.00 21.42 951 SER D N 1
ATOM 5881 C CA . SER D 1 51 ? 9.985 83.118 28.615 1.00 21.43 951 SER D CA 1
ATOM 5882 C C . SER D 1 51 ? 9.142 83.927 27.697 1.00 21.23 951 SER D C 1
ATOM 5883 O O . SER D 1 51 ? 9.525 85.012 27.204 1.00 21.34 951 SER D O 1
ATOM 5886 N N . GLY D 1 52 ? 7.948 83.406 27.503 1.00 21.06 952 GLY D N 1
ATOM 5887 C CA . GLY D 1 52 ? 6.954 84.080 26.722 1.00 20.87 952 GLY D CA 1
ATOM 5888 C C . GLY D 1 52 ? 5.601 83.685 27.276 1.00 20.77 952 GLY D C 1
ATOM 5889 O O . GLY D 1 52 ? 5.510 83.028 28.309 1.00 20.62 952 GLY D O 1
ATOM 5890 N N . PRO D 1 53 ? 4.510 84.085 26.599 1.00 20.79 953 PRO D N 1
ATOM 5891 C CA . PRO D 1 53 ? 3.194 83.711 27.093 1.00 20.91 953 PRO D CA 1
ATOM 5892 C C . PRO D 1 53 ? 3.101 82.206 26.801 1.00 21.09 953 PRO D C 1
ATOM 5893 O O . PRO D 1 53 ? 3.301 81.772 25.623 1.00 21.24 953 PRO D O 1
ATOM 5897 N N . ASN D 1 54 ? 2.838 81.455 27.862 1.00 21.10 954 ASN D N 1
ATOM 5898 C CA . ASN D 1 54 ? 2.674 80.002 27.868 1.00 21.05 954 ASN D CA 1
ATOM 5899 C C . ASN D 1 54 ? 3.919 79.193 28.018 1.00 20.88 954 ASN D C 1
ATOM 5900 O O . ASN D 1 54 ? 3.814 77.986 27.924 1.00 21.10 954 ASN D O 1
ATOM 5905 N N . TYR D 1 55 ? 5.088 79.801 28.261 1.00 20.48 955 TYR D N 1
ATOM 5906 C CA . TYR D 1 55 ? 6.288 78.958 28.406 1.00 19.98 955 TYR D CA 1
ATOM 5907 C C . TYR D 1 55 ? 7.382 79.721 29.122 1.00 19.94 955 TYR D C 1
ATOM 5908 O O . TYR D 1 55 ? 7.389 80.949 29.082 1.00 19.64 955 TYR D O 1
ATOM 5917 N N . ASP D 1 56 ? 8.325 78.994 29.730 1.00 19.95 956 ASP D N 1
ATOM 5918 C CA . ASP D 1 56 ? 9.436 79.641 30.407 1.00 20.22 956 ASP D CA 1
ATOM 5919 C C . ASP D 1 56 ? 10.699 78.840 30.156 1.00 20.47 956 ASP D C 1
ATOM 5920 O O . ASP D 1 56 ? 11.739 79.064 30.755 1.00 20.46 956 ASP D O 1
ATOM 5925 N N . LYS D 1 57 ? 10.607 77.908 29.208 1.00 20.62 957 LYS D N 1
ATOM 5926 C CA . LYS D 1 57 ? 11.737 77.069 28.821 1.00 20.89 957 LYS D CA 1
ATOM 5927 C C . LYS D 1 57 ? 11.486 76.833 27.351 1.00 20.97 957 LYS D C 1
ATOM 5928 O O . LYS D 1 57 ? 10.385 76.465 26.963 1.00 21.01 957 LYS D O 1
ATOM 5934 N N . LEU D 1 58 ? 12.490 77.071 26.528 1.00 21.07 958 LEU D N 1
ATOM 5935 C CA . LEU D 1 58 ? 12.319 76.918 25.092 1.00 21.28 958 LEU D CA 1
ATOM 5936 C C . LEU D 1 58 ? 13.372 75.981 24.453 1.00 21.51 958 LEU D C 1
ATOM 5937 O O . LEU D 1 58 ? 14.588 76.181 24.624 1.00 21.52 958 LEU D O 1
ATOM 5942 N N . LYS D 1 59 ? 12.909 74.961 23.736 1.00 21.61 959 LYS D N 1
ATOM 5943 C CA . LYS D 1 59 ? 13.842 74.086 23.046 1.00 21.89 959 LYS D CA 1
ATOM 5944 C C . LYS D 1 59 ? 13.831 74.226 21.489 1.00 22.10 959 LYS D C 1
ATOM 5945 O O . LYS D 1 59 ? 12.772 74.273 20.846 1.00 22.03 959 LYS D O 1
ATOM 5951 N N . THR D 1 60 ? 15.022 74.274 20.888 1.00 22.52 960 THR D N 1
ATOM 5952 C CA . THR D 1 60 ? 15.072 74.302 19.436 1.00 22.82 960 THR D CA 1
ATOM 5953 C C . THR D 1 60 ? 15.906 73.129 18.960 1.00 23.23 960 THR D C 1
ATOM 5954 O O . THR D 1 60 ? 17.012 72.921 19.514 1.00 23.30 960 THR D O 1
ATOM 5958 N N . GLU D 1 61 ? 15.356 72.398 17.975 1.00 23.60 961 GLU D N 1
ATOM 5959 C CA . GLU D 1 61 ? 15.991 71.247 17.325 1.00 24.16 961 GLU D CA 1
ATOM 5960 C C . GLU D 1 61 ? 16.548 71.759 16.047 1.00 24.52 961 GLU D C 1
ATOM 5961 O O . GLU D 1 61 ? 15.796 72.158 15.181 1.00 24.34 961 GLU D O 1
ATOM 5967 N N . LEU D 1 62 ? 17.870 71.700 15.950 1.00 25.19 962 LEU D N 1
ATOM 5968 C CA . LEU D 1 62 ? 18.641 72.173 14.770 1.00 25.96 962 LEU D CA 1
ATOM 5969 C C . LEU D 1 62 ? 18.953 71.015 13.820 1.00 26.54 962 LEU D C 1
ATOM 5970 O O . LEU D 1 62 ? 18.378 69.930 13.927 1.00 26.45 962 LEU D O 1
ATOM 5975 N N . LYS D 1 63 ? 19.904 71.234 12.898 1.00 27.34 963 LYS D N 1
ATOM 5976 C CA . LYS D 1 63 ? 20.192 70.213 11.883 1.00 28.02 963 LYS D CA 1
ATOM 5977 C C . LYS D 1 63 ? 20.862 68.901 12.318 1.00 28.41 963 LYS D C 1
ATOM 5978 O O . LYS D 1 63 ? 20.480 67.828 11.821 1.00 28.56 963 LYS D O 1
ATOM 5984 N N . ASN D 1 64 ? 21.770 68.971 13.298 1.00 28.92 964 ASN D N 1
ATOM 5985 C CA . ASN D 1 64 ? 22.510 67.809 13.764 1.00 29.50 964 ASN D CA 1
ATOM 5986 C C . ASN D 1 64 ? 23.343 68.230 14.948 1.00 29.91 964 ASN D C 1
ATOM 5987 O O . ASN D 1 64 ? 23.262 69.393 15.404 1.00 30.03 964 ASN D O 1
ATOM 5992 N N . GLN D 1 65 ? 24.182 67.326 15.446 1.00 30.42 965 GLN D N 1
ATOM 5993 C CA . GLN D 1 65 ? 25.025 67.664 16.590 1.00 30.91 965 GLN D CA 1
ATOM 5994 C C . GLN D 1 65 ? 26.080 68.831 16.308 1.00 31.26 965 GLN D C 1
ATOM 5995 O O . GLN D 1 65 ? 26.368 69.671 17.207 1.00 31.18 965 GLN D O 1
ATOM 6001 N N . GLU D 1 66 ? 26.604 68.887 15.069 1.00 31.62 966 GLU D N 1
ATOM 6002 C CA . GLU D 1 66 ? 27.582 69.908 14.666 1.00 32.00 966 GLU D CA 1
ATOM 6003 C C . GLU D 1 66 ? 26.967 71.290 14.641 1.00 32.05 966 GLU D C 1
ATOM 6004 O O . GLU D 1 66 ? 27.593 72.255 15.091 1.00 32.18 966 GLU D O 1
ATOM 6010 N N . MET D 1 67 ? 25.754 71.434 14.134 1.00 31.97 967 MET D N 1
ATOM 6011 C CA . MET D 1 67 ? 25.188 72.763 14.210 1.00 31.93 967 MET D CA 1
ATOM 6012 C C . MET D 1 67 ? 24.909 73.133 15.707 1.00 32.03 967 MET D C 1
ATOM 6013 O O . MET D 1 67 ? 25.234 74.241 16.196 1.00 31.96 967 MET D O 1
ATOM 6018 N N . ALA D 1 68 ? 24.348 72.200 16.458 1.00 32.15 968 ALA D N 1
ATOM 6019 C CA . ALA D 1 68 ? 24.065 72.512 17.843 1.00 32.19 968 ALA D CA 1
ATOM 6020 C C . ALA D 1 68 ? 25.309 72.860 18.622 1.00 32.31 968 ALA D C 1
ATOM 6021 O O . ALA D 1 68 ? 25.280 73.842 19.352 1.00 32.37 968 ALA D O 1
ATOM 6023 N N . THR D 1 69 ? 26.407 72.102 18.515 1.00 32.42 969 THR D N 1
ATOM 6024 C CA . THR D 1 69 ? 27.599 72.481 19.314 1.00 32.56 969 THR D CA 1
ATOM 6025 C C . THR D 1 69 ? 28.126 73.837 18.875 1.00 32.66 969 THR D C 1
ATOM 6026 O O . THR D 1 69 ? 28.827 74.544 19.642 1.00 32.70 969 THR D O 1
ATOM 6030 N N . LEU D 1 70 ? 27.819 74.178 17.633 1.00 32.71 970 LEU D N 1
ATOM 6031 C CA . LEU D 1 70 ? 28.242 75.439 17.108 1.00 32.81 970 LEU D CA 1
ATOM 6032 C C . LEU D 1 70 ? 27.645 76.594 17.976 1.00 32.83 970 LEU D C 1
ATOM 6033 O O . LEU D 1 70 ? 28.388 77.419 18.603 1.00 32.67 970 LEU D O 1
ATOM 6038 N N . PHE D 1 71 ? 26.300 76.649 17.973 1.00 32.72 971 PHE D N 1
ATOM 6039 C CA . PHE D 1 71 ? 25.575 77.685 18.695 1.00 32.79 971 PHE D CA 1
ATOM 6040 C C . PHE D 1 71 ? 25.554 77.555 20.202 1.00 32.77 971 PHE D C 1
ATOM 6041 O O . PHE D 1 71 ? 25.336 78.543 20.890 1.00 32.85 971 PHE D O 1
ATOM 6049 N N . LYS D 1 72 ? 25.817 76.367 20.722 1.00 32.80 972 LYS D N 1
ATOM 6050 C CA . LYS D 1 72 ? 25.747 76.156 22.157 1.00 32.89 972 LYS D CA 1
ATOM 6051 C C . LYS D 1 72 ? 26.332 77.223 23.099 1.00 32.92 972 LYS D C 1
ATOM 6052 O O . LYS D 1 72 ? 25.687 77.600 24.089 1.00 33.02 972 LYS D O 1
ATOM 6058 N N . ASP D 1 73 ? 27.550 77.708 22.826 1.00 32.90 973 ASP D N 1
ATOM 6059 C CA . ASP D 1 73 ? 28.146 78.696 23.727 1.00 32.77 973 ASP D CA 1
ATOM 6060 C C . ASP D 1 73 ? 28.166 80.089 23.102 1.00 32.45 973 ASP D C 1
ATOM 6061 O O . ASP D 1 73 ? 28.947 80.949 23.496 1.00 32.30 973 ASP D O 1
ATOM 6066 N N . LYS D 1 74 ? 27.263 80.276 22.139 1.00 32.09 974 LYS D N 1
ATOM 6067 C CA . LYS D 1 74 ? 27.102 81.536 21.464 1.00 31.68 974 LYS D CA 1
ATOM 6068 C C . LYS D 1 74 ? 25.816 82.341 21.785 1.00 31.25 974 LYS D C 1
ATOM 6069 O O . LYS D 1 74 ? 24.709 81.806 21.779 1.00 31.15 974 LYS D O 1
ATOM 6075 N N . ASN D 1 75 ? 25.979 83.638 22.033 1.00 30.65 975 ASN D N 1
ATOM 6076 C CA . ASN D 1 75 ? 24.828 84.512 22.228 1.00 30.14 975 ASN D CA 1
ATOM 6077 C C . ASN D 1 75 ? 24.183 84.549 20.848 1.00 29.56 975 ASN D C 1
ATOM 6078 O O . ASN D 1 75 ? 24.858 84.842 19.868 1.00 29.41 975 ASN D O 1
ATOM 6083 N N . VAL D 1 76 ? 22.880 84.278 20.783 1.00 28.96 976 VAL D N 1
ATOM 6084 C CA . VAL D 1 76 ? 22.203 84.236 19.495 1.00 28.28 976 VAL D CA 1
ATOM 6085 C C . VAL D 1 76 ? 20.900 84.997 19.589 1.00 27.86 976 VAL D C 1
ATOM 6086 O O . VAL D 1 76 ? 20.526 85.452 20.649 1.00 27.70 976 VAL D O 1
ATOM 6090 N N . ASP D 1 77 ? 20.213 85.118 18.451 1.00 27.44 977 ASP D N 1
ATOM 6091 C CA . ASP D 1 77 ? 18.880 85.707 18.394 1.00 26.91 977 ASP D CA 1
ATOM 6092 C C . ASP D 1 77 ? 17.983 84.488 17.978 1.00 26.43 977 ASP D C 1
ATOM 6093 O O . ASP D 1 77 ? 18.426 83.589 17.207 1.00 26.46 977 ASP D O 1
ATOM 6098 N N . ILE D 1 78 ? 16.709 84.494 18.376 1.00 25.68 978 ILE D N 1
ATOM 6099 C CA . ILE D 1 78 ? 15.825 83.395 18.011 1.00 24.86 978 ILE D CA 1
ATOM 6100 C C . ILE D 1 78 ? 14.512 83.968 17.501 1.00 24.45 978 ILE D C 1
ATOM 6101 O O . ILE D 1 78 ? 14.022 84.972 18.045 1.00 24.21 978 ILE D O 1
ATOM 6106 N N . TYR D 1 79 ? 13.931 83.302 16.508 1.00 23.87 979 TYR D N 1
ATOM 6107 C CA . TYR D 1 79 ? 12.665 83.692 15.919 1.00 23.57 979 TYR D CA 1
ATOM 6108 C C . TYR D 1 79 ? 12.071 82.365 15.452 1.00 23.41 979 TYR D C 1
ATOM 6109 O O . TYR D 1 79 ? 12.552 81.824 14.467 1.00 23.48 979 TYR D O 1
ATOM 6118 N N . GLY D 1 80 ? 11.109 81.783 16.198 1.00 23.18 980 GLY D N 1
ATOM 6119 C CA . GLY D 1 80 ? 10.486 80.538 15.765 1.00 22.64 980 GLY D CA 1
ATOM 6120 C C . GLY D 1 80 ? 8.972 80.417 15.882 1.00 22.37 980 GLY D C 1
ATOM 6121 O O . GLY D 1 80 ? 8.279 81.167 16.588 1.00 22.43 980 GLY D O 1
ATOM 6122 N N . VAL D 1 81 ? 8.432 79.464 15.142 1.00 21.96 981 VAL D N 1
ATOM 6123 C CA . VAL D 1 81 ? 7.034 79.165 15.177 1.00 21.48 981 VAL D CA 1
ATOM 6124 C C . VAL D 1 81 ? 6.982 77.972 16.165 1.00 21.26 981 VAL D C 1
ATOM 6125 O O . VAL D 1 81 ? 7.306 76.848 15.828 1.00 21.11 981 VAL D O 1
ATOM 6129 N N . GLU D 1 82 ? 6.536 78.212 17.375 1.00 20.97 982 GLU D N 1
ATOM 6130 C CA . GLU D 1 82 ? 6.494 77.171 18.402 1.00 20.77 982 GLU D CA 1
ATOM 6131 C C . GLU D 1 82 ? 5.280 76.211 18.488 1.00 20.56 982 GLU D C 1
ATOM 6132 O O . GLU D 1 82 ? 4.197 76.485 18.009 1.00 20.45 982 GLU D O 1
ATOM 6138 N N . TYR D 1 83 ? 5.483 75.068 19.130 1.00 20.40 983 TYR D N 1
ATOM 6139 C CA . TYR D 1 83 ? 4.382 74.154 19.405 1.00 20.17 983 TYR D CA 1
ATOM 6140 C C . TYR D 1 83 ? 4.612 73.621 20.839 1.00 20.15 983 TYR D C 1
ATOM 6141 O O . TYR D 1 83 ? 5.729 73.708 21.394 1.00 19.82 983 TYR D O 1
ATOM 6150 N N . TYR D 1 84 ? 3.519 73.073 21.395 1.00 20.25 984 TYR D N 1
ATOM 6151 C CA . TYR D 1 84 ? 3.369 72.503 22.764 1.00 20.29 984 TYR D CA 1
ATOM 6152 C C . TYR D 1 84 ? 3.038 71.004 22.800 1.00 20.09 984 TYR D C 1
ATOM 6153 O O . TYR D 1 84 ? 3.593 70.223 23.601 1.00 19.56 984 TYR D O 1
ATOM 6162 N N . HIS D 1 85 ? 2.144 70.628 21.895 1.00 20.09 985 HIS D N 1
ATOM 6163 C CA . HIS D 1 85 ? 1.724 69.238 21.789 1.00 20.29 985 HIS D CA 1
ATOM 6164 C C . HIS D 1 85 ? 2.904 68.422 21.254 1.00 20.28 985 HIS D C 1
ATOM 6165 O O . HIS D 1 85 ? 3.281 68.649 20.134 1.00 20.39 985 HIS D O 1
ATOM 6172 N N . LEU D 1 86 ? 3.463 67.507 22.067 1.00 20.28 986 LEU D N 1
ATOM 6173 C CA . LEU D 1 86 ? 4.574 66.603 21.716 1.00 20.50 986 LEU D CA 1
ATOM 6174 C C . LEU D 1 86 ? 5.920 67.327 21.837 1.00 20.61 986 LEU D C 1
ATOM 6175 O O . LEU D 1 86 ? 6.955 66.862 21.340 1.00 20.60 986 LEU D O 1
ATOM 6180 N N . CYS D 1 87 ? 5.899 68.507 22.453 1.00 20.69 987 CYS D N 1
ATOM 6181 C CA . CYS D 1 87 ? 7.139 69.244 22.744 1.00 20.89 987 CYS D CA 1
ATOM 6182 C C . CYS D 1 87 ? 7.694 68.525 24.028 1.00 21.28 987 CYS D C 1
ATOM 6183 O O . CYS D 1 87 ? 6.987 68.490 25.054 1.00 21.19 987 CYS D O 1
ATOM 6186 N N . TYR D 1 88 ? 8.956 68.073 23.934 1.00 21.72 988 TYR D N 1
ATOM 6187 C CA . TYR D 1 88 ? 9.727 67.291 24.893 1.00 22.22 988 TYR D CA 1
ATOM 6188 C C . TYR D 1 88 ? 11.010 68.068 25.139 1.00 21.93 988 TYR D C 1
ATOM 6189 O O . TYR D 1 88 ? 11.759 68.207 24.162 1.00 21.86 988 TYR D O 1
ATOM 6198 N N . LEU D 1 89 ? 11.286 68.508 26.390 1.00 21.47 989 LEU D N 1
ATOM 6199 C CA . LEU D 1 89 ? 12.483 69.286 26.659 1.00 21.12 989 LEU D CA 1
ATOM 6200 C C . LEU D 1 89 ? 13.225 68.882 27.982 1.00 20.89 989 LEU D C 1
ATOM 6201 O O . LEU D 1 89 ? 14.486 68.811 28.000 1.00 20.82 989 LEU D O 1
ATOM 6206 N N . CYS D 1 90 ? 12.464 68.511 29.035 1.00 20.43 990 CYS D N 1
ATOM 6207 C CA . CYS D 1 90 ? 13.048 68.134 30.318 1.00 20.03 990 CYS D CA 1
ATOM 6208 C C . CYS D 1 90 ? 11.960 67.538 31.146 1.00 19.98 990 CYS D C 1
ATOM 6209 O O . CYS D 1 90 ? 10.840 68.043 31.134 1.00 19.95 990 CYS D O 1
ATOM 6212 N N . GLU D 1 91 ? 12.298 66.450 31.856 1.00 19.86 991 GLU D N 1
ATOM 6213 C CA . GLU D 1 91 ? 11.394 65.729 32.733 1.00 19.89 991 GLU D CA 1
ATOM 6214 C C . GLU D 1 91 ? 10.678 66.615 33.781 1.00 19.95 991 GLU D C 1
ATOM 6215 O O . GLU D 1 91 ? 9.565 66.251 34.241 1.00 20.01 991 GLU D O 1
ATOM 6221 N N . ASN D 1 92 ? 11.252 67.760 34.117 1.00 19.79 992 ASN D N 1
ATOM 6222 C CA . ASN D 1 92 ? 10.632 68.599 35.176 1.00 19.86 992 ASN D CA 1
ATOM 6223 C C . ASN D 1 92 ? 10.024 69.916 34.682 1.00 19.79 992 ASN D C 1
ATOM 6224 O O . ASN D 1 92 ? 9.624 70.763 35.491 1.00 20.09 992 ASN D O 1
ATOM 6229 N N . ALA D 1 93 ? 9.946 70.112 33.380 1.00 19.57 993 ALA D N 1
ATOM 6230 C CA . ALA D 1 93 ? 9.488 71.369 32.863 1.00 19.37 993 ALA D CA 1
ATOM 6231 C C . ALA D 1 93 ? 8.002 71.255 32.553 1.00 19.17 993 ALA D C 1
ATOM 6232 O O . ALA D 1 93 ? 7.632 70.439 31.689 1.00 19.37 993 ALA D O 1
ATOM 6234 N N . GLU D 1 94 ? 7.134 72.051 33.172 1.00 18.66 994 GLU D N 1
ATOM 6235 C CA . GLU D 1 94 ? 5.699 71.914 32.847 1.00 18.31 994 GLU D CA 1
ATOM 6236 C C . GLU D 1 94 ? 5.176 72.992 31.843 1.00 18.21 994 GLU D C 1
ATOM 6237 O O . GLU D 1 94 ? 4.006 73.007 31.476 1.00 17.91 994 GLU D O 1
ATOM 6243 N N . ARG D 1 95 ? 6.028 73.941 31.498 1.00 18.21 995 ARG D N 1
ATOM 6244 C CA . ARG D 1 95 ? 5.579 75.023 30.617 1.00 18.32 995 ARG D CA 1
ATOM 6245 C C . ARG D 1 95 ? 6.669 75.158 29.587 1.00 18.51 995 ARG D C 1
ATOM 6246 O O . ARG D 1 95 ? 7.473 76.166 29.552 1.00 18.58 995 ARG D O 1
ATOM 6254 N N . SER D 1 96 ? 6.755 74.150 28.714 1.00 18.59 996 SER D N 1
ATOM 6255 C CA . SER D 1 96 ? 7.793 74.298 27.721 1.00 18.51 996 SER D CA 1
ATOM 6256 C C . SER D 1 96 ? 7.182 74.567 26.368 1.00 18.60 996 SER D C 1
ATOM 6257 O O . SER D 1 96 ? 6.006 74.354 26.165 1.00 18.72 996 SER D O 1
ATOM 6260 N N . ALA D 1 97 ? 7.975 75.108 25.459 1.00 18.69 997 ALA D N 1
ATOM 6261 C CA . ALA D 1 97 ? 7.563 75.388 24.067 1.00 18.67 997 ALA D CA 1
ATOM 6262 C C . ALA D 1 97 ? 8.740 74.859 23.237 1.00 18.78 997 ALA D C 1
ATOM 6263 O O . ALA D 1 97 ? 9.905 74.792 23.737 1.00 18.56 997 ALA D O 1
ATOM 6265 N N . CYS D 1 98 ? 8.429 74.455 22.017 1.00 18.89 998 CYS D N 1
ATOM 6266 C CA . CYS D 1 98 ? 9.380 73.878 21.090 1.00 19.25 998 CYS D CA 1
ATOM 6267 C C . CYS D 1 98 ? 9.336 74.518 19.708 1.00 19.41 998 CYS D C 1
ATOM 6268 O O . CYS D 1 98 ? 8.261 74.988 19.259 1.00 19.12 998 CYS D O 1
ATOM 6271 N N . ILE D 1 99 ? 10.529 74.599 19.097 1.00 19.66 999 ILE D N 1
ATOM 6272 C CA . ILE D 1 99 ? 10.659 75.111 17.737 1.00 20.14 999 ILE D CA 1
ATOM 6273 C C . ILE D 1 99 ? 11.752 74.271 17.070 1.00 20.69 999 ILE D C 1
ATOM 6274 O O . ILE D 1 99 ? 12.433 73.466 17.698 1.00 20.71 999 ILE D O 1
ATOM 6279 N N . TYR D 1 100 ? 11.897 74.455 15.788 1.00 21.43 1000 TYR D N 1
ATOM 6280 C CA . TYR D 1 100 ? 12.934 73.791 15.006 1.00 22.25 1000 TYR D CA 1
ATOM 6281 C C . TYR D 1 100 ? 13.711 74.976 14.357 1.00 22.83 1000 TYR D C 1
ATOM 6282 O O . TYR D 1 100 ? 13.090 75.890 13.862 1.00 22.91 1000 TYR D O 1
ATOM 6291 N N . GLY D 1 101 ? 15.027 74.938 14.307 1.00 23.50 1001 GLY D N 1
ATOM 6292 C CA . GLY D 1 101 ? 15.694 76.044 13.676 1.00 24.57 1001 GLY D CA 1
ATOM 6293 C C . GLY D 1 101 ? 15.513 77.394 14.366 1.00 25.41 1001 GLY D C 1
ATOM 6294 O O . GLY D 1 101 ? 15.498 77.431 15.599 1.00 25.39 1001 GLY D O 1
ATOM 6295 N N . GLY D 1 102 ? 15.401 78.455 13.537 1.00 26.26 1002 GLY D N 1
ATOM 6296 C CA . GLY D 1 102 ? 15.232 79.854 13.932 1.00 27.32 1002 GLY D CA 1
ATOM 6297 C C . GLY D 1 102 ? 16.390 80.460 14.708 1.00 28.09 1002 GLY D C 1
ATOM 6298 O O . GLY D 1 102 ? 16.176 81.428 15.405 1.00 28.15 1002 GLY D O 1
ATOM 6299 N N . VAL D 1 103 ? 17.596 79.938 14.563 1.00 28.79 1003 VAL D N 1
ATOM 6300 C CA . VAL D 1 103 ? 18.735 80.398 15.319 1.00 29.73 1003 VAL D CA 1
ATOM 6301 C C . VAL D 1 103 ? 19.810 81.127 14.525 1.00 30.50 1003 VAL D C 1
ATOM 6302 O O . VAL D 1 103 ? 20.292 80.624 13.493 1.00 30.45 1003 VAL D O 1
ATOM 6306 N N . THR D 1 104 ? 20.205 82.299 15.018 1.00 31.42 1004 THR D N 1
ATOM 6307 C CA . THR D 1 104 ? 21.255 83.080 14.379 1.00 32.35 1004 THR D CA 1
ATOM 6308 C C . THR D 1 104 ? 22.166 83.794 15.389 1.00 33.09 1004 THR D C 1
ATOM 6309 O O . THR D 1 104 ? 21.752 84.147 16.503 1.00 33.06 1004 THR D O 1
ATOM 6313 N N . ASN D 1 105 ? 23.409 84.006 14.961 1.00 33.92 1005 ASN D N 1
ATOM 6314 C CA . ASN D 1 105 ? 24.416 84.685 15.736 1.00 34.91 1005 ASN D CA 1
ATOM 6315 C C . ASN D 1 105 ? 23.865 86.106 15.992 1.00 35.60 1005 ASN D C 1
ATOM 6316 O O . ASN D 1 105 ? 23.253 86.733 15.115 1.00 35.50 1005 ASN D O 1
ATOM 6321 N N . HIS D 1 106 ? 24.003 86.577 17.223 1.00 36.45 1006 HIS D N 1
ATOM 6322 C CA . HIS D 1 106 ? 23.537 87.944 17.485 1.00 37.37 1006 HIS D CA 1
ATOM 6323 C C . HIS D 1 106 ? 24.655 88.959 17.118 1.00 38.02 1006 HIS D C 1
ATOM 6324 O O . HIS D 1 106 ? 24.439 89.969 16.418 1.00 37.97 1006 HIS D O 1
ATOM 6331 N N . GLU D 1 107 ? 25.858 88.637 17.582 1.00 38.84 1007 GLU D N 1
ATOM 6332 C CA . GLU D 1 107 ? 26.956 89.544 17.427 1.00 39.70 1007 GLU D CA 1
ATOM 6333 C C . GLU D 1 107 ? 27.154 89.941 15.983 1.00 40.17 1007 GLU D C 1
ATOM 6334 O O . GLU D 1 107 ? 27.491 89.121 15.134 1.00 40.24 1007 GLU D O 1
ATOM 6340 N N . GLY D 1 108 ? 26.812 91.205 15.725 1.00 40.73 1008 GLY D N 1
ATOM 6341 C CA . GLY D 1 108 ? 26.964 91.819 14.409 1.00 41.53 1008 GLY D CA 1
ATOM 6342 C C . GLY D 1 108 ? 25.821 91.787 13.382 1.00 42.02 1008 GLY D C 1
ATOM 6343 O O . GLY D 1 108 ? 25.753 92.599 12.456 1.00 42.06 1008 GLY D O 1
ATOM 6344 N N . ASN D 1 109 ? 24.910 90.855 13.574 1.00 42.49 1009 ASN D N 1
ATOM 6345 C CA . ASN D 1 109 ? 23.790 90.625 12.680 1.00 43.03 1009 ASN D CA 1
ATOM 6346 C C . ASN D 1 109 ? 22.650 91.630 12.616 1.00 43.36 1009 ASN D C 1
ATOM 6347 O O . ASN D 1 109 ? 21.772 91.529 11.740 1.00 43.28 1009 ASN D O 1
ATOM 6352 N N . HIS D 1 110 ? 22.669 92.574 13.553 1.00 43.85 1010 HIS D N 1
ATOM 6353 C CA . HIS D 1 110 ? 21.630 93.585 13.683 1.00 44.33 1010 HIS D CA 1
ATOM 6354 C C . HIS D 1 110 ? 21.641 94.721 12.654 1.00 44.59 1010 HIS D C 1
ATOM 6355 O O . HIS D 1 110 ? 22.696 95.296 12.392 1.00 44.67 1010 HIS D O 1
ATOM 6362 N N . LEU D 1 111 ? 20.487 95.050 12.066 1.00 44.82 1011 LEU D N 1
ATOM 6363 C CA . LEU D 1 111 ? 20.409 96.164 11.096 1.00 45.12 1011 LEU D CA 1
ATOM 6364 C C . LEU D 1 111 ? 19.727 97.473 11.723 1.00 45.34 1011 LEU D C 1
ATOM 6365 O O . LEU D 1 111 ? 18.551 97.462 12.170 1.00 45.37 1011 LEU D O 1
ATOM 6370 N N . GLU D 1 112 ? 20.483 98.587 11.777 1.00 45.57 1012 GLU D N 1
ATOM 6371 C CA . GLU D 1 112 ? 19.980 99.860 12.332 1.00 45.78 1012 GLU D CA 1
ATOM 6372 C C . GLU D 1 112 ? 18.685 100.195 11.617 1.00 45.80 1012 GLU D C 1
ATOM 6373 O O . GLU D 1 112 ? 17.665 100.501 12.237 1.00 45.77 1012 GLU D O 1
ATOM 6379 N N . ILE D 1 113 ? 18.751 100.136 10.298 1.00 45.83 1013 ILE D N 1
ATOM 6380 C CA . ILE D 1 113 ? 17.590 100.392 9.486 1.00 45.89 1013 ILE D CA 1
ATOM 6381 C C . ILE D 1 113 ? 17.175 98.990 9.061 1.00 45.89 1013 ILE D C 1
ATOM 6382 O O . ILE D 1 113 ? 18.002 98.173 8.596 1.00 45.84 1013 ILE D O 1
ATOM 6387 N N . PRO D 1 114 ? 15.881 98.699 9.204 1.00 45.86 1014 PRO D N 1
ATOM 6388 C CA . PRO D 1 114 ? 15.288 97.410 8.875 1.00 45.85 1014 PRO D CA 1
ATOM 6389 C C . PRO D 1 114 ? 15.165 97.188 7.378 1.00 45.87 1014 PRO D C 1
ATOM 6390 O O . PRO D 1 114 ? 14.683 98.069 6.670 1.00 45.89 1014 PRO D O 1
ATOM 6394 N N . LYS D 1 115 ? 15.595 96.025 6.883 1.00 45.83 1015 LYS D N 1
ATOM 6395 C CA . LYS D 1 115 ? 15.446 95.774 5.457 1.00 45.86 1015 LYS D CA 1
ATOM 6396 C C . LYS D 1 115 ? 14.002 95.395 5.146 1.00 45.77 1015 LYS D C 1
ATOM 6397 O O . LYS D 1 115 ? 13.424 94.559 5.828 1.00 45.82 1015 LYS D O 1
ATOM 6403 N N . LYS D 1 116 ? 13.410 96.033 4.145 1.00 45.61 1016 LYS D N 1
ATOM 6404 C CA . LYS D 1 116 ? 12.071 95.662 3.744 1.00 45.45 1016 LYS D CA 1
ATOM 6405 C C . LYS D 1 116 ? 12.238 94.705 2.567 1.00 45.28 1016 LYS D C 1
ATOM 6406 O O . LYS D 1 116 ? 13.157 94.877 1.768 1.00 45.21 1016 LYS D O 1
ATOM 6412 N N . ILE D 1 117 ? 11.378 93.680 2.503 1.00 45.13 1017 ILE D N 1
ATOM 6413 C CA . ILE D 1 117 ? 11.396 92.674 1.422 1.00 44.95 1017 ILE D CA 1
ATOM 6414 C C . ILE D 1 117 ? 10.064 92.528 0.689 1.00 44.81 1017 ILE D C 1
ATOM 6415 O O . ILE D 1 117 ? 9.013 92.382 1.289 1.00 44.84 1017 ILE D O 1
ATOM 6420 N N . VAL D 1 118 ? 10.146 92.551 -0.630 1.00 44.73 1018 VAL D N 1
ATOM 6421 C CA . VAL D 1 118 ? 9.004 92.427 -1.512 1.00 44.67 1018 VAL D CA 1
ATOM 6422 C C . VAL D 1 118 ? 8.501 90.993 -1.506 1.00 44.67 1018 VAL D C 1
ATOM 6423 O O . VAL D 1 118 ? 9.300 90.082 -1.661 1.00 44.67 1018 VAL D O 1
ATOM 6427 N N . VAL D 1 119 ? 7.191 90.787 -1.369 1.00 44.60 1019 VAL D N 1
ATOM 6428 C CA . VAL D 1 119 ? 6.664 89.440 -1.418 1.00 44.56 1019 VAL D CA 1
ATOM 6429 C C . VAL D 1 119 ? 5.759 89.336 -2.599 1.00 44.55 1019 VAL D C 1
ATOM 6430 O O . VAL D 1 119 ? 4.622 89.776 -2.540 1.00 44.53 1019 VAL D O 1
ATOM 6434 N N . LYS D 1 120 ? 6.260 88.755 -3.679 1.00 44.63 1020 LYS D N 1
ATOM 6435 C CA . LYS D 1 120 ? 5.418 88.590 -4.845 1.00 44.75 1020 LYS D CA 1
ATOM 6436 C C . LYS D 1 120 ? 4.478 87.442 -4.532 1.00 44.86 1020 LYS D C 1
ATOM 6437 O O . LYS D 1 120 ? 4.936 86.343 -4.133 1.00 44.86 1020 LYS D O 1
ATOM 6443 N N . VAL D 1 121 ? 3.176 87.717 -4.679 1.00 44.92 1021 VAL D N 1
ATOM 6444 C CA . VAL D 1 121 ? 2.109 86.773 -4.374 1.00 45.10 1021 VAL D CA 1
ATOM 6445 C C . VAL D 1 121 ? 1.188 86.490 -5.535 1.00 45.24 1021 VAL D C 1
ATOM 6446 O O . VAL D 1 121 ? 0.460 87.374 -5.960 1.00 45.27 1021 VAL D O 1
ATOM 6450 N N . SER D 1 122 ? 1.185 85.242 -6.003 1.00 45.39 1022 SER D N 1
ATOM 6451 C CA . SER D 1 122 ? 0.338 84.820 -7.126 1.00 45.57 1022 SER D CA 1
ATOM 6452 C C . SER D 1 122 ? -0.800 83.890 -6.729 1.00 45.61 1022 SER D C 1
ATOM 6453 O O . SER D 1 122 ? -0.653 83.042 -5.832 1.00 45.62 1022 SER D O 1
ATOM 6456 N N . ILE D 1 123 ? -1.906 84.028 -7.448 1.00 45.72 1023 ILE D N 1
ATOM 6457 C CA . ILE D 1 123 ? -3.110 83.238 -7.263 1.00 45.85 1023 ILE D CA 1
ATOM 6458 C C . ILE D 1 123 ? -3.653 82.737 -8.600 1.00 46.01 1023 ILE D C 1
ATOM 6459 O O . ILE D 1 123 ? -3.911 83.527 -9.501 1.00 46.05 1023 ILE D O 1
ATOM 6464 N N . ASP D 1 124 ? -3.835 81.422 -8.706 1.00 46.11 1024 ASP D N 1
ATOM 6465 C CA . ASP D 1 124 ? -4.345 80.805 -9.904 1.00 46.26 1024 ASP D CA 1
ATOM 6466 C C . ASP D 1 124 ? -3.564 81.329 -11.082 1.00 46.38 1024 ASP D C 1
ATOM 6467 O O . ASP D 1 124 ? -4.130 81.725 -12.100 1.00 46.34 1024 ASP D O 1
ATOM 6472 N N . GLY D 1 125 ? -2.246 81.369 -10.891 1.00 46.49 1025 GLY D N 1
ATOM 6473 C CA . GLY D 1 125 ? -1.350 81.777 -11.950 1.00 46.65 1025 GLY D CA 1
ATOM 6474 C C . GLY D 1 125 ? -1.192 83.239 -12.312 1.00 46.80 1025 GLY D C 1
ATOM 6475 O O . GLY D 1 125 ? -0.446 83.536 -13.251 1.00 46.78 1025 GLY D O 1
ATOM 6476 N N . ILE D 1 126 ? -1.880 84.163 -11.630 1.00 46.87 1026 ILE D N 1
ATOM 6477 C CA . ILE D 1 126 ? -1.641 85.550 -11.980 1.00 46.97 1026 ILE D CA 1
ATOM 6478 C C . ILE D 1 126 ? -1.137 86.268 -10.739 1.00 47.00 1026 ILE D C 1
ATOM 6479 O O . ILE D 1 126 ? -1.527 85.920 -9.606 1.00 47.08 1026 ILE D O 1
ATOM 6484 N N . GLN D 1 127 ? -0.245 87.239 -10.913 1.00 46.94 1027 GLN D N 1
ATOM 6485 C CA . GLN D 1 127 ? 0.221 87.969 -9.740 1.00 46.87 1027 GLN D CA 1
ATOM 6486 C C . GLN D 1 127 ? -0.989 88.871 -9.383 1.00 46.75 1027 GLN D C 1
ATOM 6487 O O . GLN D 1 127 ? -1.533 89.571 -10.246 1.00 46.70 1027 GLN D O 1
ATOM 6493 N N . SER D 1 128 ? -1.459 88.786 -8.139 1.00 46.56 1028 SER D N 1
ATOM 6494 C CA . SER D 1 128 ? -2.587 89.600 -7.720 1.00 46.35 1028 SER D CA 1
ATOM 6495 C C . SER D 1 128 ? -2.088 90.722 -6.885 1.00 46.13 1028 SER D C 1
ATOM 6496 O O . SER D 1 128 ? -2.772 91.695 -6.637 1.00 46.16 1028 SER D O 1
ATOM 6499 N N . LEU D 1 129 ? -0.877 90.594 -6.418 1.00 45.86 1029 LEU D N 1
ATOM 6500 C CA . LEU D 1 129 ? -0.349 91.688 -5.644 1.00 45.52 1029 LEU D CA 1
ATOM 6501 C C . LEU D 1 129 ? 0.805 91.227 -4.832 1.00 45.29 1029 LEU D C 1
ATOM 6502 O O . LEU D 1 129 ? 1.194 90.040 -4.811 1.00 45.30 1029 LEU D O 1
ATOM 6507 N N . SER D 1 130 ? 1.285 92.182 -4.074 1.00 44.90 1030 SER D N 1
ATOM 6508 C CA . SER D 1 130 ? 2.426 91.951 -3.279 1.00 44.56 1030 SER D CA 1
ATOM 6509 C C . SER D 1 130 ? 2.288 92.738 -1.993 1.00 44.32 1030 SER D C 1
ATOM 6510 O O . SER D 1 130 ? 1.360 93.536 -1.838 1.00 44.26 1030 SER D O 1
ATOM 6513 N N . PHE D 1 131 ? 3.192 92.486 -1.060 1.00 43.99 1031 PHE D N 1
ATOM 6514 C CA . PHE D 1 131 ? 3.189 93.232 0.169 1.00 43.68 1031 PHE D CA 1
ATOM 6515 C C . PHE D 1 131 ? 4.613 93.136 0.693 1.00 43.37 1031 PHE D C 1
ATOM 6516 O O . PHE D 1 131 ? 5.356 92.239 0.306 1.00 43.26 1031 PHE D O 1
ATOM 6524 N N . ASP D 1 132 ? 5.013 94.078 1.531 1.00 43.05 1032 ASP D N 1
ATOM 6525 C CA . ASP D 1 132 ? 6.375 94.070 2.069 1.00 42.83 1032 ASP D CA 1
ATOM 6526 C C . ASP D 1 132 ? 6.409 93.341 3.417 1.00 42.54 1032 ASP D C 1
ATOM 6527 O O . ASP D 1 132 ? 5.389 93.156 4.064 1.00 42.54 1032 ASP D O 1
ATOM 6532 N N . ILE D 1 133 ? 7.577 92.874 3.790 1.00 42.19 1033 ILE D N 1
ATOM 6533 C CA . ILE D 1 133 ? 7.735 92.304 5.104 1.00 41.87 1033 ILE D CA 1
ATOM 6534 C C . ILE D 1 133 ? 9.049 92.943 5.511 1.00 41.69 1033 ILE D C 1
ATOM 6535 O O . ILE D 1 133 ? 9.833 93.442 4.648 1.00 41.64 1033 ILE D O 1
ATOM 6540 N N . GLU D 1 134 ? 9.302 92.938 6.811 1.00 41.38 1034 GLU D N 1
ATOM 6541 C CA . GLU D 1 134 ? 10.465 93.586 7.292 1.00 41.09 1034 GLU D CA 1
ATOM 6542 C C . GLU D 1 134 ? 11.263 92.668 8.206 1.00 40.82 1034 GLU D C 1
ATOM 6543 O O . GLU D 1 134 ? 10.731 91.778 8.838 1.00 40.79 1034 GLU D O 1
ATOM 6549 N N . THR D 1 135 ? 12.555 92.884 8.283 1.00 40.39 1035 THR D N 1
ATOM 6550 C CA . THR D 1 135 ? 13.323 92.097 9.183 1.00 40.05 1035 THR D CA 1
ATOM 6551 C C . THR D 1 135 ? 14.436 93.024 9.625 1.00 39.80 1035 THR D C 1
ATOM 6552 O O . THR D 1 135 ? 14.771 93.964 8.905 1.00 39.79 1035 THR D O 1
ATOM 6556 N N . ASN D 1 136 ? 14.982 92.747 10.808 1.00 39.50 1036 ASN D N 1
ATOM 6557 C CA . ASN D 1 136 ? 16.051 93.513 11.444 1.00 39.12 1036 ASN D CA 1
ATOM 6558 C C . ASN D 1 136 ? 17.389 92.787 11.392 1.00 38.76 1036 ASN D C 1
ATOM 6559 O O . ASN D 1 136 ? 18.358 93.234 12.010 1.00 38.78 1036 ASN D O 1
ATOM 6564 N N . LYS D 1 137 ? 17.448 91.673 10.664 1.00 38.29 1037 LYS D N 1
ATOM 6565 C CA . LYS D 1 137 ? 18.672 90.871 10.569 1.00 37.83 1037 LYS D CA 1
ATOM 6566 C C . LYS D 1 137 ? 19.358 90.856 9.160 1.00 37.57 1037 LYS D C 1
ATOM 6567 O O . LYS D 1 137 ? 18.670 90.778 8.131 1.00 37.45 1037 LYS D O 1
ATOM 6573 N N . LYS D 1 138 ? 20.695 90.905 9.122 1.00 37.18 1038 LYS D N 1
ATOM 6574 C CA . LYS D 1 138 ? 21.420 90.845 7.848 1.00 36.80 1038 LYS D CA 1
ATOM 6575 C C . LYS D 1 138 ? 21.258 89.413 7.365 1.00 36.50 1038 LYS D C 1
ATOM 6576 O O . LYS D 1 138 ? 20.949 89.158 6.196 1.00 36.55 1038 LYS D O 1
ATOM 6582 N N . MET D 1 139 ? 21.473 88.463 8.269 1.00 36.10 1039 MET D N 1
ATOM 6583 C CA . MET D 1 139 ? 21.273 87.062 7.923 1.00 35.57 1039 MET D CA 1
ATOM 6584 C C . MET D 1 139 ? 20.067 86.515 8.725 1.00 34.97 1039 MET D C 1
ATOM 6585 O O . MET D 1 139 ? 20.162 86.383 9.950 1.00 34.95 1039 MET D O 1
ATOM 6590 N N . VAL D 1 140 ? 18.926 86.286 8.038 1.00 34.26 1040 VAL D N 1
ATOM 6591 C CA . VAL D 1 140 ? 17.682 85.724 8.620 1.00 33.44 1040 VAL D CA 1
ATOM 6592 C C . VAL D 1 140 ? 17.448 84.302 8.222 1.00 32.86 1040 VAL D C 1
ATOM 6593 O O . VAL D 1 140 ? 17.874 83.868 7.141 1.00 32.79 1040 VAL D O 1
ATOM 6597 N N . THR D 1 141 ? 16.744 83.583 9.093 1.00 32.08 1041 THR D N 1
ATOM 6598 C CA . THR D 1 141 ? 16.347 82.191 8.819 1.00 31.29 1041 THR D CA 1
ATOM 6599 C C . THR D 1 141 ? 15.185 82.305 7.847 1.00 30.76 1041 THR D C 1
ATOM 6600 O O . THR D 1 141 ? 14.449 83.281 7.867 1.00 30.62 1041 THR D O 1
ATOM 6604 N N . ALA D 1 142 ? 15.042 81.324 6.956 1.00 30.32 1042 ALA D N 1
ATOM 6605 C CA . ALA D 1 142 ? 13.924 81.346 6.035 1.00 29.66 1042 ALA D CA 1
ATOM 6606 C C . ALA D 1 142 ? 12.633 81.254 6.868 1.00 29.34 1042 ALA D C 1
ATOM 6607 O O . ALA D 1 142 ? 11.570 81.742 6.418 1.00 29.29 1042 ALA D O 1
ATOM 6609 N N . GLN D 1 143 ? 12.722 80.614 8.067 1.00 28.85 1043 GLN D N 1
ATOM 6610 C CA . GLN D 1 143 ? 11.531 80.445 8.982 1.00 28.44 1043 GLN D CA 1
ATOM 6611 C C . GLN D 1 143 ? 10.962 81.810 9.415 1.00 28.18 1043 GLN D C 1
ATOM 6612 O O . GLN D 1 143 ? 9.762 82.075 9.265 1.00 27.94 1043 GLN D O 1
ATOM 6618 N N . GLU D 1 144 ? 11.840 82.663 9.932 1.00 27.94 1044 GLU D N 1
ATOM 6619 C CA . GLU D 1 144 ? 11.360 83.968 10.386 1.00 27.95 1044 GLU D CA 1
ATOM 6620 C C . GLU D 1 144 ? 10.532 84.664 9.283 1.00 27.94 1044 GLU D C 1
ATOM 6621 O O . GLU D 1 144 ? 9.453 85.236 9.564 1.00 28.01 1044 GLU D O 1
ATOM 6627 N N . LEU D 1 145 ? 11.018 84.634 8.042 1.00 27.84 1045 LEU D N 1
ATOM 6628 C CA . LEU D 1 145 ? 10.298 85.250 6.921 1.00 27.81 1045 LEU D CA 1
ATOM 6629 C C . LEU D 1 145 ? 9.064 84.523 6.395 1.00 27.72 1045 LEU D C 1
ATOM 6630 O O . LEU D 1 145 ? 8.154 85.156 5.898 1.00 27.62 1045 LEU D O 1
ATOM 6635 N N . ASP D 1 146 ? 9.040 83.185 6.441 1.00 27.75 1046 ASP D N 1
ATOM 6636 C CA . ASP D 1 146 ? 7.853 82.425 5.975 1.00 27.56 1046 ASP D CA 1
ATOM 6637 C C . ASP D 1 146 ? 6.668 82.756 6.926 1.00 27.67 1046 ASP D C 1
ATOM 6638 O O . ASP D 1 146 ? 5.511 82.884 6.508 1.00 27.53 1046 ASP D O 1
ATOM 6643 N N . TYR D 1 147 ? 6.993 82.936 8.212 1.00 27.77 1047 TYR D N 1
ATOM 6644 C CA . TYR D 1 147 ? 5.970 83.270 9.253 1.00 28.14 1047 TYR D CA 1
ATOM 6645 C C . TYR D 1 147 ? 5.365 84.671 9.014 1.00 28.23 1047 TYR D C 1
ATOM 6646 O O . TYR D 1 147 ? 4.123 84.798 8.908 1.00 28.24 1047 TYR D O 1
ATOM 6655 N N . LYS D 1 148 ? 6.226 85.700 8.929 1.00 28.45 1048 LYS D N 1
ATOM 6656 C CA . LYS D 1 148 ? 5.736 87.065 8.699 1.00 28.61 1048 LYS D CA 1
ATOM 6657 C C . LYS D 1 148 ? 4.757 86.987 7.448 1.00 28.74 1048 LYS D C 1
ATOM 6658 O O . LYS D 1 148 ? 3.648 87.473 7.491 1.00 28.58 1048 LYS D O 1
ATOM 6664 N N . VAL D 1 149 ? 5.168 86.309 6.364 1.00 29.02 1049 VAL D N 1
ATOM 6665 C CA . VAL D 1 149 ? 4.324 86.121 5.163 1.00 29.14 1049 VAL D CA 1
ATOM 6666 C C . VAL D 1 149 ? 3.004 85.441 5.475 1.00 29.30 1049 VAL D C 1
ATOM 6667 O O . VAL D 1 149 ? 1.944 85.974 5.156 1.00 29.46 1049 VAL D O 1
ATOM 6671 N N . ARG D 1 150 ? 3.018 84.249 6.087 1.00 29.47 1050 ARG D N 1
ATOM 6672 C CA . ARG D 1 150 ? 1.737 83.572 6.414 1.00 29.49 1050 ARG D CA 1
ATOM 6673 C C . ARG D 1 150 ? 0.831 84.329 7.413 1.00 29.63 1050 ARG D C 1
ATOM 6674 O O . ARG D 1 150 ? -0.399 84.271 7.305 1.00 29.51 1050 ARG D O 1
ATOM 6682 N N . LYS D 1 151 ? 1.439 84.999 8.393 1.00 29.80 1051 LYS D N 1
ATOM 6683 C CA . LYS D 1 151 ? 0.661 85.803 9.365 1.00 30.15 1051 LYS D CA 1
ATOM 6684 C C . LYS D 1 151 ? -0.131 86.892 8.622 1.00 30.36 1051 LYS D C 1
ATOM 6685 O O . LYS D 1 151 ? -1.323 87.028 8.813 1.00 30.31 1051 LYS D O 1
ATOM 6691 N N . TYR D 1 152 ? 0.552 87.634 7.741 1.00 30.56 1052 TYR D N 1
ATOM 6692 C CA . TYR D 1 152 ? -0.086 88.688 6.947 1.00 30.89 1052 TYR D CA 1
ATOM 6693 C C . TYR D 1 152 ? -1.165 88.091 6.038 1.00 30.97 1052 TYR D C 1
ATOM 6694 O O . TYR D 1 152 ? -2.264 88.588 5.997 1.00 30.93 1052 TYR D O 1
ATOM 6703 N N . THR D 1 153 ? -0.865 86.961 5.379 1.00 31.17 1053 THR D N 1
ATOM 6704 C CA . THR D 1 153 ? -1.780 86.347 4.436 1.00 31.30 1053 THR D CA 1
ATOM 6705 C C . THR D 1 153 ? -2.961 85.757 5.153 1.00 31.45 1053 THR D C 1
ATOM 6706 O O . THR D 1 153 ? -4.051 85.653 4.602 1.00 31.50 1053 THR D O 1
ATOM 6710 N N . ILE D 1 154 ? -2.755 85.327 6.395 1.00 31.54 1054 ILE D N 1
ATOM 6711 C CA . ILE D 1 154 ? -3.877 84.814 7.162 1.00 31.63 1054 ILE D CA 1
ATOM 6712 C C . ILE D 1 154 ? -4.860 85.946 7.511 1.00 31.81 1054 ILE D C 1
ATOM 6713 O O . ILE D 1 154 ? -6.071 85.855 7.321 1.00 31.77 1054 ILE D O 1
ATOM 6718 N N . ASP D 1 155 ? -4.323 87.006 8.082 1.00 32.04 1055 ASP D N 1
ATOM 6719 C CA . ASP D 1 155 ? -5.211 88.092 8.495 1.00 32.35 1055 ASP D CA 1
ATOM 6720 C C . ASP D 1 155 ? -5.673 88.980 7.388 1.00 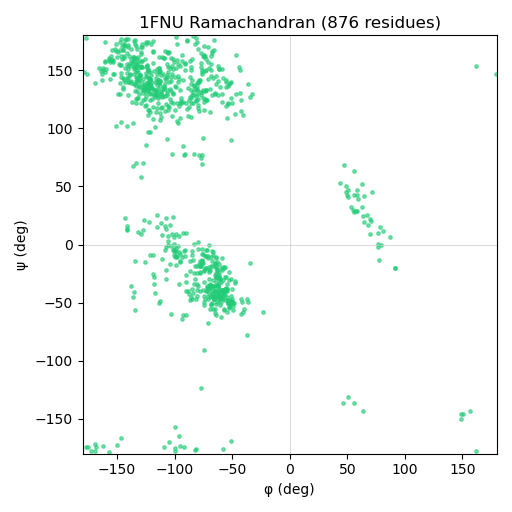32.57 1055 ASP D C 1
ATOM 6721 O O . ASP D 1 155 ? -6.603 89.740 7.620 1.00 32.66 1055 ASP D O 1
ATOM 6726 N N . ASN D 1 156 ? -5.035 88.911 6.203 1.00 32.83 1056 ASN D N 1
ATOM 6727 C CA . ASN D 1 156 ? -5.477 89.761 5.087 1.00 33.10 1056 ASN D CA 1
ATOM 6728 C C . ASN D 1 156 ? -6.191 89.129 3.947 1.00 33.16 1056 ASN D C 1
ATOM 6729 O O . ASN D 1 156 ? -6.955 89.804 3.265 1.00 33.19 1056 ASN D O 1
ATOM 6734 N N . LYS D 1 157 ? -6.002 87.829 3.765 1.00 33.24 1057 LYS D N 1
ATOM 6735 C CA . LYS D 1 157 ? -6.700 87.182 2.692 1.00 33.30 1057 LYS D CA 1
ATOM 6736 C C . LYS D 1 157 ? -7.125 85.816 3.092 1.00 33.21 1057 LYS D C 1
ATOM 6737 O O . LYS D 1 157 ? -7.340 84.961 2.257 1.00 33.29 1057 LYS D O 1
ATOM 6743 N N . GLN D 1 158 ? -7.237 85.628 4.393 1.00 32.97 1058 GLN D N 1
ATOM 6744 C CA . GLN D 1 158 ? -7.662 84.396 4.981 1.00 32.68 1058 GLN D CA 1
ATOM 6745 C C . GLN D 1 158 ? -7.011 83.120 4.515 1.00 32.25 1058 GLN D C 1
ATOM 6746 O O . GLN D 1 158 ? -7.704 82.166 4.208 1.00 32.12 1058 GLN D O 1
ATOM 6752 N N . LEU D 1 159 ? -5.686 83.110 4.500 1.00 31.77 1059 LEU D N 1
ATOM 6753 C CA . LEU D 1 159 ? -4.907 81.946 4.146 1.00 31.40 1059 LEU D CA 1
ATOM 6754 C C . LEU D 1 159 ? -5.280 80.748 5.029 1.00 31.10 1059 LEU D C 1
ATOM 6755 O O . LEU D 1 159 ? -5.316 79.643 4.563 1.00 31.07 1059 LEU D O 1
ATOM 6760 N N . TYR D 1 160 ? -5.548 80.975 6.312 1.00 30.77 1060 TYR D N 1
ATOM 6761 C CA . TYR D 1 160 ? -5.947 79.889 7.250 1.00 30.45 1060 TYR D CA 1
ATOM 6762 C C . TYR D 1 160 ? -7.031 80.466 8.141 1.00 30.41 1060 TYR D C 1
ATOM 6763 O O . TYR D 1 160 ? -7.070 81.700 8.305 1.00 30.30 1060 TYR D O 1
ATOM 6772 N N . THR D 1 161 ? -7.917 79.614 8.669 1.00 30.26 1061 THR D N 1
ATOM 6773 C CA . THR D 1 161 ? -8.951 80.047 9.603 1.00 30.22 1061 THR D CA 1
ATOM 6774 C C . THR D 1 161 ? -9.029 78.948 10.627 1.00 30.37 1061 THR D C 1
ATOM 6775 O O . THR D 1 161 ? -8.369 77.888 10.467 1.00 30.02 1061 THR D O 1
ATOM 6779 N N . ASN D 1 162 ? -9.802 79.209 11.686 1.00 30.58 1062 ASN D N 1
ATOM 6780 C CA . ASN D 1 162 ? -10.028 78.181 12.683 1.00 30.99 1062 ASN D CA 1
ATOM 6781 C C . ASN D 1 162 ? -11.033 77.363 11.886 1.00 31.32 1062 ASN D C 1
ATOM 6782 O O . ASN D 1 162 ? -12.211 77.481 12.113 1.00 31.40 1062 ASN D O 1
ATOM 6787 N N . GLY D 1 163 ? -10.555 76.582 10.923 1.00 31.69 1063 GLY D N 1
ATOM 6788 C CA . GLY D 1 163 ? -11.427 75.764 10.116 1.00 32.27 1063 GLY D CA 1
ATOM 6789 C C . GLY D 1 163 ? -10.859 75.601 8.697 1.00 32.67 1063 GLY D C 1
ATOM 6790 O O . GLY D 1 163 ? -9.642 75.636 8.483 1.00 32.54 1063 GLY D O 1
ATOM 6791 N N . PRO D 1 164 ? -11.744 75.428 7.697 1.00 33.11 1064 PRO D N 1
ATOM 6792 C CA . PRO D 1 164 ? -11.441 75.259 6.260 1.00 33.48 1064 PRO D CA 1
ATOM 6793 C C . PRO D 1 164 ? -10.677 76.419 5.659 1.00 33.85 1064 PRO D C 1
ATOM 6794 O O . PRO D 1 164 ? -10.777 77.543 6.148 1.00 33.89 1064 PRO D O 1
ATOM 6798 N N . SER D 1 165 ? -9.881 76.141 4.633 1.00 34.27 1065 SER D N 1
ATOM 6799 C CA . SER D 1 165 ? -9.188 77.211 3.923 1.00 34.77 1065 SER D CA 1
ATOM 6800 C C . SER D 1 165 ? -9.926 77.459 2.590 1.00 35.10 1065 SER D C 1
ATOM 6801 O O . SER D 1 165 ? -10.694 76.595 2.120 1.00 35.12 1065 SER D O 1
ATOM 6804 N N . LYS D 1 166 ? -9.677 78.653 2.029 1.00 35.41 1066 LYS D N 1
ATOM 6805 C CA . LYS D 1 166 ? -10.244 79.129 0.758 1.00 35.72 1066 LYS D CA 1
ATOM 6806 C C . LYS D 1 166 ? -9.473 78.542 -0.405 1.00 35.88 1066 LYS D C 1
ATOM 6807 O O . LYS D 1 166 ? -10.057 78.167 -1.426 1.00 36.04 1066 LYS D O 1
ATOM 6813 N N . TYR D 1 167 ? -8.156 78.466 -0.215 1.00 36.05 1067 TYR D N 1
ATOM 6814 C CA . TYR D 1 167 ? -7.169 77.951 -1.171 1.00 36.11 1067 TYR D CA 1
ATOM 6815 C C . TYR D 1 167 ? -6.962 76.448 -1.086 1.00 36.15 1067 TYR D C 1
ATOM 6816 O O . TYR D 1 167 ? -6.958 75.874 0.013 1.00 36.25 1067 TYR D O 1
ATOM 6825 N N . GLU D 1 168 ? -6.738 75.807 -2.227 1.00 36.10 1068 GLU D N 1
ATOM 6826 C CA . GLU D 1 168 ? -6.592 74.377 -2.220 1.00 36.04 1068 GLU D CA 1
ATOM 6827 C C . GLU D 1 168 ? -5.158 74.001 -1.980 1.00 35.93 1068 GLU D C 1
ATOM 6828 O O . GLU D 1 168 ? -4.874 73.064 -1.202 1.00 35.85 1068 GLU D O 1
ATOM 6834 N N . THR D 1 169 ? -4.265 74.766 -2.611 1.00 35.77 1069 THR D N 1
ATOM 6835 C CA . THR D 1 169 ? -2.825 74.550 -2.488 1.00 35.64 1069 THR D CA 1
ATOM 6836 C C . THR D 1 169 ? -2.127 75.855 -2.217 1.00 35.58 1069 THR D C 1
ATOM 6837 O O . THR D 1 169 ? -2.709 76.916 -2.376 1.00 35.66 1069 THR D O 1
ATOM 6841 N N . GLY D 1 170 ? -0.852 75.774 -1.851 1.00 35.54 1070 GLY D N 1
ATOM 6842 C CA . GLY D 1 170 ? -0.081 76.963 -1.617 1.00 35.44 1070 GLY D CA 1
ATOM 6843 C C . GLY D 1 170 ? 1.313 76.600 -1.200 1.00 35.49 1070 GLY D C 1
ATOM 6844 O O . GLY D 1 170 ? 1.506 75.577 -0.546 1.00 35.50 1070 GLY D O 1
ATOM 6845 N N . TYR D 1 171 ? 2.290 77.413 -1.584 1.00 35.45 1071 TYR D N 1
ATOM 6846 C CA . TYR D 1 171 ? 3.664 77.217 -1.180 1.00 35.62 1071 TYR D CA 1
ATOM 6847 C C . TYR D 1 171 ? 4.390 78.541 -1.272 1.00 35.80 1071 TYR D C 1
ATOM 6848 O O . TYR D 1 171 ? 3.965 79.472 -1.961 1.00 35.77 1071 TYR D O 1
ATOM 6857 N N . ILE D 1 172 ? 5.486 78.653 -0.565 1.00 35.94 1072 ILE D N 1
ATOM 6858 C CA . ILE D 1 172 ? 6.214 79.895 -0.577 1.00 36.16 1072 ILE D CA 1
ATOM 6859 C C . ILE D 1 172 ? 7.583 79.504 -1.085 1.00 36.40 1072 ILE D C 1
ATOM 6860 O O . ILE D 1 172 ? 8.100 78.465 -0.700 1.00 36.34 1072 ILE D O 1
ATOM 6865 N N . LYS D 1 173 ? 8.148 80.311 -1.979 1.00 36.77 1073 LYS D N 1
ATOM 6866 C CA . LYS D 1 173 ? 9.463 80.018 -2.528 1.00 37.22 1073 LYS D CA 1
ATOM 6867 C C . LYS D 1 173 ? 10.519 81.040 -2.182 1.00 37.57 1073 LYS D C 1
ATOM 6868 O O . LYS D 1 173 ? 10.318 82.230 -2.310 1.00 37.58 1073 LYS D O 1
ATOM 6874 N N . PHE D 1 174 ? 11.638 80.549 -1.687 1.00 38.07 1074 PHE D N 1
ATOM 6875 C CA . PHE D 1 174 ? 12.754 81.387 -1.316 1.00 38.65 1074 PHE D CA 1
ATOM 6876 C C . PHE D 1 174 ? 13.808 81.169 -2.423 1.00 39.07 1074 PHE D C 1
ATOM 6877 O O . PHE D 1 174 ? 14.334 80.049 -2.624 1.00 39.06 1074 PHE D O 1
ATOM 6885 N N . ILE D 1 175 ? 14.068 82.259 -3.141 1.00 39.55 1075 ILE D N 1
ATOM 6886 C CA . ILE D 1 175 ? 15.025 82.306 -4.231 1.00 39.94 1075 ILE D CA 1
ATOM 6887 C C . ILE D 1 175 ? 16.208 83.055 -3.741 1.00 40.24 1075 ILE D C 1
ATOM 6888 O O . ILE D 1 175 ? 16.197 84.285 -3.826 1.00 40.29 1075 ILE D O 1
ATOM 6893 N N . PRO D 1 176 ? 17.212 82.360 -3.163 1.00 40.58 1076 PRO D N 1
ATOM 6894 C CA . PRO D 1 176 ? 18.370 83.113 -2.701 1.00 40.96 1076 PRO D CA 1
ATOM 6895 C C . PRO D 1 176 ? 19.050 83.698 -3.958 1.00 41.36 1076 PRO D C 1
ATOM 6896 O O . PRO D 1 176 ? 18.737 83.313 -5.106 1.00 41.35 1076 PRO D O 1
ATOM 6900 N N . LYS D 1 177 ? 19.973 84.623 -3.733 1.00 41.82 1077 LYS D N 1
ATOM 6901 C CA . LYS D 1 177 ? 20.707 85.278 -4.846 1.00 42.31 1077 LYS D CA 1
ATOM 6902 C C . LYS D 1 177 ? 21.699 84.224 -5.356 1.00 42.58 1077 LYS D C 1
ATOM 6903 O O . LYS D 1 177 ? 21.771 83.916 -6.560 1.00 42.69 1077 LYS D O 1
ATOM 6909 N N . ASN D 1 178 ? 22.415 83.659 -4.383 1.00 42.81 1078 ASN D N 1
ATOM 6910 C CA . ASN D 1 178 ? 23.434 82.650 -4.559 1.00 42.94 1078 ASN D CA 1
ATOM 6911 C C . ASN D 1 178 ? 22.871 81.233 -4.893 1.00 42.90 1078 ASN D C 1
ATOM 6912 O O . ASN D 1 178 ? 22.652 80.961 -6.077 1.00 43.01 1078 ASN D O 1
ATOM 6917 N N . LYS D 1 179 ? 22.573 80.315 -3.973 1.00 42.80 1079 LYS D N 1
ATOM 6918 C CA . LYS D 1 179 ? 22.104 79.074 -4.595 1.00 42.57 1079 LYS D CA 1
ATOM 6919 C C . LYS D 1 179 ? 20.677 78.642 -4.741 1.00 42.24 1079 LYS D C 1
ATOM 6920 O O . LYS D 1 179 ? 19.748 79.436 -4.796 1.00 42.29 1079 LYS D O 1
ATOM 6926 N N . GLU D 1 180 ? 20.557 77.337 -4.870 1.00 41.87 1080 GLU D N 1
ATOM 6927 C CA . GLU D 1 180 ? 19.312 76.694 -5.142 1.00 41.42 1080 GLU D CA 1
ATOM 6928 C C . GLU D 1 180 ? 18.194 77.268 -4.355 1.00 40.93 1080 GLU D C 1
ATOM 6929 O O . GLU D 1 180 ? 18.267 77.395 -3.134 1.00 40.94 1080 GLU D O 1
ATOM 6935 N N . SER D 1 181 ? 17.180 77.681 -5.086 1.00 40.29 1081 SER D N 1
ATOM 6936 C CA . SER D 1 181 ? 15.991 78.212 -4.492 1.00 39.70 1081 SER D CA 1
ATOM 6937 C C . SER D 1 181 ? 15.459 76.994 -3.770 1.00 39.29 1081 SER D C 1
ATOM 6938 O O . SER D 1 181 ? 16.054 75.922 -3.878 1.00 39.34 1081 SER D O 1
ATOM 6941 N N . PHE D 1 182 ? 14.368 77.149 -3.019 1.00 38.72 1082 PHE D N 1
ATOM 6942 C CA . PHE D 1 182 ? 13.742 76.033 -2.276 1.00 38.02 1082 PHE D CA 1
ATOM 6943 C C . PHE D 1 182 ? 12.359 76.468 -1.844 1.00 37.39 1082 PHE D C 1
ATOM 6944 O O . PHE D 1 182 ? 12.121 77.690 -1.656 1.00 37.36 1082 PHE D O 1
ATOM 6952 N N . TRP D 1 183 ? 11.440 75.507 -1.689 1.00 36.53 1083 TRP D N 1
ATOM 6953 C CA . TRP D 1 183 ? 10.071 75.834 -1.288 1.00 35.54 1083 TRP D CA 1
ATOM 6954 C C . TRP D 1 183 ? 9.521 75.027 -0.082 1.00 34.85 1083 TRP D C 1
ATOM 6955 O O . TRP D 1 183 ? 10.124 74.041 0.359 1.00 34.74 1083 TRP D O 1
ATOM 6966 N N . PHE D 1 184 ? 8.403 75.523 0.464 1.00 33.92 1084 PHE D N 1
ATOM 6967 C CA . PHE D 1 184 ? 7.668 74.902 1.569 1.00 32.99 1084 PHE D CA 1
ATOM 6968 C C . PHE D 1 184 ? 6.212 74.805 1.135 1.00 32.26 1084 PHE D C 1
ATOM 6969 O O . PHE D 1 184 ? 5.679 75.770 0.627 1.00 32.28 1084 PHE D O 1
ATOM 6977 N N . ASP D 1 185 ? 5.549 73.678 1.367 1.00 31.40 1085 ASP D N 1
ATOM 6978 C CA . ASP D 1 185 ? 4.111 73.517 1.024 1.00 30.50 1085 ASP D CA 1
ATOM 6979 C C . ASP D 1 185 ? 3.327 74.139 2.224 1.00 30.04 1085 ASP D C 1
ATOM 6980 O O . ASP D 1 185 ? 3.757 73.926 3.404 1.00 29.93 1085 ASP D O 1
ATOM 6985 N N . PHE D 1 186 ? 2.247 74.916 1.951 1.00 29.37 1086 PHE D N 1
ATOM 6986 C CA . PHE D 1 186 ? 1.442 75.611 2.999 1.00 28.79 1086 PHE D CA 1
ATOM 6987 C C . PHE D 1 186 ? 0.502 74.740 3.744 1.00 28.26 1086 PHE D C 1
ATOM 6988 O O . PHE D 1 186 ? 0.023 75.130 4.805 1.00 28.17 1086 PHE D O 1
ATOM 6996 N N . PHE D 1 187 ? 0.215 73.579 3.165 1.00 27.56 1087 PHE D N 1
ATOM 6997 C CA . PHE D 1 187 ? -0.668 72.623 3.786 1.00 26.91 1087 PHE D CA 1
ATOM 6998 C C . PHE D 1 187 ? 0.121 71.312 4.154 1.00 26.34 1087 PHE D C 1
ATOM 6999 O O . PHE D 1 187 ? 1.133 70.977 3.498 1.00 26.38 1087 PHE D O 1
ATOM 7007 N N . PRO D 1 188 ? -0.324 70.592 5.226 1.00 25.65 1088 PRO D N 1
ATOM 7008 C CA . PRO D 1 188 ? 0.308 69.354 5.707 1.00 25.15 1088 PRO D CA 1
ATOM 7009 C C . PRO D 1 188 ? -0.438 68.224 5.079 1.00 24.78 1088 PRO D C 1
ATOM 7010 O O . PRO D 1 188 ? -1.360 68.448 4.319 1.00 24.71 1088 PRO D O 1
ATOM 7014 N N . GLU D 1 189 ? -0.082 67.016 5.510 1.00 24.34 1089 GLU D N 1
ATOM 7015 C CA . GLU D 1 189 ? -0.731 65.813 5.079 1.00 23.90 1089 GLU D CA 1
ATOM 7016 C C . GLU D 1 189 ? -2.086 65.738 5.721 1.00 23.49 1089 GLU D C 1
ATOM 7017 O O . GLU D 1 189 ? -2.364 66.306 6.781 1.00 23.47 1089 GLU D O 1
ATOM 7023 N N . PRO D 1 190 ? -2.950 64.945 5.121 1.00 23.15 1090 PRO D N 1
ATOM 7024 C CA . PRO D 1 190 ? -4.266 64.809 5.665 1.00 22.84 1090 PRO D CA 1
ATOM 7025 C C . PRO D 1 190 ? -4.254 64.686 7.172 1.00 22.67 1090 PRO D C 1
ATOM 7026 O O . PRO D 1 190 ? -4.887 65.508 7.805 1.00 22.73 1090 PRO D O 1
ATOM 7030 N N . GLU D 1 191 ? -3.589 63.664 7.723 1.00 22.34 1091 GLU D N 1
ATOM 7031 C CA . GLU D 1 191 ? -3.475 63.440 9.170 1.00 22.04 1091 GLU D CA 1
ATOM 7032 C C . GLU D 1 191 ? -2.037 63.767 9.501 1.00 21.51 1091 GLU D C 1
ATOM 7033 O O . GLU D 1 191 ? -1.100 63.090 9.046 1.00 21.43 1091 GLU D O 1
ATOM 7039 N N . PHE D 1 192 ? -1.859 64.814 10.281 1.00 20.96 1092 PHE D N 1
ATOM 7040 C CA . PHE D 1 192 ? -0.538 65.282 10.621 1.00 20.46 1092 PHE D CA 1
ATOM 7041 C C . PHE D 1 192 ? -0.402 65.775 12.062 1.00 20.32 1092 PHE D C 1
ATOM 7042 O O . PHE D 1 192 ? -1.366 65.799 12.785 1.00 20.16 1092 PHE D O 1
ATOM 7050 N N . THR D 1 193 ? 0.822 66.156 12.466 1.00 20.17 1093 THR D N 1
ATOM 7051 C CA . THR D 1 193 ? 1.000 66.837 13.752 1.00 20.22 1093 THR D CA 1
ATOM 7052 C C . THR D 1 193 ? 1.798 68.095 13.472 1.00 20.33 1093 THR D C 1
ATOM 7053 O O . THR D 1 193 ? 2.527 68.179 12.478 1.00 20.20 1093 THR D O 1
ATOM 7057 N N . GLN D 1 194 ? 1.584 69.090 14.327 1.00 20.47 1094 GLN D N 1
ATOM 7058 C CA . GLN D 1 194 ? 2.300 70.347 14.267 1.00 20.69 1094 GLN D CA 1
ATOM 7059 C C . GLN D 1 194 ? 3.793 70.084 14.376 1.00 20.83 1094 GLN D C 1
ATOM 7060 O O . GLN D 1 194 ? 4.551 70.729 13.684 1.00 20.80 1094 GLN D O 1
ATOM 7066 N N . SER D 1 195 ? 4.239 69.153 15.231 1.00 21.00 1095 SER D N 1
ATOM 7067 C CA . SER D 1 195 ? 5.677 68.972 15.305 1.00 21.37 1095 SER D CA 1
ATOM 7068 C C . SER D 1 195 ? 6.283 68.355 14.046 1.00 21.44 1095 SER D C 1
ATOM 7069 O O . SER D 1 195 ? 7.403 68.697 13.720 1.00 21.16 1095 SER D O 1
ATOM 7072 N N . LYS D 1 196 ? 5.589 67.401 13.418 1.00 21.79 1096 LYS D N 1
ATOM 7073 C CA . LYS D 1 196 ? 6.133 66.843 12.155 1.00 22.12 1096 LYS D CA 1
ATOM 7074 C C . LYS D 1 196 ? 6.084 67.891 11.033 1.00 22.21 1096 LYS D C 1
ATOM 7075 O O . LYS D 1 196 ? 7.043 68.047 10.276 1.00 22.11 1096 LYS D O 1
ATOM 7081 N N . TYR D 1 197 ? 4.945 68.572 10.925 1.00 22.23 1097 TYR D N 1
ATOM 7082 C CA . TYR D 1 197 ? 4.809 69.591 9.895 1.00 22.26 1097 TYR D CA 1
ATOM 7083 C C . TYR D 1 197 ? 5.891 70.690 9.926 1.00 22.41 1097 TYR D C 1
ATOM 7084 O O . TYR D 1 197 ? 6.351 71.110 8.854 1.00 22.09 1097 TYR D O 1
ATOM 7093 N N . LEU D 1 198 ? 6.285 71.150 11.135 1.00 22.64 1098 LEU D N 1
ATOM 7094 C CA . LEU D 1 198 ? 7.284 72.226 11.299 1.00 22.80 1098 LEU D CA 1
ATOM 7095 C C . LEU D 1 198 ? 8.739 71.837 11.070 1.00 23.21 1098 LEU D C 1
ATOM 7096 O O . LEU D 1 198 ? 9.629 72.679 11.147 1.00 22.96 1098 LEU D O 1
ATOM 7101 N N . MET D 1 199 ? 8.968 70.557 10.832 1.00 23.87 1099 MET D N 1
ATOM 7102 C CA . MET D 1 199 ? 10.315 70.011 10.561 1.00 24.60 1099 MET D CA 1
ATOM 7103 C C . MET D 1 199 ? 10.902 70.719 9.331 1.00 24.98 1099 MET D C 1
ATOM 7104 O O . MET D 1 199 ? 12.094 70.616 9.080 1.00 25.05 1099 MET D O 1
ATOM 7109 N N . ILE D 1 200 ? 10.063 71.470 8.623 1.00 25.41 1100 ILE D N 1
ATOM 7110 C CA . ILE D 1 200 ? 10.527 72.287 7.483 1.00 26.03 1100 ILE D CA 1
ATOM 7111 C C . ILE D 1 200 ? 11.493 73.349 7.980 1.00 26.41 1100 ILE D C 1
ATOM 7112 O O . ILE D 1 200 ? 12.274 73.878 7.197 1.00 26.52 1100 ILE D O 1
ATOM 7117 N N . TYR D 1 201 ? 11.504 73.649 9.271 1.00 26.83 1101 TYR D N 1
ATOM 7118 C CA . TYR D 1 201 ? 12.417 74.702 9.730 1.00 27.43 1101 TYR D CA 1
ATOM 7119 C C . TYR D 1 201 ? 13.701 74.154 10.377 1.00 27.98 1101 TYR D C 1
ATOM 7120 O O . TYR D 1 201 ? 14.645 74.919 10.711 1.00 28.06 1101 TYR D O 1
ATOM 7129 N N . LYS D 1 202 ? 13.759 72.824 10.506 1.00 28.65 1102 LYS D N 1
ATOM 7130 C CA . LYS D 1 202 ? 14.880 72.112 11.131 1.00 29.49 1102 LYS D CA 1
ATOM 7131 C C . LYS D 1 202 ? 16.236 72.333 10.434 1.00 30.12 1102 LYS D C 1
ATOM 7132 O O . LYS D 1 202 ? 17.282 72.321 11.081 1.00 30.05 1102 LYS D O 1
ATOM 7138 N N . ASP D 1 203 ? 16.227 72.568 9.130 1.00 31.11 1103 ASP D N 1
ATOM 7139 C CA . ASP D 1 203 ? 17.503 72.779 8.439 1.00 32.18 1103 ASP D CA 1
ATOM 7140 C C . ASP D 1 203 ? 18.164 74.130 8.876 1.00 32.84 1103 ASP D C 1
ATOM 7141 O O . ASP D 1 203 ? 19.353 74.339 8.669 1.00 32.88 1103 ASP D O 1
ATOM 7146 N N . ASN D 1 204 ? 17.427 74.982 9.595 1.00 33.62 1104 ASN D N 1
ATOM 7147 C CA . ASN D 1 204 ? 17.935 76.288 10.093 1.00 34.41 1104 ASN D CA 1
ATOM 7148 C C . ASN D 1 204 ? 18.462 77.159 8.970 1.00 35.05 1104 ASN D C 1
ATOM 7149 O O . ASN D 1 204 ? 19.306 77.998 9.175 1.00 34.97 1104 ASN D O 1
ATOM 7154 N N . GLU D 1 205 ? 17.915 76.959 7.791 1.00 35.91 1105 GLU D N 1
ATOM 7155 C CA . GLU D 1 205 ? 18.318 77.705 6.627 1.00 36.85 1105 GLU D CA 1
ATOM 7156 C C . GLU D 1 205 ? 18.195 79.215 6.849 1.00 37.32 1105 GLU D C 1
ATOM 7157 O O . GLU D 1 205 ? 17.115 79.781 7.030 1.00 37.33 1105 GLU D O 1
ATOM 7163 N N . THR D 1 206 ? 19.338 79.857 6.741 1.00 37.99 1106 THR D N 1
ATOM 7164 C CA . THR D 1 206 ? 19.483 81.274 6.974 1.00 38.65 1106 THR D CA 1
ATOM 7165 C C . THR D 1 206 ? 19.874 81.911 5.695 1.00 39.11 1106 THR D C 1
ATOM 7166 O O . THR D 1 206 ? 20.708 81.367 4.954 1.00 39.20 1106 THR D O 1
ATOM 7170 N N . LEU D 1 207 ? 19.319 83.073 5.405 1.00 39.63 1107 LEU D N 1
ATOM 7171 C CA . LEU D 1 207 ? 19.748 83.676 4.175 1.00 40.16 1107 LEU D CA 1
ATOM 7172 C C . LEU D 1 207 ? 19.824 85.182 4.131 1.00 40.56 1107 LEU D C 1
ATOM 7173 O O . LEU D 1 207 ? 19.087 85.887 4.798 1.00 40.55 1107 LEU D O 1
ATOM 7178 N N . ASP D 1 208 ? 20.835 85.648 3.396 1.00 41.05 1108 ASP D N 1
ATOM 7179 C CA . ASP D 1 208 ? 21.073 87.057 3.216 1.00 41.52 1108 ASP D CA 1
ATOM 7180 C C . ASP D 1 208 ? 19.768 87.776 2.856 1.00 41.83 1108 ASP D C 1
ATOM 7181 O O . ASP D 1 208 ? 19.225 87.565 1.794 1.00 41.81 1108 ASP D O 1
ATOM 7186 N N . ASN D 1 209 ? 19.272 88.626 3.769 1.00 42.30 1109 ASN D N 1
ATOM 7187 C CA . ASN D 1 209 ? 18.012 89.345 3.541 1.00 42.76 1109 ASN D CA 1
ATOM 7188 C C . ASN D 1 209 ? 18.058 90.534 2.581 1.00 43.04 1109 ASN D C 1
ATOM 7189 O O . ASN D 1 209 ? 17.002 90.999 2.160 1.00 43.07 1109 ASN D O 1
ATOM 7194 N N . LYS D 1 210 ? 19.251 91.033 2.234 1.00 43.39 1110 LYS D N 1
ATOM 7195 C CA . LYS D 1 210 ? 19.291 92.171 1.293 1.00 43.75 1110 LYS D CA 1
ATOM 7196 C C . LYS D 1 210 ? 19.139 91.727 -0.156 1.00 43.88 1110 LYS D C 1
ATOM 7197 O O . LYS D 1 210 ? 18.501 92.438 -0.952 1.00 43.97 1110 LYS D O 1
ATOM 7203 N N . THR D 1 211 ? 19.684 90.534 -0.455 1.00 43.99 1111 THR D N 1
ATOM 7204 C CA . THR D 1 211 ? 19.695 89.917 -1.783 1.00 44.08 1111 THR D CA 1
ATOM 7205 C C . THR D 1 211 ? 18.622 88.892 -2.134 1.00 44.09 1111 THR D C 1
ATOM 7206 O O . THR D 1 211 ? 18.220 88.807 -3.275 1.00 44.08 1111 THR D O 1
ATOM 7210 N N . SER D 1 212 ? 18.168 88.087 -1.177 1.00 44.13 1112 SER D N 1
ATOM 7211 C CA . SER D 1 212 ? 17.131 87.070 -1.465 1.00 44.13 1112 SER D CA 1
ATOM 7212 C C . SER D 1 212 ? 15.839 87.545 -2.207 1.00 44.08 1112 SER D C 1
ATOM 7213 O O . SER D 1 212 ? 15.790 88.636 -2.762 1.00 44.12 1112 SER D O 1
ATOM 7216 N N . GLN D 1 213 ? 14.820 86.702 -2.272 1.00 44.07 1113 GLN D N 1
ATOM 7217 C CA . GLN D 1 213 ? 13.563 87.018 -2.998 1.00 44.05 1113 GLN D CA 1
ATOM 7218 C C . GLN D 1 213 ? 12.431 86.036 -2.534 1.00 43.95 1113 GLN D C 1
ATOM 7219 O O . GLN D 1 213 ? 12.705 84.863 -2.232 1.00 43.94 1113 GLN D O 1
ATOM 7225 N N . ILE D 1 214 ? 11.175 86.496 -2.501 1.00 43.81 1114 ILE D N 1
ATOM 7226 C CA . ILE D 1 214 ? 10.054 85.664 -2.024 1.00 43.63 1114 ILE D CA 1
ATOM 7227 C C . ILE D 1 214 ? 8.841 85.576 -2.950 1.00 43.55 1114 ILE D C 1
ATOM 7228 O O . ILE D 1 214 ? 8.218 86.578 -3.271 1.00 43.53 1114 ILE D O 1
ATOM 7233 N N . GLU D 1 215 ? 8.497 84.365 -3.353 1.00 43.50 1115 GLU D N 1
ATOM 7234 C CA . GLU D 1 215 ? 7.331 84.166 -4.206 1.00 43.50 1115 GLU D CA 1
ATOM 7235 C C . GLU D 1 215 ? 6.395 83.198 -3.511 1.00 43.38 1115 GLU D C 1
ATOM 7236 O O . GLU D 1 215 ? 6.854 82.235 -2.947 1.00 43.31 1115 GLU D O 1
ATOM 7242 N N . VAL D 1 216 ? 5.094 83.469 -3.599 1.00 43.33 1116 VAL D N 1
ATOM 7243 C CA . VAL D 1 216 ? 3.988 82.693 -3.016 1.00 43.20 1116 VAL D CA 1
ATOM 7244 C C . VAL D 1 216 ? 3.035 82.356 -4.178 1.00 43.23 1116 VAL D C 1
ATOM 7245 O O . VAL D 1 216 ? 2.784 83.201 -5.024 1.00 43.21 1116 VAL D O 1
ATOM 7249 N N . TYR D 1 217 ? 2.513 81.129 -4.199 1.00 43.30 1117 TYR D N 1
ATOM 7250 C CA . TYR D 1 217 ? 1.575 80.609 -5.224 1.00 43.45 1117 TYR D CA 1
ATOM 7251 C C . TYR D 1 217 ? 0.410 79.905 -4.585 1.00 43.53 1117 TYR D C 1
ATOM 7252 O O . TYR D 1 217 ? 0.596 78.939 -3.824 1.00 43.48 1117 TYR D O 1
ATOM 7261 N N . LEU D 1 218 ? -0.787 80.319 -4.939 1.00 43.61 1118 LEU D N 1
ATOM 7262 C CA . LEU D 1 218 ? -1.966 79.740 -4.351 1.00 43.79 1118 LEU D CA 1
ATOM 7263 C C . LEU D 1 218 ? -2.945 79.389 -5.405 1.00 43.97 1118 LEU D C 1
ATOM 7264 O O . LEU D 1 218 ? -2.930 79.982 -6.452 1.00 43.95 1118 LEU D O 1
ATOM 7269 N N . THR D 1 219 ? -3.836 78.458 -5.102 1.00 44.22 1119 THR D N 1
ATOM 7270 C CA . THR D 1 219 ? -4.879 78.076 -6.033 1.00 44.50 1119 THR D CA 1
ATOM 7271 C C . THR D 1 219 ? -6.181 78.060 -5.226 1.00 44.80 1119 THR D C 1
ATOM 7272 O O . THR D 1 219 ? -6.185 77.794 -3.996 1.00 44.87 1119 THR D O 1
ATOM 7276 N N . THR D 1 220 ? -7.282 78.342 -5.917 1.00 45.04 1120 THR D N 1
ATOM 7277 C CA . THR D 1 220 ? -8.591 78.464 -5.304 1.00 45.32 1120 THR D CA 1
ATOM 7278 C C . THR D 1 220 ? -9.367 77.251 -5.630 1.00 45.52 1120 THR D C 1
ATOM 7279 O O . THR D 1 220 ? -8.831 76.324 -6.174 1.00 45.54 1120 THR D O 1
ATOM 7283 N N . LYS D 1 221 ? -10.656 77.312 -5.314 1.00 45.81 1121 LYS D N 1
ATOM 7284 C CA . LYS D 1 221 ? -11.643 76.272 -5.558 1.00 46.05 1121 LYS D CA 1
ATOM 7285 C C . LYS D 1 221 ? -12.097 75.802 -4.229 1.00 46.14 1121 LYS D C 1
ATOM 7286 O O . LYS D 1 221 ? -13.224 75.276 -4.278 1.00 46.25 1121 LYS D O 1
#

Nearest PDB structures (foldseek):
  1fnu-assembly1_B  TM=1.001E+00  e=2.963E-47  Streptococcus phage T12
  1uup-assembly1_D  TM=9.941E-01  e=3.076E-45  Streptococcus pyogenes
  1l0y-assembly1_B  TM=9.969E-01  e=1.362E-44  Streptococcus pyogenes
  1ha5-assembly1_A  TM=9.981E-01  e=7.211E-44  Streptococcus pyogenes
  3w2d-assembly1_A  TM=9.485E-01  e=1.803E-29  Staphylococcus aureus

CATH classification: 2.40.50.110 (+1 more: 3.10.20.120)

Radius of gyration: 30.24 Å; Cα contacts (8 Å, |Δi|>4): 2078; chains: 4; bounding box: 74×77×76 Å

Secondary structure (DSSP, 8-state):
-PPPPGGGSPPGGG-S-THHHHHHHHSPPEEEEEEE--B-SSTTEEEE---BTTBSEEEEE-SSHHHHHHHHTSEEEEEE--B-TT----TT-SSEEEEE--EEE-TT-EEEEEEEEEEEEEETTEEEEEEEEEEEESEEEHHHHHHHHHHHHHHHH-S-BSB--S-SEEEEEEEESSS--EEEESS--SS--HHHHGGGGTT--EEETTTEEEEEEEE--/-PPPPTTTSPPGGG-TTTHHHHHHHHS--EEEEEE---B-SSTTEEEE---BTTBSEEEEE-SSHHHHHHHHTS-EEEEE--B-TT----TT-SSEEEEE--EEE-TT-EEEEEEEEEEEEEETTEEEEEEEEEEEESEEEHHHHHHHHHHHHHHHS-S-BSB--SEEEEEEEEE-SSS--EEEESS--SS--HHHHGGGGTT--EEETTT-EEEEEEEE-/--PPPGGGSPPGGG-TTTHHHHHHHHS--EEEEEE---B-SSTTEEEE---BTTBSEEEEE-SSHHHHHHHHTS-EEEEE--B-TT----TT-SSEEEEE--EEE-TT-EEEEEEEEEEEEEETTEEEEEEEEEEEESEEEHHHHHHHHHHHHHHHH-S--SS--S-SEEEEEEE-SSS--EEEESS--SS--HHHHGGGGTT--EEETTS-EEEEEEE--/-----GGGS--GGG-SSTHHHHHHHHS--EEEEEE---B-SSTTEEEE---BTTBSEEEEE-SSHHHHHHHHTS-EEEEE--B-TT----TT-SSEEEEE--EEE-TTTEEEEEEEEEEEEEETTEEEEEEEEEEEESEEEHHHHHHHHHHHHHHHH-S-BSB--S-SEEEEEE--SSS--EEEESS--SS--HHHHGGGGTT--EEETTT--EEEEEE--

Foldseek 3Di:
DPPDDPVRWAFQVLADQLLQLVCLQLPAWDKDFFFAFDDFDDLQKTKTQDDDPQAGIEMEGADDNVVCVVRHGAGWIFTFRWDDVVDDTDPPGPRYIYAAARIDGRPPQFDPDWQWAWEFEDEAHRGDDIDIDTDRGQKGFVRNVVSRVRNVCCVPVQCDDSDTGQFGWKKKWKAAQDDDIDMATSDDHHDDDPVVNRCVCRNNHIGGVNGMHMYMYTYGD/DDDDDVVRFAFLVLADQQLQLVCLLQDAWDKDFFFAFDDFDDLQKTKGQPDDPQARIEMEGAQGNVVCVVRHGAGKIFTFRWDDVVDDTDPPGPRYIYAAARIDGRPPFFDPDWDWAKEFEAEANRTPDIDIFTDRGQKGFVRRVVSRVSNVCCVVVVCDDSDTGQWGWKKKWKAADPDDIDIQTSGDHHDDDPVGRNCVCRHNHIGGRNGMHMYMYTYGD/DDDDDVVRFAFQVLADQLLQLVCQLQDAWDKDFFFAFDDFDDLQKTKGQDDDVQAGIEMEGAQGSVVCVVRHGAGWIATFRWDDVVDDTDPPGPRYIYGAARIDGRPPFFDPDWDWAKEFEAEPHHRDDIDIDTDGGQKGFVRNVVSRVSNVCCVPVVCDDSDGGLFGWKKKWKDAPVDDIDIATSGDHRYDDVVVRRCVCRNNHIGRRNGMHMYMYTYSD/DPDDDVVRFAFQVLADQLLLLVVLQQDAWDKDFQFAFDQFDDLQKTKTQDDDVQARIEIEGAQDNVVCVVRHGAGWIFTFRWDDVVDDTDPPGPRYIYGYARIGGRVPFFAPDWDKAWAQEEEPPDGPDIDIFTDGGQKGFVRNVVSSVSNCCCVPVNCDDSDGGQWTWKKKWKAAQPDDIDIQTSGDHRDDDPVVNRCVRRNNHIGRPVGMHMYMYTYGD

Solvent-accessible surface area: 38994 Å² total; per-residue (Å²): 80,138,58,16,61,118,96,76,24,59,114,6,70,92,19,105,50,8,30,6,0,43,60,13,0,49,29,111,32,8,65,29,101,86,32,89,5,79,95,51,27,26,6,14,0,0,12,0,93,17,72,26,119,67,6,31,67,0,14,0,26,0,109,44,37,112,39,0,78,108,15,85,90,90,85,0,7,2,21,0,2,32,4,90,51,47,12,94,7,49,69,81,16,18,33,20,0,0,0,9,0,2,1,7,74,61,169,58,14,115,29,176,141,50,44,138,11,82,0,78,2,18,39,75,74,115,105,60,35,62,19,77,10,80,1,68,14,93,88,0,3,1,4,3,1,0,8,54,0,0,60,72,1,12,74,63,77,83,0,3,45,107,26,101,15,117,3,24,13,0,26,0,35,1,53,14,135,100,161,112,28,19,25,15,15,0,0,4,11,19,40,18,19,10,17,67,16,1,81,50,5,48,77,11,66,42,6,46,2,113,50,8,93,3,26,1,76,6,54,52,236,89,138,59,17,78,108,97,90,19,51,123,6,71,87,20,119,64,11,35,5,0,41,57,14,0,59,29,116,31,6,64,26,102,82,31,99,14,96,91,30,26,30,5,7,1,0,12,0,99,18,75,23,131,64,6,23,60,0,10,0,26,0,120,48,42,108,42,0,67,84,20,71,100,96,74,0,6,0,22,0,2,34,4,88,45,52,24,95,9,48,68,61,14,18,28,20,0,0,0,10,0,1,1,8,77,57,159,59,14,116,32,164,135,42,47,149,8,76,0,96,1,14,43,74,77,117,77,103,43,62,16,77,13,83,3,73,13,94,91,0,3,1,4,3,0,0,10,48,1,0,53,71,4,8,75,81,67,96,0,3,48,103,21,111,12,106,1,27,14,0,23,0,34,0,38,22,158,113,159,109,27,25,41,18,18,1,1,4,14,26,37,16,17,11,15,66,16,1,85,49,6,42,64,11,74,48,8,51,2,119,54,6,114,3,38,1,73,3,55,48,209,76,135,49,15,74,110,102,78,26,50,115,8,79,84,19,126,62,13,37,5,0,42,55,13,0,50,32,113,28,6,62,28,107,80,33,101,16,90,86,40,31,25,6,8,1,0,10,0,94,17,68,22,129,61,7,29,65,0,11,0,29,0,120,34,36,116,36,0,74,85,18,64,105,83,60,0,10,0,18,0,0,31,4,88,51,65,19,116,8,49,72,5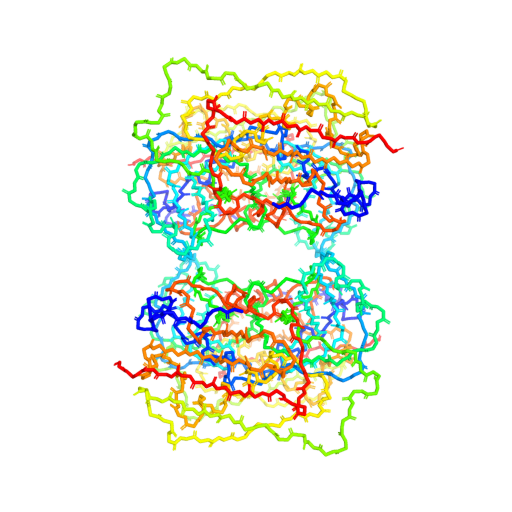5,16,20,28,19,0,0,0,13,0,1,1,8,57,56,98,64,12,120,34,169,137,63,55,125,7,78,0,94,10,15,29,68,77,102,105,58,134,49,21,56,10,79,4,74,15,90,87,0,3,2,4,3,0,0,10,50,0,0,58,88,2,5,68,59,79,76,0,3,48,98,20,119,19,116,4,19,17,0,25,0,39,0,42,17,159,116,153,112,27,22,38,21,15,0,0,3,12,24,39,18,19,10,14,74,16,0,86,51,6,46,75,12,63,44,6,45,2,107,43,12,106,3,42,1,76,2,46,64,213,86,159,57,16,65,117,100,100,21,52,106,6,79,100,18,60,49,10,36,6,0,42,58,14,0,46,30,102,32,3,62,31,103,89,31,87,14,92,95,43,28,28,5,9,1,0,9,0,96,13,71,24,101,62,8,23,63,0,8,0,28,0,118,51,35,111,37,0,86,78,15,78,108,89,56,0,5,1,22,0,1,28,5,91,51,62,22,90,8,51,71,74,16,19,38,20,0,0,0,12,0,2,1,5,65,51,101,60,12,100,25,147,138,58,44,115,7,80,0,90,4,12,32,78,73,99,96,58,85,44,22,66,10,97,2,78,16,101,90,0,4,1,4,5,1,0,10,56,0,0,54,85,6,7,76,77,94,75,1,2,51,98,15,118,24,97,4,29,18,0,26,0,30,0,43,15,158,122,151,105,21,24,41,16,17,0,1,2,7,27,45,8,19,10,14,56,13,1,77,46,5,51,56,10,69,37,10,38,2,116,44,18,89,3,36,0,66,5,50,60,219

InterPro domains:
  IPR006123 Staphylococcal/Streptococcal toxin, beta-grasp domain [PF02876] (148-248)
  IPR006126 Staphylococcal enterotoxin/Streptococcal pyrogenic exotoxin, conserved site [PS00277] (130-139)
  IPR006126 Staphylococcal enterotoxin/Streptococcal pyrogenic exotoxin, conserved site [PS00278] (167-190)
  IPR006173 Staphylococcal/Streptococcal toxin, OB-fold [PF01123] (50-135)
  IPR006177 Staphylococcal/streptococcal toxin, bacterial [PR00279] (128-140)
  IPR006177 Staphylococcal/streptococcal toxin, bacterial [PR00279] (167-183)
  IPR008992 Enterotoxin [SSF50203] (31-137)
  IPR013307 Superantigen, staphylococcal/streptococcal toxin, bacterial [PR01898] (91-117)
  IPR013307 Superantigen, staphylococcal/streptococcal toxin, bacterial [PR01898] (126-139)
  IPR013307 Superantigen, staphylococcal/streptococcal toxin, bacterial [PR01898] (167-180)
  IPR013307 Superantigen, staphylococcal/streptococcal toxin, bacterial [PR01898] (180-194)
  IPR013307 Superantigen, staphylococcal/streptococcal toxin, bacterial [PR01898] (231-247)
  IPR016091 Superantigen toxin, C-terminal [SSF54334] (139-251)

B-factor: mean 26.88, std 8.04, range [4.33, 69.35]